Protein AF-0000000076754227 (afdb_homodimer)

Nearest PDB structures (foldseek):
  6gn6-assembly1_B  TM=9.757E-01  e=2.074E-63  Paenibacillus thiaminolyticus
  8ozu-assembly1_D  TM=8.621E-01  e=4.651E-38  Lacticaseibacillus casei
  8ozu-assembly2_B  TM=8.546E-01  e=3.657E-38  Lacticaseibacillus casei
  8ozu-assembly2_H  TM=8.559E-01  e=7.524E-38  Lacticaseibacillus casei
  8ozt-assembly2_E-2  TM=8.606E-01  e=1.820E-36  Lactobacillus

Sequence (872 aa):
MTQTLAQIMERTQWFRQARFGMFLHWGLYSIPARGEWVLSHDPGIVERYPLYLDCFNPEGYQPQEWARQAKAAGMQYMILTAKHHDGFCLFDSQWTDYKATNTPCGRDLVREFVDAARAEGLKVGLYYSLLDWHHPDYPHAGDPYHPRKHQAADPGQDFNRYVDYMHRQVEELVTQYGRLDILWFDFSYGQMCGQAWRAQELIELVRGHQPWILIDNRLETSGEGFGSIVTETISDYAGDFVSPEQVVPHEGIRNEAGNFVPWELCLTMNNNWAYHARDHHYKSSATLIHKLVECVAKEGNMLLNIGPTAQGRFPAENQAILRDFSDWMDLHAESIYGCGYADLPKPDWGYYTRKGQTIYAHLFEQPIGPLYLPGIDRDQIKRISWLNDGSELQVSDSWNIKAFPGLTFVQMGEVEHYTYLLPNQIDAVLKIELKDMTQTLAQIMERTQWFRQARFGMFLHWGLYSIPARGEWVLSHDPGIVERYPLYLDCFNPEGYQPQEWARQAKAAGMQYMILTAKHHDGFCLFDSQWTDYKATNTPCGRDLVREFVDAARAEGLKVGLYYSLLDWHHPDYPHAGDPYHPRKHQAADPGQDFNRYVDYMHRQVEELVTQYGRLDILWFDFSYGQMCGQAWRAQELIELVRGHQPWILIDNRLETSGEGFGSIVTETISDYAGDFVSPEQVVPHEGIRNEAGNFVPWELCLTMNNNWAYHARDHHYKSSATLIHKLVECVAKEGNMLLNIGPTAQGRFPAENQAILRDFSDWMDLHAESIYGCGYADLPKPDWGYYTRKGQTIYAHLFEQPIGPLYLPGIDRDQIKRISWLNDGSELQVSDSWNIKAFPGLTFVQMGEVEHYTYLLPNQIDAVLKIELKD

Foldseek 3Di:
DFDDLVNLCVLCVQVLQQQEEAEEDEDLVLAVQAFPLCLQPPLVCVVVSVVSLQVQAQQVADLLVVLVLCVLLSGQEYEYEQADQQGAGLADDPLDCRYNCNYPNVDSSVLNNLVSNVVSNHAYEYEYEPHHLPDLLGFQDCPNRRSCVPPDRDPPRDLVVVLVSSLSRLLCVLAPRPAHAEYEYDDADDPRADVVSPQLVSLCSNCVSHVSHFYEQHRHHHLVDQACSQEPTHDSRRTSEGENEQDDDPAARHHPVGHGGEYEYEYEQFHHQARHPPGPRGDDLLVVVLSSLVQQQRSYHYHYGFHAHSSNHTDPVVSVSSVSSSVVCVQCVVQRRQWHHPPFPADPQGGWIDHPQKIKDKGQDFDQFWAWDGPDFPQFFPFKAWSRPGHGWDWAPDPVCVVPPRIITIADDDNRRHTDDAPDNSITMMITGTDD/DFDDLVNLCVLCVQVLQQQEEAEEDEDLVLAVQAFPLCLQPPLVCVVVSVVSLQVQAQQVADLLVVLVLCVLLSGQEYEYEQADQQGAGLADDPLDCRYNCNYPNVDSSVLNNLVSNVVSNHAYEYEYEPHHLPDLLGFQDCPNRRSCVPDDRDPPRDLVVVLVSSLSVLLCVLAPRPAHAEYEYDDADDPRADVVSPQLVSLCSNCVSHVSHFYEQHRHHHLVDQACSQEPTHDSRRTSEGENEQDDDPAARHHPVGHGGEYEYEYEQFHHQARHPPGPRGDDLLVVVLSSLVQQQRSYHYHYGFHAHSSNHTDPVRSVSSVSSSVVCVQCVVQRRQWHHPPFPADPQGGWIDHPQKIKDKGQDFDQFWAWDGPDFPQFFPFKAWSRPGHGWDWAPDPVCVVPPRIITIADDDNRRHTDDAPDNSITMMITGTDD

InterPro domains:
  IPR000933 Glycoside hydrolase, family 29 [PTHR10030] (12-345)
  IPR000933 Glycoside hydrolase, family 29 [SM00812] (1-376)
  IPR013780 Glycosyl hydrolase, all-beta [G3DSA:2.60.40.1180] (338-417)
  IPR016286 Alpha-L-fucosidase, metazoa-type [PIRSF001092] (3-414)
  IPR016286 Alpha-L-fucosidase, metazoa-type [PR00741] (77-93)
  IPR016286 Alpha-L-fucosidase, metazoa-type [PR00741] (122-141)
  IPR017853 Glycoside hydrolase superfamily [SSF51445] (9-337)
  IPR057739 Glycoside hydrolase family 29, N-terminal [PF01120] (9-334)

pLDDT: mean 97.01, std 3.11, range [54.59, 98.94]

Solvent-accessible surface area (backbone atoms only — not comparable to full-atom values): 44175 Å² total; per-residue (Å²): 118,75,47,50,70,69,59,34,54,60,65,39,44,66,56,58,27,42,30,30,30,39,31,35,33,59,58,70,44,16,63,81,23,63,17,68,57,36,56,49,74,32,76,85,42,55,84,56,52,69,57,41,47,74,64,43,52,41,80,54,51,45,43,54,57,54,31,51,50,39,47,53,29,53,31,41,28,41,30,41,38,39,24,48,50,65,44,48,24,35,32,76,57,91,87,52,76,57,27,31,48,68,23,73,49,50,40,48,52,48,58,50,35,52,52,23,24,48,72,70,70,29,44,37,29,38,24,41,38,74,44,36,69,61,47,80,27,43,84,27,47,71,36,92,64,33,64,52,20,88,40,78,66,64,89,82,55,37,56,66,60,36,47,51,50,51,50,51,52,52,48,47,58,52,66,70,62,57,88,56,48,32,44,39,50,37,68,24,49,91,77,51,26,31,67,68,61,43,28,57,61,47,42,51,55,50,36,70,67,35,74,72,41,38,32,41,17,18,46,46,19,29,49,43,41,58,44,33,64,38,44,94,66,23,49,63,36,19,47,49,27,30,49,42,37,41,34,74,69,93,55,51,54,51,24,78,87,65,45,76,46,52,33,34,36,38,39,48,47,35,82,44,55,16,17,36,79,83,63,78,60,57,62,52,53,53,54,52,54,51,48,45,52,51,26,23,29,35,48,23,22,34,30,45,34,41,27,26,38,49,37,41,36,74,46,68,70,56,50,53,39,38,48,52,35,19,62,50,32,76,42,43,42,78,59,46,48,51,20,17,57,54,89,54,60,78,44,94,44,46,43,45,20,22,45,90,60,31,40,26,44,38,33,55,49,75,54,51,17,44,38,74,42,61,80,48,56,66,88,43,55,68,47,41,21,36,51,70,78,60,51,74,48,45,77,47,81,38,60,53,51,53,60,44,75,91,63,27,33,34,15,89,56,88,61,39,58,44,55,64,84,61,95,35,83,59,59,26,44,37,38,35,32,42,58,133,118,75,47,48,70,68,59,34,52,61,64,38,44,67,56,59,27,42,31,31,30,39,31,36,34,60,57,70,45,16,62,80,24,61,18,69,56,36,55,50,74,33,75,84,43,55,83,54,54,68,58,41,46,72,64,44,52,40,79,54,51,44,42,54,57,55,30,51,50,39,48,53,29,54,31,41,30,39,31,41,38,39,23,48,49,66,42,48,24,35,30,77,56,91,86,53,77,58,27,32,47,69,23,74,49,52,39,48,52,47,56,50,36,53,52,23,23,47,73,69,69,29,44,36,28,38,26,39,38,74,45,36,68,59,48,80,27,40,83,28,45,70,33,93,65,33,64,52,20,89,42,78,68,63,89,82,54,38,58,65,59,36,46,51,49,52,49,53,53,52,50,47,59,52,66,71,62,56,88,54,47,32,43,38,50,36,67,23,51,90,77,51,27,33,67,68,62,43,27,56,60,47,44,52,56,50,37,70,67,36,73,71,41,37,33,41,18,17,46,47,19,30,48,42,42,59,46,32,64,38,44,94,66,22,47,62,37,18,47,50,28,31,50,42,36,39,32,74,70,94,56,51,54,49,23,79,88,66,45,77,45,51,32,34,35,38,37,47,46,35,83,44,55,17,17,37,78,84,65,77,60,57,62,51,52,52,56,52,53,51,48,44,53,50,26,24,28,32,48,23,22,32,31,44,34,42,27,26,39,51,37,40,35,74,47,69,71,57,50,53,39,37,50,52,34,19,61,50,30,75,41,43,42,78,59,46,46,52,19,17,58,54,90,53,60,78,43,93,46,46,42,45,20,21,46,90,61,32,39,26,44,38,33,55,49,75,54,50,18,44,38,76,42,60,80,47,56,67,88,43,56,68,48,41,22,36,51,70,78,59,52,74,47,44,79,48,82,36,60,52,52,53,61,45,77,90,62,27,32,34,16,88,54,88,60,38,58,44,53,64,84,62,96,35,84,60,60,25,42,36,38,34,33,42,58,133

Structure (mmCIF, N/CA/C/O backbone):
data_AF-0000000076754227-model_v1
#
loop_
_entity.id
_entity.type
_entity.pdbx_description
1 polymer Alpha-L-fucosidase
#
loop_
_atom_site.group_PDB
_atom_site.id
_atom_site.type_symbol
_atom_site.label_atom_id
_atom_site.label_alt_id
_atom_site.label_comp_id
_atom_site.label_asym_id
_atom_site.label_entity_id
_atom_site.label_seq_id
_atom_site.pdbx_PDB_ins_code
_atom_site.Cartn_x
_atom_site.Cartn_y
_atom_site.Cartn_z
_atom_site.occupancy
_atom_site.B_iso_or_equiv
_atom_site.auth_seq_id
_atom_site.auth_comp_id
_atom_site.auth_asym_id
_atom_site.auth_atom_id
_atom_site.pdbx_PDB_model_num
ATOM 1 N N . MET A 1 1 ? 13.094 -43.781 1.254 1 54.59 1 MET A N 1
ATOM 2 C CA . MET A 1 1 ? 14.016 -42.906 1.977 1 54.59 1 MET A CA 1
ATOM 3 C C . MET A 1 1 ? 13.359 -41.562 2.305 1 54.59 1 MET A C 1
ATOM 5 O O . MET A 1 1 ? 12.602 -41.031 1.499 1 54.59 1 MET A O 1
ATOM 9 N N . THR A 1 2 ? 13.18 -41.219 3.539 1 76.38 2 THR A N 1
ATOM 10 C CA . THR A 1 2 ? 12.586 -40 4.078 1 76.38 2 THR A CA 1
ATOM 11 C C . THR A 1 2 ? 13.438 -38.781 3.73 1 76.38 2 THR A C 1
ATOM 13 O O . THR A 1 2 ? 14.672 -38.875 3.703 1 76.38 2 THR A O 1
ATOM 16 N N . GLN A 1 3 ? 12.766 -37.844 2.963 1 88.69 3 GLN A N 1
ATOM 17 C CA . GLN A 1 3 ? 13.422 -36.594 2.658 1 88.69 3 GLN A CA 1
ATOM 18 C C . GLN A 1 3 ? 13.539 -35.719 3.902 1 88.69 3 GLN A C 1
ATOM 20 O O . GLN A 1 3 ? 12.688 -35.781 4.793 1 88.69 3 GLN A O 1
ATOM 25 N N . THR A 1 4 ? 14.711 -35.031 4.023 1 94.06 4 THR A N 1
ATOM 26 C CA . THR A 1 4 ? 14.859 -34.062 5.105 1 94.06 4 THR A CA 1
ATOM 27 C C . THR A 1 4 ? 14.766 -32.656 4.57 1 94.06 4 THR A C 1
ATOM 29 O O . THR A 1 4 ? 15.008 -32.406 3.385 1 94.06 4 THR A O 1
ATOM 32 N N . LEU A 1 5 ? 14.375 -31.75 5.469 1 96.38 5 LEU A N 1
ATOM 33 C CA . LEU A 1 5 ? 14.328 -30.359 5.066 1 96.38 5 LEU A CA 1
ATOM 34 C C . LEU A 1 5 ? 15.695 -29.875 4.605 1 96.38 5 LEU A C 1
ATOM 36 O O . LEU A 1 5 ? 15.797 -29.078 3.668 1 96.38 5 LEU A O 1
ATOM 40 N N . ALA A 1 6 ? 16.781 -30.344 5.27 1 96.25 6 ALA A N 1
ATOM 41 C CA . ALA A 1 6 ? 18.141 -29.953 4.898 1 96.25 6 ALA A CA 1
ATOM 42 C C . ALA A 1 6 ? 18.438 -30.312 3.447 1 96.25 6 ALA A C 1
ATOM 44 O O . ALA A 1 6 ? 19.031 -29.531 2.713 1 96.25 6 ALA A O 1
ATOM 45 N N . GLN A 1 7 ? 18.062 -31.5 3.031 1 96 7 GLN A N 1
ATOM 46 C CA . GLN A 1 7 ? 18.25 -31.938 1.65 1 96 7 GLN A CA 1
ATOM 47 C C . GLN A 1 7 ? 17.453 -31.062 0.687 1 96 7 GLN A C 1
ATOM 49 O O . GLN A 1 7 ? 17.953 -30.688 -0.376 1 96 7 GLN A O 1
ATOM 54 N N . ILE A 1 8 ? 16.266 -30.719 1.051 1 97.44 8 ILE A N 1
ATOM 55 C CA . ILE A 1 8 ? 15.406 -29.875 0.237 1 97.44 8 ILE A CA 1
ATOM 56 C C . ILE A 1 8 ? 16.016 -28.484 0.102 1 97.44 8 ILE A C 1
ATOM 58 O O . ILE A 1 8 ? 16.078 -27.938 -0.998 1 97.44 8 ILE A O 1
ATOM 62 N N . MET A 1 9 ? 16.5 -27.984 1.221 1 97.69 9 MET A N 1
ATOM 63 C CA . MET A 1 9 ? 17.094 -26.641 1.222 1 97.69 9 MET A CA 1
ATOM 64 C C . MET A 1 9 ? 18.344 -26.594 0.355 1 97.69 9 MET A C 1
ATOM 66 O O . MET A 1 9 ? 18.609 -25.594 -0.313 1 97.69 9 MET A O 1
ATOM 70 N N . GLU A 1 10 ? 19.078 -27.625 0.382 1 97.62 10 GLU A N 1
ATOM 71 C CA . GLU A 1 10 ? 20.25 -27.688 -0.475 1 97.62 10 GLU A CA 1
ATOM 72 C C . GLU A 1 10 ? 19.859 -27.75 -1.949 1 97.62 10 GLU A C 1
ATOM 74 O O . GLU A 1 10 ? 20.422 -27.016 -2.771 1 97.62 10 GLU A O 1
ATOM 79 N N . ARG A 1 11 ? 18.938 -28.562 -2.295 1 97.44 11 ARG A N 1
ATOM 80 C CA . ARG A 1 11 ? 18.5 -28.75 -3.676 1 97.44 11 ARG A CA 1
ATOM 81 C C . ARG A 1 11 ? 17.859 -27.484 -4.23 1 97.44 11 ARG A C 1
ATOM 83 O O . ARG A 1 11 ? 18 -27.172 -5.418 1 97.44 11 ARG A O 1
ATOM 90 N N . THR A 1 12 ? 17.188 -26.688 -3.357 1 98.56 12 THR A N 1
ATOM 91 C CA . THR A 1 12 ? 16.406 -25.547 -3.822 1 98.56 12 THR A CA 1
ATOM 92 C C . THR A 1 12 ? 17.219 -24.266 -3.734 1 98.56 12 THR A C 1
ATOM 94 O O . THR A 1 12 ? 16.672 -23.156 -3.844 1 98.56 12 THR A O 1
ATOM 97 N N . GLN A 1 13 ? 18.484 -24.344 -3.504 1 98.44 13 GLN A N 1
ATOM 98 C CA . GLN A 1 13 ? 19.297 -23.156 -3.309 1 98.44 13 GLN A CA 1
ATOM 99 C C . GLN A 1 13 ? 19.156 -22.188 -4.488 1 98.44 13 GLN A C 1
ATOM 101 O O . GLN A 1 13 ? 18.875 -21.016 -4.305 1 98.44 13 GLN A O 1
ATOM 106 N N . TRP A 1 14 ? 19.375 -22.672 -5.715 1 98.62 14 TRP A N 1
ATOM 107 C CA . TRP A 1 14 ? 19.281 -21.797 -6.871 1 98.62 14 TRP A CA 1
ATOM 108 C C . TRP A 1 14 ? 17.891 -21.203 -7.004 1 98.62 14 TRP A C 1
ATOM 110 O O . TRP A 1 14 ? 17.734 -20.031 -7.402 1 98.62 14 TRP A O 1
ATOM 120 N N . PHE A 1 15 ? 16.938 -22.047 -6.648 1 98.81 15 PHE A N 1
ATOM 121 C CA . PHE A 1 15 ? 15.539 -21.672 -6.723 1 98.81 15 PHE A CA 1
ATOM 122 C C . PHE A 1 15 ? 15.234 -20.516 -5.781 1 98.81 15 PHE A C 1
ATOM 124 O O . PHE A 1 15 ? 14.594 -19.531 -6.176 1 98.81 15 PHE A O 1
ATOM 131 N N . ARG A 1 16 ? 15.711 -20.531 -4.609 1 98.69 16 ARG A N 1
ATOM 132 C CA . ARG A 1 16 ? 15.508 -19.516 -3.584 1 98.69 16 ARG A CA 1
ATOM 133 C C . ARG A 1 16 ? 16.328 -18.266 -3.879 1 98.69 16 ARG A C 1
ATOM 135 O O . ARG A 1 16 ? 16.078 -17.203 -3.316 1 98.69 16 ARG A O 1
ATOM 142 N N . GLN A 1 17 ? 17.297 -18.391 -4.762 1 98.56 17 GLN A N 1
ATOM 143 C CA . GLN A 1 17 ? 18.062 -17.234 -5.227 1 98.56 17 GLN A CA 1
ATOM 144 C C . GLN A 1 17 ? 17.375 -16.578 -6.426 1 98.56 17 GLN A C 1
ATOM 146 O O . GLN A 1 17 ? 17.438 -15.352 -6.586 1 98.56 17 GLN A O 1
ATOM 151 N N . ALA A 1 18 ? 16.703 -17.344 -7.242 1 98.81 18 ALA A N 1
ATOM 152 C CA . ALA A 1 18 ? 16.125 -16.891 -8.5 1 98.81 18 ALA A CA 1
ATOM 153 C C . ALA A 1 18 ? 14.898 -16.016 -8.25 1 98.81 18 ALA A C 1
ATOM 155 O O . ALA A 1 18 ? 14.773 -14.938 -8.82 1 98.81 18 ALA A O 1
ATOM 156 N N . ARG A 1 19 ? 13.898 -16.484 -7.465 1 98.81 19 ARG A N 1
ATOM 157 C CA . ARG A 1 19 ? 12.758 -15.781 -6.883 1 98.81 19 ARG A CA 1
ATOM 158 C C . ARG A 1 19 ? 11.648 -15.586 -7.914 1 98.81 19 ARG A C 1
ATOM 160 O O . ARG A 1 19 ? 10.477 -15.453 -7.559 1 98.81 19 ARG A O 1
ATOM 167 N N . PHE A 1 20 ? 11.961 -15.555 -9.234 1 98.94 20 PHE A N 1
ATOM 168 C CA . PHE A 1 20 ? 10.953 -15.102 -10.18 1 98.94 20 PHE A CA 1
ATOM 169 C C . PHE A 1 20 ? 10.984 -15.953 -11.445 1 98.94 20 PHE A C 1
ATOM 171 O O . PHE A 1 20 ? 12.023 -16.078 -12.094 1 98.94 20 PHE A O 1
ATOM 178 N N . GLY A 1 21 ? 9.797 -16.562 -11.82 1 98.94 21 GLY A N 1
ATOM 179 C CA . GLY A 1 21 ? 9.703 -17.406 -12.992 1 98.94 21 GLY A CA 1
ATOM 180 C C . GLY A 1 21 ? 8.461 -17.141 -13.82 1 98.94 21 GLY A C 1
ATOM 181 O O . GLY A 1 21 ? 7.543 -16.453 -13.367 1 98.94 21 GLY A O 1
ATOM 182 N N . MET A 1 22 ? 8.484 -17.656 -15.062 1 98.94 22 MET A N 1
ATOM 183 C CA . MET A 1 22 ? 7.359 -17.594 -15.992 1 98.94 22 MET A CA 1
ATOM 184 C C . MET A 1 22 ? 6.672 -18.953 -16.109 1 98.94 22 MET A C 1
ATOM 186 O O . MET A 1 22 ? 7.336 -19.969 -16.25 1 98.94 22 MET A O 1
ATOM 190 N N . PHE A 1 23 ? 5.426 -18.906 -15.977 1 98.88 23 PHE A N 1
ATOM 191 C CA . PHE A 1 23 ? 4.574 -20.078 -16.188 1 98.88 23 PHE A CA 1
ATOM 192 C C . PHE A 1 23 ? 3.811 -19.953 -17.5 1 98.88 23 PHE A C 1
ATOM 194 O O . PHE A 1 23 ? 3.342 -18.875 -17.859 1 98.88 23 PHE A O 1
ATOM 201 N N . LEU A 1 24 ? 3.711 -21.047 -18.281 1 98.88 24 LEU A N 1
ATOM 202 C CA . LEU A 1 24 ? 3.033 -21 -19.578 1 98.88 24 LEU A CA 1
ATOM 203 C C . LEU A 1 24 ? 2.021 -22.141 -19.688 1 98.88 24 LEU A C 1
ATOM 205 O O . LEU A 1 24 ? 2.396 -23.312 -19.672 1 98.88 24 LEU A O 1
ATOM 209 N N . HIS A 1 25 ? 0.799 -21.797 -19.766 1 98.88 25 HIS A N 1
ATOM 210 C CA . HIS A 1 25 ? -0.26 -22.734 -20.109 1 98.88 25 HIS A CA 1
ATOM 211 C C . HIS A 1 25 ? -0.705 -22.531 -21.562 1 98.88 25 HIS A C 1
ATOM 213 O O . HIS A 1 25 ? -1.312 -21.516 -21.891 1 98.88 25 HIS A O 1
ATOM 219 N N . TRP A 1 26 ? -0.411 -23.547 -22.359 1 98.69 26 TRP A N 1
ATOM 220 C CA . TRP A 1 26 ? -0.632 -23.422 -23.797 1 98.69 26 TRP A CA 1
ATOM 221 C C . TRP A 1 26 ? -0.881 -24.797 -24.422 1 98.69 26 TRP A C 1
ATOM 223 O O . TRP A 1 26 ? -0.236 -25.781 -24.062 1 98.69 26 TRP A O 1
ATOM 233 N N . GLY A 1 27 ? -1.81 -24.938 -25.297 1 97.81 27 GLY A N 1
ATOM 234 C CA . GLY A 1 27 ? -2.191 -26.156 -25.984 1 97.81 27 GLY A CA 1
ATOM 235 C C . GLY A 1 27 ? -3.463 -26.016 -26.812 1 97.81 27 GLY A C 1
ATOM 236 O O . GLY A 1 27 ? -3.785 -24.922 -27.266 1 97.81 27 GLY A O 1
ATOM 237 N N . LEU A 1 28 ? -4.195 -27.109 -27 1 97.94 28 LEU A N 1
ATOM 238 C CA . LEU A 1 28 ? -5.395 -27.125 -27.828 1 97.94 28 LEU A CA 1
ATOM 239 C C . LEU A 1 28 ? -6.453 -26.188 -27.266 1 97.94 28 LEU A C 1
ATOM 241 O O . LEU A 1 28 ? -7.203 -25.562 -28.016 1 97.94 28 LEU A O 1
ATOM 245 N N . TYR A 1 29 ? -6.473 -26.109 -25.969 1 97.75 29 TYR A N 1
ATOM 246 C CA . TYR A 1 29 ? -7.488 -25.312 -25.281 1 97.75 29 TYR A CA 1
ATOM 247 C C . TYR A 1 29 ? -7.316 -23.828 -25.594 1 97.75 29 TYR A C 1
ATOM 249 O O . TYR A 1 29 ? -8.211 -23.031 -25.328 1 97.75 29 TYR A O 1
ATOM 257 N N . SER A 1 30 ? -6.176 -23.406 -26.188 1 97.94 30 SER A N 1
ATOM 258 C CA . SER A 1 30 ? -5.973 -22.016 -26.562 1 97.94 30 SER A CA 1
ATOM 259 C C . SER A 1 30 ? -6.785 -21.656 -27.797 1 97.94 30 SER A C 1
ATOM 261 O O . SER A 1 30 ? -6.992 -20.484 -28.094 1 97.94 30 SER A O 1
ATOM 263 N N . ILE A 1 31 ? -7.215 -22.625 -28.594 1 97.81 31 ILE A N 1
ATOM 264 C CA . ILE A 1 31 ? -7.938 -22.406 -29.844 1 97.81 31 ILE A CA 1
ATOM 265 C C . ILE A 1 31 ? -9.336 -21.875 -29.531 1 97.81 31 ILE A C 1
ATOM 267 O O . ILE A 1 31 ? -9.719 -20.812 -30.031 1 97.81 31 ILE A O 1
ATOM 271 N N . PRO A 1 32 ? -10.133 -22.594 -28.625 1 97.44 32 PRO A N 1
ATOM 272 C CA . PRO A 1 32 ? -11.43 -22 -28.297 1 97.44 32 PRO A CA 1
ATOM 273 C C . PRO A 1 32 ? -11.297 -20.719 -27.484 1 97.44 32 PRO A C 1
ATOM 275 O O . PRO A 1 32 ? -12.25 -19.938 -27.391 1 97.44 32 PRO A O 1
ATOM 278 N N . ALA A 1 33 ? -10.117 -20.5 -26.812 1 97.44 33 ALA A N 1
ATOM 279 C CA . ALA A 1 33 ? -9.789 -19.25 -26.125 1 97.44 33 ALA A CA 1
ATOM 280 C C . ALA A 1 33 ? -10.766 -19 -24.969 1 97.44 33 ALA A C 1
ATOM 282 O O . ALA A 1 33 ? -11.312 -17.906 -24.844 1 97.44 33 ALA A O 1
ATOM 283 N N . ARG A 1 34 ? -11.117 -19.969 -24.25 1 97.44 34 ARG A N 1
ATOM 284 C CA . ARG A 1 34 ? -12.039 -19.906 -23.109 1 97.44 34 ARG A CA 1
ATOM 285 C C . ARG A 1 34 ? -11.43 -20.578 -21.891 1 97.44 34 ARG A C 1
ATOM 287 O O . ARG A 1 34 ? -12.141 -21.188 -21.094 1 97.44 34 ARG A O 1
ATOM 294 N N . GLY A 1 35 ? -10.07 -20.578 -21.812 1 96.88 35 GLY A N 1
ATOM 295 C CA . GLY A 1 35 ? -9.383 -21.125 -20.656 1 96.88 35 GLY A CA 1
ATOM 296 C C . GLY A 1 35 ? -9.07 -22.609 -20.781 1 96.88 35 GLY A C 1
ATOM 297 O O . GLY A 1 35 ? -9.641 -23.297 -21.641 1 96.88 35 GLY A O 1
ATOM 298 N N . GLU A 1 36 ? -8.188 -23.078 -19.922 1 97.19 36 GLU A N 1
ATOM 299 C CA . GLU A 1 36 ? -7.609 -24.406 -20.031 1 97.19 36 GLU A CA 1
ATOM 300 C C . GLU A 1 36 ? -8.578 -25.469 -19.5 1 97.19 36 GLU A C 1
ATOM 302 O O . GLU A 1 36 ? -8.406 -26.656 -19.781 1 97.19 36 GLU A O 1
ATOM 307 N N . TRP A 1 37 ? -9.648 -25.062 -18.766 1 97 37 TRP A N 1
ATOM 308 C CA . TRP A 1 37 ? -10.602 -26.016 -18.219 1 97 37 TRP A CA 1
ATOM 309 C C . TRP A 1 37 ? -11.844 -26.109 -19.078 1 97 37 TRP A C 1
ATOM 311 O O . TRP A 1 37 ? -12.844 -26.719 -18.688 1 97 37 TRP A O 1
ATOM 321 N N . VAL A 1 38 ? -11.805 -25.562 -20.25 1 96.94 38 VAL A N 1
ATOM 322 C CA . VAL A 1 38 ? -12.977 -25.438 -21.109 1 96.94 38 VAL A CA 1
ATOM 323 C C . VAL A 1 38 ? -13.547 -26.828 -21.391 1 96.94 38 VAL A C 1
ATOM 325 O O . VAL A 1 38 ? -14.773 -27 -21.453 1 96.94 38 VAL A O 1
ATOM 328 N N . LEU A 1 39 ? -12.727 -27.828 -21.547 1 97 39 LEU A N 1
ATOM 329 C CA . LEU A 1 39 ? -13.18 -29.188 -21.859 1 97 39 LEU A CA 1
ATOM 330 C C . LEU A 1 39 ? -14 -29.75 -20.703 1 97 39 LEU A C 1
ATOM 332 O O . LEU A 1 39 ? -14.992 -30.453 -20.922 1 97 39 LEU A O 1
ATOM 336 N N . SER A 1 40 ? -13.664 -29.453 -19.453 1 96.31 40 SER A N 1
ATOM 337 C CA . SER A 1 40 ? -14.375 -29.922 -18.266 1 96.31 40 SER A CA 1
ATOM 338 C C . SER A 1 40 ? -15.641 -29.109 -18.031 1 96.31 40 SER A C 1
ATOM 340 O O . SER A 1 40 ? -16.672 -29.656 -17.625 1 96.31 40 SER A O 1
ATOM 342 N N . HIS A 1 41 ? -15.578 -27.844 -18.359 1 94.06 41 HIS A N 1
ATOM 343 C CA . HIS A 1 41 ? -16.609 -26.922 -17.875 1 94.06 41 HIS A CA 1
ATOM 344 C C . HIS A 1 41 ? -17.703 -26.719 -18.922 1 94.06 41 HIS A C 1
ATOM 346 O O . HIS A 1 41 ? -18.812 -26.328 -18.594 1 94.06 41 HIS A O 1
ATOM 352 N N . ASP A 1 42 ? -17.391 -26.984 -20.25 1 94.44 42 ASP A N 1
ATOM 353 C CA . ASP A 1 42 ? -18.344 -26.734 -21.312 1 94.44 42 ASP A CA 1
ATOM 354 C C . ASP A 1 42 ? -18.75 -28.047 -22 1 94.44 42 ASP A C 1
ATOM 356 O O . ASP A 1 42 ? -18.094 -28.469 -22.953 1 94.44 42 ASP A O 1
ATOM 360 N N . PRO A 1 43 ? -19.844 -28.516 -21.656 1 91.38 43 PRO A N 1
ATOM 361 C CA . PRO A 1 43 ? -20.266 -29.781 -22.281 1 91.38 43 PRO A CA 1
ATOM 362 C C . PRO A 1 43 ? -20.438 -29.656 -23.781 1 91.38 43 PRO A C 1
ATOM 364 O O . PRO A 1 43 ? -20.281 -30.656 -24.5 1 91.38 43 PRO A O 1
ATOM 367 N N . GLY A 1 44 ? -20.672 -28.5 -24.25 1 92.69 44 GLY A N 1
ATOM 368 C CA . GLY A 1 44 ? -20.922 -28.312 -25.672 1 92.69 44 GLY A CA 1
ATOM 369 C C . GLY A 1 44 ? -19.672 -28.453 -26.516 1 92.69 44 GLY A C 1
ATOM 370 O O . GLY A 1 44 ? -19.766 -28.641 -27.734 1 92.69 44 GLY A O 1
ATOM 371 N N . ILE A 1 45 ? -18.516 -28.484 -25.922 1 95.38 45 ILE A N 1
ATOM 372 C CA . ILE A 1 45 ? -17.281 -28.469 -26.703 1 95.38 45 ILE A CA 1
ATOM 373 C C . ILE A 1 45 ? -16.734 -29.891 -26.828 1 95.38 45 ILE A C 1
ATOM 375 O O . ILE A 1 45 ? -15.844 -30.156 -27.641 1 95.38 45 ILE A O 1
ATOM 379 N N . VAL A 1 46 ? -17.188 -30.812 -26.062 1 93.56 46 VAL A N 1
ATOM 380 C CA . VAL A 1 46 ? -16.625 -32.156 -25.891 1 93.56 46 VAL A CA 1
ATOM 381 C C . VAL A 1 46 ? -16.562 -32.844 -27.25 1 93.56 46 VAL A C 1
ATOM 383 O O . VAL A 1 46 ? -15.531 -33.438 -27.609 1 93.56 46 VAL A O 1
ATOM 386 N N . GLU A 1 47 ? -17.609 -32.781 -28.016 1 92 47 GLU A N 1
ATOM 387 C CA . GLU A 1 47 ? -17.672 -33.5 -29.297 1 92 47 GLU A CA 1
ATOM 388 C C . GLU A 1 47 ? -16.781 -32.812 -30.344 1 92 47 GLU A C 1
ATOM 390 O O . GLU A 1 47 ? -16.25 -33.5 -31.219 1 92 47 GLU A O 1
ATOM 395 N N . ARG A 1 48 ? -16.594 -31.547 -30.234 1 94.12 48 ARG A N 1
ATOM 396 C CA . ARG A 1 48 ? -15.844 -30.828 -31.25 1 94.12 48 ARG A CA 1
ATOM 397 C C . ARG A 1 48 ? -14.375 -30.688 -30.875 1 94.12 48 ARG A C 1
ATOM 399 O O . ARG A 1 48 ? -13.539 -30.375 -31.719 1 94.12 48 ARG A O 1
ATOM 406 N N . TYR A 1 49 ? -14.031 -30.953 -29.641 1 96 49 TYR A N 1
ATOM 407 C CA . TYR A 1 49 ? -12.688 -30.703 -29.109 1 96 49 TYR A CA 1
ATOM 408 C C . TYR A 1 49 ? -11.641 -31.438 -29.938 1 96 49 TYR A C 1
ATOM 410 O O . TYR A 1 49 ? -10.586 -30.875 -30.25 1 96 49 TYR A O 1
ATOM 418 N N . PRO A 1 50 ? -11.891 -32.656 -30.438 1 92.69 50 PRO A N 1
ATOM 419 C CA . PRO A 1 50 ? -10.883 -33.375 -31.219 1 92.69 50 PRO A CA 1
ATOM 420 C C . PRO A 1 50 ? -10.562 -32.688 -32.531 1 92.69 50 PRO A C 1
ATOM 422 O O . PRO A 1 50 ? -9.477 -32.906 -33.094 1 92.69 50 PRO A O 1
ATOM 425 N N . LEU A 1 51 ? -11.453 -31.891 -33 1 94.94 51 LEU A N 1
ATOM 426 C CA . LEU A 1 51 ? -11.25 -31.188 -34.25 1 94.94 51 LEU A CA 1
ATOM 427 C C . LEU A 1 51 ? -10.102 -30.188 -34.156 1 94.94 51 LEU A C 1
ATOM 429 O O . LEU A 1 51 ? -9.516 -29.781 -35.156 1 94.94 51 LEU A O 1
ATOM 433 N N . TYR A 1 52 ? -9.812 -29.828 -32.938 1 96.94 52 TYR A N 1
ATOM 434 C CA . TYR A 1 52 ? -8.758 -28.844 -32.75 1 96.94 52 TYR A CA 1
ATOM 435 C C . TYR A 1 52 ? -7.398 -29.422 -33.094 1 96.94 52 TYR A C 1
ATOM 437 O O . TYR A 1 52 ? -6.457 -28.688 -33.406 1 96.94 52 TYR A O 1
ATOM 445 N N . LEU A 1 53 ? -7.285 -30.734 -33.094 1 96.75 53 LEU A N 1
ATOM 446 C CA . LEU A 1 53 ? -6.051 -31.391 -33.531 1 96.75 53 LEU A CA 1
ATOM 447 C C . LEU A 1 53 ? -5.699 -31.016 -34.969 1 96.75 53 LEU A C 1
ATOM 449 O O . LEU A 1 53 ? -4.531 -30.781 -35.281 1 96.75 53 LEU A O 1
ATOM 453 N N . ASP A 1 54 ? -6.723 -30.891 -35.75 1 95.44 54 ASP A N 1
ATOM 454 C CA . ASP A 1 54 ? -6.531 -30.625 -37.156 1 95.44 54 ASP A CA 1
ATOM 455 C C . ASP A 1 54 ? -6.215 -29.156 -37.406 1 95.44 54 ASP A C 1
ATOM 457 O O . ASP A 1 54 ? -5.676 -28.797 -38.469 1 95.44 54 ASP A O 1
ATOM 461 N N . CYS A 1 55 ? -6.484 -28.391 -36.406 1 94.56 55 CYS A N 1
ATOM 462 C CA . CYS A 1 55 ? -6.336 -26.953 -36.562 1 94.56 55 CYS A CA 1
ATOM 463 C C . CYS A 1 55 ? -5.074 -26.453 -35.875 1 94.56 55 CYS A C 1
ATOM 465 O O . CYS A 1 55 ? -4.641 -25.328 -36.094 1 94.56 55 CYS A O 1
ATOM 467 N N . PHE A 1 56 ? -4.453 -27.281 -35.094 1 97.56 56 PHE A N 1
ATOM 468 C CA . PHE A 1 56 ? -3.336 -26.828 -34.281 1 97.56 56 PHE A CA 1
ATOM 469 C C . PHE A 1 56 ? -2.082 -26.641 -35.125 1 97.56 56 PHE A C 1
ATOM 471 O O . PHE A 1 56 ? -1.379 -27.609 -35.406 1 97.56 56 PHE A O 1
ATOM 478 N N . ASN A 1 57 ? -1.771 -25.422 -35.469 1 97.56 57 ASN A N 1
ATOM 479 C CA . ASN A 1 57 ? -0.613 -25 -36.25 1 97.56 57 ASN A CA 1
ATOM 480 C C . ASN A 1 57 ? -0.147 -23.609 -35.844 1 97.56 57 ASN A C 1
ATOM 482 O O . ASN A 1 57 ? -0.335 -22.625 -36.562 1 97.56 57 ASN A O 1
ATOM 486 N N . PRO A 1 58 ? 0.55 -23.531 -34.688 1 97.75 58 PRO A N 1
ATOM 487 C CA . PRO A 1 58 ? 0.928 -22.234 -34.125 1 97.75 58 PRO A CA 1
ATOM 488 C C . PRO A 1 58 ? 2.121 -21.594 -34.844 1 97.75 58 PRO A C 1
ATOM 490 O O . PRO A 1 58 ? 3.238 -21.625 -34.312 1 97.75 58 PRO A O 1
ATOM 493 N N . GLU A 1 59 ? 1.858 -20.859 -35.875 1 95.94 59 GLU A N 1
ATOM 494 C CA . GLU A 1 59 ? 2.891 -20.266 -36.719 1 95.94 59 GLU A CA 1
ATOM 495 C C . GLU A 1 59 ? 3.596 -19.125 -36 1 95.94 59 GLU A C 1
ATOM 497 O O . GLU A 1 59 ? 4.719 -18.75 -36.344 1 95.94 59 GLU A O 1
ATOM 502 N N . GLY A 1 60 ? 2.965 -18.578 -35.062 1 97.12 60 GLY A N 1
ATOM 503 C CA . GLY A 1 60 ? 3.539 -17.484 -34.312 1 97.12 60 GLY A CA 1
ATOM 504 C C . GLY A 1 60 ? 4.375 -17.938 -33.125 1 97.12 60 GLY A C 1
ATOM 505 O O . GLY A 1 60 ? 4.957 -17.109 -32.406 1 97.12 60 GLY A O 1
ATOM 506 N N . TYR A 1 61 ? 4.406 -19.219 -32.875 1 97.69 61 TYR A N 1
ATOM 507 C CA . TYR A 1 61 ? 5.203 -19.766 -31.797 1 97.69 61 TYR A CA 1
ATOM 508 C C . TYR A 1 61 ? 6.691 -19.578 -32.062 1 97.69 61 TYR A C 1
ATOM 510 O O . TYR A 1 61 ? 7.25 -20.188 -32.969 1 97.69 61 TYR A O 1
ATOM 518 N N . GLN A 1 62 ? 7.242 -18.672 -31.297 1 97.56 62 GLN A N 1
ATOM 519 C CA . GLN A 1 62 ? 8.672 -18.375 -31.281 1 97.56 62 GLN A CA 1
ATOM 520 C C . GLN A 1 62 ? 9.242 -18.453 -29.875 1 97.56 62 GLN A C 1
ATOM 522 O O . GLN A 1 62 ? 9.383 -17.438 -29.203 1 97.56 62 GLN A O 1
ATOM 527 N N . PRO A 1 63 ? 9.625 -19.688 -29.484 1 98.31 63 PRO A N 1
ATOM 528 C CA . PRO A 1 63 ? 10.062 -19.859 -28.094 1 98.31 63 PRO A CA 1
ATOM 529 C C . PRO A 1 63 ? 11.281 -19.016 -27.75 1 98.31 63 PRO A C 1
ATOM 531 O O . PRO A 1 63 ? 11.477 -18.656 -26.578 1 98.31 63 PRO A O 1
ATOM 534 N N . GLN A 1 64 ? 12.148 -18.672 -28.734 1 98.5 64 GLN A N 1
ATOM 535 C CA . GLN A 1 64 ? 13.273 -17.781 -28.469 1 98.5 64 GLN A CA 1
ATOM 536 C C . GLN A 1 64 ? 12.789 -16.406 -28 1 98.5 64 GLN A C 1
ATOM 538 O O . GLN A 1 64 ? 13.391 -15.797 -27.109 1 98.5 64 GLN A O 1
ATOM 543 N N . GLU A 1 65 ? 11.742 -15.969 -28.625 1 98.31 65 GLU A N 1
ATOM 544 C CA . GLU A 1 65 ? 11.156 -14.688 -28.234 1 98.31 65 GLU A CA 1
ATOM 545 C C . GLU A 1 65 ? 10.531 -14.781 -26.844 1 98.31 65 GLU A C 1
ATOM 547 O O . GLU A 1 65 ? 10.617 -13.836 -26.047 1 98.31 65 GLU A O 1
ATOM 552 N N . TRP A 1 66 ? 9.797 -15.938 -26.562 1 98.75 66 TRP A N 1
ATOM 553 C CA . TRP A 1 66 ? 9.289 -16.156 -25.219 1 98.75 66 TRP A CA 1
ATOM 554 C C . TRP A 1 66 ? 10.398 -16 -24.188 1 98.75 66 TRP A C 1
ATOM 556 O O . TRP A 1 66 ? 10.25 -15.266 -23.203 1 98.75 66 TRP A O 1
ATOM 566 N N . ALA A 1 67 ? 11.508 -16.656 -24.438 1 98.88 67 ALA A N 1
ATOM 567 C CA . ALA A 1 67 ? 12.633 -16.703 -23.5 1 98.88 67 ALA A CA 1
ATOM 568 C C . ALA A 1 67 ? 13.266 -15.328 -23.328 1 98.88 67 ALA A C 1
ATOM 570 O O . ALA A 1 67 ? 13.625 -14.922 -22.219 1 98.88 67 ALA A O 1
ATOM 571 N N . ARG A 1 68 ? 13.406 -14.633 -24.438 1 98.69 68 ARG A N 1
ATOM 572 C CA . ARG A 1 68 ? 13.984 -13.289 -24.391 1 98.69 68 ARG A CA 1
ATOM 573 C C . ARG A 1 68 ? 13.117 -12.359 -23.531 1 98.69 68 ARG A C 1
ATOM 575 O O . ARG A 1 68 ? 13.641 -11.555 -22.766 1 98.69 68 ARG A O 1
ATOM 582 N N . GLN A 1 69 ? 11.82 -12.422 -23.719 1 98.69 69 GLN A N 1
ATOM 583 C CA . GLN A 1 69 ? 10.914 -11.586 -22.938 1 98.69 69 GLN A CA 1
ATOM 584 C C . GLN A 1 69 ? 10.945 -11.945 -21.469 1 98.69 69 GLN A C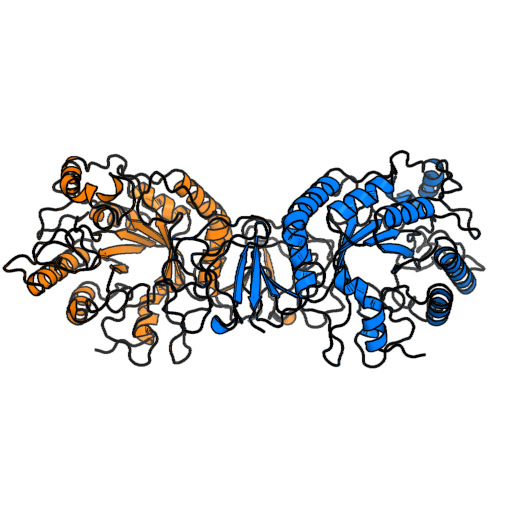 1
ATOM 586 O O . GLN A 1 69 ? 10.914 -11.07 -20.594 1 98.69 69 GLN A O 1
ATOM 591 N N . ALA A 1 70 ? 11.016 -13.234 -21.172 1 98.88 70 ALA A N 1
ATOM 592 C CA . ALA A 1 70 ? 11.125 -13.68 -19.797 1 98.88 70 ALA A CA 1
ATOM 593 C C . ALA A 1 70 ? 12.391 -13.125 -19.141 1 98.88 70 ALA A C 1
ATOM 595 O O . ALA A 1 70 ? 12.336 -12.555 -18.047 1 98.88 70 ALA A O 1
ATOM 596 N N . LYS A 1 71 ? 13.5 -13.305 -19.812 1 98.81 71 LYS A N 1
ATOM 597 C CA . LYS A 1 71 ? 14.781 -12.82 -19.312 1 98.81 71 LYS A CA 1
ATOM 598 C C . LYS A 1 71 ? 14.75 -11.305 -19.109 1 98.81 71 LYS A C 1
ATOM 600 O O . LYS A 1 71 ? 15.203 -10.812 -18.062 1 98.81 71 LYS A O 1
ATOM 605 N N . ALA A 1 72 ? 14.195 -10.602 -20.078 1 98.69 72 ALA A N 1
ATOM 606 C CA . ALA A 1 72 ? 14.109 -9.148 -20 1 98.69 72 ALA A CA 1
ATOM 607 C C . ALA A 1 72 ? 13.258 -8.719 -18.812 1 98.69 72 ALA A C 1
ATOM 609 O O . ALA A 1 72 ? 13.555 -7.715 -18.156 1 98.69 72 ALA A O 1
ATOM 610 N N . ALA A 1 73 ? 12.242 -9.438 -18.516 1 98.81 73 ALA A N 1
ATOM 611 C CA . ALA A 1 73 ? 11.328 -9.117 -17.422 1 98.81 73 ALA A CA 1
ATOM 612 C C . ALA A 1 73 ? 11.969 -9.438 -16.078 1 98.81 73 ALA A C 1
ATOM 614 O O . ALA A 1 73 ? 11.414 -9.102 -15.023 1 98.81 73 ALA A O 1
ATOM 615 N N . GLY A 1 74 ? 13.109 -10.062 -16.078 1 98.81 74 GLY A N 1
ATOM 616 C CA . GLY A 1 74 ? 13.844 -10.383 -14.867 1 98.81 74 GLY A CA 1
ATOM 617 C C . GLY A 1 74 ? 13.602 -11.789 -14.367 1 98.81 74 GLY A C 1
ATOM 618 O O . GLY A 1 74 ? 14.047 -12.156 -13.281 1 98.81 74 GLY A O 1
ATOM 619 N N . MET A 1 75 ? 12.891 -12.633 -15.117 1 98.94 75 MET A N 1
ATOM 620 C CA . MET A 1 75 ? 12.641 -14.016 -14.719 1 98.94 75 MET A CA 1
ATOM 621 C C . MET A 1 75 ? 13.898 -14.867 -14.883 1 98.94 75 MET A C 1
ATOM 623 O O . MET A 1 75 ? 14.711 -14.617 -15.773 1 98.94 75 MET A O 1
ATOM 627 N N . GLN A 1 76 ? 14.016 -15.812 -13.984 1 98.94 76 GLN A N 1
ATOM 628 C CA . GLN A 1 76 ? 15.227 -16.625 -13.969 1 98.94 76 GLN A CA 1
ATOM 629 C C . GLN A 1 76 ? 14.922 -18.062 -14.414 1 98.94 76 GLN A C 1
ATOM 631 O O . GLN A 1 76 ? 15.836 -18.859 -14.617 1 98.94 76 GLN A O 1
ATOM 636 N N . TYR A 1 77 ? 13.672 -18.391 -14.578 1 98.94 77 TYR A N 1
ATOM 637 C CA . TYR A 1 77 ? 13.281 -19.703 -15.055 1 98.94 77 TYR A CA 1
ATOM 638 C C . TYR A 1 77 ? 11.914 -19.672 -15.719 1 98.94 77 TYR A C 1
ATOM 640 O O . TYR A 1 77 ? 11.156 -18.719 -15.531 1 98.94 77 TYR A O 1
ATOM 648 N N . MET A 1 78 ? 11.664 -20.641 -16.547 1 98.94 78 MET A N 1
ATOM 649 C CA . MET A 1 78 ? 10.414 -20.797 -17.281 1 98.94 78 MET A CA 1
ATOM 650 C C . MET A 1 78 ? 9.891 -22.219 -17.172 1 98.94 78 MET A C 1
ATOM 652 O O . MET A 1 78 ? 10.672 -23.188 -17.188 1 98.94 78 MET A O 1
ATOM 656 N N . ILE A 1 79 ? 8.609 -22.312 -17.031 1 98.94 79 ILE A N 1
ATOM 657 C CA . ILE A 1 79 ? 7.949 -23.609 -16.984 1 98.94 79 ILE A CA 1
ATOM 658 C C . ILE A 1 79 ? 6.84 -23.672 -18.031 1 98.94 79 ILE A C 1
ATOM 660 O O . ILE A 1 79 ? 5.914 -22.859 -18 1 98.94 79 ILE A O 1
ATOM 664 N N . LEU A 1 80 ? 6.887 -24.609 -18.938 1 98.94 80 LEU A N 1
ATOM 665 C CA . LEU A 1 80 ? 5.871 -24.797 -19.969 1 98.94 80 LEU A CA 1
ATOM 666 C C . LEU A 1 80 ? 5.047 -26.062 -19.672 1 98.94 80 LEU A C 1
ATOM 668 O O . LEU A 1 80 ? 5.598 -27.094 -19.297 1 98.94 80 LEU A O 1
ATOM 672 N N . THR A 1 81 ? 3.799 -25.953 -19.875 1 98.69 81 THR A N 1
ATOM 673 C CA . THR A 1 81 ? 2.934 -27.125 -19.797 1 98.69 81 THR A CA 1
ATOM 674 C C . THR A 1 81 ? 3.242 -28.109 -20.922 1 98.69 81 THR A C 1
ATOM 676 O O . THR A 1 81 ? 2.943 -27.844 -22.078 1 98.69 81 THR A O 1
ATOM 679 N N . ALA A 1 82 ? 3.809 -29.25 -20.562 1 98.81 82 ALA A N 1
ATOM 680 C CA . ALA A 1 82 ? 4.039 -30.297 -21.547 1 98.81 82 ALA A CA 1
ATOM 681 C C . ALA A 1 82 ? 2.748 -31.047 -21.875 1 98.81 82 ALA A C 1
ATOM 683 O O . ALA A 1 82 ? 2.521 -31.453 -23.016 1 98.81 82 ALA A O 1
ATOM 684 N N . LYS A 1 83 ? 2.008 -31.188 -20.828 1 98.75 83 LYS A N 1
ATOM 685 C CA . LYS A 1 83 ? 0.703 -31.844 -20.938 1 98.75 83 LYS A CA 1
ATOM 686 C C . LYS A 1 83 ? -0.256 -31.312 -19.875 1 98.75 83 LYS A C 1
ATOM 688 O O . LYS A 1 83 ? 0.077 -31.297 -18.688 1 98.75 83 LYS A O 1
ATOM 693 N N . HIS A 1 84 ? -1.393 -30.828 -20.328 1 98.5 84 HIS A N 1
ATOM 694 C CA . HIS A 1 84 ? -2.439 -30.406 -19.406 1 98.5 84 HIS A CA 1
ATOM 695 C C . HIS A 1 84 ? -3.479 -31.516 -19.219 1 98.5 84 HIS A C 1
ATOM 697 O O . HIS A 1 84 ? -3.223 -32.688 -19.531 1 98.5 84 HIS A O 1
ATOM 703 N N . HIS A 1 85 ? -4.621 -31.203 -18.625 1 98.12 85 HIS A N 1
ATOM 704 C CA . HIS A 1 85 ? -5.609 -32.188 -18.219 1 98.12 85 HIS A CA 1
ATOM 705 C C . HIS A 1 85 ? -6.266 -32.844 -19.422 1 98.12 85 HIS A C 1
ATOM 707 O O . HIS A 1 85 ? -6.738 -34 -19.344 1 98.12 85 HIS A O 1
ATOM 713 N N . ASP A 1 86 ? -6.289 -32.219 -20.578 1 97.75 86 ASP A N 1
ATOM 714 C CA . ASP A 1 86 ? -6.938 -32.719 -21.781 1 97.75 86 ASP A CA 1
ATOM 715 C C . ASP A 1 86 ? -6.164 -33.906 -22.344 1 97.75 86 ASP A C 1
ATOM 717 O O . ASP A 1 86 ? -6.68 -34.656 -23.203 1 97.75 86 ASP A O 1
ATOM 721 N N . GLY A 1 87 ? -4.906 -34.062 -21.938 1 98.25 87 GLY A N 1
ATOM 722 C CA . GLY A 1 87 ? -4.113 -35.219 -22.328 1 98.25 87 GLY A CA 1
ATOM 723 C C . GLY A 1 87 ? -3.26 -34.969 -23.547 1 98.25 87 GLY A C 1
ATOM 724 O O . GLY A 1 87 ? -2.479 -35.844 -23.953 1 98.25 87 GLY A O 1
ATOM 725 N N . PHE A 1 88 ? -3.379 -33.781 -24.125 1 98.38 88 PHE A N 1
ATOM 726 C CA . PHE A 1 88 ? -2.641 -33.469 -25.344 1 98.38 88 PHE A CA 1
ATOM 727 C C . PHE A 1 88 ? -1.174 -33.188 -25.031 1 98.38 88 PHE A C 1
ATOM 729 O O . PHE A 1 88 ? -0.862 -32.375 -24.156 1 98.38 88 PHE A O 1
ATOM 736 N N . CYS A 1 89 ? -0.27 -33.844 -25.719 1 98.75 89 CYS A N 1
ATOM 737 C CA . CYS A 1 89 ? 1.159 -33.688 -25.484 1 98.75 89 CYS A CA 1
ATOM 738 C C . CYS A 1 89 ? 1.762 -32.688 -26.438 1 98.75 89 CYS A C 1
ATOM 740 O O . CYS A 1 89 ? 1.669 -32.844 -27.656 1 98.75 89 CYS A O 1
ATOM 742 N N . LEU A 1 90 ? 2.412 -31.703 -25.875 1 98.81 90 LEU A N 1
ATOM 743 C CA . LEU A 1 90 ? 3.15 -30.75 -26.703 1 98.81 90 LEU A CA 1
ATOM 744 C C . LEU A 1 90 ? 4.48 -31.344 -27.156 1 98.81 90 LEU A C 1
ATOM 746 O O . LEU A 1 90 ? 5.184 -30.734 -27.969 1 98.81 90 LEU A O 1
ATOM 750 N N . PHE A 1 91 ? 4.832 -32.531 -26.688 1 98.75 91 PHE A N 1
ATOM 751 C CA . PHE A 1 91 ? 6.082 -33.219 -27 1 98.75 91 PHE A CA 1
ATOM 752 C C . PHE A 1 91 ? 5.812 -34.5 -27.781 1 98.75 91 PHE A C 1
ATOM 754 O O . PHE A 1 91 ? 4.66 -34.906 -27.938 1 98.75 91 PHE A O 1
ATOM 761 N N . ASP A 1 92 ? 6.863 -35.062 -28.266 1 98.31 92 ASP A N 1
ATOM 762 C CA . ASP A 1 92 ? 6.73 -36.219 -29.156 1 98.31 92 ASP A CA 1
ATOM 763 C C . ASP A 1 92 ? 6.711 -37.531 -28.359 1 98.31 92 ASP A C 1
ATOM 765 O O . ASP A 1 92 ? 7.594 -38.375 -28.531 1 98.31 92 ASP A O 1
ATOM 769 N N . SER A 1 93 ? 5.652 -37.719 -27.625 1 98.62 93 SER A N 1
ATOM 770 C CA . SER A 1 93 ? 5.52 -38.938 -26.828 1 98.62 93 SER A CA 1
ATOM 771 C C . SER A 1 93 ? 5.34 -40.188 -27.719 1 98.62 93 SER A C 1
ATOM 773 O O . SER A 1 93 ? 4.594 -40.125 -28.688 1 98.62 93 SER A O 1
ATOM 775 N N . GLN A 1 94 ? 5.969 -41.281 -27.344 1 98.19 94 GLN A N 1
ATOM 776 C CA . GLN A 1 94 ? 5.82 -42.531 -28.078 1 98.19 94 GLN A CA 1
ATOM 777 C C . GLN A 1 94 ? 4.617 -43.344 -27.562 1 98.19 94 GLN A C 1
ATOM 779 O O . GLN A 1 94 ? 4.238 -44.344 -28.156 1 98.19 94 GLN A O 1
ATOM 784 N N . TRP A 1 95 ? 3.994 -42.781 -26.562 1 98.12 95 TRP A N 1
ATOM 785 C CA . TRP A 1 95 ? 2.975 -43.562 -25.875 1 98.12 95 TRP A CA 1
ATOM 786 C C . TRP A 1 95 ? 1.575 -43.094 -26.25 1 98.12 95 TRP A C 1
ATOM 788 O O . TRP A 1 95 ? 0.578 -43.625 -25.766 1 98.12 95 TRP A O 1
ATOM 798 N N . THR A 1 96 ? 1.488 -42.094 -27.109 1 98.12 96 THR A N 1
ATOM 799 C CA . THR A 1 96 ? 0.183 -41.594 -27.547 1 98.12 96 THR A CA 1
ATOM 800 C C . THR A 1 96 ? 0.284 -40.969 -28.938 1 98.12 96 THR A C 1
ATOM 802 O O . THR A 1 96 ? 1.353 -40.5 -29.328 1 98.12 96 THR A O 1
ATOM 805 N N . ASP A 1 97 ? -0.766 -41 -29.672 1 97.5 97 ASP A N 1
ATOM 806 C CA . ASP A 1 97 ? -0.871 -40.281 -30.938 1 97.5 97 ASP A CA 1
ATOM 807 C C . ASP A 1 97 ? -1.509 -38.938 -30.75 1 97.5 97 ASP A C 1
ATOM 809 O O . ASP A 1 97 ? -1.553 -38.125 -31.688 1 97.5 97 ASP A O 1
ATOM 813 N N . TYR A 1 98 ? -2.029 -38.594 -29.531 1 98.12 98 TYR A N 1
ATOM 814 C CA . TYR A 1 98 ? -2.641 -37.312 -29.203 1 98.12 98 TYR A CA 1
ATOM 815 C C . TYR A 1 98 ? -1.583 -36.312 -28.797 1 98.12 98 TYR A C 1
ATOM 817 O O . TYR A 1 98 ? -1.444 -36 -27.609 1 98.12 98 TYR A O 1
ATOM 825 N N . LYS A 1 99 ? -0.784 -35.781 -29.812 1 98.44 99 LYS A N 1
ATOM 826 C CA . LYS A 1 99 ? 0.425 -35 -29.578 1 98.44 99 LYS A CA 1
ATOM 827 C C . LYS A 1 99 ? 0.636 -33.969 -30.688 1 98.44 99 LYS A C 1
ATOM 829 O O . LYS A 1 99 ? 0.091 -34.094 -31.781 1 98.44 99 LYS A O 1
ATOM 834 N N . ALA A 1 100 ? 1.445 -33 -30.375 1 98.19 100 ALA A N 1
ATOM 835 C CA . ALA A 1 100 ? 1.697 -31.891 -31.281 1 98.19 100 ALA A CA 1
ATOM 836 C C . ALA A 1 100 ? 2.328 -32.375 -32.594 1 98.19 100 ALA A C 1
ATOM 838 O O . ALA A 1 100 ? 2.035 -31.828 -33.656 1 98.19 100 ALA A O 1
ATOM 839 N N . THR A 1 101 ? 3.152 -33.406 -32.625 1 98.31 101 THR A N 1
ATOM 840 C CA . THR A 1 101 ? 3.85 -33.906 -33.812 1 98.31 101 THR A CA 1
ATOM 841 C C . THR A 1 101 ? 2.875 -34.562 -34.75 1 98.31 101 THR A C 1
ATOM 843 O O . THR A 1 101 ? 3.211 -34.812 -35.938 1 98.31 101 THR A O 1
ATOM 846 N N . ASN A 1 102 ? 1.687 -34.875 -34.25 1 98.12 102 ASN A N 1
ATOM 847 C CA . ASN A 1 102 ? 0.655 -35.469 -35.094 1 98.12 102 ASN A CA 1
ATOM 848 C C . ASN A 1 102 ? -0.414 -34.438 -35.469 1 98.12 102 ASN A C 1
ATOM 850 O O . ASN A 1 102 ? -1.57 -34.812 -35.688 1 98.12 102 ASN A O 1
ATOM 854 N N . THR A 1 103 ? -0.162 -33.25 -35.469 1 98 103 THR A N 1
ATOM 855 C CA . THR A 1 103 ? -0.986 -32.125 -35.938 1 98 103 THR A CA 1
ATOM 856 C C . THR A 1 103 ? -0.336 -31.453 -37.156 1 98 103 THR A C 1
ATOM 858 O O . THR A 1 103 ? 0.785 -31.797 -37.531 1 98 103 THR A O 1
ATOM 861 N N . PRO A 1 104 ? -1.031 -30.484 -37.75 1 97.5 104 PRO A N 1
ATOM 862 C CA . PRO A 1 104 ? -0.393 -29.75 -38.844 1 97.5 104 PRO A CA 1
ATOM 863 C C . PRO A 1 104 ? 0.897 -29.062 -38.406 1 97.5 104 PRO A C 1
ATOM 865 O O . PRO A 1 104 ? 1.74 -28.734 -39.25 1 97.5 104 PRO A O 1
ATOM 868 N N . CYS A 1 105 ? 1.041 -28.844 -37.125 1 96.12 105 CYS A N 1
ATOM 869 C CA . CYS A 1 105 ? 2.273 -28.281 -36.594 1 96.12 105 CYS A CA 1
ATOM 870 C C . CYS A 1 105 ? 3.461 -29.188 -36.875 1 96.12 105 CYS A C 1
ATOM 872 O O . CYS A 1 105 ? 4.488 -28.75 -37.406 1 96.12 105 CYS A O 1
ATOM 874 N N . GLY A 1 106 ? 3.332 -30.438 -36.5 1 97.62 106 GLY A N 1
ATOM 875 C CA . GLY A 1 106 ? 4.309 -31.469 -36.812 1 97.62 106 GLY A CA 1
ATOM 876 C C . GLY A 1 106 ? 5.617 -31.281 -36.062 1 97.62 106 GLY A C 1
ATOM 877 O O . GLY A 1 106 ? 6.645 -31.844 -36.438 1 97.62 106 GLY A O 1
ATOM 878 N N . ARG A 1 107 ? 5.629 -30.438 -35.031 1 97.69 107 ARG A N 1
ATOM 879 C CA . ARG A 1 107 ? 6.863 -30.078 -34.375 1 97.69 107 ARG A CA 1
ATOM 880 C C . ARG A 1 107 ? 6.848 -30.531 -32.906 1 97.69 107 ARG A C 1
ATOM 882 O O . ARG A 1 107 ? 5.781 -30.641 -32.312 1 97.69 107 ARG A O 1
ATOM 889 N N . ASP A 1 108 ? 8.016 -30.891 -32.406 1 98.62 108 ASP A N 1
ATOM 890 C CA . ASP A 1 108 ? 8.195 -31.062 -30.953 1 98.62 108 ASP A CA 1
ATOM 891 C C . ASP A 1 108 ? 8.352 -29.719 -30.25 1 98.62 108 ASP A C 1
ATOM 893 O O . ASP A 1 108 ? 9.469 -29.203 -30.156 1 98.62 108 ASP A O 1
ATOM 897 N N . LEU A 1 109 ? 7.336 -29.188 -29.781 1 98.81 109 LEU A N 1
ATOM 898 C CA . LEU A 1 109 ? 7.281 -27.828 -29.266 1 98.81 109 LEU A CA 1
ATOM 899 C C . LEU A 1 109 ? 8.008 -27.734 -27.922 1 98.81 109 LEU A C 1
ATOM 901 O O . LEU A 1 109 ? 8.555 -26.672 -27.578 1 98.81 109 LEU A O 1
ATOM 905 N N . VAL A 1 110 ? 8.039 -28.812 -27.141 1 98.88 110 VAL A N 1
ATOM 906 C CA . VAL A 1 110 ? 8.75 -28.844 -25.859 1 98.88 110 VAL A CA 1
ATOM 907 C C . VAL A 1 110 ? 10.258 -28.781 -26.109 1 98.88 110 VAL A C 1
ATOM 909 O O . VAL A 1 110 ? 10.969 -28.047 -25.422 1 98.88 110 VAL A O 1
ATOM 912 N N . ARG A 1 111 ? 10.711 -29.547 -27.109 1 98.75 111 ARG A N 1
ATOM 913 C CA . ARG A 1 111 ? 12.133 -29.484 -27.453 1 98.75 111 ARG A CA 1
ATOM 914 C C . ARG A 1 111 ? 12.555 -28.062 -27.781 1 98.75 111 ARG A C 1
ATOM 916 O O . ARG A 1 111 ? 13.562 -27.562 -27.266 1 98.75 111 ARG A O 1
ATOM 923 N N . GLU A 1 112 ? 11.789 -27.406 -28.609 1 98.75 112 GLU A N 1
ATOM 924 C CA . GLU A 1 112 ? 12.094 -26.031 -29.031 1 98.75 112 GLU A CA 1
ATOM 925 C C . GLU A 1 112 ? 12.102 -25.078 -27.844 1 98.75 112 GLU A C 1
ATOM 927 O O . GLU A 1 112 ? 12.961 -24.203 -27.734 1 98.75 112 GLU A O 1
ATOM 932 N N . PHE A 1 113 ? 11.195 -25.234 -26.969 1 98.75 113 PHE A N 1
ATOM 933 C CA . PHE A 1 113 ? 11.078 -24.391 -25.781 1 98.75 113 PHE A CA 1
ATOM 934 C C . PHE A 1 113 ? 12.297 -24.562 -24.891 1 98.75 113 PHE A C 1
ATOM 936 O O . PHE A 1 113 ? 12.906 -23.578 -24.453 1 98.75 113 PHE A O 1
ATOM 943 N N . VAL A 1 114 ? 12.633 -25.828 -24.547 1 98.81 114 VAL A N 1
ATOM 944 C CA . VAL A 1 114 ? 13.742 -26.125 -23.656 1 98.81 114 VAL A CA 1
ATOM 945 C C . VAL A 1 114 ? 15.031 -25.547 -24.234 1 98.81 114 VAL A C 1
ATOM 947 O O . VAL A 1 114 ? 15.805 -24.906 -23.516 1 98.81 114 VAL A O 1
ATOM 950 N N . ASP A 1 115 ? 15.234 -25.734 -25.516 1 98.75 115 ASP A N 1
ATOM 951 C CA . ASP A 1 115 ? 16.422 -25.219 -26.172 1 98.75 115 ASP A CA 1
ATOM 952 C C . ASP A 1 115 ? 16.484 -23.688 -26.109 1 98.75 115 ASP A C 1
ATOM 954 O O . ASP A 1 115 ? 17.531 -23.109 -25.844 1 98.75 115 ASP A O 1
ATOM 958 N N . ALA A 1 116 ? 15.352 -23.047 -26.328 1 98.81 116 ALA A N 1
ATOM 959 C CA . ALA A 1 116 ? 15.281 -21.594 -26.312 1 98.81 116 ALA A CA 1
ATOM 960 C C . ALA A 1 116 ? 15.57 -21.047 -24.922 1 98.81 116 ALA A C 1
ATOM 962 O O . ALA A 1 116 ? 16.328 -20.078 -24.766 1 98.81 116 ALA A O 1
ATOM 963 N N . ALA A 1 117 ? 14.945 -21.672 -23.875 1 98.75 117 ALA A N 1
ATOM 964 C CA . ALA A 1 117 ? 15.18 -21.234 -22.5 1 98.75 117 ALA A CA 1
ATOM 965 C C . ALA A 1 117 ? 16.656 -21.344 -22.125 1 98.75 117 ALA A C 1
ATOM 967 O O . ALA A 1 117 ? 17.25 -20.391 -21.609 1 98.75 117 ALA A O 1
ATOM 968 N N . ARG A 1 118 ? 17.281 -22.438 -22.469 1 98.38 118 ARG A N 1
ATOM 969 C CA . ARG A 1 118 ? 18.672 -22.688 -22.141 1 98.38 118 ARG A CA 1
ATOM 970 C C . ARG A 1 118 ? 19.594 -21.719 -22.891 1 98.38 118 ARG A C 1
ATOM 972 O O . ARG A 1 118 ? 20.578 -21.234 -22.344 1 98.38 118 ARG A O 1
ATOM 979 N N . ALA A 1 119 ? 19.219 -21.516 -24.109 1 98.56 119 ALA A N 1
ATOM 980 C CA . ALA A 1 119 ? 20.031 -20.609 -24.938 1 98.56 119 ALA A CA 1
ATOM 981 C C . ALA A 1 119 ? 20.078 -19.219 -24.328 1 98.56 119 ALA A C 1
ATOM 983 O O . ALA A 1 119 ? 21.078 -18.5 -24.469 1 98.56 119 ALA A O 1
ATOM 984 N N . GLU A 1 120 ? 19.047 -18.828 -23.641 1 98.31 120 GLU A N 1
ATOM 985 C CA . GLU A 1 120 ? 18.984 -17.516 -23.016 1 98.31 120 GLU A CA 1
ATOM 986 C C . GLU A 1 120 ? 19.516 -17.547 -21.578 1 98.31 120 GLU A C 1
ATOM 988 O O . GLU A 1 120 ? 19.453 -16.547 -20.859 1 98.31 120 GLU A O 1
ATOM 993 N N . GLY A 1 121 ? 19.984 -18.703 -21.141 1 98.25 121 GLY A N 1
ATOM 994 C CA . GLY A 1 121 ? 20.562 -18.844 -19.812 1 98.25 121 GLY A CA 1
ATOM 995 C C . GLY A 1 121 ? 19.516 -18.984 -18.719 1 98.25 121 GLY A C 1
ATOM 996 O O . GLY A 1 121 ? 19.797 -18.766 -17.547 1 98.25 121 GLY A O 1
ATOM 997 N N . LEU A 1 122 ? 18.281 -19.297 -19.047 1 98.81 122 LEU A N 1
ATOM 998 C CA . LEU A 1 122 ? 17.203 -19.5 -18.094 1 98.81 122 LEU A CA 1
ATOM 999 C C . LEU A 1 122 ? 17.141 -20.953 -17.641 1 98.81 122 LEU A C 1
ATOM 1001 O O . LEU A 1 122 ? 17.375 -21.859 -18.438 1 98.81 122 LEU A O 1
ATOM 1005 N N . LYS A 1 123 ? 16.859 -21.125 -16.297 1 98.81 123 LYS A N 1
ATOM 1006 C CA . LYS A 1 123 ? 16.469 -22.469 -15.867 1 98.81 123 LYS A CA 1
ATOM 1007 C C . LYS A 1 123 ? 15.156 -22.891 -16.516 1 98.81 123 LYS A C 1
ATOM 1009 O O . LYS A 1 123 ? 14.336 -22.047 -16.891 1 98.81 123 LYS A O 1
ATOM 1014 N N . VAL A 1 124 ? 15.023 -24.172 -16.688 1 98.75 124 VAL A N 1
ATOM 1015 C CA . VAL A 1 124 ? 13.883 -24.609 -17.484 1 98.75 124 VAL A CA 1
ATOM 1016 C C . VAL A 1 124 ? 13.172 -25.75 -16.766 1 98.75 124 VAL A C 1
ATOM 1018 O O . VAL A 1 124 ? 13.82 -26.625 -16.188 1 98.75 124 VAL A O 1
ATOM 1021 N N . GLY A 1 125 ? 11.836 -25.672 -16.719 1 98.81 125 GLY A N 1
ATOM 1022 C CA . GLY A 1 125 ? 10.992 -26.703 -16.172 1 98.81 125 GLY A CA 1
ATOM 1023 C C . GLY A 1 125 ? 9.82 -27.062 -17.062 1 98.81 125 GLY A C 1
ATOM 1024 O O . GLY A 1 125 ? 9.547 -26.375 -18.047 1 98.81 125 GLY A O 1
ATOM 1025 N N . LEU A 1 126 ? 9.211 -28.203 -16.766 1 98.88 126 LEU A N 1
ATOM 1026 C CA . LEU A 1 126 ? 8.039 -28.688 -17.484 1 98.88 126 LEU A CA 1
ATOM 1027 C C . LEU A 1 126 ? 6.906 -29.031 -16.531 1 98.88 126 LEU A C 1
ATOM 1029 O O . LEU A 1 126 ? 7.141 -29.594 -15.461 1 98.88 126 LEU A O 1
ATOM 1033 N N . TYR A 1 127 ? 5.773 -28.578 -16.922 1 98.75 127 TYR A N 1
ATOM 1034 C CA . TYR A 1 127 ? 4.52 -28.906 -16.25 1 98.75 127 TYR A CA 1
ATOM 1035 C C . TYR A 1 127 ? 3.906 -30.172 -16.828 1 98.75 127 TYR A C 1
ATOM 1037 O O . TYR A 1 127 ? 3.881 -30.359 -18.047 1 98.75 127 TYR A O 1
ATOM 1045 N N . TYR A 1 128 ? 3.395 -31.109 -15.977 1 98.75 128 TYR A N 1
ATOM 1046 C CA . TYR A 1 128 ? 2.738 -32.344 -16.391 1 98.75 128 TYR A CA 1
ATOM 1047 C C . TYR A 1 128 ? 1.508 -32.625 -15.531 1 98.75 128 TYR A C 1
ATOM 1049 O O . TYR A 1 128 ? 1.612 -32.781 -14.312 1 98.75 128 TYR A O 1
ATOM 1057 N N . SER A 1 129 ? 0.383 -32.719 -16.156 1 98.31 129 SER A N 1
ATOM 1058 C CA . SER A 1 129 ? -0.85 -33.031 -15.445 1 98.31 129 SER A CA 1
ATOM 1059 C C . SER A 1 129 ? -0.925 -34.5 -15.086 1 98.31 129 SER A C 1
ATOM 1061 O O . SER A 1 129 ? -0.66 -35.375 -15.93 1 98.31 129 SER A O 1
ATOM 1063 N N . LEU A 1 130 ? -1.375 -34.75 -13.891 1 98.12 130 LEU A N 1
ATOM 1064 C CA . LEU A 1 130 ? -1.61 -36.125 -13.445 1 98.12 130 LEU A CA 1
ATOM 1065 C C . LEU A 1 130 ? -2.908 -36.656 -14.031 1 98.12 130 LEU A C 1
ATOM 1067 O O . LEU A 1 130 ? -3.078 -37.875 -14.148 1 98.12 130 LEU A O 1
ATOM 1071 N N . LEU A 1 131 ? -3.781 -35.75 -14.375 1 97.19 131 LEU A N 1
ATOM 1072 C CA . LEU A 1 131 ? -5.035 -36.125 -15.023 1 97.19 131 LEU A CA 1
ATOM 1073 C C . LEU A 1 131 ? -4.84 -36.344 -16.516 1 97.19 131 LEU A C 1
ATOM 1075 O O . LEU A 1 131 ? -3.885 -35.812 -17.109 1 97.19 131 LEU A O 1
ATOM 1079 N N . ASP A 1 132 ? -5.746 -37.125 -17.094 1 97.88 132 ASP A N 1
ATOM 1080 C CA . ASP A 1 132 ? -5.824 -37.281 -18.547 1 97.88 132 ASP A CA 1
ATOM 1081 C C . ASP A 1 132 ? -7.25 -37.594 -18.984 1 97.88 132 ASP A C 1
ATOM 1083 O O . ASP A 1 132 ? -7.676 -38.75 -18.969 1 97.88 132 ASP A O 1
ATOM 1087 N N . TRP A 1 133 ? -7.859 -36.562 -19.5 1 97.19 133 TRP A N 1
ATOM 1088 C CA . TRP A 1 133 ? -9.266 -36.688 -19.859 1 97.19 133 TRP A CA 1
ATOM 1089 C C . TRP A 1 133 ? -9.406 -37.406 -21.203 1 97.19 133 TRP A C 1
ATOM 1091 O O . TRP A 1 133 ? -10.516 -37.781 -21.594 1 97.19 133 TRP A O 1
ATOM 1101 N N . HIS A 1 134 ? -8.312 -37.656 -21.906 1 95.81 134 HIS A N 1
ATOM 1102 C CA . HIS A 1 134 ? -8.32 -38.312 -23.203 1 95.81 134 HIS A CA 1
ATOM 1103 C C . HIS A 1 134 ? -8.062 -39.812 -23.047 1 95.81 134 HIS A C 1
ATOM 1105 O O . HIS A 1 134 ? -8.539 -40.625 -23.859 1 95.81 134 HIS A O 1
ATOM 1111 N N . HIS A 1 135 ? -7.305 -40.25 -22.078 1 96.56 135 HIS A N 1
ATOM 1112 C CA . HIS A 1 135 ? -6.855 -41.625 -21.953 1 96.56 135 HIS A CA 1
ATOM 1113 C C . HIS A 1 135 ? -8.016 -42.562 -21.578 1 96.56 135 HIS A C 1
ATOM 1115 O O . HIS A 1 135 ? -8.758 -42.281 -20.641 1 96.56 135 HIS A O 1
ATOM 1121 N N . PRO A 1 136 ? -8.125 -43.656 -22.25 1 94.81 136 PRO A N 1
ATOM 1122 C CA . PRO A 1 136 ? -9.289 -44.531 -22.031 1 94.81 136 PRO A CA 1
ATOM 1123 C C . PRO A 1 136 ? -9.297 -45.188 -20.656 1 94.81 136 PRO A C 1
ATOM 1125 O O . PRO A 1 136 ? -10.359 -45.562 -20.156 1 94.81 136 PRO A O 1
ATOM 1128 N N . ASP A 1 137 ? -8.148 -45.312 -20.031 1 96.94 137 ASP A N 1
ATOM 1129 C CA . ASP A 1 137 ? -8.062 -46 -18.75 1 96.94 137 ASP A CA 1
ATOM 1130 C C . ASP A 1 137 ? -8.156 -45.031 -17.578 1 96.94 137 ASP A C 1
ATOM 1132 O O . ASP A 1 137 ? -8.141 -45.438 -16.422 1 96.94 137 ASP A O 1
ATOM 1136 N N . TYR A 1 138 ? -8.164 -43.719 -17.844 1 97 138 TYR A N 1
ATOM 1137 C CA . TYR A 1 138 ? -8.398 -42.75 -16.781 1 97 138 TYR A CA 1
ATOM 1138 C C . TYR A 1 138 ? -9.867 -42.719 -16.375 1 97 138 TYR A C 1
ATOM 1140 O O . TYR A 1 138 ? -10.75 -42.594 -17.234 1 97 138 TYR A O 1
ATOM 1148 N N . PRO A 1 139 ? -10.117 -42.781 -15.109 1 94.5 139 PRO A N 1
ATOM 1149 C CA . PRO A 1 139 ? -11.523 -42.844 -14.688 1 94.5 139 PRO A CA 1
ATOM 1150 C C . PRO A 1 139 ? -12.305 -41.562 -15.055 1 94.5 139 PRO A C 1
ATOM 1152 O O . PRO A 1 139 ? -11.773 -40.469 -14.961 1 94.5 139 PRO A O 1
ATOM 1155 N N . HIS A 1 140 ? -13.547 -41.781 -15.531 1 94 140 HIS A N 1
ATOM 1156 C CA . HIS A 1 140 ? -14.359 -40.625 -15.898 1 94 140 HIS A CA 1
ATOM 1157 C C . HIS A 1 140 ? -15.68 -40.625 -15.148 1 94 140 HIS A C 1
ATOM 1159 O O . HIS A 1 140 ? -16.125 -39.562 -14.664 1 94 140 HIS A O 1
ATOM 1165 N N . ALA A 1 141 ? -16.25 -41.875 -14.945 1 93.75 141 ALA A N 1
ATOM 1166 C CA . ALA A 1 141 ? -17.562 -41.969 -14.328 1 93.75 141 ALA A CA 1
ATOM 1167 C C . ALA A 1 141 ? -17.516 -41.438 -12.891 1 93.75 141 ALA A C 1
ATOM 1169 O O . ALA A 1 141 ? -16.812 -42 -12.047 1 93.75 141 ALA A O 1
ATOM 1170 N N . GLY A 1 142 ? -18.25 -40.375 -12.664 1 92 142 GLY A N 1
ATOM 1171 C CA . GLY A 1 142 ? -18.359 -39.844 -11.32 1 92 142 GLY A CA 1
ATOM 1172 C C . GLY A 1 142 ? -17.188 -38.938 -10.945 1 92 142 GLY A C 1
ATOM 1173 O O . GLY A 1 142 ? -17.172 -38.375 -9.852 1 92 142 GLY A O 1
ATOM 1174 N N . ASP A 1 143 ? -16.156 -38.969 -11.773 1 93.94 143 ASP A N 1
ATOM 1175 C CA . ASP A 1 143 ? -15.062 -38.031 -11.531 1 93.94 143 ASP A CA 1
ATOM 1176 C C . ASP A 1 143 ? -15.547 -36.594 -11.609 1 93.94 143 ASP A C 1
ATOM 1178 O O . ASP A 1 143 ? -16.172 -36.188 -12.594 1 93.94 143 ASP A O 1
ATOM 1182 N N . PRO A 1 144 ? -15.297 -35.781 -10.617 1 93.06 144 PRO A N 1
ATOM 1183 C CA . PRO A 1 144 ? -15.883 -34.438 -10.578 1 93.06 144 PRO A CA 1
ATOM 1184 C C . PRO A 1 144 ? -15.352 -33.531 -11.68 1 93.06 144 PRO A C 1
ATOM 1186 O O . PRO A 1 144 ? -15.969 -32.5 -11.984 1 93.06 144 PRO A O 1
ATOM 1189 N N . TYR A 1 145 ? -14.25 -33.875 -12.328 1 95.31 145 TYR A N 1
ATOM 1190 C CA . TYR A 1 145 ? -13.602 -32.938 -13.234 1 95.31 145 TYR A CA 1
ATOM 1191 C C . TYR A 1 145 ? -13.602 -33.469 -14.664 1 95.31 145 TYR A C 1
ATOM 1193 O O . TYR A 1 145 ? -13.359 -32.719 -15.609 1 95.31 145 TYR A O 1
ATOM 1201 N N . HIS A 1 146 ? -13.883 -34.75 -14.867 1 96.56 146 HIS A N 1
ATOM 1202 C CA . HIS A 1 146 ? -13.828 -35.344 -16.188 1 96.56 146 HIS A CA 1
ATOM 1203 C C . HIS A 1 146 ? -14.992 -34.875 -17.062 1 96.56 146 HIS A C 1
ATOM 1205 O O . HIS A 1 146 ? -16.125 -34.781 -16.578 1 96.56 146 HIS A O 1
ATOM 1211 N N . PRO A 1 147 ? -14.719 -34.5 -18.297 1 96.12 147 PRO A N 1
ATOM 1212 C CA . PRO A 1 147 ? -15.789 -34.062 -19.188 1 96.12 147 PRO A CA 1
ATOM 1213 C C . PRO A 1 147 ? -16.891 -35.094 -19.375 1 96.12 147 PRO A C 1
ATOM 1215 O O . PRO A 1 147 ? -18.031 -34.75 -19.688 1 96.12 147 PRO A O 1
ATOM 1218 N N . ARG A 1 148 ? -16.688 -36.312 -19.203 1 94.12 148 ARG A N 1
ATOM 1219 C CA . ARG A 1 148 ? -17.656 -37.406 -19.375 1 94.12 148 ARG A CA 1
ATOM 1220 C C . ARG A 1 148 ? -18.062 -37.969 -18.031 1 94.12 148 ARG A C 1
ATOM 1222 O O . ARG A 1 148 ? -18.328 -39.188 -17.906 1 94.12 148 ARG A O 1
ATOM 1229 N N . LYS A 1 149 ? -18 -37.156 -17.047 1 93.88 149 LYS A N 1
ATOM 1230 C CA . LYS A 1 149 ? -18.25 -37.594 -15.68 1 93.88 149 LYS A CA 1
ATOM 1231 C C . LYS A 1 149 ? -19.641 -38.188 -15.539 1 93.88 149 LYS A C 1
ATOM 1233 O O . LYS A 1 149 ? -19.891 -39 -14.633 1 93.88 149 LYS A O 1
ATOM 1238 N N . HIS A 1 150 ? -20.609 -37.938 -16.438 1 92.5 150 HIS A N 1
ATOM 1239 C CA . HIS A 1 150 ? -22 -38.406 -16.328 1 92.5 150 HIS A CA 1
ATOM 1240 C C . HIS A 1 150 ? -22.219 -39.688 -17.125 1 92.5 150 HIS A C 1
ATOM 1242 O O . HIS A 1 150 ? -23.312 -40.25 -17.109 1 92.5 150 HIS A O 1
ATOM 1248 N N . GLN A 1 151 ? -21.219 -40.125 -17.797 1 90.88 151 GLN A N 1
ATOM 1249 C CA . GLN A 1 151 ? -21.312 -41.344 -18.562 1 90.88 151 GLN A CA 1
ATOM 1250 C C . GLN A 1 151 ? -20.922 -42.562 -17.703 1 90.88 151 GLN A C 1
ATOM 1252 O O . GLN A 1 151 ? -20.203 -42.406 -16.719 1 90.88 151 GLN A O 1
ATOM 1257 N N . ALA A 1 152 ? -21.422 -43.719 -18.031 1 91.88 152 ALA A N 1
ATOM 1258 C CA . ALA A 1 152 ? -21.078 -44.938 -17.312 1 91.88 152 ALA A CA 1
ATOM 1259 C C . ALA A 1 152 ? -19.609 -45.281 -17.5 1 91.88 152 ALA A C 1
ATOM 1261 O O . ALA A 1 152 ? -18.984 -44.875 -18.484 1 91.88 152 ALA A O 1
ATOM 1262 N N . ALA A 1 153 ? -19.109 -45.938 -16.422 1 89.69 153 ALA A N 1
ATOM 1263 C CA . ALA A 1 153 ? -17.719 -46.375 -16.516 1 89.69 153 ALA A CA 1
ATOM 1264 C C . ALA A 1 153 ? -17.516 -47.281 -17.703 1 89.69 153 ALA A C 1
ATOM 1266 O O . ALA A 1 153 ? -18.375 -48.094 -18.031 1 89.69 153 ALA A O 1
ATOM 1267 N N . ASP A 1 154 ? -16.453 -47.094 -18.5 1 86.38 154 ASP A N 1
ATOM 1268 C CA . ASP A 1 154 ? -16.094 -48 -19.578 1 86.38 154 ASP A CA 1
ATOM 1269 C C . ASP A 1 154 ? -15.695 -49.375 -19.031 1 86.38 154 ASP A C 1
ATOM 1271 O O . ASP A 1 154 ? -14.836 -49.469 -18.156 1 86.38 154 ASP A O 1
ATOM 1275 N N . PRO A 1 155 ? -16.391 -50.344 -19.703 1 85.56 155 PRO A N 1
ATOM 1276 C CA . PRO A 1 155 ? -15.992 -51.688 -19.234 1 85.56 155 PRO A CA 1
ATOM 1277 C C . PRO A 1 155 ? -14.531 -52 -19.562 1 85.56 155 PRO A C 1
ATOM 1279 O O . PRO A 1 155 ? -14.023 -51.625 -20.609 1 85.56 155 PRO A O 1
ATOM 1282 N N . GLY A 1 156 ? -13.703 -52.312 -18.609 1 91.19 156 GLY A N 1
ATOM 1283 C CA . GLY A 1 156 ? -12.336 -52.75 -18.875 1 91.19 156 GLY A CA 1
ATOM 1284 C C . GLY A 1 156 ? -11.312 -51.719 -18.438 1 91.19 156 GLY A C 1
ATOM 1285 O O . GLY A 1 156 ? -10.102 -51.938 -18.562 1 91.19 156 GLY A O 1
ATOM 1286 N N . GLN A 1 157 ? -11.828 -50.5 -18.109 1 92.5 157 GLN A N 1
ATOM 1287 C CA . GLN A 1 157 ? -10.922 -49.469 -17.609 1 92.5 157 GLN A CA 1
ATOM 1288 C C . GLN A 1 157 ? -10.039 -50.031 -16.484 1 92.5 157 GLN A C 1
ATOM 1290 O O . GLN A 1 157 ? -10.523 -50.719 -15.594 1 92.5 157 GLN A O 1
ATOM 1295 N N . ASP A 1 158 ? -8.797 -49.781 -16.609 1 96.31 158 ASP A N 1
ATOM 1296 C CA . ASP A 1 158 ? -7.82 -50.156 -15.594 1 96.31 158 ASP A CA 1
ATOM 1297 C C . ASP A 1 158 ? -6.914 -49 -15.234 1 96.31 158 ASP A C 1
ATOM 1299 O O . ASP A 1 158 ? -5.996 -48.656 -15.984 1 96.31 158 ASP A O 1
ATOM 1303 N N . PHE A 1 159 ? -7.176 -48.438 -14.055 1 96.38 159 PHE A N 1
ATOM 1304 C CA . PHE A 1 159 ? -6.457 -47.25 -13.609 1 96.38 159 PHE A CA 1
ATOM 1305 C C . PHE A 1 159 ? -4.961 -47.5 -13.531 1 96.38 159 PHE A C 1
ATOM 1307 O O . PHE A 1 159 ? -4.148 -46.625 -13.805 1 96.38 159 PHE A O 1
ATOM 1314 N N . ASN A 1 160 ? -4.531 -48.719 -13.227 1 97.25 160 ASN A N 1
ATOM 1315 C CA . ASN A 1 160 ? -3.113 -49.031 -13.164 1 97.25 160 ASN A CA 1
ATOM 1316 C C . ASN A 1 160 ? -2.438 -48.906 -14.523 1 97.25 160 ASN A C 1
ATOM 1318 O O . ASN A 1 160 ? -1.262 -48.531 -14.602 1 97.25 160 ASN A O 1
ATOM 1322 N N . ARG A 1 161 ? -3.15 -49.25 -15.57 1 97.88 161 ARG A N 1
ATOM 1323 C CA . ARG A 1 161 ? -2.615 -49.062 -16.922 1 97.88 161 ARG A CA 1
ATOM 1324 C C . ARG A 1 161 ? -2.383 -47.594 -17.219 1 97.88 161 ARG A C 1
ATOM 1326 O O . ARG A 1 161 ? -1.4 -47.219 -17.859 1 97.88 161 ARG A O 1
ATOM 1333 N N . TYR A 1 162 ? -3.287 -46.812 -16.766 1 97.94 162 TYR A N 1
ATOM 1334 C CA . TYR A 1 162 ? -3.084 -45.375 -16.922 1 97.94 162 TYR A CA 1
ATOM 1335 C C . TYR A 1 162 ? -1.848 -44.906 -16.172 1 97.94 162 TYR A C 1
ATOM 1337 O O . TYR A 1 162 ? -1.031 -44.156 -16.703 1 97.94 162 TYR A O 1
ATOM 1345 N N . VAL A 1 163 ? -1.725 -45.344 -14.906 1 98.56 163 VAL A N 1
ATOM 1346 C CA . VAL A 1 163 ? -0.596 -44.906 -14.086 1 98.56 163 VAL A CA 1
ATOM 1347 C C . VAL A 1 163 ? 0.713 -45.344 -14.742 1 98.56 163 VAL A C 1
ATOM 1349 O O . VAL A 1 163 ? 1.688 -44.562 -14.758 1 98.56 163 VAL A O 1
ATOM 1352 N N . ASP A 1 164 ? 0.734 -46.562 -15.312 1 98.56 164 ASP A N 1
ATOM 1353 C CA . ASP A 1 164 ? 1.903 -47 -16.062 1 98.56 164 ASP A CA 1
ATOM 1354 C C . ASP A 1 164 ? 2.201 -46.062 -17.219 1 98.56 164 ASP A C 1
ATOM 1356 O O . ASP A 1 164 ? 3.35 -45.656 -17.422 1 98.56 164 ASP A O 1
ATOM 1360 N N . TYR A 1 165 ? 1.161 -45.75 -17.906 1 98.44 165 TYR A N 1
ATOM 1361 C CA . TYR A 1 165 ? 1.247 -44.844 -19.031 1 98.44 165 TYR A CA 1
ATOM 1362 C C . TYR A 1 165 ? 1.799 -43.5 -18.594 1 98.44 165 TYR A C 1
ATOM 1364 O O . TYR A 1 165 ? 2.715 -42.938 -19.219 1 98.44 165 TYR A O 1
ATOM 1372 N N . MET A 1 166 ? 1.268 -42.969 -17.547 1 98.69 166 MET A N 1
ATOM 1373 C CA . MET A 1 166 ? 1.69 -41.719 -16.984 1 98.69 166 MET A CA 1
ATOM 1374 C C . MET A 1 166 ? 3.166 -41.75 -16.594 1 98.69 166 MET A C 1
ATOM 1376 O O . MET A 1 166 ? 3.924 -40.844 -16.938 1 98.69 166 MET A O 1
ATOM 1380 N N . HIS A 1 167 ? 3.625 -42.781 -15.953 1 98.81 167 HIS A N 1
ATOM 1381 C CA . HIS A 1 167 ? 5.027 -42.938 -15.578 1 98.81 167 HIS A CA 1
ATOM 1382 C C . HIS A 1 167 ? 5.926 -42.969 -16.812 1 98.81 167 HIS A C 1
ATOM 1384 O O . HIS A 1 167 ? 7.012 -42.406 -16.797 1 98.81 167 HIS A O 1
ATOM 1390 N N . ARG A 1 168 ? 5.477 -43.656 -17.828 1 98.62 168 ARG A N 1
ATOM 1391 C CA . ARG A 1 168 ? 6.266 -43.75 -19.047 1 98.62 168 ARG A CA 1
ATOM 1392 C C . ARG A 1 168 ? 6.426 -42.406 -19.719 1 98.62 168 ARG A C 1
ATOM 1394 O O . ARG A 1 168 ? 7.508 -42.062 -20.219 1 98.62 168 ARG A O 1
ATOM 1401 N N . GLN A 1 169 ? 5.379 -41.625 -19.734 1 98.75 169 GLN A N 1
ATOM 1402 C CA . GLN A 1 169 ? 5.461 -40.312 -20.328 1 98.75 169 GLN A CA 1
ATOM 1403 C C . GLN A 1 169 ? 6.395 -39.406 -19.516 1 98.75 169 GLN A C 1
ATOM 1405 O O . GLN A 1 169 ? 7.18 -38.625 -20.094 1 98.75 169 GLN A O 1
ATOM 1410 N N . VAL A 1 170 ? 6.277 -39.469 -18.219 1 98.88 170 VAL A N 1
ATOM 1411 C CA . VAL A 1 170 ? 7.164 -38.656 -17.375 1 98.88 170 VAL A CA 1
ATOM 1412 C C . VAL A 1 170 ? 8.617 -39.062 -17.625 1 98.88 170 VAL A C 1
ATOM 1414 O O . VAL A 1 170 ? 9.5 -38.219 -17.703 1 98.88 170 VAL A O 1
ATOM 1417 N N . GLU A 1 171 ? 8.836 -40.344 -17.75 1 98.81 171 GLU A N 1
ATOM 1418 C CA . GLU A 1 171 ? 10.188 -40.812 -18.047 1 98.81 171 GLU A CA 1
ATOM 1419 C C . GLU A 1 171 ? 10.703 -40.25 -19.359 1 98.81 171 GLU A C 1
ATOM 1421 O O . GLU A 1 171 ? 11.875 -39.875 -19.453 1 98.81 171 GLU A O 1
ATOM 1426 N N . GLU A 1 172 ? 9.844 -40.156 -20.391 1 98.75 172 GLU A N 1
ATOM 1427 C CA . GLU A 1 172 ? 10.234 -39.531 -21.641 1 98.75 172 GLU A CA 1
ATOM 1428 C C . GLU A 1 172 ? 10.703 -38.094 -21.422 1 98.75 172 GLU A C 1
ATOM 1430 O O . GLU A 1 172 ? 11.727 -37.688 -21.953 1 98.75 172 GLU A O 1
ATOM 1435 N N . LEU A 1 173 ? 9.953 -37.375 -20.609 1 98.81 173 LEU A N 1
ATOM 1436 C CA . LEU A 1 173 ? 10.266 -35.969 -20.375 1 98.81 173 LEU A CA 1
ATOM 1437 C C . LEU A 1 173 ? 11.617 -35.812 -19.688 1 98.81 173 LEU A C 1
ATOM 1439 O O . LEU A 1 173 ? 12.406 -34.938 -20.031 1 98.81 173 LEU A O 1
ATOM 1443 N N . VAL A 1 174 ? 11.953 -36.719 -18.734 1 98.69 174 VAL A N 1
ATOM 1444 C CA . VAL A 1 174 ? 13.148 -36.531 -17.922 1 98.69 174 VAL A CA 1
ATOM 1445 C C . VAL A 1 174 ? 14.344 -37.219 -18.578 1 98.69 174 VAL A C 1
ATOM 1447 O O . VAL A 1 174 ? 15.477 -37.094 -18.094 1 98.69 174 VAL A O 1
ATOM 1450 N N . THR A 1 175 ? 14.141 -37.875 -19.719 1 98.62 175 THR A N 1
ATOM 1451 C CA . THR A 1 175 ? 15.273 -38.531 -20.359 1 98.62 175 THR A CA 1
ATOM 1452 C C . THR A 1 175 ? 15.555 -37.938 -21.734 1 98.62 175 THR A C 1
ATOM 1454 O O . THR A 1 175 ? 16.656 -38.094 -22.266 1 98.62 175 THR A O 1
ATOM 1457 N N . GLN A 1 176 ? 14.609 -37.219 -22.297 1 98.19 176 GLN A N 1
ATOM 1458 C CA . GLN A 1 176 ? 14.758 -36.906 -23.719 1 98.19 176 GLN A CA 1
ATOM 1459 C C . GLN A 1 176 ? 15.023 -35.438 -23.938 1 98.19 176 GLN A C 1
ATOM 1461 O O . GLN A 1 176 ? 15.336 -35 -25.047 1 98.19 176 GLN A O 1
ATOM 1466 N N . TYR A 1 177 ? 15.047 -34.625 -22.969 1 98.31 177 TYR A N 1
ATOM 1467 C CA . TYR A 1 177 ? 15.109 -33.188 -23.188 1 98.31 177 TYR A CA 1
ATOM 1468 C C . TYR A 1 177 ? 16.281 -32.594 -22.438 1 98.31 177 TYR A C 1
ATOM 1470 O O . TYR A 1 177 ? 16.281 -31.391 -22.125 1 98.31 177 TYR A O 1
ATOM 1478 N N . GLY A 1 178 ? 17.234 -33.406 -22.109 1 97.5 178 GLY A N 1
ATOM 1479 C CA . GLY A 1 178 ? 18.391 -32.906 -21.375 1 97.5 178 GLY A CA 1
ATOM 1480 C C . GLY A 1 178 ? 18.094 -32.594 -19.922 1 97.5 178 GLY A C 1
ATOM 1481 O O . GLY A 1 178 ? 17.094 -33.094 -19.375 1 97.5 178 GLY A O 1
ATOM 1482 N N . ARG A 1 179 ? 18.938 -31.875 -19.328 1 97.12 179 ARG A N 1
ATOM 1483 C CA . ARG A 1 179 ? 18.781 -31.531 -17.922 1 97.12 179 ARG A CA 1
ATOM 1484 C C . ARG A 1 179 ? 17.562 -30.625 -17.719 1 97.12 179 ARG A C 1
ATOM 1486 O O . ARG A 1 179 ? 17.438 -29.594 -18.359 1 97.12 179 ARG A O 1
ATOM 1493 N N . LEU A 1 180 ? 16.688 -31 -16.938 1 98.5 180 LEU A N 1
ATOM 1494 C CA . LEU A 1 180 ? 15.562 -30.172 -16.484 1 98.5 180 LEU A CA 1
ATOM 1495 C C . LEU A 1 180 ? 15.797 -29.672 -15.062 1 98.5 180 LEU A C 1
ATOM 1497 O O . LEU A 1 180 ? 16.406 -30.359 -14.25 1 98.5 180 LEU A O 1
ATOM 1501 N N . ASP A 1 181 ? 15.344 -28.469 -14.797 1 98.81 181 ASP A N 1
ATOM 1502 C CA . ASP A 1 181 ? 15.547 -27.875 -13.477 1 98.81 181 ASP A CA 1
ATOM 1503 C C . ASP A 1 181 ? 14.312 -28.047 -12.602 1 98.81 181 ASP A C 1
ATOM 1505 O O . ASP A 1 181 ? 14.422 -28.125 -11.375 1 98.81 181 ASP A O 1
ATOM 1509 N N . ILE A 1 182 ? 13.141 -28.094 -13.164 1 98.88 182 ILE A N 1
ATOM 1510 C CA . ILE A 1 182 ? 11.898 -28.203 -12.414 1 98.88 182 ILE A CA 1
ATOM 1511 C C . ILE A 1 182 ? 10.93 -29.125 -13.148 1 98.88 182 ILE A C 1
ATOM 1513 O O . ILE A 1 182 ? 10.797 -29.062 -14.367 1 98.88 182 ILE A O 1
ATOM 1517 N N . LEU A 1 183 ? 10.383 -30.047 -12.484 1 98.81 183 LEU A N 1
ATOM 1518 C CA . LEU A 1 183 ? 9.211 -30.797 -12.93 1 98.81 183 LEU A CA 1
ATOM 1519 C C . LEU A 1 183 ? 7.992 -30.438 -12.078 1 98.81 183 LEU A C 1
ATOM 1521 O O . LEU A 1 183 ? 7.957 -30.734 -10.883 1 98.81 183 LEU A O 1
ATOM 1525 N N . TRP A 1 184 ? 7.047 -29.781 -12.648 1 98.62 184 TRP A N 1
ATOM 1526 C CA . TRP A 1 184 ? 5.863 -29.234 -12 1 98.62 184 TRP A CA 1
ATOM 1527 C C . TRP A 1 184 ? 4.645 -30.125 -12.258 1 98.62 184 TRP A C 1
ATOM 1529 O O . TRP A 1 184 ? 4.055 -30.078 -13.336 1 98.62 184 TRP A O 1
ATOM 1539 N N . PHE A 1 185 ? 4.246 -30.906 -11.273 1 98.25 185 PHE A N 1
ATOM 1540 C CA . PHE A 1 185 ? 3.084 -31.781 -11.406 1 98.25 185 PHE A CA 1
ATOM 1541 C C . PHE A 1 185 ? 1.808 -31.047 -11.031 1 98.25 185 PHE A C 1
ATOM 1543 O O . PHE A 1 185 ? 1.846 -30.078 -10.25 1 98.25 185 PHE A O 1
ATOM 1550 N N . ASP A 1 186 ? 0.821 -31.484 -11.602 1 96.56 186 ASP A N 1
ATOM 1551 C CA . ASP A 1 186 ? -0.462 -30.922 -11.188 1 96.56 186 ASP A CA 1
ATOM 1552 C C . ASP A 1 186 ? -1.547 -32 -11.164 1 96.56 186 ASP A C 1
ATOM 1554 O O . ASP A 1 186 ? -1.575 -32.875 -12.023 1 96.56 186 ASP A O 1
ATOM 1558 N N . PHE A 1 187 ? -2.338 -31.797 -10.211 1 92.44 187 PHE A N 1
ATOM 1559 C CA . PHE A 1 187 ? -3.75 -31.766 -9.852 1 92.44 187 PHE A CA 1
ATOM 1560 C C . PHE A 1 187 ? -4.137 -33.031 -9.094 1 92.44 187 PHE A C 1
ATOM 1562 O O . PHE A 1 187 ? -4.895 -33.875 -9.602 1 92.44 187 PHE A O 1
ATOM 1569 N N . SER A 1 188 ? -3.58 -33.312 -7.938 1 94.94 188 SER A N 1
ATOM 1570 C CA . SER A 1 188 ? -4.113 -34.281 -6.977 1 94.94 188 SER A CA 1
ATOM 1571 C C . SER A 1 188 ? -5.402 -33.75 -6.344 1 94.94 188 SER A C 1
ATOM 1573 O O . SER A 1 188 ? -5.57 -32.562 -6.145 1 94.94 188 SER A O 1
ATOM 1575 N N . TYR A 1 189 ? -6.32 -34.656 -6.074 1 93.06 189 TYR A N 1
ATOM 1576 C CA . TYR A 1 189 ? -7.602 -34.312 -5.48 1 93.06 189 TYR A CA 1
ATOM 1577 C C . TYR A 1 189 ? -8.266 -35.5 -4.828 1 93.06 189 TYR A C 1
ATOM 1579 O O . TYR A 1 189 ? -8.141 -36.625 -5.32 1 93.06 189 TYR A O 1
ATOM 1587 N N . GLY A 1 190 ? -8.945 -35.188 -3.756 1 91.81 190 GLY A N 1
ATOM 1588 C CA . GLY A 1 190 ? -9.625 -36.281 -3.072 1 91.81 190 GLY A CA 1
ATOM 1589 C C . GLY A 1 190 ? -8.719 -37.469 -2.791 1 91.81 190 GLY A C 1
ATOM 1590 O O . GLY A 1 190 ? -7.652 -37.312 -2.193 1 91.81 190 GLY A O 1
ATOM 1591 N N . GLN A 1 191 ? -9.125 -38.656 -3.375 1 92.19 191 GLN A N 1
ATOM 1592 C CA . GLN A 1 191 ? -8.352 -39.875 -3.166 1 92.19 191 GLN A CA 1
ATOM 1593 C C . GLN A 1 191 ? -7.281 -40.031 -4.238 1 92.19 191 GLN A C 1
ATOM 1595 O O . GLN A 1 191 ? -6.391 -40.875 -4.109 1 92.19 191 GLN A O 1
ATOM 1600 N N . MET A 1 192 ? -7.336 -39.219 -5.234 1 94.44 192 MET A N 1
ATOM 1601 C CA . MET A 1 192 ? -6.344 -39.281 -6.309 1 94.44 192 MET A CA 1
ATOM 1602 C C . MET A 1 192 ? -5.105 -38.469 -5.938 1 94.44 192 MET A C 1
ATOM 1604 O O . MET A 1 192 ? -4.824 -37.438 -6.555 1 94.44 192 MET A O 1
ATOM 1608 N N . CYS A 1 193 ? -4.309 -38.969 -4.926 1 94.88 193 CYS A N 1
ATOM 1609 C CA . CYS A 1 193 ? -3.102 -38.312 -4.434 1 94.88 193 CYS A CA 1
ATOM 1610 C C . CYS A 1 193 ? -2.1 -39.344 -3.92 1 94.88 193 CYS A C 1
ATOM 1612 O O . CYS A 1 193 ? -2.463 -40.5 -3.65 1 94.88 193 CYS A O 1
ATOM 1614 N N . GLY A 1 194 ? -0.869 -39 -3.934 1 94.38 194 GLY A N 1
ATOM 1615 C CA . GLY A 1 194 ? 0.167 -39.844 -3.348 1 94.38 194 GLY A CA 1
ATOM 1616 C C . GLY A 1 194 ? 0.268 -41.219 -3.996 1 94.38 194 GLY A C 1
ATOM 1617 O O . GLY A 1 194 ? 0.567 -41.312 -5.188 1 94.38 194 GLY A O 1
ATOM 1618 N N . GLN A 1 195 ? -0.218 -42.125 -3.258 1 92.56 195 GLN A N 1
ATOM 1619 C CA . GLN A 1 195 ? -0.013 -43.5 -3.686 1 92.56 195 GLN A CA 1
ATOM 1620 C C . GLN A 1 195 ? -0.942 -43.844 -4.84 1 92.56 195 GLN A C 1
ATOM 1622 O O . GLN A 1 195 ? -0.644 -44.75 -5.625 1 92.56 195 GLN A O 1
ATOM 1627 N N . ALA A 1 196 ? -2.027 -43.094 -4.926 1 95.88 196 ALA A N 1
ATOM 1628 C CA . ALA A 1 196 ? -2.859 -43.312 -6.109 1 95.88 196 ALA A CA 1
ATOM 1629 C C . ALA A 1 196 ? -2.047 -43.156 -7.387 1 95.88 196 ALA A C 1
ATOM 1631 O O . ALA A 1 196 ? -2.279 -43.844 -8.375 1 95.88 196 ALA A O 1
ATOM 1632 N N . TRP A 1 197 ? -1.052 -42.344 -7.359 1 98 197 TRP A N 1
ATOM 1633 C CA . TRP A 1 197 ? -0.211 -42.062 -8.523 1 98 197 TRP A CA 1
ATOM 1634 C C . TRP A 1 197 ? 1.056 -42.906 -8.492 1 98 197 TRP A C 1
ATOM 1636 O O . TRP A 1 197 ? 1.941 -42.75 -9.336 1 98 197 TRP A O 1
ATOM 1646 N N . ARG A 1 198 ? 1.154 -43.844 -7.508 1 97.81 198 ARG A N 1
ATOM 1647 C CA . ARG A 1 198 ? 2.428 -44.5 -7.246 1 97.81 198 ARG A CA 1
ATOM 1648 C C . ARG A 1 198 ? 3.57 -43.5 -7.191 1 97.81 198 ARG A C 1
ATOM 1650 O O . ARG A 1 198 ? 4.59 -43.688 -7.859 1 97.81 198 ARG A O 1
ATOM 1657 N N . ALA A 1 199 ? 3.354 -42.469 -6.355 1 97.5 199 ALA A N 1
ATOM 1658 C CA . ALA A 1 199 ? 4.168 -41.25 -6.332 1 97.5 199 ALA A CA 1
ATOM 1659 C C . ALA A 1 199 ? 5.602 -41.562 -5.906 1 97.5 199 ALA A C 1
ATOM 1661 O O . ALA A 1 199 ? 6.551 -40.969 -6.422 1 97.5 199 ALA A O 1
ATOM 1662 N N . GLN A 1 200 ? 5.785 -42.438 -4.969 1 96.06 200 GLN A N 1
ATOM 1663 C CA . GLN A 1 200 ? 7.133 -42.812 -4.543 1 96.06 200 GLN A CA 1
ATOM 1664 C C . GLN A 1 200 ? 7.934 -43.406 -5.699 1 96.06 200 GLN A C 1
ATOM 1666 O O . GLN A 1 200 ? 9.078 -43 -5.926 1 96.06 200 GLN A O 1
ATOM 1671 N N . GLU A 1 201 ? 7.309 -44.312 -6.398 1 97.62 201 GLU A N 1
ATOM 1672 C CA . GLU A 1 201 ? 7.938 -44.906 -7.57 1 97.62 201 GLU A CA 1
ATOM 1673 C C . GLU A 1 201 ? 8.266 -43.875 -8.625 1 97.62 201 GLU A C 1
ATOM 1675 O O . GLU A 1 201 ? 9.336 -43.906 -9.234 1 97.62 201 GLU A O 1
ATOM 1680 N N . LEU A 1 202 ? 7.352 -43 -8.805 1 98.12 202 LEU A N 1
ATOM 1681 C CA . LEU A 1 202 ? 7.52 -41.969 -9.812 1 98.12 202 LEU A CA 1
ATOM 1682 C C . LEU A 1 202 ? 8.695 -41.062 -9.461 1 98.12 202 LEU A C 1
ATOM 1684 O O . LEU A 1 202 ? 9.516 -40.75 -10.32 1 98.12 202 LEU A O 1
ATOM 1688 N N . ILE A 1 203 ? 8.789 -40.625 -8.234 1 97.12 203 ILE A N 1
ATOM 1689 C CA . ILE A 1 203 ? 9.875 -39.75 -7.801 1 97.12 203 ILE A CA 1
ATOM 1690 C C . ILE A 1 203 ? 11.211 -40.469 -7.941 1 97.12 203 ILE A C 1
ATOM 1692 O O . ILE A 1 203 ? 12.203 -39.875 -8.375 1 97.12 203 ILE A O 1
ATOM 1696 N N . GLU A 1 204 ? 11.227 -41.719 -7.555 1 96.69 204 GLU A N 1
ATOM 1697 C CA . GLU A 1 204 ? 12.445 -42.5 -7.715 1 96.69 204 GLU A CA 1
ATOM 1698 C C . GLU A 1 204 ? 12.867 -42.594 -9.18 1 96.69 204 GLU A C 1
ATOM 1700 O O . GLU A 1 204 ? 14.047 -42.438 -9.5 1 96.69 204 GLU A O 1
ATOM 1705 N N . LEU A 1 205 ? 11.906 -42.812 -10.016 1 98.19 205 LEU A N 1
ATOM 1706 C CA . LEU A 1 205 ? 12.156 -42.812 -11.453 1 98.19 205 LEU A CA 1
ATOM 1707 C C . LEU A 1 205 ? 12.734 -41.5 -11.93 1 98.19 205 LEU A C 1
ATOM 1709 O O . LEU A 1 205 ? 13.766 -41.469 -12.602 1 98.19 205 LEU A O 1
ATOM 1713 N N . VAL A 1 206 ? 12.094 -40.406 -11.586 1 98.38 206 VAL A N 1
ATOM 1714 C CA . VAL A 1 206 ? 12.477 -39.062 -12.016 1 98.38 206 VAL A CA 1
ATOM 1715 C C . VAL A 1 206 ? 13.883 -38.719 -11.516 1 98.38 206 VAL A C 1
ATOM 1717 O O . VAL A 1 206 ? 14.75 -38.344 -12.297 1 98.38 206 VAL A O 1
ATOM 1720 N N . ARG A 1 207 ? 14.148 -38.969 -10.273 1 96.5 207 ARG A N 1
ATOM 1721 C CA . ARG A 1 207 ? 15.422 -38.594 -9.672 1 96.5 207 ARG A CA 1
ATOM 1722 C C . ARG A 1 207 ? 16.531 -39.562 -10.062 1 96.5 207 ARG A C 1
ATOM 1724 O O . ARG A 1 207 ? 17.719 -39.219 -9.961 1 96.5 207 ARG A O 1
ATOM 1731 N N . GLY A 1 208 ? 16.125 -40.75 -10.422 1 97.81 208 GLY A N 1
ATOM 1732 C CA . GLY A 1 208 ? 17.109 -41.625 -11.008 1 97.81 208 GLY A CA 1
ATOM 1733 C C . GLY A 1 208 ? 17.734 -41.062 -12.266 1 97.81 208 GLY A C 1
ATOM 1734 O O . GLY A 1 208 ? 18.938 -41.281 -12.516 1 97.81 208 GLY A O 1
ATOM 1735 N N . HIS A 1 209 ? 16.984 -40.375 -13.031 1 98.31 209 HIS A N 1
ATOM 1736 C CA . HIS A 1 209 ? 17.453 -39.781 -14.273 1 98.31 209 HIS A CA 1
ATOM 1737 C C . HIS A 1 209 ? 17.938 -38.344 -14.055 1 98.31 209 HIS A C 1
ATOM 1739 O O . HIS A 1 209 ? 18.844 -37.875 -14.742 1 98.31 209 HIS A O 1
ATOM 1745 N N . GLN A 1 210 ? 17.281 -37.656 -13.164 1 98 210 GLN A N 1
ATOM 1746 C CA . GLN A 1 210 ? 17.547 -36.25 -12.883 1 98 210 GLN A CA 1
ATOM 1747 C C . GLN A 1 210 ? 17.656 -36 -11.383 1 98 210 GLN A C 1
ATOM 1749 O O . GLN A 1 210 ? 16.734 -35.469 -10.773 1 98 210 GLN A O 1
ATOM 1754 N N . PRO A 1 211 ? 18.75 -36.281 -10.758 1 96.38 211 PRO A N 1
ATOM 1755 C CA . PRO A 1 211 ? 18.844 -36.188 -9.305 1 96.38 211 PRO A CA 1
ATOM 1756 C C . PRO A 1 211 ? 18.75 -34.75 -8.781 1 96.38 211 PRO A C 1
ATOM 1758 O O . PRO A 1 211 ? 18.438 -34.562 -7.609 1 96.38 211 PRO A O 1
ATOM 1761 N N . TRP A 1 212 ? 18.969 -33.75 -9.641 1 96.44 212 TRP A N 1
ATOM 1762 C CA . TRP A 1 212 ? 19.016 -32.375 -9.219 1 96.44 212 TRP A CA 1
ATOM 1763 C C . TRP A 1 212 ? 17.656 -31.703 -9.375 1 96.44 212 TRP A C 1
ATOM 1765 O O . TRP A 1 212 ? 17.438 -30.594 -8.875 1 96.44 212 TRP A O 1
ATOM 1775 N N . ILE A 1 213 ? 16.719 -32.375 -9.961 1 98.25 213 ILE A N 1
ATOM 1776 C CA . ILE A 1 213 ? 15.492 -31.719 -10.43 1 98.25 213 ILE A CA 1
ATOM 1777 C C . ILE A 1 213 ? 14.625 -31.328 -9.234 1 98.25 213 ILE A C 1
ATOM 1779 O O . ILE A 1 213 ? 14.555 -32.062 -8.242 1 98.25 213 ILE A O 1
ATOM 1783 N N . LEU A 1 214 ? 14.047 -30.125 -9.273 1 98.69 214 LEU A N 1
ATOM 1784 C CA . LEU A 1 214 ? 13.055 -29.719 -8.289 1 98.69 214 LEU A CA 1
ATOM 1785 C C . LEU A 1 214 ? 11.664 -30.219 -8.672 1 98.69 214 LEU A C 1
ATOM 1787 O O . LEU A 1 214 ? 11.305 -30.219 -9.852 1 98.69 214 LEU A O 1
ATOM 1791 N N . ILE A 1 215 ? 10.898 -30.641 -7.707 1 98.44 215 ILE A N 1
ATOM 1792 C CA . ILE A 1 215 ? 9.531 -31.109 -7.898 1 98.44 215 ILE A CA 1
ATOM 1793 C C . ILE A 1 215 ? 8.602 -30.375 -6.938 1 98.44 215 ILE A C 1
ATOM 1795 O O . ILE A 1 215 ? 8.914 -30.203 -5.754 1 98.44 215 ILE A O 1
ATOM 1799 N N . ASP A 1 216 ? 7.453 -29.859 -7.398 1 98 216 ASP A N 1
ATOM 1800 C CA . ASP A 1 216 ? 6.48 -29.188 -6.539 1 98 216 ASP A CA 1
ATOM 1801 C C . ASP A 1 216 ? 5.738 -30.188 -5.664 1 98 216 ASP A C 1
ATOM 1803 O O . ASP A 1 216 ? 6.074 -31.375 -5.641 1 98 216 ASP A O 1
ATOM 1807 N N . ASN A 1 217 ? 4.734 -29.734 -4.918 1 97.31 217 ASN A N 1
ATOM 1808 C CA . ASN A 1 217 ? 4.105 -30.578 -3.902 1 97.31 217 ASN A CA 1
ATOM 1809 C C . ASN A 1 217 ? 2.812 -31.203 -4.418 1 97.31 217 ASN A C 1
ATOM 1811 O O . ASN A 1 217 ? 2.035 -31.766 -3.641 1 97.31 217 ASN A O 1
ATOM 1815 N N . ARG A 1 218 ? 2.592 -31.219 -5.676 1 97.44 218 ARG A N 1
ATOM 1816 C CA . ARG A 1 218 ? 1.268 -31.5 -6.219 1 97.44 218 ARG A CA 1
ATOM 1817 C C . ARG A 1 218 ? 1.029 -33 -6.309 1 97.44 218 ARG A C 1
ATOM 1819 O O . ARG A 1 218 ? -0.103 -33.438 -6.512 1 97.44 218 ARG A O 1
ATOM 1826 N N . LEU A 1 219 ? 2.037 -33.875 -6.148 1 97.44 219 LEU A N 1
ATOM 1827 C CA . LEU A 1 219 ? 1.818 -35.312 -6.066 1 97.44 219 LEU A CA 1
ATOM 1828 C C . LEU A 1 219 ? 1.114 -35.688 -4.766 1 97.44 219 LEU A C 1
ATOM 1830 O O . LEU A 1 219 ? 0.354 -36.656 -4.723 1 97.44 219 LEU A O 1
ATOM 1834 N N . GLU A 1 220 ? 1.421 -34.906 -3.771 1 94.81 220 GLU A N 1
ATOM 1835 C CA . GLU A 1 220 ? 0.919 -35.219 -2.434 1 94.81 220 GLU A CA 1
ATOM 1836 C C . GLU A 1 220 ? -0.37 -34.438 -2.145 1 94.81 220 GLU A C 1
ATOM 1838 O O . GLU A 1 220 ? -1.266 -34.969 -1.473 1 94.81 220 GLU A O 1
ATOM 1843 N N . THR A 1 221 ? -0.4 -33.219 -2.57 1 93.94 221 THR A N 1
ATOM 1844 C CA . THR A 1 221 ? -1.554 -32.344 -2.33 1 93.94 221 THR A CA 1
ATOM 1845 C C . THR A 1 221 ? -1.716 -31.328 -3.457 1 93.94 221 THR A C 1
ATOM 1847 O O . THR A 1 221 ? -0.855 -31.234 -4.332 1 93.94 221 THR A O 1
ATOM 1850 N N . SER A 1 222 ? -2.908 -30.734 -3.518 1 90.5 222 SER A N 1
ATOM 1851 C CA . SER A 1 222 ? -3.135 -29.672 -4.488 1 90.5 222 SER A CA 1
ATOM 1852 C C . SER A 1 222 ? -3.1 -28.297 -3.822 1 90.5 222 SER A C 1
ATOM 1854 O O . SER A 1 222 ? -2.48 -28.125 -2.768 1 90.5 222 SER A O 1
ATOM 1856 N N . GLY A 1 223 ? -3.57 -27.328 -4.52 1 87.69 223 GLY A N 1
ATOM 1857 C CA . GLY A 1 223 ? -3.562 -25.969 -4.016 1 87.69 223 GLY A CA 1
ATOM 1858 C C . GLY A 1 223 ? -4.266 -25.828 -2.682 1 87.69 223 GLY A C 1
ATOM 1859 O O . GLY A 1 223 ? -4.141 -24.797 -2.018 1 87.69 223 GLY A O 1
ATOM 1860 N N . GLU A 1 224 ? -4.832 -26.922 -2.137 1 90.81 224 GLU A N 1
ATOM 1861 C CA . GLU A 1 224 ? -5.633 -26.891 -0.916 1 90.81 224 GLU A CA 1
ATOM 1862 C C . GLU A 1 224 ? -4.777 -27.188 0.313 1 90.81 224 GLU A C 1
ATOM 1864 O O . GLU A 1 224 ? -5.227 -27 1.447 1 90.81 224 GLU A O 1
ATOM 1869 N N . GLY A 1 225 ? -3.557 -27.625 0.007 1 92.5 225 GLY A N 1
ATOM 1870 C CA . GLY A 1 225 ? -2.723 -28 1.137 1 92.5 225 GLY A CA 1
ATOM 1871 C C . GLY A 1 225 ? -1.242 -27.781 0.882 1 92.5 225 GLY A C 1
ATOM 1872 O O . GLY A 1 225 ? -0.836 -27.5 -0.247 1 92.5 225 GLY A O 1
ATOM 1873 N N . PHE A 1 226 ? -0.484 -28.016 2.014 1 95.25 226 PHE A N 1
ATOM 1874 C CA . PHE A 1 226 ? 0.957 -27.812 1.907 1 95.25 226 PHE A CA 1
ATOM 1875 C C . PHE A 1 226 ? 1.674 -29.141 1.738 1 95.25 226 PHE A C 1
ATOM 1877 O O . PHE A 1 226 ? 2.789 -29.203 1.213 1 95.25 226 PHE A O 1
ATOM 1884 N N . GLY A 1 227 ? 1.034 -30.25 2.162 1 95.5 227 GLY A N 1
ATOM 1885 C CA . GLY A 1 227 ? 1.681 -31.547 2.145 1 95.5 227 GLY A CA 1
ATOM 1886 C C . GLY A 1 227 ? 2.588 -31.781 3.34 1 95.5 227 GLY A C 1
ATOM 1887 O O . GLY A 1 227 ? 2.559 -31.016 4.305 1 95.5 227 GLY A O 1
ATOM 1888 N N . SER A 1 228 ? 3.385 -32.812 3.328 1 96.62 228 SER A N 1
ATOM 1889 C CA . SER A 1 228 ? 4.172 -33.25 4.48 1 96.62 228 SER A CA 1
ATOM 1890 C C . SER A 1 228 ? 5.449 -32.438 4.621 1 96.62 228 SER A C 1
ATOM 1892 O O . SER A 1 228 ? 6.129 -32.5 5.645 1 96.62 228 SER A O 1
ATOM 1894 N N . ILE A 1 229 ? 5.699 -31.609 3.605 1 96.62 229 ILE A N 1
ATOM 1895 C CA . ILE A 1 229 ? 6.914 -30.797 3.615 1 96.62 229 ILE A CA 1
ATOM 1896 C C . ILE A 1 229 ? 6.93 -29.906 4.852 1 96.62 229 ILE A C 1
ATOM 1898 O O . ILE A 1 229 ? 7.996 -29.531 5.344 1 96.62 229 ILE A O 1
ATOM 1902 N N . VAL A 1 230 ? 5.785 -29.547 5.434 1 97 230 VAL A N 1
ATOM 1903 C CA . VAL A 1 230 ? 5.707 -28.625 6.562 1 97 230 VAL A CA 1
ATOM 1904 C C . VAL A 1 230 ? 5.633 -29.406 7.867 1 97 230 VAL A C 1
ATOM 1906 O O . VAL A 1 230 ? 5.48 -28.828 8.945 1 97 230 VAL A O 1
ATOM 1909 N N . THR A 1 231 ? 5.719 -30.719 7.82 1 96.38 231 THR A N 1
ATOM 1910 C CA . THR A 1 231 ? 5.609 -31.562 9 1 96.38 231 THR A CA 1
ATOM 1911 C C . THR A 1 231 ? 6.977 -32.094 9.414 1 96.38 231 THR A C 1
ATOM 1913 O O . THR A 1 231 ? 7.973 -31.859 8.734 1 96.38 231 THR A O 1
ATOM 1916 N N . GLU A 1 232 ? 7.004 -32.812 10.477 1 93.38 232 GLU A N 1
ATOM 1917 C CA . GLU A 1 232 ? 8.234 -33.406 11 1 93.38 232 GLU A CA 1
ATOM 1918 C C . GLU A 1 232 ? 8.742 -34.531 10.109 1 93.38 232 GLU A C 1
ATOM 1920 O O . GLU A 1 232 ? 9.953 -34.75 10.023 1 93.38 232 GLU A O 1
ATOM 1925 N N . THR A 1 233 ? 7.824 -35.219 9.555 1 95.06 233 THR A N 1
ATOM 1926 C CA . THR A 1 233 ? 8.164 -36.312 8.664 1 95.06 233 THR A CA 1
ATOM 1927 C C . THR A 1 233 ? 7.773 -36 7.223 1 95.06 233 THR A C 1
ATOM 1929 O O . THR A 1 233 ? 6.586 -35.969 6.895 1 95.06 233 THR A O 1
ATOM 1932 N N . ILE A 1 234 ? 8.742 -35.812 6.422 1 96.69 234 ILE A N 1
ATOM 1933 C CA . ILE A 1 234 ? 8.523 -35.438 5.027 1 96.69 234 ILE A CA 1
ATOM 1934 C C . ILE A 1 234 ? 8.523 -36.688 4.148 1 96.69 234 ILE A C 1
ATOM 1936 O O . ILE A 1 234 ? 9.508 -37.406 4.109 1 96.69 234 ILE A O 1
ATOM 1940 N N . SER A 1 235 ? 7.445 -36.875 3.48 1 95.25 235 SER A N 1
ATOM 1941 C CA . SER A 1 235 ? 7.363 -38.031 2.607 1 95.25 235 SER A CA 1
ATOM 1942 C C . SER A 1 235 ? 8.336 -37.906 1.438 1 95.25 235 SER A C 1
ATOM 1944 O O . SER A 1 235 ? 8.82 -36.844 1.134 1 95.25 235 SER A O 1
ATOM 1946 N N . ASP A 1 236 ? 8.555 -39.031 0.732 1 91.12 236 ASP A N 1
ATOM 1947 C CA . ASP A 1 236 ? 9.461 -39.062 -0.414 1 91.12 236 ASP A CA 1
ATOM 1948 C C . ASP A 1 236 ? 8.844 -38.375 -1.619 1 91.12 236 ASP A C 1
ATOM 1950 O O . ASP A 1 236 ? 9.555 -37.969 -2.551 1 91.12 236 ASP A O 1
ATOM 1954 N N . TYR A 1 237 ? 7.582 -38.188 -1.587 1 94.31 237 TYR A N 1
ATOM 1955 C CA . TYR A 1 237 ? 6.93 -37.562 -2.738 1 94.31 237 TYR A CA 1
ATOM 1956 C C . TYR A 1 237 ? 6.297 -36.25 -2.357 1 94.31 237 TYR A C 1
ATOM 1958 O O . TYR A 1 237 ? 5.348 -35.781 -3.004 1 94.31 237 TYR A O 1
ATOM 1966 N N . ALA A 1 238 ? 6.785 -35.594 -1.264 1 95.5 238 ALA A N 1
ATOM 1967 C CA . ALA A 1 238 ? 6.312 -34.281 -0.798 1 95.5 238 ALA A CA 1
ATOM 1968 C C . ALA A 1 238 ? 6.684 -33.188 -1.785 1 95.5 238 ALA A C 1
ATOM 1970 O O . ALA A 1 238 ? 6.074 -32.125 -1.782 1 95.5 238 ALA A O 1
ATOM 1971 N N . GLY A 1 239 ? 7.68 -33.469 -2.646 1 96.19 239 GLY A N 1
ATOM 1972 C CA . GLY A 1 239 ? 8.242 -32.406 -3.471 1 96.19 239 GLY A CA 1
ATOM 1973 C C . GLY A 1 239 ? 9.266 -31.562 -2.738 1 96.19 239 GLY A C 1
ATOM 1974 O O . GLY A 1 239 ? 9.734 -31.938 -1.664 1 96.19 239 GLY A O 1
ATOM 1975 N N . ASP A 1 240 ? 9.656 -30.438 -3.393 1 98.12 240 ASP A N 1
ATOM 1976 C CA . ASP A 1 240 ? 10.758 -29.625 -2.887 1 98.12 240 ASP A CA 1
ATOM 1977 C C . ASP A 1 240 ? 10.273 -28.234 -2.479 1 98.12 240 ASP A C 1
ATOM 1979 O O . ASP A 1 240 ? 11.023 -27.453 -1.887 1 98.12 240 ASP A O 1
ATOM 1983 N N . PHE A 1 241 ? 9.055 -27.891 -2.773 1 98.25 241 PHE A N 1
ATOM 1984 C CA . PHE A 1 241 ? 8.5 -26.594 -2.377 1 98.25 241 PHE A CA 1
ATOM 1985 C C . PHE A 1 241 ? 6.977 -26.641 -2.369 1 98.25 241 PHE A C 1
ATOM 1987 O O . PHE A 1 241 ? 6.371 -27.438 -3.09 1 98.25 241 PHE A O 1
ATOM 1994 N N . VAL A 1 242 ? 6.398 -25.797 -1.51 1 97 242 VAL A N 1
ATOM 1995 C CA . VAL A 1 242 ? 4.957 -25.578 -1.448 1 97 242 VAL A CA 1
ATOM 1996 C C . VAL A 1 242 ? 4.527 -24.609 -2.545 1 97 242 VAL A C 1
ATOM 1998 O O . VAL A 1 242 ? 5.266 -23.688 -2.889 1 97 242 VAL A O 1
ATOM 2001 N N . SER A 1 243 ? 3.318 -24.797 -3.047 1 97.06 243 SER A N 1
ATOM 2002 C CA . SER A 1 243 ? 2.891 -23.938 -4.148 1 97.06 243 SER A CA 1
ATOM 2003 C C . SER A 1 243 ? 1.511 -23.344 -3.881 1 97.06 243 SER A C 1
ATOM 2005 O O . SER A 1 243 ? 0.516 -23.797 -4.453 1 97.06 243 SER A O 1
ATOM 2007 N N . PRO A 1 244 ? 1.424 -22.312 -3.014 1 97.19 244 PRO A N 1
ATOM 2008 C CA . PRO A 1 244 ? 0.15 -21.594 -2.941 1 97.19 244 PRO A CA 1
ATOM 2009 C C . PRO A 1 244 ? -0.313 -21.078 -4.301 1 97.19 244 PRO A C 1
ATOM 2011 O O . PRO A 1 244 ? 0.508 -20.641 -5.109 1 97.19 244 PRO A O 1
ATOM 2014 N N . GLU A 1 245 ? -1.58 -21.25 -4.539 1 97.56 245 GLU A N 1
ATOM 2015 C CA . GLU A 1 245 ? -2.143 -20.922 -5.848 1 97.56 245 GLU A CA 1
ATOM 2016 C C . GLU A 1 245 ? -3.158 -19.797 -5.746 1 97.56 245 GLU A C 1
ATOM 2018 O O . GLU A 1 245 ? -4.148 -19.906 -5.023 1 97.56 245 GLU A O 1
ATOM 2023 N N . GLN A 1 246 ? -2.949 -18.688 -6.395 1 97.56 246 GLN A N 1
ATOM 2024 C CA . GLN A 1 246 ? -3.867 -17.562 -6.516 1 97.56 246 GLN A CA 1
ATOM 2025 C C . GLN A 1 246 ? -4.172 -16.953 -5.148 1 97.56 246 GLN A C 1
ATOM 2027 O O . GLN A 1 246 ? -5.285 -16.469 -4.914 1 97.56 246 GLN A O 1
ATOM 2032 N N . VAL A 1 247 ? -3.291 -17.047 -4.227 1 96.75 247 VAL A N 1
ATOM 2033 C CA . VAL A 1 247 ? -3.367 -16.438 -2.906 1 96.75 247 VAL A CA 1
ATOM 2034 C C . VAL A 1 247 ? -1.964 -16.281 -2.326 1 96.75 247 VAL A C 1
ATOM 2036 O O . VAL A 1 247 ? -1.172 -17.219 -2.336 1 96.75 247 VAL A O 1
ATOM 2039 N N . VAL A 1 248 ? -1.615 -15.07 -1.929 1 95.81 248 VAL A N 1
ATOM 2040 C CA . VAL A 1 248 ? -0.33 -14.844 -1.274 1 95.81 248 VAL A CA 1
ATOM 2041 C C . VAL A 1 248 ? -0.439 -15.188 0.21 1 95.81 248 VAL A C 1
ATOM 2043 O O . VAL A 1 248 ? -1.289 -14.641 0.917 1 95.81 248 VAL A O 1
ATOM 2046 N N . PRO A 1 249 ? 0.406 -16.094 0.657 1 95.88 249 PRO A N 1
ATOM 2047 C CA . PRO A 1 249 ? 0.383 -16.359 2.098 1 95.88 249 PRO A CA 1
ATOM 2048 C C . PRO A 1 249 ? 0.611 -15.102 2.932 1 95.88 249 PRO A C 1
ATOM 2050 O O . PRO A 1 249 ? 1.43 -14.258 2.564 1 95.88 249 PRO A O 1
ATOM 2053 N N . HIS A 1 250 ? -0.135 -14.953 4 1 91.94 250 HIS A N 1
ATOM 2054 C CA . HIS A 1 250 ? -0.048 -13.773 4.848 1 91.94 250 HIS A CA 1
ATOM 2055 C C . HIS A 1 250 ? 1.327 -13.656 5.496 1 91.94 250 HIS A C 1
ATOM 2057 O O . HIS A 1 250 ? 1.782 -12.555 5.809 1 91.94 250 HIS A O 1
ATOM 2063 N N . GLU A 1 251 ? 1.928 -14.766 5.758 1 92.56 251 GLU A N 1
ATOM 2064 C CA . GLU A 1 251 ? 3.305 -14.883 6.223 1 92.56 251 GLU A CA 1
ATOM 2065 C C . GLU A 1 251 ? 4.082 -15.914 5.406 1 92.56 251 GLU A C 1
ATOM 2067 O O . GLU A 1 251 ? 3.492 -16.656 4.617 1 92.56 251 GLU A O 1
ATOM 2072 N N . GLY A 1 252 ? 5.449 -15.875 5.496 1 95.38 252 GLY A N 1
ATOM 2073 C CA . GLY A 1 252 ? 6.168 -16.984 4.891 1 95.38 252 GLY A CA 1
ATOM 2074 C C . GLY A 1 252 ? 5.68 -18.344 5.367 1 95.38 252 GLY A C 1
ATOM 2075 O O . GLY A 1 252 ? 4.984 -18.438 6.383 1 95.38 252 GLY A O 1
ATOM 2076 N N . ILE A 1 253 ? 5.922 -19.344 4.625 1 97.56 253 ILE A N 1
ATOM 2077 C CA . ILE A 1 253 ? 5.477 -20.688 4.988 1 97.56 253 ILE A CA 1
ATOM 2078 C C . ILE A 1 253 ? 6.57 -21.391 5.789 1 97.56 253 ILE A C 1
ATOM 2080 O O . ILE A 1 253 ? 7.723 -21.453 5.355 1 97.56 253 ILE A O 1
ATOM 2084 N N . ARG A 1 254 ? 6.219 -21.797 6.98 1 97.31 254 ARG A N 1
ATOM 2085 C CA . ARG A 1 254 ? 7.133 -22.469 7.895 1 97.31 254 ARG A CA 1
ATOM 2086 C C . ARG A 1 254 ? 6.637 -23.875 8.242 1 97.31 254 ARG A C 1
ATOM 2088 O O . ARG A 1 254 ? 5.434 -24.141 8.203 1 97.31 254 ARG A O 1
ATOM 2095 N N . ASN A 1 255 ? 7.539 -24.766 8.555 1 97.06 255 ASN A N 1
ATOM 2096 C CA . ASN A 1 255 ? 7.145 -26.094 9.047 1 97.06 255 ASN A CA 1
ATOM 2097 C C . ASN A 1 255 ? 6.812 -26.062 10.539 1 97.06 255 ASN A C 1
ATOM 2099 O O . ASN A 1 255 ? 6.852 -25 11.164 1 97.06 255 ASN A O 1
ATOM 2103 N N . GLU A 1 256 ? 6.414 -27.188 11.07 1 96.31 256 GLU A N 1
ATOM 2104 C CA . GLU A 1 256 ? 5.988 -27.312 12.461 1 96.31 256 GLU A CA 1
ATOM 2105 C C . GLU A 1 256 ? 7.098 -26.891 13.422 1 96.31 256 GLU A C 1
ATOM 2107 O O . GLU A 1 256 ? 6.824 -26.422 14.531 1 96.31 256 GLU A O 1
ATOM 2112 N N . ALA A 1 257 ? 8.367 -26.984 12.992 1 96.31 257 ALA A N 1
ATOM 2113 C CA . ALA A 1 257 ? 9.508 -26.625 13.828 1 96.31 257 ALA A CA 1
ATOM 2114 C C . ALA A 1 257 ? 9.805 -25.125 13.719 1 96.31 257 ALA A C 1
ATOM 2116 O O . ALA A 1 257 ? 10.695 -24.609 14.406 1 96.31 257 ALA A O 1
ATOM 2117 N N . GLY A 1 258 ? 9.109 -24.453 12.836 1 96.75 258 GLY A N 1
ATOM 2118 C CA . GLY A 1 258 ? 9.266 -23.016 12.711 1 96.75 258 GLY A CA 1
ATOM 2119 C C . GLY A 1 258 ? 10.25 -22.609 11.633 1 96.75 258 GLY A C 1
ATOM 2120 O O . GLY A 1 258 ? 10.547 -21.422 11.461 1 96.75 258 GLY A O 1
ATOM 2121 N N . ASN A 1 259 ? 10.758 -23.578 10.883 1 97.19 259 ASN A N 1
ATOM 2122 C CA . ASN A 1 259 ? 11.68 -23.266 9.797 1 97.19 259 ASN A CA 1
ATOM 2123 C C . ASN A 1 259 ? 10.938 -22.938 8.508 1 97.19 259 ASN A C 1
ATOM 2125 O O . ASN A 1 259 ? 9.914 -23.562 8.195 1 97.19 259 ASN A O 1
ATOM 2129 N N . PHE A 1 260 ? 11.477 -21.953 7.812 1 97.75 260 PHE A N 1
ATOM 2130 C CA . PHE A 1 260 ? 10.914 -21.672 6.5 1 97.75 260 PHE A CA 1
ATOM 2131 C C . PHE A 1 260 ? 11.039 -22.875 5.578 1 97.75 260 PHE A C 1
ATOM 2133 O O . PHE A 1 260 ? 12.055 -23.578 5.598 1 97.75 260 PHE A O 1
ATOM 2140 N N . VAL A 1 261 ? 10.062 -23.109 4.805 1 98.19 261 VAL A N 1
ATOM 2141 C CA . VAL A 1 261 ? 10.141 -24.062 3.707 1 98.19 261 VAL A CA 1
ATOM 2142 C C . VAL A 1 261 ? 10.055 -23.328 2.371 1 98.19 261 VAL A C 1
ATOM 2144 O O . VAL A 1 261 ? 9.422 -22.266 2.275 1 98.19 261 VAL A O 1
ATOM 2147 N N . PRO A 1 262 ? 10.711 -23.828 1.318 1 98.5 262 PRO A N 1
ATOM 2148 C CA . PRO A 1 262 ? 10.578 -23.188 0.009 1 98.5 262 PRO A CA 1
ATOM 2149 C C . PRO A 1 262 ? 9.133 -23.188 -0.495 1 98.5 262 PRO A C 1
ATOM 2151 O O . PRO A 1 262 ? 8.414 -24.172 -0.337 1 98.5 262 PRO A O 1
ATOM 2154 N N . TRP A 1 263 ? 8.703 -22.047 -0.99 1 98.62 263 TRP A N 1
ATOM 2155 C CA . TRP A 1 263 ? 7.359 -21.984 -1.559 1 98.62 263 TRP A CA 1
ATOM 2156 C C . TRP A 1 263 ? 7.32 -21.031 -2.75 1 98.62 263 TRP A C 1
ATOM 2158 O O . TRP A 1 263 ? 8.195 -20.172 -2.893 1 98.62 263 TRP A O 1
ATOM 2168 N N . GLU A 1 264 ? 6.398 -21.281 -3.662 1 98.69 264 GLU A N 1
ATOM 2169 C CA . GLU A 1 264 ? 6.242 -20.531 -4.906 1 98.69 264 GLU A CA 1
ATOM 2170 C C . GLU A 1 264 ? 4.773 -20.203 -5.176 1 98.69 264 GLU A C 1
ATOM 2172 O O . GLU A 1 264 ? 3.965 -21.109 -5.391 1 98.69 264 GLU A O 1
ATOM 2177 N N . LEU A 1 265 ? 4.465 -18.875 -5.133 1 98.44 265 LEU A N 1
ATOM 2178 C CA . LEU A 1 265 ? 3.141 -18.453 -5.578 1 98.44 265 LEU A CA 1
ATOM 2179 C C . LEU A 1 265 ? 2.988 -18.641 -7.082 1 98.44 265 LEU A C 1
ATOM 2181 O O . LEU A 1 265 ? 3.793 -18.125 -7.863 1 98.44 265 LEU A O 1
ATOM 2185 N N . CYS A 1 266 ? 2.059 -19.391 -7.453 1 98.44 266 CYS A N 1
ATOM 2186 C CA . CYS A 1 266 ? 1.688 -19.359 -8.859 1 98.44 266 CYS A CA 1
ATOM 2187 C C . CYS A 1 266 ? 0.418 -18.547 -9.07 1 98.44 266 CYS A C 1
ATOM 2189 O O . CYS A 1 266 ? -0.583 -18.75 -8.383 1 98.44 266 CYS A O 1
ATOM 2191 N N . LEU A 1 267 ? 0.49 -17.594 -9.898 1 97.94 267 LEU A N 1
ATOM 2192 C CA . LEU A 1 267 ? -0.657 -16.719 -10.125 1 97.94 267 LEU A CA 1
ATOM 2193 C C . LEU A 1 267 ? -0.753 -16.328 -11.594 1 97.94 267 LEU A C 1
ATOM 2195 O O . LEU A 1 267 ? 0.239 -16.391 -12.32 1 97.94 267 LEU A O 1
ATOM 2199 N N . THR A 1 268 ? -1.974 -16 -12.047 1 98.5 268 THR A N 1
ATOM 2200 C CA . THR A 1 268 ? -2.268 -15.562 -13.398 1 98.5 268 THR A CA 1
ATOM 2201 C C . THR A 1 268 ? -2.264 -14.039 -13.492 1 98.5 268 THR A C 1
ATOM 2203 O O . THR A 1 268 ? -2.426 -13.359 -12.477 1 98.5 268 THR A O 1
ATOM 2206 N N . MET A 1 269 ? -2.076 -13.508 -14.734 1 98.5 269 MET A N 1
ATOM 2207 C CA . MET A 1 269 ? -2.166 -12.062 -14.938 1 98.5 269 MET A CA 1
ATOM 2208 C C . MET A 1 269 ? -3.621 -11.609 -14.984 1 98.5 269 MET A C 1
ATOM 2210 O O . MET A 1 269 ? -3.969 -10.57 -14.43 1 98.5 269 MET A O 1
ATOM 2214 N N . ASN A 1 270 ? -4.438 -12.305 -15.703 1 97.94 270 ASN A N 1
ATOM 2215 C CA . ASN A 1 270 ? -5.883 -12.156 -15.539 1 97.94 270 ASN A CA 1
ATOM 2216 C C . ASN A 1 270 ? -6.457 -13.25 -14.641 1 97.94 270 ASN A C 1
ATOM 2218 O O . ASN A 1 270 ? -5.891 -13.555 -13.594 1 97.94 270 ASN A O 1
ATOM 2222 N N . ASN A 1 271 ? -7.516 -13.938 -14.953 1 97.94 271 ASN A N 1
ATOM 2223 C CA . ASN A 1 271 ? -8.047 -14.922 -14.016 1 97.94 271 ASN A CA 1
ATOM 2224 C C . ASN A 1 271 ? -8.055 -16.328 -14.625 1 97.94 271 ASN A C 1
ATOM 2226 O O . ASN A 1 271 ? -8.711 -17.219 -14.102 1 97.94 271 ASN A O 1
ATOM 2230 N N . ASN A 1 272 ? -7.355 -16.469 -15.773 1 97.94 272 ASN A N 1
ATOM 2231 C CA . ASN A 1 272 ? -7.254 -17.766 -16.438 1 97.94 272 ASN A CA 1
ATOM 2232 C C . ASN A 1 272 ? -5.801 -18.156 -16.688 1 97.94 272 ASN A C 1
ATOM 2234 O O . ASN A 1 272 ? -4.977 -17.297 -17 1 97.94 272 ASN A O 1
ATOM 2238 N N . TRP A 1 273 ? -5.488 -19.375 -16.578 1 98.31 273 TRP A N 1
ATOM 2239 C CA . TRP A 1 273 ? -4.137 -19.875 -16.844 1 98.31 273 TRP A CA 1
ATOM 2240 C C . TRP A 1 273 ? -3.832 -19.844 -18.328 1 98.31 273 TRP A C 1
ATOM 2242 O O . TRP A 1 273 ? -2.777 -19.359 -18.75 1 98.31 273 TRP A O 1
ATOM 2252 N N . ALA A 1 274 ? -4.742 -20.328 -19.141 1 98.5 274 ALA A N 1
ATOM 2253 C CA . ALA A 1 274 ? -4.574 -20.312 -20.594 1 98.5 274 ALA A CA 1
ATOM 2254 C C . ALA A 1 274 ? -5.262 -19.094 -21.219 1 98.5 274 ALA A C 1
ATOM 2256 O O . ALA A 1 274 ? -5.938 -18.328 -20.516 1 98.5 274 ALA A O 1
ATOM 2257 N N . TYR A 1 275 ? -5.09 -18.922 -22.531 1 98.31 275 TYR A N 1
ATOM 2258 C CA . TYR A 1 275 ? -5.652 -17.797 -23.266 1 98.31 275 TYR A CA 1
ATOM 2259 C C . TYR A 1 275 ? -7.172 -17.766 -23.141 1 98.31 275 TYR A C 1
ATOM 2261 O O . TYR A 1 275 ? -7.832 -18.781 -23.344 1 98.31 275 TYR A O 1
ATOM 2269 N N . HIS A 1 276 ? -7.66 -16.734 -22.672 1 98.19 276 HIS A N 1
ATOM 2270 C CA . HIS A 1 276 ? -9.086 -16.422 -22.672 1 98.19 276 HIS A CA 1
ATOM 2271 C C . HIS A 1 276 ? -9.359 -15.086 -23.359 1 98.19 276 HIS A C 1
ATOM 2273 O O . HIS A 1 276 ? -9.031 -14.031 -22.812 1 98.19 276 HIS A O 1
ATOM 2279 N N . ALA A 1 277 ? -10.062 -15.172 -24.438 1 97.25 277 ALA A N 1
ATOM 2280 C CA . ALA A 1 277 ? -10.195 -14.008 -25.312 1 97.25 277 ALA A CA 1
ATOM 2281 C C . ALA A 1 277 ? -11.07 -12.938 -24.656 1 97.25 277 ALA A C 1
ATOM 2283 O O . ALA A 1 277 ? -10.984 -11.758 -25.016 1 97.25 277 ALA A O 1
ATOM 2284 N N . ARG A 1 278 ? -11.984 -13.227 -23.766 1 96.38 278 ARG A N 1
ATOM 2285 C CA . ARG A 1 278 ? -12.938 -12.266 -23.219 1 96.38 278 ARG A CA 1
ATOM 2286 C C . ARG A 1 278 ? -12.594 -11.883 -21.797 1 96.38 278 ARG A C 1
ATOM 2288 O O . ARG A 1 278 ? -13.312 -11.109 -21.156 1 96.38 278 ARG A O 1
ATOM 2295 N N . ASP A 1 279 ? -11.555 -12.5 -21.156 1 97.12 279 ASP A N 1
ATOM 2296 C CA . ASP A 1 279 ? -11.109 -12.109 -19.828 1 97.12 279 ASP A CA 1
ATOM 2297 C C . ASP A 1 279 ? -10.07 -10.992 -19.891 1 97.12 279 ASP A C 1
ATOM 2299 O O . ASP A 1 279 ? -8.883 -11.258 -20.094 1 97.12 279 ASP A O 1
ATOM 2303 N N . HIS A 1 280 ? -10.539 -9.836 -19.688 1 95.69 280 HIS A N 1
ATOM 2304 C CA . HIS A 1 280 ? -9.656 -8.68 -19.734 1 95.69 280 HIS A CA 1
ATOM 2305 C C . HIS A 1 280 ? -9.391 -8.125 -18.328 1 95.69 280 HIS A C 1
ATOM 2307 O O . HIS A 1 280 ? -9 -6.969 -18.172 1 95.69 280 HIS A O 1
ATOM 2313 N N . HIS A 1 281 ? -9.695 -8.953 -17.312 1 95.31 281 HIS A N 1
ATOM 2314 C CA . HIS A 1 281 ? -9.484 -8.531 -15.938 1 95.31 281 HIS A CA 1
ATOM 2315 C C . HIS A 1 281 ? -8.031 -8.734 -15.516 1 95.31 281 HIS A C 1
ATOM 2317 O O . HIS A 1 281 ? -7.742 -9.492 -14.594 1 95.31 281 HIS A O 1
ATOM 2323 N N . TYR A 1 282 ? -7.18 -7.93 -16.203 1 97.62 282 TYR A N 1
ATOM 2324 C CA . TYR A 1 282 ? -5.754 -8.031 -15.898 1 97.62 282 TYR A CA 1
ATOM 2325 C C . TYR A 1 282 ? -5.41 -7.293 -14.617 1 97.62 282 TYR A C 1
ATOM 2327 O O . TYR A 1 282 ? -5.91 -6.191 -14.367 1 97.62 282 TYR A O 1
ATOM 2335 N N . LYS A 1 283 ? -4.664 -7.91 -13.766 1 97.94 283 LYS A N 1
ATOM 2336 C CA . LYS A 1 283 ? -4.012 -7.23 -12.656 1 97.94 283 LYS A CA 1
ATOM 2337 C C . LYS A 1 283 ? -3.006 -6.195 -13.156 1 97.94 283 LYS A C 1
ATOM 2339 O O . LYS A 1 283 ? -2.369 -6.391 -14.188 1 97.94 283 LYS A O 1
ATOM 2344 N N . SER A 1 284 ? -2.857 -5.145 -12.453 1 97.31 284 SER A N 1
ATOM 2345 C CA . SER A 1 284 ? -1.938 -4.098 -12.883 1 97.31 284 SER A CA 1
ATOM 2346 C C . SER A 1 284 ? -0.486 -4.527 -12.703 1 97.31 284 SER A C 1
ATOM 2348 O O . SER A 1 284 ? -0.182 -5.359 -11.844 1 97.31 284 SER A O 1
ATOM 2350 N N . SER A 1 285 ? 0.422 -3.904 -13.508 1 98.12 285 SER A N 1
ATOM 2351 C CA . SER A 1 285 ? 1.854 -4.133 -13.336 1 98.12 285 SER A CA 1
ATOM 2352 C C . SER A 1 285 ? 2.299 -3.797 -11.914 1 98.12 285 SER A C 1
ATOM 2354 O O . SER A 1 285 ? 3.115 -4.512 -11.328 1 98.12 285 SER A O 1
ATOM 2356 N N . ALA A 1 286 ? 1.73 -2.73 -11.375 1 97.75 286 ALA A N 1
ATOM 2357 C CA . ALA A 1 286 ? 2.094 -2.307 -10.031 1 97.75 286 ALA A CA 1
ATOM 2358 C C . ALA A 1 286 ? 1.761 -3.387 -9.008 1 97.75 286 ALA A C 1
ATOM 2360 O O . ALA A 1 286 ? 2.605 -3.756 -8.188 1 97.75 286 ALA A O 1
ATOM 2361 N N . THR A 1 287 ? 0.538 -3.912 -9.125 1 97.75 287 THR A N 1
ATOM 2362 C CA . THR A 1 287 ? 0.119 -4.969 -8.211 1 97.75 287 THR A CA 1
ATOM 2363 C C . THR A 1 287 ? 1.031 -6.184 -8.336 1 97.75 287 THR A C 1
ATOM 2365 O O . THR A 1 287 ? 1.488 -6.727 -7.324 1 97.75 287 THR A O 1
ATOM 2368 N N . LEU A 1 288 ? 1.345 -6.574 -9.492 1 98.75 288 LEU A N 1
ATOM 2369 C CA . LEU A 1 288 ? 2.141 -7.773 -9.719 1 98.75 288 LEU A CA 1
ATOM 2370 C C . LEU A 1 288 ? 3.574 -7.574 -9.242 1 98.75 288 LEU A C 1
ATOM 2372 O O . LEU A 1 288 ? 4.172 -8.477 -8.648 1 98.75 288 LEU A O 1
ATOM 2376 N N . ILE A 1 289 ? 4.152 -6.41 -9.461 1 98.88 289 ILE A N 1
ATOM 2377 C CA . ILE A 1 289 ? 5.496 -6.117 -8.977 1 98.88 289 ILE A CA 1
ATOM 2378 C C . ILE A 1 289 ? 5.5 -6.098 -7.445 1 98.88 289 ILE A C 1
ATOM 2380 O O . ILE A 1 289 ? 6.41 -6.637 -6.816 1 98.88 289 ILE A O 1
ATOM 2384 N N . HIS A 1 290 ? 4.488 -5.496 -6.844 1 98.69 290 HIS A N 1
ATOM 2385 C CA . HIS A 1 290 ? 4.359 -5.516 -5.391 1 98.69 290 HIS A CA 1
ATOM 2386 C C . HIS A 1 290 ? 4.301 -6.941 -4.859 1 98.69 290 HIS A C 1
ATOM 2388 O O . HIS A 1 290 ? 4.895 -7.25 -3.824 1 98.69 290 HIS A O 1
ATOM 2394 N N . LYS A 1 291 ? 3.592 -7.816 -5.586 1 98.62 291 LYS A N 1
ATOM 2395 C CA . LYS A 1 291 ? 3.445 -9.195 -5.121 1 98.62 291 LYS A CA 1
ATOM 2396 C C . LYS A 1 291 ? 4.762 -9.961 -5.246 1 98.62 291 LYS A C 1
ATOM 2398 O O . LYS A 1 291 ? 5.059 -10.828 -4.426 1 98.62 291 LYS A O 1
ATOM 2403 N N . LEU A 1 292 ? 5.531 -9.633 -6.27 1 98.88 292 LEU A N 1
ATOM 2404 C CA . LEU A 1 292 ? 6.867 -10.219 -6.34 1 98.88 292 LEU A CA 1
ATOM 2405 C C . LEU A 1 292 ? 7.688 -9.852 -5.105 1 98.88 292 LEU A C 1
ATOM 2407 O O . LEU A 1 292 ? 8.266 -10.727 -4.457 1 98.88 292 LEU A O 1
ATOM 2411 N N . VAL A 1 293 ? 7.695 -8.594 -4.758 1 98.88 293 VAL A N 1
ATOM 2412 C CA . VAL A 1 293 ? 8.438 -8.102 -3.604 1 98.88 293 VAL A CA 1
ATOM 2413 C C . VAL A 1 293 ? 7.926 -8.781 -2.334 1 98.88 293 VAL A C 1
ATOM 2415 O O . VAL A 1 293 ? 8.719 -9.211 -1.489 1 98.88 293 VAL A O 1
ATOM 2418 N N . GLU A 1 294 ? 6.629 -8.836 -2.215 1 98.62 294 GLU A N 1
ATOM 2419 C CA . GLU A 1 294 ? 6.004 -9.469 -1.058 1 98.62 294 GLU A CA 1
ATOM 2420 C C . GLU A 1 294 ? 6.43 -10.93 -0.93 1 98.62 294 GLU A C 1
ATOM 2422 O O . GLU A 1 294 ? 6.754 -11.398 0.165 1 98.62 294 GLU A O 1
ATOM 2427 N N . CYS A 1 295 ? 6.402 -11.656 -2.041 1 98.75 295 CYS A N 1
ATOM 2428 C CA . CYS A 1 295 ? 6.848 -13.047 -2.023 1 98.75 295 CYS A CA 1
ATOM 2429 C C . CYS A 1 295 ? 8.289 -13.156 -1.527 1 98.75 295 CYS A C 1
ATOM 2431 O O . CYS A 1 295 ? 8.586 -13.961 -0.648 1 98.75 295 CYS A O 1
ATOM 2433 N N . VAL A 1 296 ? 9.156 -12.312 -2.053 1 98.88 296 VAL A N 1
ATOM 2434 C CA . VAL A 1 296 ? 10.57 -12.352 -1.678 1 98.88 296 VAL A CA 1
ATOM 2435 C C . VAL A 1 296 ? 10.719 -12.023 -0.192 1 98.88 296 VAL A C 1
ATOM 2437 O O . VAL A 1 296 ? 11.43 -12.719 0.532 1 98.88 296 VAL A O 1
ATOM 2440 N N . ALA A 1 297 ? 9.992 -11.016 0.243 1 98.75 297 ALA A N 1
ATOM 2441 C CA . ALA A 1 297 ? 10.055 -10.586 1.639 1 98.75 297 ALA A CA 1
ATOM 2442 C C . ALA A 1 297 ? 9.602 -11.703 2.574 1 98.75 297 ALA A C 1
ATOM 2444 O O . ALA A 1 297 ? 9.953 -11.719 3.754 1 98.75 297 ALA A O 1
ATOM 2445 N N . LYS A 1 298 ? 8.812 -12.641 2.057 1 98.38 298 LYS A N 1
ATOM 2446 C CA . LYS A 1 298 ? 8.266 -13.742 2.84 1 98.38 298 LYS A CA 1
ATOM 2447 C C . LYS A 1 298 ? 8.953 -15.055 2.488 1 98.38 298 LYS A C 1
ATOM 2449 O O . LYS A 1 298 ? 8.406 -16.141 2.732 1 98.38 298 LYS A O 1
ATOM 2454 N N . GLU A 1 299 ? 10.102 -15.039 1.798 1 98.38 299 GLU A N 1
ATOM 2455 C CA . GLU A 1 299 ? 10.992 -16.156 1.506 1 98.38 299 GLU A CA 1
ATOM 2456 C C . GLU A 1 299 ? 10.43 -17.031 0.385 1 98.38 299 GLU A C 1
ATOM 2458 O O . GLU A 1 299 ? 10.688 -18.234 0.339 1 98.38 299 GLU A O 1
ATOM 2463 N N . GLY A 1 300 ? 9.617 -16.438 -0.426 1 98.69 300 GLY A N 1
ATOM 2464 C CA . GLY A 1 300 ? 8.992 -17.234 -1.475 1 98.69 300 GLY A CA 1
ATOM 2465 C C . GLY A 1 300 ? 9.383 -16.781 -2.871 1 98.69 300 GLY A C 1
ATOM 2466 O O . GLY A 1 300 ? 10.133 -15.82 -3.033 1 98.69 300 GLY A O 1
ATOM 2467 N N . ASN A 1 301 ? 8.992 -17.531 -3.891 1 98.88 301 ASN A N 1
ATOM 2468 C CA . ASN A 1 301 ? 9.086 -17.219 -5.312 1 98.88 301 ASN A CA 1
ATOM 2469 C C . ASN A 1 301 ? 7.734 -16.828 -5.895 1 98.88 301 ASN A C 1
ATOM 2471 O O . ASN A 1 301 ? 6.695 -17.062 -5.273 1 98.88 301 ASN A O 1
ATOM 2475 N N . MET A 1 302 ? 7.801 -16.141 -6.977 1 98.94 302 MET A N 1
ATOM 2476 C CA . MET A 1 302 ? 6.59 -15.891 -7.754 1 98.94 302 MET A CA 1
ATOM 2477 C C . MET A 1 302 ? 6.699 -16.516 -9.148 1 98.94 302 MET A C 1
ATOM 2479 O O . MET A 1 302 ? 7.691 -16.312 -9.844 1 98.94 302 MET A O 1
ATOM 2483 N N . LEU A 1 303 ? 5.785 -17.359 -9.445 1 98.94 303 LEU A N 1
ATOM 2484 C CA . LEU A 1 303 ? 5.621 -17.953 -10.766 1 98.94 303 LEU A CA 1
ATOM 2485 C C . LEU A 1 303 ? 4.449 -17.312 -11.508 1 98.94 303 LEU A C 1
ATOM 2487 O O . LEU A 1 303 ? 3.289 -17.609 -11.219 1 98.94 303 LEU A O 1
ATOM 2491 N N . LEU A 1 304 ? 4.734 -16.406 -12.438 1 98.94 304 LEU A N 1
ATOM 2492 C CA . LEU A 1 304 ? 3.729 -15.609 -13.117 1 98.94 304 LEU A CA 1
ATOM 2493 C C . LEU A 1 304 ? 3.35 -16.234 -14.453 1 98.94 304 LEU A C 1
ATOM 2495 O O . LEU A 1 304 ? 4.219 -16.516 -15.289 1 98.94 304 LEU A O 1
ATOM 2499 N N . ASN A 1 305 ? 2.076 -16.391 -14.656 1 98.88 305 ASN A N 1
ATOM 2500 C CA . ASN A 1 305 ? 1.598 -17.172 -15.781 1 98.88 305 ASN A CA 1
ATOM 2501 C C . ASN A 1 305 ? 1.231 -16.297 -16.969 1 98.88 305 ASN A C 1
ATOM 2503 O O . ASN A 1 305 ? 0.695 -15.195 -16.797 1 98.88 305 ASN A O 1
ATOM 2507 N N . ILE A 1 306 ? 1.504 -16.812 -18.125 1 98.56 306 ILE A N 1
ATOM 2508 C CA . ILE A 1 306 ? 1.015 -16.297 -19.406 1 98.56 306 ILE A CA 1
ATOM 2509 C C . ILE A 1 306 ? 0.277 -17.406 -20.156 1 98.56 306 ILE A C 1
ATOM 2511 O O . ILE A 1 306 ? 0.724 -18.547 -20.172 1 98.56 306 ILE A O 1
ATOM 2515 N N . GLY A 1 307 ? -0.852 -17.062 -20.703 1 98.62 307 GLY A N 1
ATOM 2516 C CA . GLY A 1 307 ? -1.547 -17.922 -21.641 1 98.62 307 GLY A CA 1
ATOM 2517 C C . GLY A 1 307 ? -1.418 -17.469 -23.078 1 98.62 307 GLY A C 1
ATOM 2518 O O . GLY A 1 307 ? -2.17 -16.609 -23.531 1 98.62 307 GLY A O 1
ATOM 2519 N N . PRO A 1 308 ? -0.466 -18.016 -23.812 1 98.69 308 PRO A N 1
ATOM 2520 C CA . PRO A 1 308 ? -0.3 -17.609 -25.219 1 98.69 308 PRO A CA 1
ATOM 2521 C C . PRO A 1 308 ? -1.536 -17.891 -26.062 1 98.69 308 PRO A C 1
ATOM 2523 O O . PRO A 1 308 ? -2.311 -18.797 -25.75 1 98.69 308 PRO A O 1
ATOM 2526 N N . THR A 1 309 ? -1.701 -17.172 -27.141 1 98.25 309 THR A N 1
ATOM 2527 C CA . THR A 1 309 ? -2.785 -17.422 -28.094 1 98.25 309 THR A CA 1
ATOM 2528 C C . THR A 1 309 ? -2.598 -18.766 -28.781 1 98.25 309 THR A C 1
ATOM 2530 O O . THR A 1 309 ? -1.544 -19.391 -28.656 1 98.25 309 THR A O 1
ATOM 2533 N N . ALA A 1 310 ? -3.643 -19.141 -29.547 1 97.5 310 ALA A N 1
ATOM 2534 C CA . ALA A 1 310 ? -3.564 -20.391 -30.297 1 97.5 310 ALA A CA 1
ATOM 2535 C C . ALA A 1 310 ? -2.393 -20.375 -31.281 1 97.5 310 ALA A C 1
ATOM 2537 O O . ALA A 1 310 ? -1.842 -21.422 -31.609 1 97.5 310 ALA A O 1
ATOM 2538 N N . GLN A 1 311 ? -1.954 -19.188 -31.672 1 97.69 311 GLN A N 1
ATOM 2539 C CA . GLN A 1 311 ? -0.858 -19.047 -32.625 1 97.69 311 GLN A CA 1
ATOM 2540 C C . GLN A 1 311 ? 0.492 -19.047 -31.906 1 97.69 311 GLN A C 1
ATOM 2542 O O . GLN A 1 311 ? 1.541 -19 -32.562 1 97.69 311 GLN A O 1
ATOM 2547 N N . GLY A 1 312 ? 0.477 -19.078 -30.562 1 98 312 GLY A N 1
ATOM 2548 C CA . GLY A 1 312 ? 1.713 -19.125 -29.797 1 98 312 GLY A CA 1
ATOM 2549 C C . GLY A 1 312 ? 2.266 -17.75 -29.469 1 98 312 GLY A C 1
ATOM 2550 O O . GLY A 1 312 ? 3.438 -17.625 -29.109 1 98 312 GLY A O 1
ATOM 2551 N N . ARG A 1 313 ? 1.423 -16.719 -29.578 1 98.19 313 ARG A N 1
ATOM 2552 C CA . ARG A 1 313 ? 1.865 -15.352 -29.312 1 98.19 313 ARG A CA 1
ATOM 2553 C C . ARG A 1 313 ? 1.424 -14.906 -27.922 1 98.19 313 ARG A C 1
ATOM 2555 O O . ARG A 1 313 ? 0.338 -15.266 -27.453 1 98.19 313 ARG A O 1
ATOM 2562 N N . PHE A 1 314 ? 2.318 -14.172 -27.25 1 98.31 314 PHE A N 1
ATOM 2563 C CA . PHE A 1 314 ? 1.875 -13.516 -26.031 1 98.31 314 PHE A CA 1
ATOM 2564 C C . PHE A 1 314 ? 0.86 -12.422 -26.328 1 98.31 314 PHE A C 1
ATOM 2566 O O . PHE A 1 314 ? 1.075 -11.602 -27.219 1 98.31 314 PHE A O 1
ATOM 2573 N N . PRO A 1 315 ? -0.323 -12.398 -25.625 1 97.69 315 PRO A N 1
ATOM 2574 C CA . PRO A 1 315 ? -1.253 -11.273 -25.797 1 97.69 315 PRO A CA 1
ATOM 2575 C C . PRO A 1 315 ? -0.607 -9.922 -25.5 1 97.69 315 PRO A C 1
ATOM 2577 O O . PRO A 1 315 ? 0.346 -9.844 -24.719 1 97.69 315 PRO A O 1
ATOM 2580 N N . ALA A 1 316 ? -1.174 -8.883 -26.078 1 97.56 316 ALA A N 1
ATOM 2581 C CA . ALA A 1 316 ? -0.613 -7.543 -25.969 1 97.56 316 ALA A CA 1
ATOM 2582 C C . ALA A 1 316 ? -0.559 -7.09 -24.5 1 97.56 316 ALA A C 1
ATOM 2584 O O . ALA A 1 316 ? 0.407 -6.453 -24.078 1 97.56 316 ALA A O 1
ATOM 2585 N N . GLU A 1 317 ? -1.589 -7.367 -23.719 1 97.88 317 GLU A N 1
ATOM 2586 C CA . GLU A 1 317 ? -1.641 -6.969 -22.328 1 97.88 317 GLU A CA 1
ATOM 2587 C C . GLU A 1 317 ? -0.529 -7.637 -21.516 1 97.88 317 GLU A C 1
ATOM 2589 O O . GLU A 1 317 ? 0.082 -7.008 -20.656 1 97.88 317 GLU A O 1
ATOM 2594 N N . ASN A 1 318 ? -0.265 -8.922 -21.828 1 98.31 318 ASN A N 1
ATOM 2595 C CA . ASN A 1 318 ? 0.836 -9.625 -21.172 1 98.31 318 ASN A CA 1
ATOM 2596 C C . ASN A 1 318 ? 2.182 -8.977 -21.5 1 98.31 318 ASN A C 1
ATOM 2598 O O . ASN A 1 318 ? 3.023 -8.82 -20.609 1 98.31 318 ASN A O 1
ATOM 2602 N N . GLN A 1 319 ? 2.316 -8.648 -22.75 1 98.38 319 GLN A N 1
ATOM 2603 C CA . GLN A 1 319 ? 3.566 -8.031 -23.188 1 98.38 319 GLN A CA 1
ATOM 2604 C C . GLN A 1 319 ? 3.795 -6.699 -22.484 1 98.38 319 GLN A C 1
ATOM 2606 O O . GLN A 1 319 ? 4.926 -6.371 -22.109 1 98.38 319 GLN A O 1
ATOM 2611 N N . ALA A 1 320 ? 2.744 -5.918 -22.344 1 98.56 320 ALA A N 1
ATOM 2612 C CA . ALA A 1 320 ? 2.846 -4.637 -21.656 1 98.56 320 ALA A CA 1
ATOM 2613 C C . ALA A 1 320 ? 3.279 -4.832 -20.203 1 98.56 320 ALA A C 1
ATOM 2615 O O . ALA A 1 320 ? 4.145 -4.109 -19.703 1 98.56 320 ALA A O 1
ATOM 2616 N N . ILE A 1 321 ? 2.715 -5.777 -19.484 1 98.75 321 ILE A N 1
ATOM 2617 C CA . ILE A 1 321 ? 3.061 -6.086 -18.109 1 98.75 321 ILE A CA 1
ATOM 2618 C C . ILE A 1 321 ? 4.523 -6.523 -18.016 1 98.75 321 ILE A C 1
ATOM 2620 O O . ILE A 1 321 ? 5.262 -6.074 -17.141 1 98.75 321 ILE A O 1
ATOM 2624 N N . LEU A 1 322 ? 4.957 -7.383 -18.984 1 98.88 322 LEU A N 1
ATOM 2625 C CA . LEU A 1 322 ? 6.344 -7.844 -19 1 98.88 322 LEU A CA 1
ATOM 2626 C C . LEU A 1 322 ? 7.297 -6.676 -19.219 1 98.88 322 LEU A C 1
ATOM 2628 O O . LEU A 1 322 ? 8.391 -6.641 -18.641 1 98.88 322 LEU A O 1
ATOM 2632 N N . ARG A 1 323 ? 6.914 -5.762 -20.078 1 98.75 323 ARG A N 1
ATOM 2633 C CA . ARG A 1 323 ? 7.75 -4.586 -20.312 1 98.75 323 ARG A CA 1
ATOM 2634 C C . ARG A 1 323 ? 7.902 -3.768 -19.031 1 98.75 323 ARG A C 1
ATOM 2636 O O . ARG A 1 323 ? 8.992 -3.279 -18.734 1 98.75 323 ARG A O 1
ATOM 2643 N N . ASP A 1 324 ? 6.82 -3.607 -18.281 1 98.75 324 ASP A N 1
ATOM 2644 C CA . ASP A 1 324 ? 6.883 -2.873 -17.031 1 98.75 324 ASP A CA 1
ATOM 2645 C C . ASP A 1 324 ? 7.793 -3.578 -16.031 1 98.75 324 ASP A C 1
ATOM 2647 O O . ASP A 1 324 ? 8.555 -2.926 -15.305 1 98.75 324 ASP A O 1
ATOM 2651 N N . PHE A 1 325 ? 7.707 -4.898 -15.984 1 98.88 325 PHE A N 1
ATOM 2652 C CA . PHE A 1 325 ? 8.656 -5.652 -15.164 1 98.88 325 PHE A CA 1
ATOM 2653 C C . PHE A 1 325 ? 10.086 -5.387 -15.617 1 98.88 325 PHE A C 1
ATOM 2655 O O . PHE A 1 325 ? 10.969 -5.172 -14.781 1 98.88 325 PHE A O 1
ATOM 2662 N N . SER A 1 326 ? 10.258 -5.492 -16.938 1 98.88 326 SER A N 1
ATOM 2663 C CA . SER A 1 326 ? 11.594 -5.273 -17.484 1 98.88 326 SER A CA 1
ATOM 2664 C C . SER A 1 326 ? 12.164 -3.932 -17.031 1 98.88 326 SER A C 1
ATOM 2666 O O . SER A 1 326 ? 13.297 -3.857 -16.562 1 98.88 326 SER A O 1
ATOM 2668 N N . ASP A 1 327 ? 11.398 -2.898 -17.156 1 98.69 327 ASP A N 1
ATOM 2669 C CA . ASP A 1 327 ? 11.82 -1.552 -16.781 1 98.69 327 ASP A CA 1
ATOM 2670 C C . ASP A 1 327 ? 12.172 -1.48 -15.305 1 98.69 327 ASP A C 1
ATOM 2672 O O . ASP A 1 327 ? 13.195 -0.91 -14.93 1 98.69 327 ASP A O 1
ATOM 2676 N N . TRP A 1 328 ? 11.375 -2.043 -14.477 1 98.81 328 TRP A N 1
ATOM 2677 C CA . TRP A 1 328 ? 11.602 -1.96 -13.039 1 98.81 328 TRP A CA 1
ATOM 2678 C C . TRP A 1 328 ? 12.781 -2.832 -12.617 1 98.81 328 TRP A C 1
ATOM 2680 O O . TRP A 1 328 ? 13.633 -2.4 -11.844 1 98.81 328 TRP A O 1
ATOM 2690 N N . MET A 1 329 ? 12.875 -4.062 -13.172 1 98.75 329 MET A N 1
ATOM 2691 C CA . MET A 1 329 ? 13.914 -5.016 -12.789 1 98.75 329 MET A CA 1
ATOM 2692 C C . MET A 1 329 ? 15.289 -4.547 -13.266 1 98.75 329 MET A C 1
ATOM 2694 O O . MET A 1 329 ? 16.297 -4.809 -12.609 1 98.75 329 MET A O 1
ATOM 2698 N N . ASP A 1 330 ? 15.289 -3.902 -14.344 1 98.31 330 ASP A N 1
ATOM 2699 C CA . ASP A 1 330 ? 16.547 -3.375 -14.859 1 98.31 330 ASP A CA 1
ATOM 2700 C C . ASP A 1 330 ? 17.25 -2.518 -13.812 1 98.31 330 ASP A C 1
ATOM 2702 O O . ASP A 1 330 ? 18.484 -2.529 -13.719 1 98.31 330 ASP A O 1
ATOM 2706 N N . LEU A 1 331 ? 16.453 -1.869 -12.969 1 98.44 331 LEU A N 1
ATOM 2707 C CA . LEU A 1 331 ? 17 -0.906 -12.016 1 98.44 331 LEU A CA 1
ATOM 2708 C C . LEU A 1 331 ? 17.016 -1.487 -10.609 1 98.44 331 LEU A C 1
ATOM 2710 O O . LEU A 1 331 ? 17.703 -0.963 -9.727 1 98.44 331 LEU A O 1
ATOM 2714 N N . HIS A 1 332 ? 16.297 -2.631 -10.383 1 98.81 332 HIS A N 1
ATOM 2715 C CA . HIS A 1 332 ? 16.062 -2.977 -8.984 1 98.81 332 HIS A CA 1
ATOM 2716 C C . HIS A 1 332 ? 16.281 -4.465 -8.734 1 98.81 332 HIS A C 1
ATOM 2718 O O . HIS A 1 332 ? 16.062 -4.957 -7.629 1 98.81 332 HIS A O 1
ATOM 2724 N N . ALA A 1 333 ? 16.781 -5.227 -9.656 1 98.69 333 ALA A N 1
ATOM 2725 C CA . ALA A 1 333 ? 16.891 -6.68 -9.578 1 98.69 333 ALA A CA 1
ATOM 2726 C C . ALA A 1 333 ? 17.734 -7.109 -8.383 1 98.69 333 ALA A C 1
ATOM 2728 O O . ALA A 1 333 ? 17.5 -8.18 -7.809 1 98.69 333 ALA A O 1
ATOM 2729 N N . GLU A 1 334 ? 18.672 -6.258 -7.977 1 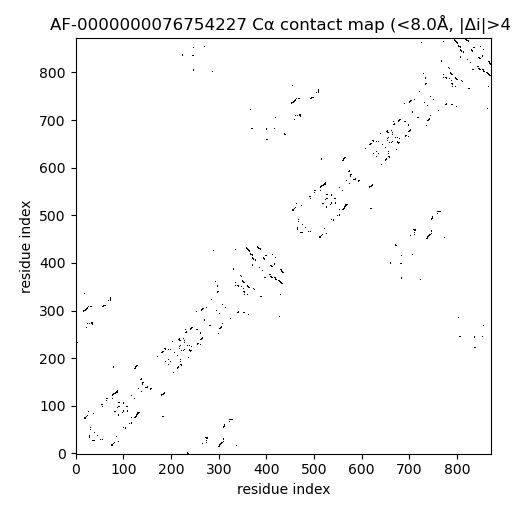98.69 334 GLU A N 1
ATOM 2730 C CA . GLU A 1 334 ? 19.547 -6.547 -6.84 1 98.69 334 GLU A CA 1
ATOM 2731 C C . GLU A 1 334 ? 18.75 -6.773 -5.566 1 98.69 334 GLU A C 1
ATOM 2733 O O . GLU A 1 334 ? 19.172 -7.512 -4.68 1 98.69 334 GLU A O 1
ATOM 2738 N N . SER A 1 335 ? 17.562 -6.141 -5.492 1 98.94 335 SER A N 1
ATOM 2739 C CA . SER A 1 335 ? 16.734 -6.215 -4.297 1 98.94 335 SER A CA 1
ATOM 2740 C C . SER A 1 335 ? 15.828 -7.449 -4.328 1 98.94 335 SER A C 1
ATOM 2742 O O . SER A 1 335 ? 15.055 -7.684 -3.396 1 98.94 335 SER A O 1
ATOM 2744 N N . ILE A 1 336 ? 15.93 -8.25 -5.383 1 98.94 336 ILE A N 1
ATOM 2745 C CA . ILE A 1 336 ? 15.07 -9.414 -5.582 1 98.94 336 ILE A CA 1
ATOM 2746 C C . ILE A 1 336 ? 15.914 -10.688 -5.539 1 98.94 336 ILE A C 1
ATOM 2748 O O . ILE A 1 336 ? 15.711 -11.547 -4.676 1 98.94 336 ILE A O 1
ATOM 2752 N N . TYR A 1 337 ? 16.969 -10.789 -6.402 1 98.88 337 TYR A N 1
ATOM 2753 C CA . TYR A 1 337 ? 17.75 -12.008 -6.535 1 98.88 337 TYR A CA 1
ATOM 2754 C C . TYR A 1 337 ? 18.562 -12.273 -5.273 1 98.88 337 TYR A C 1
ATOM 2756 O O . TYR A 1 337 ? 19.328 -11.406 -4.824 1 98.88 337 TYR A O 1
ATOM 2764 N N . GLY A 1 338 ? 18.344 -13.406 -4.703 1 98.69 338 GLY A N 1
ATOM 2765 C CA . GLY A 1 338 ? 19.109 -13.812 -3.535 1 98.69 338 GLY A CA 1
ATOM 2766 C C . GLY A 1 338 ? 18.625 -13.172 -2.248 1 98.69 338 GLY A C 1
ATOM 2767 O O . GLY A 1 338 ? 19.141 -13.477 -1.167 1 98.69 338 GLY A O 1
ATOM 2768 N N . CYS A 1 339 ? 17.656 -12.328 -2.338 1 98.81 339 CYS A N 1
ATOM 2769 C CA . CYS A 1 339 ? 17.094 -11.68 -1.155 1 98.81 339 CYS A CA 1
ATOM 2770 C C . CYS A 1 339 ? 16 -12.539 -0.528 1 98.81 339 CYS A C 1
ATOM 2772 O O . CYS A 1 339 ? 15.523 -13.5 -1.146 1 98.81 339 CYS A O 1
ATOM 2774 N N . GLY A 1 340 ? 15.617 -12.227 0.746 1 98.5 340 GLY A N 1
ATOM 2775 C CA . GLY A 1 340 ? 14.578 -12.945 1.474 1 98.5 340 GLY A CA 1
ATOM 2776 C C . GLY A 1 340 ? 14.07 -12.188 2.684 1 98.5 340 GLY A C 1
ATOM 2777 O O . GLY A 1 340 ? 13.961 -10.961 2.652 1 98.5 340 GLY A O 1
ATOM 2778 N N . TYR A 1 341 ? 13.609 -12.961 3.643 1 98.19 341 TYR A N 1
ATOM 2779 C CA . TYR A 1 341 ? 13.047 -12.453 4.891 1 98.19 341 TYR A CA 1
ATOM 2780 C C . TYR A 1 341 ? 14.07 -11.609 5.645 1 98.19 341 TYR A C 1
ATOM 2782 O O . TYR A 1 341 ? 15.195 -12.047 5.879 1 98.19 341 TYR A O 1
ATOM 2790 N N . ALA A 1 342 ? 13.703 -10.367 6.008 1 98.12 342 ALA A N 1
ATOM 2791 C CA . ALA A 1 342 ? 14.641 -9.422 6.605 1 98.12 342 ALA A CA 1
ATOM 2792 C C . ALA A 1 342 ? 14.688 -9.578 8.125 1 98.12 342 ALA A C 1
ATOM 2794 O O . ALA A 1 342 ? 15.602 -9.07 8.781 1 98.12 342 ALA A O 1
ATOM 2795 N N . ASP A 1 343 ? 13.719 -10.281 8.695 1 97.06 343 ASP A N 1
ATOM 2796 C CA . ASP A 1 343 ? 13.602 -10.398 10.148 1 97.06 343 ASP A CA 1
ATOM 2797 C C . ASP A 1 343 ? 13.508 -9.023 10.805 1 97.06 343 ASP A C 1
ATOM 2799 O O . ASP A 1 343 ? 14.258 -8.719 11.734 1 97.06 343 ASP A O 1
ATOM 2803 N N . LEU A 1 344 ? 12.734 -8.086 10.25 1 97.94 344 LEU A N 1
ATOM 2804 C CA . LEU A 1 344 ? 12.398 -6.75 10.719 1 97.94 344 LEU A CA 1
ATOM 2805 C C . LEU A 1 344 ? 10.891 -6.543 10.742 1 97.94 344 LEU A C 1
ATOM 2807 O O . LEU A 1 344 ? 10.156 -7.227 10.031 1 97.94 344 LEU A O 1
ATOM 2811 N N . PRO A 1 345 ? 10.398 -5.668 11.625 1 96.38 345 PRO A N 1
ATOM 2812 C CA . PRO A 1 345 ? 8.969 -5.352 11.57 1 96.38 345 PRO A CA 1
ATOM 2813 C C . PRO A 1 345 ? 8.523 -4.875 10.188 1 96.38 345 PRO A C 1
ATOM 2815 O O . PRO A 1 345 ? 9.234 -4.105 9.539 1 96.38 345 PRO A O 1
ATOM 2818 N N . LYS A 1 346 ? 7.43 -5.41 9.672 1 95.81 346 LYS A N 1
ATOM 2819 C CA . LYS A 1 346 ? 6.914 -4.977 8.375 1 95.81 346 LYS A CA 1
ATOM 2820 C C . LYS A 1 346 ? 6.586 -3.488 8.383 1 95.81 346 LYS A C 1
ATOM 2822 O O . LYS A 1 346 ? 5.828 -3.02 9.234 1 95.81 346 LYS A O 1
ATOM 2827 N N . PRO A 1 347 ? 7.113 -2.736 7.48 1 96.31 347 PRO A N 1
ATOM 2828 C CA . PRO A 1 347 ? 6.781 -1.312 7.422 1 96.31 347 PRO A CA 1
ATOM 2829 C C . PRO A 1 347 ? 5.383 -1.051 6.867 1 96.31 347 PRO A C 1
ATOM 2831 O O . PRO A 1 347 ? 4.859 -1.862 6.098 1 96.31 347 PRO A O 1
ATOM 2834 N N . ASP A 1 348 ? 4.844 0.083 7.168 1 93.88 348 ASP A N 1
ATOM 2835 C CA . ASP A 1 348 ? 3.523 0.469 6.676 1 93.88 348 ASP A CA 1
ATOM 2836 C C . ASP A 1 348 ? 3.574 0.833 5.195 1 93.88 348 ASP A C 1
ATOM 2838 O O . ASP A 1 348 ? 2.568 0.726 4.488 1 93.88 348 ASP A O 1
ATOM 2842 N N . TRP A 1 349 ? 4.719 1.222 4.766 1 95.56 349 TRP A N 1
ATOM 2843 C CA . TRP A 1 349 ? 4.824 1.817 3.436 1 95.56 349 TRP A CA 1
ATOM 2844 C C . TRP A 1 349 ? 5.223 0.771 2.4 1 95.56 349 TRP A C 1
ATOM 2846 O O . TRP A 1 349 ? 5.297 1.069 1.206 1 95.56 349 TRP A O 1
ATOM 2856 N N . GLY A 1 350 ? 5.512 -0.481 2.828 1 97.38 350 GLY A N 1
ATOM 2857 C CA . GLY A 1 350 ? 5.926 -1.508 1.885 1 97.38 350 GLY A CA 1
ATOM 2858 C C . GLY A 1 350 ? 6.508 -2.736 2.557 1 97.38 350 GLY A C 1
ATOM 2859 O O . GLY A 1 350 ? 5.875 -3.334 3.428 1 97.38 350 GLY A O 1
ATOM 2860 N N . TYR A 1 351 ? 7.754 -3.117 2.07 1 98.5 351 TYR A N 1
ATOM 2861 C CA . TYR A 1 351 ? 8.406 -4.316 2.584 1 98.5 351 TYR A CA 1
ATOM 2862 C C . TYR A 1 351 ? 9.922 -4.137 2.623 1 98.5 351 TYR A C 1
ATOM 2864 O O . TYR A 1 351 ? 10.477 -3.297 1.907 1 98.5 351 TYR A O 1
ATOM 2872 N N . TYR A 1 352 ? 10.523 -4.906 3.477 1 98.81 352 TYR A N 1
ATOM 2873 C CA . TYR A 1 352 ? 11.969 -5.121 3.445 1 98.81 352 TYR A CA 1
ATOM 2874 C C . TYR A 1 352 ? 12.305 -6.438 2.756 1 98.81 352 TYR A C 1
ATOM 2876 O O . TYR A 1 352 ? 11.617 -7.445 2.947 1 98.81 352 TYR A O 1
ATOM 2884 N N . THR A 1 353 ? 13.273 -6.406 1.897 1 98.88 353 THR A N 1
ATOM 2885 C CA . THR A 1 353 ? 14.016 -7.613 1.548 1 98.88 353 THR A CA 1
ATOM 2886 C C . THR A 1 353 ? 15.477 -7.496 1.993 1 98.88 353 THR A C 1
ATOM 2888 O O . THR A 1 353 ? 15.945 -6.402 2.305 1 98.88 353 THR A O 1
ATOM 2891 N N . ARG A 1 354 ? 16.156 -8.648 2.086 1 98.75 354 ARG A N 1
ATOM 2892 C CA . ARG A 1 354 ? 17.5 -8.602 2.648 1 98.75 354 ARG A CA 1
ATOM 2893 C C . ARG A 1 354 ? 18.422 -9.602 1.956 1 98.75 354 ARG A C 1
ATOM 2895 O O . ARG A 1 354 ? 18 -10.711 1.614 1 98.75 354 ARG A O 1
ATOM 2902 N N . LYS A 1 355 ? 19.594 -9.25 1.712 1 98.38 355 LYS A N 1
ATOM 2903 C CA . LYS A 1 355 ? 20.703 -10.086 1.272 1 98.38 355 LYS A CA 1
ATOM 2904 C C . LYS A 1 355 ? 21.969 -9.781 2.062 1 98.38 355 LYS A C 1
ATOM 2906 O O . LYS A 1 355 ? 22.594 -8.742 1.857 1 98.38 355 LYS A O 1
ATOM 2911 N N . GLY A 1 356 ? 22.297 -10.711 2.994 1 97.38 356 GLY A N 1
ATOM 2912 C CA . GLY A 1 356 ? 23.438 -10.461 3.857 1 97.38 356 GLY A CA 1
ATOM 2913 C C . GLY A 1 356 ? 23.266 -9.227 4.727 1 97.38 356 GLY A C 1
ATOM 2914 O O . GLY A 1 356 ? 22.281 -9.102 5.445 1 97.38 356 GLY A O 1
ATOM 2915 N N . GLN A 1 357 ? 24.188 -8.305 4.598 1 97.88 357 GLN A N 1
ATOM 2916 C CA . GLN A 1 357 ? 24.203 -7.102 5.426 1 97.88 357 GLN A CA 1
ATOM 2917 C C . GLN A 1 357 ? 23.531 -5.93 4.711 1 97.88 357 GLN A C 1
ATOM 2919 O O . GLN A 1 357 ? 23.703 -4.773 5.102 1 97.88 357 GLN A O 1
ATOM 2924 N N . THR A 1 358 ? 22.859 -6.246 3.668 1 98.75 358 THR A N 1
ATOM 2925 C CA . THR A 1 358 ? 22.141 -5.203 2.936 1 98.75 358 THR A CA 1
ATOM 2926 C C . THR A 1 358 ? 20.625 -5.395 3.055 1 98.75 358 THR A C 1
ATOM 2928 O O . THR A 1 358 ? 20.109 -6.484 2.797 1 98.75 358 THR A O 1
ATOM 2931 N N . ILE A 1 359 ? 19.969 -4.371 3.553 1 98.88 359 ILE A N 1
ATOM 2932 C CA . ILE A 1 359 ? 18.516 -4.324 3.607 1 98.88 359 ILE A CA 1
ATOM 2933 C C . ILE A 1 359 ? 17.969 -3.449 2.479 1 98.88 359 ILE A C 1
ATOM 2935 O O . ILE A 1 359 ? 18.5 -2.361 2.229 1 98.88 359 ILE A O 1
ATOM 2939 N N . TYR A 1 360 ? 17.062 -3.945 1.722 1 98.94 360 TYR A N 1
ATOM 2940 C CA . TYR A 1 360 ? 16.375 -3.168 0.697 1 98.94 360 TYR A CA 1
ATOM 2941 C C . TYR A 1 360 ? 14.977 -2.762 1.161 1 98.94 360 TYR A C 1
ATOM 2943 O O . TYR A 1 360 ? 14.156 -3.617 1.496 1 98.94 360 TYR A O 1
ATOM 2951 N N . ALA A 1 361 ? 14.688 -1.47 1.269 1 98.88 361 ALA A N 1
ATOM 2952 C CA . ALA A 1 361 ? 13.367 -0.944 1.616 1 98.88 361 ALA A CA 1
ATOM 2953 C C . ALA A 1 361 ? 12.555 -0.645 0.365 1 98.88 361 ALA A C 1
ATOM 2955 O O . ALA A 1 361 ? 12.867 0.28 -0.387 1 98.88 361 ALA A O 1
ATOM 2956 N N . HIS A 1 362 ? 11.547 -1.446 0.114 1 98.94 362 HIS A N 1
ATOM 2957 C CA . HIS A 1 362 ? 10.641 -1.269 -1.016 1 98.94 362 HIS A CA 1
ATOM 2958 C C . HIS A 1 362 ? 9.492 -0.332 -0.66 1 98.94 362 HIS A C 1
ATOM 2960 O O . HIS A 1 362 ? 8.609 -0.696 0.117 1 98.94 362 HIS A O 1
ATOM 2966 N N . LEU A 1 363 ? 9.5 0.866 -1.223 1 98.56 363 LEU A N 1
ATOM 2967 C CA . LEU A 1 363 ? 8.5 1.885 -0.922 1 98.56 363 LEU A CA 1
ATOM 2968 C C . LEU A 1 363 ? 7.379 1.863 -1.953 1 98.56 363 LEU A C 1
ATOM 2970 O O . LEU A 1 363 ? 7.566 2.295 -3.092 1 98.56 363 LEU A O 1
ATOM 2974 N N . PHE A 1 364 ? 6.203 1.405 -1.499 1 97.75 364 PHE A N 1
ATOM 2975 C CA . PHE A 1 364 ? 5.035 1.342 -2.369 1 97.75 364 PHE A CA 1
ATOM 2976 C C . PHE A 1 364 ? 4.258 2.652 -2.328 1 97.75 364 PHE A C 1
ATOM 2978 O O . PHE A 1 364 ? 3.402 2.898 -3.18 1 97.75 364 PHE A O 1
ATOM 2985 N N . GLU A 1 365 ? 4.598 3.463 -1.296 1 94.81 365 GLU A N 1
ATOM 2986 C CA . GLU A 1 365 ? 3.889 4.727 -1.118 1 94.81 365 GLU A CA 1
ATOM 2987 C C . GLU A 1 365 ? 4.832 5.824 -0.627 1 94.81 365 GLU A C 1
ATOM 2989 O O . GLU A 1 365 ? 5.711 5.57 0.2 1 94.81 365 GLU A O 1
ATOM 2994 N N . GLN A 1 366 ? 4.535 7.004 -1.11 1 95.5 366 GLN A N 1
ATOM 2995 C CA . GLN A 1 366 ? 5.289 8.188 -0.724 1 95.5 366 GLN A CA 1
ATOM 2996 C C . GLN A 1 366 ? 5.043 8.547 0.74 1 95.5 366 GLN A C 1
ATOM 2998 O O . GLN A 1 366 ? 3.896 8.617 1.183 1 95.5 366 GLN A O 1
ATOM 3003 N N . PRO A 1 367 ? 6.082 8.695 1.562 1 96.19 367 PRO A N 1
ATOM 3004 C CA . PRO A 1 367 ? 5.875 9.141 2.943 1 96.19 367 PRO A CA 1
ATOM 3005 C C . PRO A 1 367 ? 5.574 10.633 3.043 1 96.19 367 PRO A C 1
ATOM 3007 O O . PRO A 1 367 ? 5.758 11.375 2.07 1 96.19 367 PRO A O 1
ATOM 3010 N N . ILE A 1 368 ? 5.039 11.062 4.172 1 97.56 368 ILE A N 1
ATOM 3011 C CA . ILE A 1 368 ? 4.992 12.477 4.523 1 97.56 368 ILE A CA 1
ATOM 3012 C C . ILE A 1 368 ? 6.242 12.859 5.309 1 97.56 368 ILE A C 1
ATOM 3014 O O . ILE A 1 368 ? 6.434 12.406 6.441 1 97.56 368 ILE A O 1
ATOM 3018 N N . GLY A 1 369 ? 7.102 13.688 4.715 1 97.19 369 GLY A N 1
ATOM 3019 C CA . GLY A 1 369 ? 8.367 14.008 5.352 1 97.19 369 GLY A CA 1
ATOM 3020 C C . GLY A 1 369 ? 9.336 12.836 5.387 1 97.19 369 GLY A C 1
ATOM 3021 O O . GLY A 1 369 ? 9.414 12.062 4.43 1 97.19 369 GLY A O 1
ATOM 3022 N N . PRO A 1 370 ? 10.18 12.789 6.461 1 97.75 370 PRO A N 1
ATOM 3023 C CA . PRO A 1 370 ? 11.164 11.711 6.562 1 97.75 370 PRO A CA 1
ATOM 3024 C C . PRO A 1 370 ? 10.516 10.328 6.684 1 97.75 370 PRO A C 1
ATOM 3026 O O . PRO A 1 370 ? 9.438 10.203 7.285 1 97.75 370 PRO A O 1
ATOM 3029 N N . LEU A 1 371 ? 11.188 9.375 6.125 1 98.06 371 LEU A N 1
ATOM 3030 C CA . LEU A 1 371 ? 10.68 8.008 6.102 1 98.06 371 LEU A CA 1
ATOM 3031 C C . LEU A 1 371 ? 11.148 7.23 7.328 1 98.06 371 LEU A C 1
ATOM 3033 O O . LEU A 1 371 ? 12.359 7.129 7.578 1 98.06 371 LEU A O 1
ATOM 3037 N N . TYR A 1 372 ? 10.203 6.68 8.086 1 97.94 372 TYR A N 1
ATOM 3038 C CA . TYR A 1 372 ? 10.508 5.836 9.234 1 97.94 372 TYR A CA 1
ATOM 3039 C C . TYR A 1 372 ? 10.953 4.449 8.789 1 97.94 372 TYR A C 1
ATOM 3041 O O . TYR A 1 372 ? 10.32 3.828 7.934 1 97.94 372 TYR A O 1
ATOM 3049 N N . LEU A 1 373 ? 12.086 3.975 9.344 1 98.5 373 LEU A N 1
ATOM 3050 C CA . LEU A 1 373 ? 12.609 2.643 9.07 1 98.5 373 LEU A CA 1
ATOM 3051 C C . LEU A 1 373 ? 12.422 1.724 10.273 1 98.5 373 LEU A C 1
ATOM 3053 O O . LEU A 1 373 ? 13.359 1.505 11.039 1 98.5 373 LEU A O 1
ATOM 3057 N N . PRO A 1 374 ? 11.281 1.029 10.375 1 97.88 374 PRO A N 1
ATOM 3058 C CA . PRO A 1 374 ? 11.047 0.189 11.555 1 97.88 374 PRO A CA 1
ATOM 3059 C C . PRO A 1 374 ? 12.086 -0.923 11.695 1 97.88 374 PRO A C 1
ATOM 3061 O O . PRO A 1 374 ? 12.336 -1.664 10.742 1 97.88 374 PRO A O 1
ATOM 3064 N N . GLY A 1 375 ? 12.633 -1.007 12.867 1 98 375 GLY A N 1
ATOM 3065 C CA . GLY A 1 375 ? 13.508 -2.119 13.219 1 98 375 GLY A CA 1
ATOM 3066 C C . GLY A 1 375 ? 14.961 -1.862 12.891 1 98 375 GLY A C 1
ATOM 3067 O O . GLY A 1 375 ? 15.828 -2.678 13.211 1 98 375 GLY A O 1
ATOM 3068 N N . ILE A 1 376 ? 15.273 -0.754 12.242 1 98.25 376 ILE A N 1
ATOM 3069 C CA . ILE A 1 376 ? 16.656 -0.466 11.875 1 98.25 376 ILE A CA 1
ATOM 3070 C C . ILE A 1 376 ? 17.203 0.626 12.781 1 98.25 376 ILE A C 1
ATOM 3072 O O . ILE A 1 376 ? 16.641 1.72 12.867 1 98.25 376 ILE A O 1
ATOM 3076 N N . ASP A 1 377 ? 18.281 0.352 13.406 1 97.56 377 ASP A N 1
ATOM 3077 C CA . ASP A 1 377 ? 18.969 1.32 14.258 1 97.56 377 ASP A CA 1
ATOM 3078 C C . ASP A 1 377 ? 19.906 2.213 13.445 1 97.56 377 ASP A C 1
ATOM 3080 O O . ASP A 1 377 ? 20.672 1.721 12.617 1 97.56 377 ASP A O 1
ATOM 3084 N N . ARG A 1 378 ? 19.828 3.455 13.734 1 97.25 378 ARG A N 1
ATOM 3085 C CA . ARG A 1 378 ? 20.641 4.406 12.969 1 97.25 378 ARG A CA 1
ATOM 3086 C C . ARG A 1 378 ? 22.125 4.078 13.078 1 97.25 378 ARG A C 1
ATOM 3088 O O . ARG A 1 378 ? 22.875 4.293 12.125 1 97.25 378 ARG A O 1
ATOM 3095 N N . ASP A 1 379 ? 22.562 3.531 14.203 1 97.12 379 ASP A N 1
ATOM 3096 C CA . ASP A 1 379 ? 23.984 3.279 14.445 1 97.12 379 ASP A CA 1
ATOM 3097 C C . ASP A 1 379 ? 24.469 2.078 13.641 1 97.12 379 ASP A C 1
ATOM 3099 O O . ASP A 1 379 ? 25.672 1.867 13.5 1 97.12 379 ASP A O 1
ATOM 3103 N N . GLN A 1 380 ? 23.547 1.312 13.156 1 97.44 380 GLN A N 1
ATOM 3104 C CA . GLN A 1 380 ? 23.906 0.128 12.383 1 97.44 380 GLN A CA 1
ATOM 3105 C C . GLN A 1 380 ? 24.078 0.471 10.906 1 97.44 380 GLN A C 1
ATOM 3107 O O . GLN A 1 380 ? 24.609 -0.339 10.141 1 97.44 380 GLN A O 1
ATOM 3112 N N . ILE A 1 381 ? 23.688 1.638 10.484 1 98.56 381 ILE A N 1
ATOM 3113 C CA . ILE A 1 381 ? 23.641 1.987 9.062 1 98.56 381 ILE A CA 1
ATOM 3114 C C . ILE A 1 381 ? 25.016 2.488 8.617 1 98.56 381 ILE A C 1
ATOM 3116 O O . ILE A 1 381 ? 25.562 3.426 9.195 1 98.56 381 ILE A O 1
ATOM 3120 N N . LYS A 1 382 ? 25.562 1.849 7.605 1 98.38 382 LYS A N 1
ATOM 3121 C CA . LYS A 1 382 ? 26.797 2.293 6.957 1 98.38 382 LYS A CA 1
ATOM 3122 C C . LYS A 1 382 ? 26.5 3.307 5.855 1 98.38 382 LYS A C 1
ATOM 3124 O O . LYS A 1 382 ? 27.172 4.34 5.762 1 98.38 382 LYS A O 1
ATOM 3129 N N . ARG A 1 383 ? 25.562 2.973 5.051 1 98.38 383 ARG A N 1
ATOM 3130 C CA . ARG A 1 383 ? 25.234 3.811 3.902 1 98.38 383 ARG A CA 1
ATOM 3131 C C . ARG A 1 383 ? 23.797 3.564 3.441 1 98.38 383 ARG A C 1
ATOM 3133 O O . ARG A 1 383 ? 23.312 2.434 3.494 1 98.38 383 ARG A O 1
ATOM 3140 N N . ILE A 1 384 ? 23.094 4.645 3.084 1 98.75 384 ILE A N 1
ATOM 3141 C CA . ILE A 1 384 ? 21.781 4.547 2.455 1 98.75 384 ILE A CA 1
ATOM 3142 C C . ILE A 1 384 ? 21.828 5.203 1.077 1 98.75 384 ILE A C 1
ATOM 3144 O O . ILE A 1 384 ? 22.375 6.297 0.918 1 98.75 384 ILE A O 1
ATOM 3148 N N . SER A 1 385 ? 21.25 4.562 0.039 1 98.75 385 SER A N 1
ATOM 3149 C CA . SER A 1 385 ? 21.203 5.109 -1.312 1 98.75 385 SER A CA 1
ATOM 3150 C C . SER A 1 385 ? 19.953 4.621 -2.053 1 98.75 385 SER A C 1
ATOM 3152 O O . SER A 1 385 ? 19.344 3.631 -1.655 1 98.75 385 SER A O 1
ATOM 3154 N N . TRP A 1 386 ? 19.5 5.391 -3.041 1 98.75 386 TRP A N 1
ATOM 3155 C CA . TRP A 1 386 ? 18.516 4.867 -3.979 1 98.75 386 TRP A CA 1
ATOM 3156 C C . TRP A 1 386 ? 19.109 3.754 -4.832 1 98.75 386 TRP A C 1
ATOM 3158 O O . TRP A 1 386 ? 20.188 3.926 -5.426 1 98.75 386 TRP A O 1
ATOM 3168 N N . LEU A 1 387 ? 18.438 2.703 -4.922 1 98.81 387 LEU A N 1
ATOM 3169 C CA . LEU A 1 387 ? 18.984 1.574 -5.668 1 98.81 387 LEU A CA 1
ATOM 3170 C C . LEU A 1 387 ? 19.047 1.885 -7.16 1 98.81 387 LEU A C 1
ATOM 3172 O O . LEU A 1 387 ? 19.938 1.424 -7.863 1 98.81 387 LEU A O 1
ATOM 3176 N N . ASN A 1 388 ? 18.047 2.648 -7.723 1 98.5 388 ASN A N 1
ATOM 3177 C CA . ASN A 1 388 ? 17.906 2.867 -9.156 1 98.5 388 ASN A CA 1
ATOM 3178 C C . ASN A 1 388 ? 19.078 3.662 -9.727 1 98.5 388 ASN A C 1
ATOM 3180 O O . ASN A 1 388 ? 19.422 3.506 -10.898 1 98.5 388 ASN A O 1
ATOM 3184 N N . ASP A 1 389 ? 19.75 4.543 -8.93 1 98 389 ASP A N 1
ATOM 3185 C CA . ASP A 1 389 ? 20.797 5.375 -9.539 1 98 389 ASP A CA 1
ATOM 3186 C C . ASP A 1 389 ? 21.984 5.555 -8.594 1 98 389 ASP A C 1
ATOM 3188 O O . ASP A 1 389 ? 22.969 6.195 -8.953 1 98 389 ASP A O 1
ATOM 3192 N N . GLY A 1 390 ? 21.891 5.039 -7.43 1 98 390 GLY A N 1
ATOM 3193 C CA . GLY A 1 390 ? 23.031 5.02 -6.523 1 98 390 GLY A CA 1
ATOM 3194 C C . GLY A 1 390 ? 23.188 6.301 -5.73 1 98 390 GLY A C 1
ATOM 3195 O O . GLY A 1 390 ? 24.109 6.43 -4.926 1 98 390 GLY A O 1
ATOM 3196 N N . SER A 1 391 ? 22.25 7.293 -5.898 1 98 391 SER A N 1
ATOM 3197 C CA . SER A 1 391 ? 22.375 8.562 -5.184 1 98 391 SER A CA 1
ATOM 3198 C C . SER A 1 391 ? 22.188 8.367 -3.682 1 98 391 SER A C 1
ATOM 3200 O O . SER A 1 391 ? 21.328 7.602 -3.248 1 98 391 SER A O 1
ATOM 3202 N N . GLU A 1 392 ? 22.969 9.031 -2.951 1 97.81 392 GLU A N 1
ATOM 3203 C CA . GLU A 1 392 ? 23.031 8.859 -1.504 1 97.81 392 GLU A CA 1
ATOM 3204 C C . GLU A 1 392 ? 21.891 9.602 -0.812 1 97.81 392 GLU A C 1
ATOM 3206 O O . GLU A 1 392 ? 21.5 10.688 -1.246 1 97.81 392 GLU A O 1
ATOM 3211 N N . LEU A 1 393 ? 21.359 9.023 0.221 1 98.19 393 LEU A N 1
ATOM 3212 C CA . LEU A 1 393 ? 20.438 9.648 1.161 1 98.19 393 LEU A CA 1
ATOM 3213 C C . LEU A 1 393 ? 21.047 9.68 2.564 1 98.19 393 LEU A C 1
ATOM 3215 O O . LEU A 1 393 ? 22.094 9.102 2.809 1 98.19 393 LEU A O 1
ATOM 3219 N N . GLN A 1 394 ? 20.359 10.406 3.447 1 97.19 394 GLN A N 1
ATOM 3220 C CA . GLN A 1 394 ? 20.922 10.578 4.781 1 97.19 394 GLN A CA 1
ATOM 3221 C C . GLN A 1 394 ? 19.906 10.172 5.855 1 97.19 394 GLN A C 1
ATOM 3223 O O . GLN A 1 394 ? 18.703 10.344 5.68 1 97.19 394 GLN A O 1
ATOM 3228 N N . VAL A 1 395 ? 20.484 9.609 6.93 1 98.12 395 VAL A N 1
ATOM 3229 C CA . VAL A 1 395 ? 19.672 9.469 8.141 1 98.12 395 VAL A CA 1
ATOM 3230 C C . VAL A 1 395 ? 19.25 10.844 8.641 1 98.12 395 VAL A C 1
ATOM 3232 O O . VAL A 1 395 ? 20.062 11.773 8.695 1 98.12 395 VAL A O 1
ATOM 3235 N N . SER A 1 396 ? 18.016 10.961 9.016 1 97.94 396 SER A N 1
ATOM 3236 C CA . SER A 1 396 ? 17.438 12.281 9.234 1 97.94 396 SER A CA 1
ATOM 3237 C C . SER A 1 396 ? 17.609 12.711 10.688 1 97.94 396 SER A C 1
ATOM 3239 O O . SER A 1 396 ? 17.469 11.898 11.609 1 97.94 396 SER A O 1
ATOM 3241 N N . ASP A 1 397 ? 17.891 13.977 10.922 1 96.44 397 ASP A N 1
ATOM 3242 C CA . ASP A 1 397 ? 17.812 14.656 12.211 1 96.44 397 ASP A CA 1
ATOM 3243 C C . ASP A 1 397 ? 16.859 15.836 12.156 1 96.44 397 ASP A C 1
ATOM 3245 O O . ASP A 1 397 ? 17.031 16.828 12.883 1 96.44 397 ASP A O 1
ATOM 3249 N N . SER A 1 398 ? 15.953 15.68 11.297 1 96.19 398 SER A N 1
ATOM 3250 C CA . SER A 1 398 ? 15.008 16.766 11.055 1 96.19 398 SER A CA 1
ATOM 3251 C C . SER A 1 398 ? 14.266 17.141 12.336 1 96.19 398 SER A C 1
ATOM 3253 O O . SER A 1 398 ? 14 16.281 13.18 1 96.19 398 SER A O 1
ATOM 3255 N N . TRP A 1 399 ? 13.797 18.359 12.422 1 94.88 399 TRP A N 1
ATOM 3256 C CA . TRP A 1 399 ? 13.133 18.875 13.617 1 94.88 399 TRP A CA 1
ATOM 3257 C C . TRP A 1 399 ? 11.812 18.141 13.859 1 94.88 399 TRP A C 1
ATOM 3259 O O . TRP A 1 399 ? 11.422 17.922 15 1 94.88 399 TRP A O 1
ATOM 3269 N N . ASN A 1 400 ? 11.102 17.719 12.82 1 95.75 400 ASN A N 1
ATOM 3270 C CA . ASN A 1 400 ? 9.742 17.203 12.938 1 95.75 400 ASN A CA 1
ATOM 3271 C C . ASN A 1 400 ? 9.727 15.75 13.375 1 95.75 400 ASN A C 1
ATOM 3273 O O . ASN A 1 400 ? 8.664 15.141 13.5 1 95.75 400 ASN A O 1
ATOM 3277 N N . ILE A 1 401 ? 10.898 15.172 13.539 1 96.81 401 ILE A N 1
ATOM 3278 C CA . ILE A 1 401 ? 10.93 13.797 14.008 1 96.81 401 ILE A CA 1
ATOM 3279 C C . ILE A 1 401 ? 11.586 13.734 15.391 1 96.81 401 ILE A C 1
ATOM 3281 O O . ILE A 1 401 ? 11.781 12.648 15.938 1 96.81 401 ILE A O 1
ATOM 3285 N N . LYS A 1 402 ? 11.914 14.852 15.977 1 95.38 402 LYS A N 1
ATOM 3286 C CA . LYS A 1 402 ? 12.586 14.914 17.266 1 95.38 402 LYS A CA 1
ATOM 3287 C C . LYS A 1 402 ? 11.711 14.32 18.375 1 95.38 402 LYS A C 1
ATOM 3289 O O . LYS A 1 402 ? 12.227 13.797 19.375 1 95.38 402 LYS A O 1
ATOM 3294 N N . ALA A 1 403 ? 10.438 14.359 18.188 1 93.75 403 ALA A N 1
ATOM 3295 C CA . ALA A 1 403 ? 9.5 13.844 19.172 1 93.75 403 ALA A CA 1
ATOM 3296 C C . ALA A 1 403 ? 9.484 12.32 19.188 1 93.75 403 ALA A C 1
ATOM 3298 O O . ALA A 1 403 ? 8.812 11.703 20.016 1 93.75 403 ALA A O 1
ATOM 3299 N N . PHE A 1 404 ? 10.211 11.633 18.297 1 94.75 404 PHE A N 1
ATOM 3300 C CA . PHE A 1 404 ? 10.258 10.18 18.172 1 94.75 404 PHE A CA 1
ATOM 3301 C C . PHE A 1 404 ? 11.672 9.664 18.422 1 94.75 404 PHE A C 1
ATOM 3303 O O . PHE A 1 404 ? 12.266 9.023 17.547 1 94.75 404 PHE A O 1
ATOM 3310 N N . PRO A 1 405 ? 12.094 9.914 19.672 1 92.31 405 PRO A N 1
ATOM 3311 C CA . PRO A 1 405 ? 13.461 9.477 19.969 1 92.31 405 PRO A CA 1
ATOM 3312 C C . PRO A 1 405 ? 13.641 7.965 19.812 1 92.31 405 PRO A C 1
ATOM 3314 O O . PRO A 1 405 ? 12.734 7.195 20.156 1 92.31 405 PRO A O 1
ATOM 3317 N N . GLY A 1 406 ? 14.703 7.566 19.297 1 94.56 406 GLY A N 1
ATOM 3318 C CA . GLY A 1 406 ? 15.023 6.152 19.156 1 94.56 406 GLY A CA 1
ATOM 3319 C C . GLY A 1 406 ? 14.586 5.57 17.828 1 94.56 406 GLY A C 1
ATOM 3320 O O . GLY A 1 406 ? 14.984 4.461 17.469 1 94.56 406 GLY A O 1
ATOM 3321 N N . LEU A 1 407 ? 13.695 6.285 17.188 1 96.81 407 LEU A N 1
ATOM 3322 C CA . LEU A 1 407 ? 13.266 5.82 15.867 1 96.81 407 LEU A CA 1
ATOM 3323 C C . LEU A 1 407 ? 14.203 6.336 14.781 1 96.81 407 LEU A C 1
ATOM 3325 O O . LEU A 1 407 ? 14.703 7.461 14.867 1 96.81 407 LEU A O 1
ATOM 3329 N N . THR A 1 408 ? 14.492 5.551 13.781 1 98.44 408 THR A N 1
ATOM 3330 C CA . THR A 1 408 ? 15.383 5.898 12.68 1 98.44 408 THR A CA 1
ATOM 3331 C C . THR A 1 408 ? 14.578 6.367 11.469 1 98.44 408 THR A C 1
ATOM 3333 O O . THR A 1 408 ? 13.656 5.684 11.023 1 98.44 408 THR A O 1
ATOM 3336 N N . PHE A 1 409 ? 14.883 7.566 10.984 1 98.31 409 PHE A N 1
ATOM 3337 C CA . PHE A 1 409 ? 14.242 8.133 9.805 1 98.31 409 PHE A CA 1
ATOM 3338 C C . PHE A 1 409 ? 15.281 8.461 8.734 1 98.31 409 PHE A C 1
ATOM 3340 O O . PHE A 1 409 ? 16.438 8.734 9.039 1 98.31 409 PHE A O 1
ATOM 3347 N N . VAL A 1 410 ? 14.859 8.43 7.52 1 98.31 410 VAL A N 1
ATOM 3348 C CA . VAL A 1 410 ? 15.68 8.836 6.387 1 98.31 410 VAL A CA 1
ATOM 3349 C C . VAL A 1 410 ? 15.055 10.047 5.699 1 98.31 410 VAL A C 1
ATOM 3351 O O . VAL A 1 410 ? 13.836 10.086 5.488 1 98.31 410 VAL A O 1
ATOM 3354 N N . GLN A 1 411 ? 15.836 11.055 5.449 1 97.81 411 GLN A N 1
ATOM 3355 C CA . GLN A 1 411 ? 15.375 12.18 4.641 1 97.81 411 GLN A CA 1
ATOM 3356 C C . GLN A 1 411 ? 15.711 11.977 3.168 1 97.81 411 GLN A C 1
ATOM 3358 O O . GLN A 1 411 ? 16.781 11.461 2.84 1 97.81 411 GLN A O 1
ATOM 3363 N N . MET A 1 412 ? 14.898 12.438 2.293 1 95.75 412 MET A N 1
ATOM 3364 C CA . MET A 1 412 ? 15.031 12.094 0.879 1 95.75 412 MET A CA 1
ATOM 3365 C C . MET A 1 412 ? 15.586 13.266 0.082 1 95.75 412 MET A C 1
ATOM 3367 O O . MET A 1 412 ? 15.711 13.188 -1.142 1 95.75 412 MET A O 1
ATOM 3371 N N . GLY A 1 413 ? 15.844 14.367 0.714 1 94.69 413 GLY A N 1
ATOM 3372 C CA . GLY A 1 413 ? 16.438 15.523 0.064 1 94.69 413 GLY A CA 1
ATOM 3373 C C . GLY A 1 413 ? 17.047 16.516 1.041 1 94.69 413 GLY A C 1
ATOM 3374 O O . GLY A 1 413 ? 17.25 16.188 2.213 1 94.69 413 GLY A O 1
ATOM 3375 N N . GLU A 1 414 ? 17.375 17.672 0.516 1 93.81 414 GLU A N 1
ATOM 3376 C CA . GLU A 1 414 ? 18.141 18.656 1.28 1 93.81 414 GLU A CA 1
ATOM 3377 C C . GLU A 1 414 ? 17.281 19.266 2.385 1 93.81 414 GLU A C 1
ATOM 3379 O O . GLU A 1 414 ? 17.75 19.5 3.5 1 93.81 414 GLU A O 1
ATOM 3384 N N . VAL A 1 415 ? 16.078 19.641 1.996 1 95.56 415 VAL A N 1
ATOM 3385 C CA . VAL A 1 415 ? 15.172 20.094 3.045 1 95.56 415 VAL A CA 1
ATOM 3386 C C . VAL A 1 415 ? 14.594 18.891 3.789 1 95.56 415 VAL A C 1
ATOM 3388 O O . VAL A 1 415 ? 13.781 18.141 3.238 1 95.56 415 VAL A O 1
ATOM 3391 N N . GLU A 1 416 ? 14.922 18.719 4.988 1 95.31 416 GLU A N 1
ATOM 3392 C CA . GLU A 1 416 ? 14.805 17.453 5.715 1 95.31 416 GLU A CA 1
ATOM 3393 C C . GLU A 1 416 ? 13.344 17.062 5.914 1 95.31 416 GLU A C 1
ATOM 3395 O O . GLU A 1 416 ? 13 15.883 5.906 1 95.31 416 GLU A O 1
ATOM 3400 N N . HIS A 1 417 ? 12.461 18.031 6.109 1 95.75 417 HIS A N 1
ATOM 3401 C CA . HIS A 1 417 ? 11.086 17.719 6.484 1 95.75 417 HIS A CA 1
ATOM 3402 C C . HIS A 1 417 ? 10.164 17.781 5.273 1 95.75 417 HIS A C 1
ATOM 3404 O O . HIS A 1 417 ? 8.945 17.609 5.406 1 95.75 417 HIS A O 1
ATOM 3410 N N . TYR A 1 418 ? 10.695 17.984 4.031 1 96.88 418 TYR A N 1
ATOM 3411 C CA . TYR A 1 418 ? 9.891 18.016 2.812 1 96.88 418 TYR A CA 1
ATOM 3412 C C . TYR A 1 418 ? 9.484 16.609 2.393 1 96.88 418 TYR A C 1
ATOM 3414 O O . TYR A 1 418 ? 10.148 15.633 2.756 1 96.88 418 TYR A O 1
ATOM 3422 N N . THR A 1 419 ? 8.391 16.547 1.73 1 97.25 419 THR A N 1
ATOM 3423 C CA . THR A 1 419 ? 8 15.336 1.008 1 97.25 419 THR A CA 1
ATOM 3424 C C . THR A 1 419 ? 8.5 15.391 -0.433 1 97.25 419 THR A C 1
ATOM 3426 O O . THR A 1 419 ? 8.297 16.375 -1.134 1 97.25 419 THR A O 1
ATOM 3429 N N . TYR A 1 420 ? 9.188 14.398 -0.864 1 96.12 420 TYR A N 1
ATOM 3430 C CA . TYR A 1 420 ? 9.742 14.344 -2.211 1 96.12 420 TYR A CA 1
ATOM 3431 C C . TYR A 1 420 ? 9.078 13.25 -3.033 1 96.12 420 TYR A C 1
ATOM 3433 O O . TYR A 1 420 ? 8.641 12.234 -2.488 1 96.12 420 TYR A O 1
ATOM 3441 N N . LEU A 1 421 ? 8.953 13.539 -4.312 1 94.56 421 LEU A N 1
ATOM 3442 C CA . LEU A 1 421 ? 8.469 12.492 -5.211 1 94.56 421 LEU A CA 1
ATOM 3443 C C . LEU A 1 421 ? 9.422 11.305 -5.242 1 94.56 421 LEU A C 1
ATOM 3445 O O . LEU A 1 421 ? 10.641 11.492 -5.297 1 94.56 421 LEU A O 1
ATOM 3449 N N . LEU A 1 422 ? 8.883 10.125 -5.148 1 97.06 422 LEU A N 1
ATOM 3450 C CA . LEU A 1 422 ? 9.703 8.93 -5.25 1 97.06 422 LEU A CA 1
ATOM 3451 C C . LEU A 1 422 ? 10.242 8.758 -6.664 1 97.06 422 LEU A C 1
ATOM 3453 O O . LEU A 1 422 ? 9.57 9.094 -7.641 1 97.06 422 LEU A O 1
ATOM 3457 N N . PRO A 1 423 ? 11.484 8.227 -6.828 1 97.06 423 PRO A N 1
ATOM 3458 C CA . PRO A 1 423 ? 12.078 8.078 -8.164 1 97.06 423 PRO A CA 1
ATOM 3459 C C . PRO A 1 423 ? 11.344 7.043 -9.016 1 97.06 423 PRO A C 1
ATOM 3461 O O . PRO A 1 423 ? 11.547 6.992 -10.234 1 97.06 423 PRO A O 1
ATOM 3464 N N . ASN A 1 424 ? 10.617 6.16 -8.406 1 97.25 424 ASN A N 1
ATOM 3465 C CA . ASN A 1 424 ? 9.75 5.191 -9.07 1 97.25 424 ASN A CA 1
ATOM 3466 C C . ASN A 1 424 ? 8.375 5.137 -8.406 1 97.25 424 ASN A C 1
ATOM 3468 O O . ASN A 1 424 ? 8.273 4.969 -7.188 1 97.25 424 ASN A O 1
ATOM 3472 N N . GLN A 1 425 ? 7.293 5.223 -9.203 1 94.81 425 GLN A N 1
ATOM 3473 C CA . GLN A 1 425 ? 5.957 5.371 -8.641 1 94.81 425 GLN A CA 1
ATOM 3474 C C . GLN A 1 425 ? 5.336 4.008 -8.336 1 94.81 425 GLN A C 1
ATOM 3476 O O . GLN A 1 425 ? 4.316 3.924 -7.645 1 94.81 425 GLN A O 1
ATOM 3481 N N . ILE A 1 426 ? 5.898 2.953 -8.922 1 96.81 426 ILE A N 1
ATOM 3482 C CA . ILE A 1 426 ? 5.402 1.607 -8.656 1 96.81 426 ILE A CA 1
ATOM 3483 C C . ILE A 1 426 ? 6.039 1.073 -7.371 1 96.81 426 ILE A C 1
ATOM 3485 O O . ILE A 1 426 ? 5.332 0.676 -6.441 1 96.81 426 ILE A O 1
ATOM 3489 N N . ASP A 1 427 ? 7.27 1.121 -7.25 1 98.44 427 ASP A N 1
ATOM 3490 C CA . ASP A 1 427 ? 8.086 0.635 -6.141 1 98.44 427 ASP A CA 1
ATOM 3491 C C . ASP A 1 427 ? 9.469 1.273 -6.156 1 98.44 427 ASP A C 1
ATOM 3493 O O . ASP A 1 427 ? 10.32 0.904 -6.969 1 98.44 427 ASP A O 1
ATOM 3497 N N . ALA A 1 428 ? 9.695 2.305 -5.316 1 98.75 428 ALA A N 1
ATOM 3498 C CA . ALA A 1 428 ? 11.031 2.857 -5.117 1 98.75 428 ALA A CA 1
ATOM 3499 C C . ALA A 1 428 ? 11.805 2.061 -4.07 1 98.75 428 ALA A C 1
ATOM 3501 O O . ALA A 1 428 ? 11.242 1.646 -3.055 1 98.75 428 ALA A O 1
ATOM 3502 N N . VAL A 1 429 ? 13.133 1.888 -4.312 1 98.94 429 VAL A N 1
ATOM 3503 C CA . VAL A 1 429 ? 13.867 0.986 -3.428 1 98.94 429 VAL A CA 1
ATOM 3504 C C . VAL A 1 429 ? 15.078 1.707 -2.836 1 98.94 429 VAL A C 1
ATOM 3506 O O . VAL A 1 429 ? 15.906 2.246 -3.572 1 98.94 429 VAL A O 1
ATOM 3509 N N . LEU A 1 430 ? 15.18 1.745 -1.527 1 98.88 430 LEU A N 1
ATOM 3510 C CA . LEU A 1 430 ? 16.406 2.143 -0.84 1 98.88 430 LEU A CA 1
ATOM 3511 C C . LEU A 1 430 ? 17.344 0.95 -0.648 1 98.88 430 LEU A C 1
ATOM 3513 O O . LEU A 1 430 ? 16.875 -0.151 -0.327 1 98.88 430 LEU A O 1
ATOM 3517 N N . LYS A 1 431 ? 18.562 1.165 -0.938 1 98.88 431 LYS A N 1
ATOM 3518 C CA . LYS A 1 431 ? 19.625 0.241 -0.529 1 98.88 431 LYS A CA 1
ATOM 3519 C C . LYS A 1 431 ? 20.266 0.687 0.782 1 98.88 431 LYS A C 1
ATOM 3521 O O . LYS A 1 431 ? 20.891 1.744 0.842 1 98.88 431 LYS A O 1
ATOM 3526 N N . ILE A 1 432 ? 20.047 -0.049 1.869 1 98.88 432 ILE A N 1
ATOM 3527 C CA . ILE A 1 432 ? 20.578 0.251 3.197 1 98.88 432 ILE A CA 1
ATOM 3528 C C . ILE A 1 432 ? 21.672 -0.742 3.553 1 98.88 432 ILE A C 1
ATOM 3530 O O . ILE A 1 432 ? 21.406 -1.906 3.852 1 98.88 432 ILE A O 1
ATOM 3534 N N . GLU A 1 433 ? 22.859 -0.312 3.453 1 98.75 433 GLU A N 1
ATOM 3535 C CA . GLU A 1 433 ? 24.016 -1.137 3.809 1 98.75 433 GLU A CA 1
ATOM 3536 C C . GLU A 1 433 ? 24.344 -1.014 5.293 1 98.75 433 GLU A C 1
ATOM 3538 O O . GLU A 1 433 ? 24.547 0.091 5.797 1 98.75 433 GLU A O 1
ATOM 3543 N N . LEU A 1 434 ? 24.359 -2.082 5.992 1 98.38 434 LEU A N 1
ATOM 3544 C CA . LEU A 1 434 ? 24.609 -2.113 7.43 1 98.38 434 LEU A CA 1
ATOM 3545 C C . LEU A 1 434 ? 26.094 -2.307 7.707 1 98.38 434 LEU A C 1
ATOM 3547 O O . LEU A 1 434 ? 26.828 -2.832 6.867 1 98.38 434 LEU A O 1
ATOM 3551 N N . LYS A 1 435 ? 26.484 -1.909 8.898 1 96.19 435 LYS A N 1
ATOM 3552 C CA . LYS A 1 435 ? 27.844 -2.131 9.375 1 96.19 435 LYS A CA 1
ATOM 3553 C C . LYS A 1 435 ? 28.078 -3.605 9.688 1 96.19 435 LYS A C 1
ATOM 3555 O O . LYS A 1 435 ? 27.141 -4.34 9.992 1 96.19 435 LYS A O 1
ATOM 3560 N N . ASP A 1 436 ? 29.25 -4.121 9.562 1 86.19 436 ASP A N 1
ATOM 3561 C CA . ASP A 1 436 ? 29.625 -5.504 9.836 1 86.19 436 ASP A CA 1
ATOM 3562 C C . ASP A 1 436 ? 29.469 -5.828 11.32 1 86.19 436 ASP A C 1
ATOM 3564 O O . ASP A 1 436 ? 29.656 -4.957 12.18 1 86.19 436 ASP A O 1
ATOM 3568 N N . MET B 1 1 ? -4.559 25.375 37.875 1 55.19 1 MET B N 1
ATOM 3569 C CA . MET B 1 1 ? -5.383 24.172 37.906 1 55.19 1 MET B CA 1
ATOM 3570 C C . MET B 1 1 ? -4.887 23.156 36.875 1 55.19 1 MET B C 1
ATOM 3572 O O . MET B 1 1 ? -4.434 23.516 35.812 1 55.19 1 MET B O 1
ATOM 3576 N N . THR B 1 2 ? -4.461 21.984 37.25 1 76.31 2 THR B N 1
ATOM 3577 C CA . THR B 1 2 ? -3.943 20.875 36.469 1 76.31 2 THR B CA 1
ATOM 3578 C C . THR B 1 2 ? -5.055 20.25 35.625 1 76.31 2 THR B C 1
ATOM 3580 O O . THR B 1 2 ? -6.199 20.156 36.062 1 76.31 2 THR B O 1
ATOM 3583 N N . GLN B 1 3 ? -4.797 20.328 34.281 1 88.81 3 GLN B N 1
ATOM 3584 C CA . GLN B 1 3 ? -5.707 19.641 33.344 1 88.81 3 GLN B CA 1
ATOM 3585 C C . GLN B 1 3 ? -5.551 18.125 33.438 1 88.81 3 GLN B C 1
ATOM 3587 O O . GLN B 1 3 ? -4.461 17.625 33.75 1 88.81 3 GLN B O 1
ATOM 3592 N N . THR B 1 4 ? -6.707 17.438 33.406 1 94.12 4 THR B N 1
ATOM 3593 C CA . THR B 1 4 ? -6.645 15.977 33.344 1 94.12 4 THR B CA 1
ATOM 3594 C C . THR B 1 4 ? -6.949 15.477 31.938 1 94.12 4 THR B C 1
ATOM 3596 O O . THR B 1 4 ? -7.594 16.172 31.141 1 94.12 4 THR B O 1
ATOM 3599 N N . LEU B 1 5 ? -6.438 14.273 31.656 1 96.38 5 LEU B N 1
ATOM 3600 C CA . LEU B 1 5 ? -6.738 13.68 30.359 1 96.38 5 LEU B CA 1
ATOM 3601 C C . LEU B 1 5 ? -8.242 13.516 30.172 1 96.38 5 LEU B C 1
ATOM 3603 O O . LEU B 1 5 ? -8.758 13.695 29.062 1 96.38 5 LEU B O 1
ATOM 3607 N N . ALA B 1 6 ? -8.961 13.156 31.266 1 96.31 6 ALA B N 1
ATOM 3608 C CA . ALA B 1 6 ? -10.414 12.984 31.188 1 96.31 6 ALA B CA 1
ATOM 3609 C C . ALA B 1 6 ? -11.094 14.266 30.719 1 96.31 6 ALA B C 1
ATOM 3611 O O . ALA B 1 6 ? -12.008 14.219 29.891 1 96.31 6 ALA B O 1
ATOM 3612 N N . GLN B 1 7 ? -10.695 15.391 31.234 1 96 7 GLN B N 1
ATOM 3613 C CA . GLN B 1 7 ? -11.242 16.672 30.828 1 96 7 GLN B CA 1
ATOM 3614 C C . GLN B 1 7 ? -10.945 16.953 29.359 1 96 7 GLN B C 1
ATOM 3616 O O . GLN B 1 7 ? -11.805 17.453 28.625 1 96 7 GLN B O 1
ATOM 3621 N N . ILE B 1 8 ? -9.766 16.656 28.953 1 97.44 8 ILE B N 1
ATOM 3622 C CA . ILE B 1 8 ? -9.352 16.844 27.562 1 97.44 8 ILE B CA 1
ATOM 3623 C C . ILE B 1 8 ? -10.188 15.969 26.641 1 97.44 8 ILE B C 1
ATOM 3625 O O . ILE B 1 8 ? -10.672 16.438 25.609 1 97.44 8 ILE B O 1
ATOM 3629 N N . MET B 1 9 ? -10.359 14.727 27.062 1 97.69 9 MET B N 1
ATOM 3630 C CA . MET B 1 9 ? -11.117 13.781 26.234 1 97.69 9 MET B CA 1
ATOM 3631 C C . MET B 1 9 ? -12.57 14.219 26.109 1 97.69 9 MET B C 1
ATOM 3633 O O . MET B 1 9 ? -13.18 14.047 25.047 1 97.69 9 MET B O 1
ATOM 3637 N N . GLU B 1 10 ? -13.078 14.734 27.125 1 97.62 10 GLU B N 1
ATOM 3638 C CA . GLU B 1 10 ? -14.445 15.242 27.062 1 97.62 10 GLU B CA 1
ATOM 3639 C C . GLU B 1 10 ? -14.539 16.453 26.125 1 97.62 10 GLU B C 1
ATOM 3641 O O . GLU B 1 10 ? -15.438 16.516 25.281 1 97.62 10 GLU B O 1
ATOM 3646 N N . ARG B 1 11 ? -13.656 17.375 26.234 1 97.44 11 ARG B N 1
ATOM 3647 C CA . ARG B 1 11 ? -13.664 18.609 25.453 1 97.44 11 ARG B CA 1
ATOM 3648 C C . ARG B 1 11 ? -13.445 18.312 23.969 1 97.44 11 ARG B C 1
ATOM 3650 O O . ARG B 1 11 ? -13.992 18.984 23.109 1 97.44 11 ARG B O 1
ATOM 3657 N N . THR B 1 12 ? -12.656 17.25 23.672 1 98.56 12 THR B N 1
ATOM 3658 C CA . THR B 1 12 ? -12.242 16.984 22.297 1 98.56 12 THR B CA 1
ATOM 3659 C C . THR B 1 12 ? -13.18 15.969 21.641 1 98.56 12 THR B C 1
ATOM 3661 O O . THR B 1 12 ? -12.867 15.43 20.562 1 98.56 12 THR B O 1
ATOM 3664 N N . GLN B 1 13 ? -14.273 15.656 22.234 1 98.44 13 GLN B N 1
ATOM 3665 C CA . GLN B 1 13 ? -15.156 14.625 21.703 1 98.44 13 GLN B CA 1
ATOM 3666 C C . GLN B 1 13 ? -15.555 14.914 20.266 1 98.44 13 GLN B C 1
ATOM 3668 O O . GLN B 1 13 ? -15.398 14.062 19.375 1 98.44 13 GLN B O 1
ATOM 3673 N N . TRP B 1 14 ? -16.062 16.109 19.984 1 98.62 14 TRP B N 1
ATOM 3674 C CA . TRP B 1 14 ? -16.484 16.422 18.625 1 98.62 14 TRP B CA 1
ATOM 3675 C C . TRP B 1 14 ? -15.305 16.359 17.656 1 98.62 14 TRP B C 1
ATOM 3677 O O . TRP B 1 14 ? -15.461 15.953 16.516 1 98.62 14 TRP B O 1
ATOM 3687 N N . PHE B 1 15 ? -14.172 16.781 18.203 1 98.81 15 PHE B N 1
ATOM 3688 C CA . PHE B 1 15 ? -12.938 16.812 17.422 1 98.81 15 PHE B CA 1
ATOM 3689 C C . PHE B 1 15 ? -12.531 15.414 17 1 98.81 15 PHE B C 1
ATOM 3691 O O . PHE B 1 15 ? -12.203 15.188 15.828 1 98.81 15 PHE B O 1
ATOM 3698 N N . ARG B 1 16 ? -12.609 14.477 17.844 1 98.69 16 ARG B N 1
ATOM 3699 C CA . ARG B 1 16 ? -12.242 13.078 17.609 1 98.69 16 ARG B CA 1
ATOM 3700 C C . ARG B 1 16 ? -13.305 12.383 16.75 1 98.69 16 ARG B C 1
ATOM 3702 O O . ARG B 1 16 ? -13.047 11.312 16.203 1 98.69 16 ARG B O 1
ATOM 3709 N N . GLN B 1 17 ? -14.469 12.977 16.641 1 98.56 17 GLN B N 1
ATOM 3710 C CA . GLN B 1 17 ? -15.5 12.477 15.742 1 98.56 17 GLN B CA 1
ATOM 3711 C C . GLN B 1 17 ? -15.344 13.062 14.344 1 98.56 17 GLN B C 1
ATOM 3713 O O . GLN B 1 17 ? -15.633 12.398 13.352 1 98.56 17 GLN B O 1
ATOM 3718 N N . ALA B 1 18 ? -14.859 14.273 14.242 1 98.81 18 ALA B N 1
ATOM 3719 C CA . ALA B 1 18 ? -14.781 15.016 12.992 1 98.81 18 ALA B CA 1
ATOM 3720 C C . ALA B 1 18 ? -13.688 14.461 12.086 1 98.81 18 ALA B C 1
ATOM 3722 O O . ALA B 1 18 ? -13.914 14.227 10.898 1 98.81 18 ALA B O 1
ATOM 3723 N N . ARG B 1 19 ? -12.438 14.312 12.562 1 98.81 19 ARG B N 1
ATOM 3724 C CA . ARG B 1 19 ? -11.281 13.602 12.016 1 98.81 19 ARG B CA 1
ATOM 3725 C C . ARG B 1 19 ? -10.609 14.422 10.922 1 98.81 19 ARG B C 1
ATOM 3727 O O . ARG B 1 19 ? -9.414 14.25 10.656 1 98.81 19 ARG B O 1
ATOM 3734 N N . PHE B 1 20 ? -11.32 15.336 10.234 1 98.94 20 PHE B N 1
ATOM 3735 C CA . PHE B 1 20 ? -10.758 15.922 9.023 1 98.94 20 PHE B CA 1
ATOM 3736 C C . PHE B 1 20 ? -11.062 17.406 8.945 1 98.94 20 PHE B C 1
ATOM 3738 O O . PHE B 1 20 ? -12.227 17.812 9 1 98.94 20 PHE B O 1
ATOM 3745 N N . GLY B 1 21 ? -9.977 18.266 8.82 1 98.94 21 GLY B N 1
ATOM 3746 C CA . GLY B 1 21 ? -10.141 19.703 8.75 1 98.94 21 GLY B CA 1
ATOM 3747 C C . GLY B 1 21 ? -9.281 20.344 7.676 1 98.94 21 GLY B C 1
ATOM 3748 O O . GLY B 1 21 ? -8.383 19.703 7.125 1 98.94 21 GLY B O 1
ATOM 3749 N N . MET B 1 22 ? -9.625 21.609 7.363 1 98.94 22 MET B N 1
ATOM 3750 C CA . MET B 1 22 ? -8.875 22.438 6.418 1 98.94 22 MET B CA 1
ATOM 3751 C C . MET B 1 22 ? -8.062 23.5 7.152 1 98.94 22 MET B C 1
ATOM 3753 O O . MET B 1 22 ? -8.578 24.172 8.055 1 98.94 22 MET B O 1
ATOM 3757 N N . PHE B 1 23 ? -6.855 23.578 6.801 1 98.88 23 PHE B N 1
ATOM 3758 C CA . PHE B 1 23 ? -5.953 24.609 7.285 1 98.88 23 PHE B CA 1
ATOM 3759 C C . PHE B 1 23 ? -5.672 25.641 6.199 1 98.88 23 PHE B C 1
ATOM 3761 O O . PHE B 1 23 ? -5.52 25.297 5.027 1 98.88 23 PHE B O 1
ATOM 3768 N N . LEU B 1 24 ? -5.672 26.938 6.535 1 98.88 24 LEU B N 1
ATOM 3769 C CA . LEU B 1 24 ? -5.457 27.984 5.547 1 98.88 24 LEU B CA 1
ATOM 3770 C C . LEU B 1 24 ? -4.375 28.953 6.008 1 98.88 24 LEU B C 1
ATOM 3772 O O . LEU B 1 24 ? -4.535 29.641 7.027 1 98.88 24 LEU B O 1
ATOM 3776 N N . HIS B 1 25 ? -3.301 28.984 5.32 1 98.88 25 HIS B N 1
ATOM 3777 C CA . HIS B 1 25 ? -2.283 30.016 5.48 1 98.88 25 HIS B CA 1
ATOM 3778 C C . HIS B 1 25 ? -2.359 31.047 4.359 1 98.88 25 HIS B C 1
ATOM 3780 O O . HIS B 1 25 ? -2.059 30.734 3.203 1 98.88 25 HIS B O 1
ATOM 3786 N N . TRP B 1 26 ? -2.727 32.25 4.762 1 98.69 26 TRP B N 1
ATOM 3787 C CA . TRP B 1 26 ? -3.002 33.281 3.777 1 98.69 26 TRP B CA 1
ATOM 3788 C C . TRP B 1 26 ? -2.76 34.656 4.367 1 98.69 26 TRP B C 1
ATOM 3790 O O . TRP B 1 26 ? -3.09 34.938 5.527 1 98.69 26 TRP B O 1
ATOM 3800 N N . GLY B 1 27 ? -2.152 35.562 3.67 1 97.81 27 GLY B N 1
ATOM 3801 C CA . GLY B 1 27 ? -1.827 36.938 4.078 1 97.81 27 GLY B CA 1
ATOM 3802 C C . GLY B 1 27 ? -0.924 37.656 3.092 1 97.81 27 GLY B C 1
ATOM 3803 O O . GLY B 1 27 ? -0.933 37.344 1.897 1 97.81 27 GLY B O 1
ATOM 3804 N N . LEU B 1 28 ? -0.146 38.625 3.572 1 97.94 28 LEU B N 1
ATOM 3805 C CA . LEU B 1 28 ? 0.711 39.438 2.717 1 97.94 28 LEU B CA 1
ATOM 3806 C C . LEU B 1 28 ? 1.741 38.562 1.999 1 97.94 28 LEU B C 1
ATOM 3808 O O . LEU B 1 28 ? 2.107 38.844 0.855 1 97.94 28 LEU B O 1
ATOM 3812 N N . TYR B 1 29 ? 2.176 37.531 2.688 1 97.75 29 TYR B N 1
ATOM 3813 C CA . TYR B 1 29 ? 3.219 36.656 2.15 1 97.75 29 TYR B CA 1
ATOM 3814 C C . TYR B 1 29 ? 2.73 35.938 0.911 1 97.75 29 TYR B C 1
ATOM 3816 O O . TYR B 1 29 ? 3.529 35.344 0.176 1 97.75 29 TYR B O 1
ATOM 3824 N N . SER B 1 30 ? 1.41 35.938 0.622 1 97.94 30 SER B N 1
ATOM 3825 C CA . SER B 1 30 ? 0.882 35.281 -0.582 1 97.94 30 SER B CA 1
ATOM 3826 C C . SER B 1 30 ? 1.191 36.125 -1.824 1 97.94 30 SER B C 1
ATOM 3828 O O . SER B 1 30 ? 1.109 35.625 -2.947 1 97.94 30 SER B O 1
ATOM 3830 N N . ILE B 1 31 ? 1.494 37.406 -1.683 1 97.81 31 ILE B N 1
ATOM 3831 C CA . ILE B 1 31 ? 1.741 38.312 -2.793 1 97.81 31 ILE B CA 1
ATOM 3832 C C . ILE B 1 31 ? 3.062 37.938 -3.471 1 97.81 31 ILE B C 1
ATOM 3834 O O . ILE B 1 31 ? 3.102 37.688 -4.676 1 97.81 31 ILE B O 1
ATOM 3838 N N . PRO B 1 32 ? 4.207 37.844 -2.654 1 97.38 32 PRO B N 1
ATOM 3839 C CA . PRO B 1 32 ? 5.43 37.438 -3.334 1 97.38 32 PRO B CA 1
ATOM 3840 C C . PRO B 1 32 ? 5.371 35.969 -3.785 1 97.38 32 PRO B C 1
ATOM 3842 O O . PRO B 1 32 ? 6.172 35.562 -4.625 1 97.38 32 PRO B O 1
ATOM 3845 N N . ALA B 1 33 ? 4.449 35.156 -3.195 1 97.38 33 ALA B N 1
ATOM 3846 C CA . ALA B 1 33 ? 4.18 33.781 -3.619 1 97.38 33 ALA B CA 1
ATOM 3847 C C . ALA B 1 33 ? 5.418 32.906 -3.465 1 97.38 33 ALA B C 1
ATOM 3849 O O . ALA B 1 33 ? 5.801 32.188 -4.395 1 97.38 33 ALA B O 1
ATOM 3850 N N . ARG B 1 34 ? 6.137 33.031 -2.432 1 97.38 34 ARG B N 1
ATOM 3851 C CA . ARG B 1 34 ? 7.352 32.281 -2.115 1 97.38 34 ARG B CA 1
ATOM 3852 C C . ARG B 1 34 ? 7.273 31.688 -0.716 1 97.38 34 ARG B C 1
ATOM 3854 O O . ARG B 1 34 ? 8.289 31.594 -0.018 1 97.38 34 ARG B O 1
ATOM 3861 N N . GLY B 1 35 ? 6.031 31.422 -0.235 1 96.81 35 GLY B N 1
ATOM 3862 C CA . GLY B 1 35 ? 5.84 30.797 1.063 1 96.81 35 GLY B CA 1
ATOM 3863 C C . GLY B 1 35 ? 5.727 31.797 2.197 1 96.81 35 GLY B C 1
ATOM 3864 O O . GLY B 1 35 ? 6.086 32.969 2.039 1 96.81 35 GLY B O 1
ATOM 3865 N N . GLU B 1 36 ? 5.254 31.312 3.33 1 97.12 36 GLU B N 1
ATOM 3866 C CA . GLU B 1 36 ? 4.879 32.156 4.461 1 97.12 36 GLU B CA 1
ATOM 3867 C C . GLU B 1 36 ? 6.105 32.594 5.25 1 97.12 36 GLU B C 1
ATOM 3869 O O . GLU B 1 36 ? 6.035 33.531 6.043 1 97.12 36 GLU B O 1
ATOM 3874 N N . TRP B 1 37 ? 7.281 31.938 5.023 1 97 37 TRP B N 1
ATOM 3875 C CA . TRP B 1 37 ? 8.492 32.281 5.758 1 97 37 TRP B CA 1
ATOM 3876 C C . TRP B 1 37 ? 9.398 33.188 4.934 1 97 37 TRP B C 1
ATOM 3878 O O . TRP B 1 37 ? 10.547 33.438 5.305 1 97 37 TRP B O 1
ATOM 3888 N N . VAL B 1 38 ? 8.898 33.719 3.857 1 96.94 38 VAL B N 1
ATOM 3889 C CA . VAL B 1 38 ? 9.703 34.469 2.902 1 96.94 38 VAL B CA 1
ATOM 3890 C C . VAL B 1 38 ? 10.359 35.656 3.602 1 96.94 38 VAL B C 1
ATOM 3892 O O . VAL B 1 38 ? 11.5 36 3.311 1 96.94 38 VAL B O 1
ATOM 3895 N N . LEU B 1 39 ? 9.688 36.281 4.531 1 96.94 39 LEU B N 1
ATOM 3896 C CA . LEU B 1 39 ? 10.219 37.438 5.234 1 96.94 39 LEU B CA 1
ATOM 3897 C C . LEU B 1 39 ? 11.438 37.062 6.066 1 96.94 39 LEU B C 1
ATOM 3899 O O . LEU B 1 39 ? 12.398 37.844 6.156 1 96.94 39 LEU B O 1
ATOM 3903 N N . SER B 1 40 ? 11.484 35.906 6.664 1 96.31 40 SER B N 1
ATOM 3904 C CA . SER B 1 40 ? 12.594 35.406 7.469 1 96.31 40 SER B CA 1
ATOM 3905 C C . SER B 1 40 ? 13.734 34.906 6.59 1 96.31 40 SER B C 1
ATOM 3907 O O . SER B 1 40 ? 14.906 35.094 6.914 1 96.31 40 SER B O 1
ATOM 3909 N N . HIS B 1 41 ? 13.375 34.312 5.461 1 94.06 41 HIS B N 1
ATOM 3910 C CA . HIS B 1 41 ? 14.352 33.531 4.711 1 94.06 41 HIS B CA 1
ATOM 3911 C C . HIS B 1 41 ? 15 34.375 3.609 1 94.06 41 HIS B C 1
ATOM 3913 O O . HIS B 1 41 ? 16.094 34.031 3.145 1 94.06 41 HIS B O 1
ATOM 3919 N N . ASP B 1 42 ? 14.328 35.469 3.154 1 94.31 42 ASP B N 1
ATOM 3920 C CA . ASP B 1 42 ? 14.836 36.281 2.041 1 94.31 42 ASP B CA 1
ATOM 3921 C C . ASP B 1 42 ? 15.188 37.688 2.498 1 94.31 42 ASP B C 1
ATOM 3923 O O . ASP B 1 42 ? 14.336 38.562 2.488 1 94.31 42 ASP B O 1
ATOM 3927 N N . PRO B 1 43 ? 16.391 37.906 2.711 1 91.06 43 PRO B N 1
ATOM 3928 C CA . PRO B 1 43 ? 16.781 39.219 3.168 1 91.06 43 PRO B CA 1
ATOM 3929 C C . PRO B 1 43 ? 16.438 40.312 2.158 1 91.06 43 PRO B C 1
ATOM 3931 O O . PRO B 1 43 ? 16.203 41.469 2.543 1 91.06 43 PRO B O 1
ATOM 3934 N N . GLY B 1 44 ? 16.328 39.969 0.95 1 92.56 44 GLY B N 1
ATOM 3935 C CA . GLY B 1 44 ? 16.078 40.969 -0.094 1 92.56 44 GLY B CA 1
ATOM 3936 C C . GLY B 1 44 ? 14.664 41.5 -0.072 1 92.56 44 GLY B C 1
ATOM 3937 O O . GLY B 1 44 ? 14.391 42.562 -0.653 1 92.56 44 GLY B O 1
ATOM 3938 N N . ILE B 1 45 ? 13.781 40.875 0.666 1 95.19 45 ILE B N 1
ATOM 3939 C CA . ILE B 1 45 ? 12.375 41.25 0.603 1 95.19 45 ILE B CA 1
ATOM 3940 C C . ILE B 1 45 ? 12.039 42.188 1.778 1 95.19 45 ILE B C 1
ATOM 3942 O O . ILE B 1 45 ? 10.992 42.812 1.791 1 95.19 45 ILE B O 1
ATOM 3946 N N . VAL B 1 46 ? 12.852 42.281 2.758 1 93.38 46 VAL B N 1
ATOM 3947 C CA . VAL B 1 46 ? 12.57 42.906 4.035 1 93.38 46 VAL B CA 1
ATOM 3948 C C . VAL B 1 46 ? 12.188 44.375 3.807 1 93.38 46 VAL B C 1
ATOM 3950 O O . VAL B 1 46 ? 11.195 44.844 4.363 1 93.38 46 VAL B O 1
ATOM 3953 N N . GLU B 1 47 ? 12.898 45.062 2.979 1 91.81 47 GLU B N 1
ATOM 3954 C CA . GLU B 1 47 ? 12.656 46.469 2.752 1 91.81 47 GLU B CA 1
ATOM 3955 C C . GLU B 1 47 ? 11.383 46.719 1.937 1 91.81 47 GLU B C 1
ATOM 3957 O O . GLU B 1 47 ? 10.703 47.719 2.102 1 91.81 47 GLU B O 1
ATOM 3962 N N . ARG B 1 48 ? 11.047 45.781 1.101 1 94.06 48 ARG B N 1
ATOM 3963 C CA . ARG B 1 48 ? 9.922 45.969 0.198 1 94.06 48 ARG B CA 1
ATOM 3964 C C . ARG B 1 48 ? 8.648 45.375 0.787 1 94.06 48 ARG B C 1
ATOM 3966 O O . ARG B 1 48 ? 7.539 45.688 0.337 1 94.06 48 ARG B O 1
ATOM 3973 N N .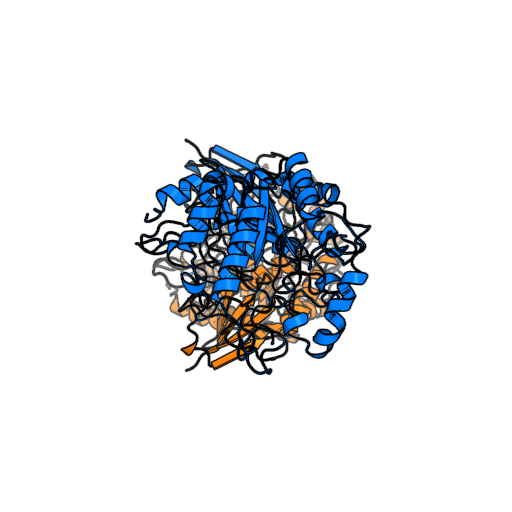 TYR B 1 49 ? 8.766 44.562 1.812 1 96 49 TYR B N 1
ATOM 3974 C CA . TYR B 1 49 ? 7.645 43.781 2.352 1 96 49 TYR B CA 1
ATOM 3975 C C . TYR B 1 49 ? 6.508 44.719 2.768 1 96 49 TYR B C 1
ATOM 3977 O O . TYR B 1 49 ? 5.336 44.438 2.504 1 96 49 TYR B O 1
ATOM 3985 N N . PRO B 1 50 ? 6.773 45.938 3.328 1 92.69 50 PRO B N 1
ATOM 3986 C CA . PRO B 1 50 ? 5.691 46.812 3.744 1 92.69 50 PRO B CA 1
ATOM 3987 C C . PRO B 1 50 ? 4.863 47.312 2.568 1 92.69 50 PRO B C 1
ATOM 3989 O O . PRO B 1 50 ? 3.705 47.719 2.744 1 92.69 50 PRO B O 1
ATOM 3992 N N . LEU B 1 51 ? 5.426 47.281 1.406 1 94.88 51 LEU B N 1
ATOM 3993 C CA . LEU B 1 51 ? 4.727 47.781 0.218 1 94.88 51 LEU B CA 1
ATOM 3994 C C . LEU B 1 51 ? 3.543 46.875 -0.116 1 94.88 51 LEU B C 1
ATOM 3996 O O . LEU B 1 51 ? 2.611 47.281 -0.807 1 94.88 51 LEU B O 1
ATOM 4000 N N . TYR B 1 52 ? 3.611 45.688 0.414 1 96.88 52 TYR B N 1
ATOM 4001 C CA . TYR B 1 52 ? 2.537 44.75 0.115 1 96.88 52 TYR B CA 1
ATOM 4002 C C . TYR B 1 52 ? 1.233 45.188 0.775 1 96.88 52 TYR B C 1
ATOM 4004 O O . TYR B 1 52 ? 0.149 44.781 0.35 1 96.88 52 TYR B O 1
ATOM 4012 N N . LEU B 1 53 ? 1.328 46 1.796 1 96.75 53 LEU B N 1
ATOM 4013 C CA . LEU B 1 53 ? 0.136 46.531 2.436 1 96.75 53 LEU B CA 1
ATOM 4014 C C . LEU B 1 53 ? -0.708 47.312 1.437 1 96.75 53 LEU B C 1
ATOM 4016 O O . LEU B 1 53 ? -1.938 47.25 1.45 1 96.75 53 LEU B O 1
ATOM 4020 N N . ASP B 1 54 ? -0.018 48 0.572 1 95.44 54 ASP B N 1
ATOM 4021 C CA . ASP B 1 54 ? -0.69 48.875 -0.387 1 95.44 54 ASP B CA 1
ATOM 4022 C C . ASP B 1 54 ? -1.295 48.062 -1.533 1 95.44 54 ASP B C 1
ATOM 4024 O O . ASP B 1 54 ? -2.191 48.531 -2.232 1 95.44 54 ASP B O 1
ATOM 4028 N N . CYS B 1 55 ? -0.825 46.844 -1.607 1 94.44 55 CYS B N 1
ATOM 4029 C CA . CYS B 1 55 ? -1.238 46.031 -2.736 1 94.44 55 CYS B CA 1
ATOM 4030 C C . CYS B 1 55 ? -2.271 45 -2.307 1 94.44 55 CYS B C 1
ATOM 4032 O O . CYS B 1 55 ? -2.924 44.375 -3.148 1 94.44 55 CYS B O 1
ATOM 4034 N N . PHE B 1 56 ? -2.473 44.844 -1.042 1 97.5 56 PHE B N 1
ATOM 4035 C CA . PHE B 1 56 ? -3.318 43.781 -0.549 1 97.5 56 PHE B CA 1
ATOM 4036 C C . PHE B 1 56 ? -4.793 44.094 -0.779 1 97.5 56 PHE B C 1
ATOM 4038 O O . PHE B 1 56 ? -5.402 44.812 -0.003 1 97.5 56 PHE B O 1
ATOM 4045 N N . ASN B 1 57 ? -5.387 43.562 -1.806 1 97.56 57 ASN B N 1
ATOM 4046 C CA . ASN B 1 57 ? -6.781 43.688 -2.209 1 97.56 57 ASN B CA 1
ATOM 4047 C C . ASN B 1 57 ? -7.293 42.406 -2.861 1 97.56 57 ASN B C 1
ATOM 4049 O O . ASN B 1 57 ? -7.492 42.344 -4.074 1 97.56 57 ASN B O 1
ATOM 4053 N N . PRO B 1 58 ? -7.586 41.375 -2.035 1 97.75 58 PRO B N 1
ATOM 4054 C CA . PRO B 1 58 ? -7.953 40.062 -2.562 1 97.75 58 PRO B CA 1
ATOM 4055 C C . PRO B 1 58 ? -9.391 40 -3.072 1 97.75 58 PRO B C 1
ATOM 4057 O O . PRO B 1 58 ? -10.273 39.469 -2.4 1 97.75 58 PRO B O 1
ATOM 4060 N N . GLU B 1 59 ? -9.594 40.375 -4.312 1 95.88 59 GLU B N 1
ATOM 4061 C CA . GLU B 1 59 ? -10.922 40.438 -4.922 1 95.88 59 GLU B CA 1
ATOM 4062 C C . GLU B 1 59 ? -11.516 39.062 -5.141 1 95.88 59 GLU B C 1
ATOM 4064 O O . GLU B 1 59 ? -12.734 38.938 -5.262 1 95.88 59 GLU B O 1
ATOM 4069 N N . GLY B 1 60 ? -10.711 38.094 -5.207 1 97.12 60 GLY B N 1
ATOM 4070 C CA . GLY B 1 60 ? -11.172 36.75 -5.422 1 97.12 60 GLY B CA 1
ATOM 4071 C C . GLY B 1 60 ? -11.508 36.031 -4.133 1 97.12 60 GLY B C 1
ATOM 4072 O O . GLY B 1 60 ? -11.953 34.875 -4.156 1 97.12 60 GLY B O 1
ATOM 4073 N N . TYR B 1 61 ? -11.273 36.656 -3.023 1 97.69 61 TYR B N 1
ATOM 4074 C CA . TYR B 1 61 ? -11.594 36.062 -1.727 1 97.69 61 TYR B CA 1
ATOM 4075 C C . TYR B 1 61 ? -13.094 35.906 -1.553 1 97.69 61 TYR B C 1
ATOM 4077 O O . TYR B 1 61 ? -13.828 36.906 -1.45 1 97.69 61 TYR B O 1
ATOM 4085 N N . GLN B 1 62 ? -13.5 34.656 -1.615 1 97.56 62 GLN B N 1
ATOM 4086 C CA . GLN B 1 62 ? -14.883 34.25 -1.377 1 97.56 62 GLN B CA 1
ATOM 4087 C C . GLN B 1 62 ? -14.953 33.156 -0.318 1 97.56 62 GLN B C 1
ATOM 4089 O O . GLN B 1 62 ? -15.031 31.969 -0.648 1 97.56 62 GLN B O 1
ATOM 4094 N N . PRO B 1 63 ? -14.992 33.594 0.952 1 98.31 63 PRO B N 1
ATOM 4095 C CA . PRO B 1 63 ? -14.93 32.594 2.027 1 98.31 63 PRO B CA 1
ATOM 4096 C C . PRO B 1 63 ? -16.094 31.609 1.978 1 98.31 63 PRO B C 1
ATOM 4098 O O . PRO B 1 63 ? -15.945 30.469 2.432 1 98.31 63 PRO B O 1
ATOM 4101 N N . GLN B 1 64 ? -17.266 31.984 1.421 1 98.5 64 GLN B N 1
ATOM 4102 C CA . GLN B 1 64 ? -18.375 31.047 1.265 1 98.5 64 GLN B CA 1
ATOM 4103 C C . GLN B 1 64 ? -17.969 29.891 0.345 1 98.5 64 GLN B C 1
ATOM 4105 O O . GLN B 1 64 ? -18.344 28.734 0.591 1 98.5 64 GLN B O 1
ATOM 4110 N N . GLU B 1 65 ? -17.25 30.25 -0.681 1 98.31 65 GLU B N 1
ATOM 4111 C CA . GLU B 1 65 ? -16.781 29.219 -1.6 1 98.31 65 GLU B CA 1
ATOM 4112 C C . GLU B 1 65 ? -15.727 28.328 -0.934 1 98.31 65 GLU B C 1
ATOM 4114 O O . GLU B 1 65 ? -15.695 27.125 -1.169 1 98.31 65 GLU B O 1
ATOM 4119 N N . TRP B 1 66 ? -14.789 28.969 -0.129 1 98.69 66 TRP B N 1
ATOM 4120 C CA . TRP B 1 66 ? -13.844 28.172 0.647 1 98.69 66 TRP B CA 1
ATOM 4121 C C . TRP B 1 66 ? -14.57 27.125 1.486 1 98.69 66 TRP B C 1
ATOM 4123 O O . TRP B 1 66 ? -14.234 25.938 1.447 1 98.69 66 TRP B O 1
ATOM 4133 N N . ALA B 1 67 ? -15.594 27.562 2.182 1 98.88 67 ALA B N 1
ATOM 4134 C CA . ALA B 1 67 ? -16.328 26.719 3.113 1 98.88 67 ALA B CA 1
ATOM 4135 C C . ALA B 1 67 ? -17.094 25.625 2.371 1 98.88 67 ALA B C 1
ATOM 4137 O O . ALA B 1 67 ? -17.125 24.469 2.82 1 98.88 67 ALA B O 1
ATOM 4138 N N . ARG B 1 68 ? -17.672 25.984 1.256 1 98.69 68 ARG B N 1
ATOM 4139 C CA . ARG B 1 68 ? -18.406 25 0.461 1 98.69 68 ARG B CA 1
ATOM 4140 C C . ARG B 1 68 ? -17.469 23.891 -0.028 1 98.69 68 ARG B C 1
ATOM 4142 O O . ARG B 1 68 ? -17.828 22.719 -0.024 1 98.69 68 ARG B O 1
ATOM 4149 N N . GLN B 1 69 ? -16.312 24.266 -0.486 1 98.69 69 GLN B N 1
ATOM 4150 C CA . GLN B 1 69 ? -15.336 23.281 -0.968 1 98.69 69 GLN B CA 1
ATOM 4151 C C . GLN B 1 69 ? -14.836 22.406 0.17 1 98.69 69 GLN B C 1
ATOM 4153 O O . GLN B 1 69 ? -14.664 21.188 -0.008 1 98.69 69 GLN B O 1
ATOM 4158 N N . ALA B 1 70 ? -14.609 23 1.322 1 98.88 70 ALA B N 1
ATOM 4159 C CA . ALA B 1 70 ? -14.203 22.219 2.49 1 98.88 70 ALA B CA 1
ATOM 4160 C C . ALA B 1 70 ? -15.266 21.172 2.852 1 98.88 70 ALA B C 1
ATOM 4162 O O . ALA B 1 70 ? -14.945 20 3.031 1 98.88 70 ALA B O 1
ATOM 4163 N N . LYS B 1 71 ? -16.484 21.641 2.945 1 98.81 71 LYS B N 1
ATOM 4164 C CA . LYS B 1 71 ? -17.594 20.75 3.281 1 98.81 71 LYS B CA 1
ATOM 4165 C C . LYS B 1 71 ? -17.734 19.625 2.254 1 98.81 71 LYS B C 1
ATOM 4167 O O . LYS B 1 71 ? -17.906 18.469 2.619 1 98.81 71 LYS B O 1
ATOM 4172 N N . ALA B 1 72 ? -17.641 20.016 0.988 1 98.69 72 ALA B N 1
ATOM 4173 C CA . ALA B 1 72 ? -17.766 19.031 -0.087 1 98.69 72 ALA B CA 1
ATOM 4174 C C . ALA B 1 72 ? -16.641 17.984 -0.002 1 98.69 72 ALA B C 1
ATOM 4176 O O . ALA B 1 72 ? -16.875 16.812 -0.28 1 98.69 72 ALA B O 1
ATOM 4177 N N . ALA B 1 73 ? -15.484 18.375 0.383 1 98.81 73 ALA B N 1
ATOM 4178 C CA . ALA B 1 73 ? -14.336 17.484 0.486 1 98.81 73 ALA B CA 1
ATOM 4179 C C . ALA B 1 73 ? -14.453 16.578 1.706 1 98.81 73 ALA B C 1
ATOM 4181 O O . ALA B 1 73 ? -13.641 15.664 1.886 1 98.81 73 ALA B O 1
ATOM 4182 N N . GLY B 1 74 ? -15.43 16.812 2.541 1 98.81 74 GLY B N 1
ATOM 4183 C CA . GLY B 1 74 ? -15.68 15.984 3.709 1 98.81 74 GLY B CA 1
ATOM 4184 C C . GLY B 1 74 ? -15.078 16.547 4.98 1 98.81 74 GLY B C 1
ATOM 4185 O O . GLY B 1 74 ? -15.102 15.906 6.027 1 98.81 74 GLY B O 1
ATOM 4186 N N . MET B 1 75 ? -14.523 17.75 4.957 1 98.94 75 MET B N 1
ATOM 4187 C CA . MET B 1 75 ? -13.953 18.391 6.148 1 98.94 75 MET B CA 1
ATOM 4188 C C . MET B 1 75 ? -15.055 18.859 7.094 1 98.94 75 MET B C 1
ATOM 4190 O O . MET B 1 75 ? -16.141 19.234 6.648 1 98.94 75 MET B O 1
ATOM 4194 N N . GLN B 1 76 ? -14.727 18.766 8.367 1 98.94 76 GLN B N 1
ATOM 4195 C CA . GLN B 1 76 ? -15.727 19.109 9.367 1 98.94 76 GLN B CA 1
ATOM 4196 C C . GLN B 1 76 ? -15.367 20.391 10.102 1 98.94 76 GLN B C 1
ATOM 4198 O O . GLN B 1 76 ? -16.172 20.922 10.875 1 98.94 76 GLN B O 1
ATOM 4203 N N . TYR B 1 77 ? -14.195 20.922 9.859 1 98.94 77 TYR B N 1
ATOM 4204 C CA . TYR B 1 77 ? -13.789 22.188 10.453 1 98.94 77 TYR B CA 1
ATOM 4205 C C . TYR B 1 77 ? -12.727 22.875 9.594 1 98.94 77 TYR B C 1
ATOM 4207 O O . TYR B 1 77 ? -12.102 22.234 8.742 1 98.94 77 TYR B O 1
ATOM 4215 N N . MET B 1 78 ? -12.625 24.156 9.773 1 98.94 78 MET B N 1
ATOM 4216 C CA . MET B 1 78 ? -11.664 25 9.062 1 98.94 78 MET B CA 1
ATOM 4217 C C . MET B 1 78 ? -10.922 25.906 10.039 1 98.94 78 MET B C 1
ATOM 4219 O O . MET B 1 78 ? -11.508 26.406 11 1 98.94 78 MET B O 1
ATOM 4223 N N . ILE B 1 79 ? -9.656 26.062 9.781 1 98.94 79 ILE B N 1
ATOM 4224 C CA . ILE B 1 79 ? -8.828 26.953 10.57 1 98.94 79 ILE B CA 1
ATOM 4225 C C . ILE B 1 79 ? -8.125 27.953 9.656 1 98.94 79 ILE B C 1
ATOM 4227 O O . ILE B 1 79 ? -7.375 27.547 8.758 1 98.94 79 ILE B O 1
ATOM 4231 N N . LEU B 1 80 ? -8.312 29.219 9.859 1 98.94 80 LEU B N 1
ATOM 4232 C CA . LEU B 1 80 ? -7.66 30.281 9.094 1 98.94 80 LEU B CA 1
ATOM 4233 C C . LEU B 1 80 ? -6.605 30.984 9.938 1 98.94 80 LEU B C 1
ATOM 4235 O O . LEU B 1 80 ? -6.836 31.281 11.117 1 98.94 80 LEU B O 1
ATOM 4239 N N . THR B 1 81 ? -5.52 31.266 9.352 1 98.62 81 THR B N 1
ATOM 4240 C CA . THR B 1 81 ? -4.496 32.094 10.008 1 98.62 81 THR B CA 1
ATOM 4241 C C . THR B 1 81 ? -4.984 33.5 10.203 1 98.62 81 THR B C 1
ATOM 4243 O O . THR B 1 81 ? -5.082 34.281 9.242 1 98.62 81 THR B O 1
ATOM 4246 N N . ALA B 1 82 ? -5.254 33.875 11.422 1 98.81 82 ALA B N 1
ATOM 4247 C CA . ALA B 1 82 ? -5.625 35.281 11.727 1 98.81 82 ALA B CA 1
ATOM 4248 C C . ALA B 1 82 ? -4.406 36.188 11.695 1 98.81 82 ALA B C 1
ATOM 4250 O O . ALA B 1 82 ? -4.5 37.344 11.266 1 98.81 82 ALA B O 1
ATOM 4251 N N . LYS B 1 83 ? -3.357 35.625 12.164 1 98.75 83 LYS B N 1
ATOM 4252 C CA . LYS B 1 83 ? -2.072 36.312 12.18 1 98.75 83 LYS B CA 1
ATOM 4253 C C . LYS B 1 83 ? -0.913 35.312 12.094 1 98.75 83 LYS B C 1
ATOM 4255 O O . LYS B 1 83 ? -0.847 34.375 12.875 1 98.75 83 LYS B O 1
ATOM 4260 N N . HIS B 1 84 ? -0.071 35.5 11.102 1 98.56 84 HIS B N 1
ATOM 4261 C CA . HIS B 1 84 ? 1.142 34.719 10.992 1 98.56 84 HIS B CA 1
ATOM 4262 C C . HIS B 1 84 ? 2.338 35.438 11.602 1 98.56 84 HIS B C 1
ATOM 4264 O O . HIS B 1 84 ? 2.172 36.375 12.367 1 98.56 84 HIS B O 1
ATOM 4270 N N . HIS B 1 85 ? 3.551 34.969 11.352 1 98.12 85 HIS B N 1
ATOM 4271 C CA . HIS B 1 85 ? 4.754 35.438 12.016 1 98.12 85 HIS B CA 1
ATOM 4272 C C . HIS B 1 85 ? 5.082 36.875 11.594 1 98.12 85 HIS B C 1
ATOM 4274 O O . HIS B 1 85 ? 5.723 37.625 12.344 1 98.12 85 HIS B O 1
ATOM 4280 N N . ASP B 1 86 ? 4.633 37.344 10.438 1 97.69 86 ASP B N 1
ATOM 4281 C CA . ASP B 1 86 ? 4.938 38.656 9.93 1 97.69 86 ASP B CA 1
ATOM 4282 C C . ASP B 1 86 ? 4.211 39.75 10.742 1 97.69 86 ASP B C 1
ATOM 4284 O O . ASP B 1 86 ? 4.535 40.938 10.641 1 97.69 86 ASP B O 1
ATOM 4288 N N . GLY B 1 87 ? 3.186 39.344 11.5 1 98.25 87 GLY B N 1
ATOM 4289 C CA . GLY B 1 87 ? 2.496 40.25 12.398 1 98.25 87 GLY B CA 1
ATOM 4290 C C . GLY B 1 87 ? 1.268 40.875 11.773 1 98.25 87 GLY B C 1
ATOM 4291 O O . GLY B 1 87 ? 0.54 41.625 12.438 1 98.25 87 GLY B O 1
ATOM 4292 N N . PHE B 1 88 ? 1.018 40.594 10.516 1 98.38 88 PHE B N 1
ATOM 4293 C CA . PHE B 1 88 ? -0.11 41.188 9.812 1 98.38 88 PHE B CA 1
ATOM 4294 C C . PHE B 1 88 ? -1.423 40.531 10.25 1 98.38 88 PHE B C 1
ATOM 4296 O O . PHE B 1 88 ? -1.562 39.312 10.234 1 98.38 88 PHE B O 1
ATOM 4303 N N . CYS B 1 89 ? -2.393 41.344 10.641 1 98.75 89 CYS B N 1
ATOM 4304 C CA . CYS B 1 89 ? -3.678 40.844 11.109 1 98.75 89 CYS B CA 1
ATOM 4305 C C . CYS B 1 89 ? -4.703 40.812 9.984 1 98.75 89 CYS B C 1
ATOM 4307 O O . CYS B 1 89 ? -4.984 41.844 9.375 1 98.75 89 CYS B O 1
ATOM 4309 N N . LEU B 1 90 ? -5.27 39.656 9.773 1 98.81 90 LEU B N 1
ATOM 4310 C CA . LEU B 1 90 ? -6.371 39.562 8.82 1 98.81 90 LEU B CA 1
ATOM 4311 C C . LEU B 1 90 ? -7.668 40.094 9.43 1 98.81 90 LEU B C 1
ATOM 4313 O O . LEU B 1 90 ? -8.68 40.219 8.734 1 98.81 90 LEU B O 1
ATOM 4317 N N . PHE B 1 91 ? -7.672 40.438 10.695 1 98.75 91 PHE B N 1
ATOM 4318 C CA . PHE B 1 91 ? -8.836 40.938 11.43 1 98.75 91 PHE B CA 1
ATOM 4319 C C . PHE B 1 91 ? -8.641 42.375 11.867 1 98.75 91 PHE B C 1
ATOM 4321 O O . PHE B 1 91 ? -7.547 42.938 11.719 1 98.75 91 PHE B O 1
ATOM 4328 N N . ASP B 1 92 ? -9.688 42.938 12.383 1 98.31 92 ASP B N 1
ATOM 4329 C CA . ASP B 1 92 ? -9.672 44.375 12.688 1 98.31 92 ASP B CA 1
ATOM 4330 C C . ASP B 1 92 ? -9.203 44.625 14.125 1 98.31 92 ASP B C 1
ATOM 4332 O O . ASP B 1 92 ? -9.953 45.156 14.938 1 98.31 92 ASP B O 1
ATOM 4336 N N . SER B 1 93 ? -7.949 44.344 14.367 1 98.62 93 SER B N 1
ATOM 4337 C CA . SER B 1 93 ? -7.383 44.562 15.695 1 98.62 93 SER B CA 1
ATOM 4338 C C . SER B 1 93 ? -7.312 46.031 16.047 1 98.62 93 SER B C 1
ATOM 4340 O O . SER B 1 93 ? -6.93 46.875 15.211 1 98.62 93 SER B O 1
ATOM 4342 N N . GLN B 1 94 ? -7.613 46.375 17.297 1 98.19 94 GLN B N 1
ATOM 4343 C CA . GLN B 1 94 ? -7.512 47.75 17.766 1 98.19 94 GLN B CA 1
ATOM 4344 C C . GLN B 1 94 ? -6.105 48.062 18.281 1 98.19 94 GLN B C 1
ATOM 4346 O O . GLN B 1 94 ? -5.781 49.219 18.578 1 98.19 94 GLN B O 1
ATOM 4351 N N . TRP B 1 95 ? -5.289 47.031 18.234 1 98.19 95 TRP B N 1
ATOM 4352 C CA . TRP B 1 95 ? -3.996 47.188 18.891 1 98.19 95 TRP B CA 1
ATOM 4353 C C . TRP B 1 95 ? -2.881 47.375 17.875 1 98.19 95 TRP B C 1
ATOM 4355 O O . TRP B 1 95 ? -1.71 47.5 18.234 1 98.19 95 TRP B O 1
ATOM 4365 N N . THR B 1 96 ? -3.223 47.375 16.594 1 98.12 96 THR B N 1
ATOM 4366 C CA . THR B 1 96 ? -2.219 47.594 15.562 1 98.12 96 THR B CA 1
ATOM 4367 C C . THR B 1 96 ? -2.854 48.219 14.328 1 98.12 96 THR B C 1
ATOM 4369 O O . THR B 1 96 ? -4.055 48.062 14.086 1 98.12 96 THR B O 1
ATOM 4372 N N . ASP B 1 97 ? -2.1 48.969 13.602 1 97.5 97 ASP B N 1
ATOM 4373 C CA . ASP B 1 97 ? -2.516 49.5 12.297 1 97.5 97 ASP B CA 1
ATOM 4374 C C . ASP B 1 97 ? -2.066 48.562 11.172 1 97.5 97 ASP B C 1
ATOM 4376 O O . ASP B 1 97 ? -2.449 48.75 10.016 1 97.5 97 ASP B O 1
ATOM 4380 N N . TYR B 1 98 ? -1.238 47.531 11.461 1 98.06 98 TYR B N 1
ATOM 4381 C CA . TYR B 1 98 ? -0.751 46.562 10.5 1 98.06 98 TYR B CA 1
ATOM 4382 C C . TYR B 1 98 ? -1.766 45.438 10.297 1 98.06 98 TYR B C 1
ATOM 4384 O O . TYR B 1 98 ? -1.565 44.312 10.781 1 98.06 98 TYR B O 1
ATOM 4392 N N . LYS B 1 99 ? -2.924 45.75 9.562 1 98.44 99 LYS B N 1
ATOM 4393 C CA . LYS B 1 99 ? -4.098 44.906 9.492 1 98.44 99 LYS B CA 1
ATOM 4394 C C . LYS B 1 99 ? -4.805 45.031 8.148 1 98.44 99 LYS B C 1
ATOM 4396 O O . LYS B 1 99 ? -4.629 46.031 7.449 1 98.44 99 LYS B O 1
ATOM 4401 N N . ALA B 1 100 ? -5.605 44.062 7.867 1 98.19 100 ALA B N 1
ATOM 4402 C CA . ALA B 1 100 ? -6.301 43.969 6.586 1 98.19 100 ALA B CA 1
ATOM 4403 C C . ALA B 1 100 ? -7.238 45.156 6.395 1 98.19 100 ALA B C 1
ATOM 4405 O O . ALA B 1 100 ? -7.395 45.688 5.281 1 98.19 100 ALA B O 1
ATOM 4406 N N . THR B 1 101 ? -7.855 45.719 7.434 1 98.31 101 THR B N 1
ATOM 4407 C CA . THR B 1 101 ? -8.82 46.812 7.34 1 98.31 101 THR B CA 1
ATOM 4408 C C . THR B 1 101 ? -8.117 48.125 6.98 1 98.31 101 THR B C 1
ATOM 4410 O O . THR B 1 101 ? -8.766 49.125 6.605 1 98.31 101 THR B O 1
ATOM 4413 N N . ASN B 1 102 ? -6.797 48.125 7.125 1 98.12 102 ASN B N 1
ATOM 4414 C CA . ASN B 1 102 ? -6.016 49.312 6.758 1 98.12 102 ASN B CA 1
ATOM 4415 C C . ASN B 1 102 ? -5.293 49.094 5.43 1 98.12 102 ASN B C 1
ATOM 4417 O O . ASN B 1 102 ? -4.234 49.688 5.199 1 98.12 102 ASN B O 1
ATOM 4421 N N . THR B 1 103 ? -5.699 48.281 4.605 1 98 103 THR B N 1
ATOM 4422 C CA . THR B 1 103 ? -5.246 48.062 3.236 1 98 103 THR B CA 1
ATOM 4423 C C . THR B 1 103 ? -6.34 48.438 2.24 1 98 103 THR B C 1
ATOM 4425 O O . THR B 1 103 ? -7.461 48.75 2.635 1 98 103 THR B O 1
ATOM 4428 N N . PRO B 1 104 ? -6.039 48.375 0.941 1 97.44 104 PRO B N 1
ATOM 4429 C CA . PRO B 1 104 ? -7.098 48.625 -0.039 1 97.44 104 PRO B CA 1
ATOM 4430 C C . PRO B 1 104 ? -8.273 47.656 0.097 1 97.44 104 PRO B C 1
ATOM 4432 O O . PRO B 1 104 ? -9.375 47.969 -0.366 1 97.44 104 PRO B O 1
ATOM 4435 N N . CYS B 1 105 ? -8.023 46.531 0.724 1 96.06 105 CYS B N 1
ATOM 4436 C CA . CYS B 1 105 ? -9.086 45.594 1 1 96.06 105 CYS B CA 1
ATOM 4437 C C . CYS B 1 105 ? -10.156 46.188 1.902 1 96.06 105 CYS B C 1
ATOM 4439 O O . CYS B 1 105 ? -11.344 46.125 1.596 1 96.06 105 CYS B O 1
ATOM 4441 N N . GLY B 1 106 ? -9.727 46.75 3.016 1 97.62 106 GLY B N 1
ATOM 4442 C CA . GLY B 1 106 ? -10.578 47.469 3.936 1 97.62 106 GLY B CA 1
ATOM 4443 C C . GLY B 1 106 ? -11.594 46.594 4.641 1 97.62 106 GLY B C 1
ATOM 4444 O O . GLY B 1 106 ? -12.602 47.094 5.16 1 97.62 106 GLY B O 1
ATOM 4445 N N . ARG B 1 107 ? -11.398 45.281 4.598 1 97.69 107 ARG B N 1
ATOM 4446 C CA . ARG B 1 107 ? -12.391 44.344 5.102 1 97.69 107 ARG B CA 1
ATOM 4447 C C . ARG B 1 107 ? -11.844 43.531 6.273 1 97.69 107 ARG B C 1
ATOM 4449 O O . ARG B 1 107 ? -10.633 43.312 6.371 1 97.69 107 ARG B O 1
ATOM 4456 N N . ASP B 1 108 ? -12.711 43.219 7.223 1 98.62 108 ASP B N 1
ATOM 4457 C CA . ASP B 1 108 ? -12.383 42.219 8.234 1 98.62 108 ASP B CA 1
ATOM 4458 C C . ASP B 1 108 ? -12.516 40.781 7.676 1 98.62 108 ASP B C 1
ATOM 4460 O O . ASP B 1 108 ? -13.602 40.219 7.707 1 98.62 108 ASP B O 1
ATOM 4464 N N . LEU B 1 109 ? -11.492 40.25 7.215 1 98.81 109 LEU B N 1
ATOM 4465 C CA . LEU B 1 109 ? -11.484 39 6.473 1 98.81 109 LEU B CA 1
ATOM 4466 C C . LEU B 1 109 ? -11.75 37.812 7.398 1 98.81 109 LEU B C 1
ATOM 4468 O O . LEU B 1 109 ? -12.305 36.812 6.973 1 98.81 109 LEU B O 1
ATOM 4472 N N . VAL B 1 110 ? -11.367 37.906 8.68 1 98.88 110 VAL B N 1
ATOM 4473 C CA . VAL B 1 110 ? -11.625 36.875 9.664 1 98.88 110 VAL B CA 1
ATOM 4474 C C . VAL B 1 110 ? -13.117 36.781 9.945 1 98.88 110 VAL B C 1
ATOM 4476 O O . VAL B 1 110 ? -13.68 35.688 10.016 1 98.88 110 VAL B O 1
ATOM 4479 N N . ARG B 1 111 ? -13.742 37.938 10.094 1 98.75 111 ARG B N 1
ATOM 4480 C CA . ARG B 1 111 ? -15.188 37.938 10.312 1 98.75 111 ARG B CA 1
ATOM 4481 C C . ARG B 1 111 ? -15.906 37.219 9.18 1 98.75 111 ARG B C 1
ATOM 4483 O O . ARG B 1 111 ? -16.75 36.375 9.422 1 98.75 111 ARG B O 1
ATOM 4490 N N . GLU B 1 112 ? -15.555 37.562 7.965 1 98.75 112 GLU B N 1
ATOM 4491 C CA . GLU B 1 112 ? -16.188 36.938 6.793 1 98.75 112 GLU B CA 1
ATOM 4492 C C . GLU B 1 112 ? -15.945 35.438 6.758 1 98.75 112 GLU B C 1
ATOM 4494 O O . GLU B 1 112 ? -16.859 34.688 6.422 1 98.75 112 GLU B O 1
ATOM 4499 N N . PHE B 1 113 ? -14.812 35 7.07 1 98.75 113 PHE B N 1
ATOM 4500 C CA . PHE B 1 113 ? -14.453 33.594 7.094 1 98.75 113 PHE B CA 1
ATOM 4501 C C . PHE B 1 113 ? -15.281 32.844 8.125 1 98.75 113 PHE B C 1
ATOM 4503 O O . PHE B 1 113 ? -15.859 31.797 7.82 1 98.75 113 PHE B O 1
ATOM 4510 N N . VAL B 1 114 ? -15.289 33.344 9.383 1 98.81 114 VAL B N 1
ATOM 4511 C CA . VAL B 1 114 ? -16 32.688 10.477 1 98.81 114 VAL B CA 1
ATOM 4512 C C . VAL B 1 114 ? -17.484 32.562 10.117 1 98.81 114 VAL B C 1
ATOM 4514 O O . VAL B 1 114 ? -18.078 31.484 10.297 1 98.81 114 VAL B O 1
ATOM 4517 N N . ASP B 1 115 ? -18.047 33.625 9.57 1 98.75 115 ASP B N 1
ATOM 4518 C CA . ASP B 1 115 ? -19.453 33.594 9.188 1 98.75 115 ASP B CA 1
ATOM 4519 C C . ASP B 1 115 ? -19.719 32.562 8.094 1 98.75 115 ASP B C 1
ATOM 4521 O O . ASP B 1 115 ? -20.703 31.844 8.141 1 98.75 115 ASP B O 1
ATOM 4525 N N . ALA B 1 116 ? -18.828 32.5 7.133 1 98.81 116 ALA B N 1
ATOM 4526 C CA . ALA B 1 116 ? -18.969 31.562 6.02 1 98.81 116 ALA B CA 1
ATOM 4527 C C . ALA B 1 116 ? -18.875 30.125 6.504 1 98.81 116 ALA B C 1
ATOM 4529 O O . ALA B 1 116 ? -19.688 29.281 6.102 1 98.81 116 ALA B O 1
ATOM 4530 N N . ALA B 1 117 ? -17.875 29.812 7.371 1 98.75 117 ALA B N 1
ATOM 4531 C CA . ALA B 1 117 ? -17.719 28.469 7.91 1 98.75 117 ALA B CA 1
ATOM 4532 C C . ALA B 1 117 ? -18.953 28.031 8.68 1 98.75 117 ALA B C 1
ATOM 4534 O O . ALA B 1 117 ? -19.484 26.938 8.453 1 98.75 117 ALA B O 1
ATOM 4535 N N . ARG B 1 118 ? -19.469 28.906 9.508 1 98.38 118 ARG B N 1
ATOM 4536 C CA . ARG B 1 118 ? -20.641 28.609 10.32 1 98.38 118 ARG B CA 1
ATOM 4537 C C . ARG B 1 118 ? -21.891 28.406 9.461 1 98.38 118 ARG B C 1
ATOM 4539 O O . ARG B 1 118 ? -22.703 27.531 9.727 1 98.38 118 ARG B O 1
ATOM 4546 N N . ALA B 1 119 ? -21.969 29.25 8.484 1 98.5 119 ALA B N 1
ATOM 4547 C CA . ALA B 1 119 ? -23.125 29.172 7.59 1 98.5 119 ALA B CA 1
ATOM 4548 C C . ALA B 1 119 ? -23.188 27.812 6.906 1 98.5 119 ALA B C 1
ATOM 4550 O O . ALA B 1 119 ? -24.266 27.312 6.605 1 98.5 119 ALA B O 1
ATOM 4551 N N . GLU B 1 120 ? -22.062 27.203 6.684 1 98.25 120 GLU B N 1
ATOM 4552 C CA . GLU B 1 120 ? -22 25.891 6.031 1 98.25 120 GLU B CA 1
ATOM 4553 C C . GLU B 1 120 ? -22.047 24.766 7.055 1 98.25 120 GLU B C 1
ATOM 4555 O O . GLU B 1 120 ? -21.906 23.594 6.695 1 98.25 120 GLU B O 1
ATOM 4560 N N . GLY B 1 121 ? -22.156 25.109 8.328 1 98.25 121 GLY B N 1
ATOM 4561 C CA . GLY B 1 121 ? -22.25 24.094 9.375 1 98.25 121 GLY B CA 1
ATOM 4562 C C . GLY B 1 121 ? -20.891 23.531 9.781 1 98.25 121 GLY B C 1
ATOM 4563 O O . GLY B 1 121 ? -20.828 22.453 10.375 1 98.25 121 GLY B O 1
ATOM 4564 N N . LEU B 1 122 ? -19.797 24.172 9.43 1 98.81 122 LEU B N 1
ATOM 4565 C CA . LEU B 1 122 ? -18.453 23.734 9.789 1 98.81 122 LEU B CA 1
ATOM 4566 C C . LEU B 1 122 ? -18.031 24.328 11.125 1 98.81 122 LEU B C 1
ATOM 4568 O O . LEU B 1 122 ? -18.359 25.484 11.422 1 98.81 122 LEU B O 1
ATOM 4572 N N . LYS B 1 123 ? -17.328 23.484 11.938 1 98.81 123 LYS B N 1
ATOM 4573 C CA . LYS B 1 123 ? -16.609 24.078 13.07 1 98.81 123 LYS B CA 1
ATOM 4574 C C . LYS B 1 123 ? -15.531 25.031 12.594 1 98.81 123 LYS B C 1
ATOM 4576 O O . LYS B 1 123 ? -15.008 24.906 11.492 1 98.81 123 LYS B O 1
ATOM 4581 N N . VAL B 1 124 ? -15.266 26 13.422 1 98.75 124 VAL B N 1
ATOM 4582 C CA . VAL B 1 124 ? -14.383 27.047 12.93 1 98.75 124 VAL B CA 1
ATOM 4583 C C . VAL B 1 124 ? -13.312 27.359 13.984 1 98.75 124 VAL B C 1
ATOM 4585 O O . VAL B 1 124 ? -13.609 27.375 15.18 1 98.75 124 VAL B O 1
ATOM 4588 N N . GLY B 1 125 ? -12.07 27.469 13.508 1 98.81 125 GLY B N 1
ATOM 4589 C CA . GLY B 1 125 ? -10.938 27.859 14.344 1 98.81 125 GLY B CA 1
ATOM 4590 C C . GLY B 1 125 ? -10.078 28.938 13.727 1 98.81 125 GLY B C 1
ATOM 4591 O O . GLY B 1 125 ? -10.242 29.266 12.555 1 98.81 125 GLY B O 1
ATOM 4592 N N . LEU B 1 126 ? -9.242 29.531 14.562 1 98.88 126 LEU B N 1
ATOM 4593 C CA . LEU B 1 126 ? -8.305 30.562 14.133 1 98.88 126 LEU B CA 1
ATOM 4594 C C . LEU B 1 126 ? -6.887 30.234 14.578 1 98.88 126 LEU B C 1
ATOM 4596 O O . LEU B 1 126 ? -6.684 29.75 15.695 1 98.88 126 LEU B O 1
ATOM 4600 N N . TYR B 1 127 ? -6.023 30.406 13.664 1 98.75 127 TYR B N 1
ATOM 4601 C CA . TYR B 1 127 ? -4.586 30.297 13.891 1 98.75 127 TYR B CA 1
ATOM 4602 C C . TYR B 1 127 ? -4.004 31.656 14.312 1 98.75 127 TYR B C 1
ATOM 4604 O O . TYR B 1 127 ? -4.352 32.688 13.742 1 98.75 127 TYR B O 1
ATOM 4612 N N . TYR B 1 128 ? -3.111 31.688 15.344 1 98.75 128 TYR B N 1
ATOM 4613 C CA . TYR B 1 128 ? -2.441 32.875 15.828 1 98.75 128 TYR B CA 1
ATOM 4614 C C . TYR B 1 128 ? -0.976 32.594 16.141 1 98.75 128 TYR B C 1
ATOM 4616 O O . TYR B 1 128 ? -0.661 31.766 16.984 1 98.75 128 TYR B O 1
ATOM 4624 N N . SER B 1 129 ? -0.106 33.312 15.484 1 98.31 129 SER B N 1
ATOM 4625 C CA . SER B 1 129 ? 1.323 33.156 15.742 1 98.31 129 SER B CA 1
ATOM 4626 C C . SER B 1 129 ? 1.73 33.844 17.031 1 98.31 129 SER B C 1
ATOM 4628 O O . SER B 1 129 ? 1.342 35 17.297 1 98.31 129 SER B O 1
ATOM 4630 N N . LEU B 1 130 ? 2.564 33.188 17.766 1 98.12 130 LEU B N 1
ATOM 4631 C CA . LEU B 1 130 ? 3.133 33.75 18.984 1 98.12 130 LEU B CA 1
ATOM 4632 C C . LEU B 1 130 ? 4.242 34.75 18.641 1 98.12 130 LEU B C 1
ATOM 4634 O O . LEU B 1 130 ? 4.543 35.656 19.438 1 98.12 130 LEU B O 1
ATOM 4638 N N . LEU B 1 131 ? 4.82 34.562 17.484 1 97.19 131 LEU B N 1
ATOM 4639 C CA . LEU B 1 131 ? 5.844 35.469 17 1 97.19 131 LEU B CA 1
ATOM 4640 C C . LEU B 1 131 ? 5.211 36.719 16.359 1 97.19 131 LEU B C 1
ATOM 4642 O O . LEU B 1 131 ? 4.051 36.656 15.938 1 97.19 131 LEU B O 1
ATOM 4646 N N . ASP B 1 132 ? 5.992 37.781 16.328 1 97.88 132 ASP B N 1
ATOM 4647 C CA . ASP B 1 132 ? 5.621 39 15.586 1 97.88 132 ASP B CA 1
ATOM 4648 C C . ASP B 1 132 ? 6.859 39.75 15.102 1 97.88 132 ASP B C 1
ATOM 4650 O O . ASP B 1 132 ? 7.445 40.531 15.852 1 97.88 132 ASP B O 1
ATOM 4654 N N . TRP B 1 133 ? 7.098 39.562 13.828 1 97.19 133 TRP B N 1
ATOM 4655 C CA . TRP B 1 133 ? 8.312 40.156 13.273 1 97.19 133 TRP B CA 1
ATOM 4656 C C . TRP B 1 133 ? 8.133 41.625 13.008 1 97.19 133 TRP B C 1
ATOM 4658 O O . TRP B 1 133 ? 9.094 42.344 12.703 1 97.19 133 TRP B O 1
ATOM 4668 N N . HIS B 1 134 ? 6.918 42.156 13.148 1 95.81 134 HIS B N 1
ATOM 4669 C CA . HIS B 1 134 ? 6.609 43.562 12.906 1 95.81 134 HIS B CA 1
ATOM 4670 C C . HIS B 1 134 ? 6.645 44.375 14.195 1 95.81 134 HIS B C 1
ATOM 4672 O O . HIS B 1 134 ? 6.961 45.562 14.18 1 95.81 134 HIS B O 1
ATOM 4678 N N . HIS B 1 135 ? 6.309 43.781 15.312 1 96.5 135 HIS B N 1
ATOM 4679 C CA . HIS B 1 135 ? 6.141 44.5 16.562 1 96.5 135 HIS B CA 1
ATOM 4680 C C . HIS B 1 135 ? 7.48 45 17.109 1 96.5 135 HIS B C 1
ATOM 4682 O O . HIS B 1 135 ? 8.438 44.219 17.188 1 96.5 135 HIS B O 1
ATOM 4688 N N . PRO B 1 136 ? 7.547 46.219 17.531 1 94.75 136 PRO B N 1
ATOM 4689 C CA . PRO B 1 136 ? 8.836 46.812 17.938 1 94.75 136 PRO B CA 1
ATOM 4690 C C . PRO B 1 136 ? 9.383 46.188 19.219 1 94.75 136 PRO B C 1
ATOM 4692 O O . PRO B 1 136 ? 10.594 46.219 19.438 1 94.75 136 PRO B O 1
ATOM 4695 N N . ASP B 1 137 ? 8.539 45.625 20.047 1 96.88 137 ASP B N 1
ATOM 4696 C CA . ASP B 1 137 ? 8.977 45.094 21.328 1 96.88 137 ASP B CA 1
ATOM 4697 C C . ASP B 1 137 ? 9.281 43.594 21.234 1 96.88 137 ASP B C 1
ATOM 4699 O O . ASP B 1 137 ? 9.703 42.969 22.203 1 96.88 137 ASP B O 1
ATOM 4703 N N . TYR B 1 138 ? 8.992 42.938 20.078 1 97 138 TYR B N 1
ATOM 4704 C CA . TYR B 1 138 ? 9.406 41.562 19.891 1 97 138 TYR B CA 1
ATOM 4705 C C . TYR B 1 138 ? 10.906 41.469 19.641 1 97 138 TYR B C 1
ATOM 4707 O O . TYR B 1 138 ? 11.445 42.188 18.797 1 97 138 TYR B O 1
ATOM 4715 N N . PRO B 1 139 ? 11.555 40.562 20.328 1 94.5 139 PRO B N 1
ATOM 4716 C CA . PRO B 1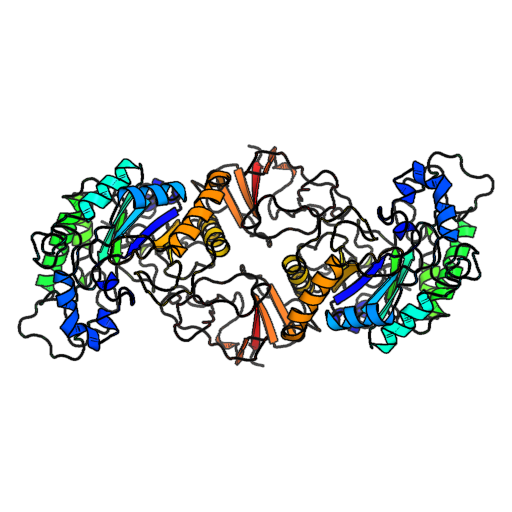 139 ? 13.008 40.5 20.156 1 94.5 139 PRO B CA 1
ATOM 4717 C C . PRO B 1 139 ? 13.43 40.094 18.75 1 94.5 139 PRO B C 1
ATOM 4719 O O . PRO B 1 139 ? 12.797 39.25 18.141 1 94.5 139 PRO B O 1
ATOM 4722 N N . HIS B 1 140 ? 14.469 40.781 18.234 1 93.94 140 HIS B N 1
ATOM 4723 C CA . HIS B 1 140 ? 14.93 40.438 16.906 1 93.94 140 HIS B CA 1
ATOM 4724 C C . HIS B 1 140 ? 16.406 40.094 16.906 1 93.94 140 HIS B C 1
ATOM 4726 O O . HIS B 1 140 ? 16.828 39.094 16.266 1 93.94 140 HIS B O 1
ATOM 4732 N N . ALA B 1 141 ? 17.203 40.844 17.812 1 93.75 141 ALA B N 1
ATOM 4733 C CA . ALA B 1 141 ? 18.641 40.625 17.797 1 93.75 141 ALA B CA 1
ATOM 4734 C C . ALA B 1 141 ? 18.984 39.188 18.25 1 93.75 141 ALA B C 1
ATOM 4736 O O . ALA B 1 141 ? 18.688 38.812 19.391 1 93.75 141 ALA B O 1
ATOM 4737 N N . GLY B 1 142 ? 19.562 38.469 17.344 1 92.12 142 GLY B N 1
ATOM 4738 C CA . GLY B 1 142 ? 20.016 37.125 17.672 1 92.12 142 GLY B CA 1
ATOM 4739 C C . GLY B 1 142 ? 18.906 36.094 17.594 1 92.12 142 GLY B C 1
ATOM 4740 O O . GLY B 1 142 ? 19.141 34.906 17.781 1 92.12 142 GLY B O 1
ATOM 4741 N N . ASP B 1 143 ? 17.672 36.562 17.453 1 94 143 ASP B N 1
ATOM 4742 C CA . ASP B 1 143 ? 16.594 35.625 17.234 1 94 143 ASP B CA 1
ATOM 4743 C C . ASP B 1 143 ? 16.797 34.812 15.938 1 94 143 ASP B C 1
ATOM 4745 O O . ASP B 1 143 ? 17.016 35.406 14.875 1 94 143 ASP B O 1
ATOM 4749 N N . PRO B 1 144 ? 16.766 33.531 15.984 1 93.12 144 PRO B N 1
ATOM 4750 C CA . PRO B 1 144 ? 17.125 32.719 14.812 1 93.12 144 PRO B CA 1
ATOM 4751 C C . PRO B 1 144 ? 16.141 32.906 13.664 1 93.12 144 PRO B C 1
ATOM 4753 O O . PRO B 1 144 ? 16.469 32.562 12.516 1 93.12 144 PRO B O 1
ATOM 4756 N N . TYR B 1 145 ? 14.953 33.438 13.891 1 95.31 145 TYR B N 1
ATOM 4757 C CA . TYR B 1 145 ? 13.914 33.406 12.875 1 95.31 145 TYR B CA 1
ATOM 4758 C C . TYR B 1 145 ? 13.531 34.844 12.461 1 95.31 145 TYR B C 1
ATOM 4760 O O . TYR B 1 145 ? 12.891 35.031 11.43 1 95.31 145 TYR B O 1
ATOM 4768 N N . HIS B 1 146 ? 13.922 35.844 13.211 1 96.5 146 HIS B N 1
ATOM 4769 C CA . HIS B 1 146 ? 13.539 37.219 12.914 1 96.5 146 HIS B CA 1
ATOM 4770 C C . HIS B 1 146 ? 14.281 37.75 11.695 1 96.5 146 HIS B C 1
ATOM 4772 O O . HIS B 1 146 ? 15.477 37.5 11.531 1 96.5 146 HIS B O 1
ATOM 4778 N N . PRO B 1 147 ? 13.578 38.406 10.805 1 96.06 147 PRO B N 1
ATOM 4779 C CA . PRO B 1 147 ? 14.219 38.969 9.602 1 96.06 147 PRO B CA 1
ATOM 4780 C C . PRO B 1 147 ? 15.352 39.938 9.93 1 96.06 147 PRO B C 1
ATOM 4782 O O . PRO B 1 147 ? 16.266 40.125 9.125 1 96.06 147 PRO B O 1
ATOM 4785 N N . ARG B 1 148 ? 15.406 40.562 11.023 1 94 148 ARG B N 1
ATOM 4786 C CA . ARG B 1 148 ? 16.422 41.531 11.438 1 94 148 ARG B CA 1
ATOM 4787 C C . ARG B 1 148 ? 17.328 40.938 12.516 1 94 148 ARG B C 1
ATOM 4789 O O . ARG B 1 148 ? 17.781 41.656 13.406 1 94 148 ARG B O 1
ATOM 4796 N N . LYS B 1 149 ? 17.438 39.688 12.477 1 93.81 149 LYS B N 1
ATOM 4797 C CA . LYS B 1 149 ? 18.172 38.938 13.508 1 93.81 149 LYS B CA 1
ATOM 4798 C C . LYS B 1 149 ? 19.609 39.438 13.609 1 93.81 149 LYS B C 1
ATOM 4800 O O . LYS B 1 149 ? 20.25 39.312 14.656 1 93.81 149 LYS B O 1
ATOM 4805 N N . HIS B 1 150 ? 20.188 40.125 12.586 1 92.44 150 HIS B N 1
ATOM 4806 C CA . HIS B 1 150 ? 21.594 40.531 12.57 1 92.44 150 HIS B CA 1
ATOM 4807 C C . HIS B 1 150 ? 21.734 42 13 1 92.44 150 HIS B C 1
ATOM 4809 O O . HIS B 1 150 ? 22.844 42.5 13.086 1 92.44 150 HIS B O 1
ATOM 4815 N N . GLN B 1 151 ? 20.641 42.625 13.273 1 90.88 151 GLN B N 1
ATOM 4816 C CA . GLN B 1 151 ? 20.672 44 13.734 1 90.88 151 GLN B CA 1
ATOM 4817 C C . GLN B 1 151 ? 20.734 44.062 15.258 1 90.88 151 GLN B C 1
ATOM 4819 O O . GLN B 1 151 ? 20.344 43.125 15.945 1 90.88 151 GLN B O 1
ATOM 4824 N N . ALA B 1 152 ? 21.281 45.125 15.758 1 91.94 152 ALA B N 1
ATOM 4825 C CA . ALA B 1 152 ? 21.359 45.344 17.203 1 91.94 152 ALA B CA 1
ATOM 4826 C C . ALA B 1 152 ? 19.969 45.469 17.812 1 91.94 152 ALA B C 1
ATOM 4828 O O . ALA B 1 152 ? 19.016 45.875 17.141 1 91.94 152 ALA B O 1
ATOM 4829 N N . ALA B 1 153 ? 19.906 45 19.078 1 89.88 153 ALA B N 1
ATOM 4830 C CA . ALA B 1 153 ? 18.641 45.156 19.781 1 89.88 153 ALA B CA 1
ATOM 4831 C C . ALA B 1 153 ? 18.219 46.625 19.844 1 89.88 153 ALA B C 1
ATOM 4833 O O . ALA B 1 153 ? 19.047 47.5 20 1 89.88 153 ALA B O 1
ATOM 4834 N N . ASP B 1 154 ? 16.984 46.906 19.594 1 86.75 154 ASP B N 1
ATOM 4835 C CA . ASP B 1 154 ? 16.438 48.25 19.75 1 86.75 154 ASP B CA 1
ATOM 4836 C C . ASP B 1 154 ? 16.453 48.688 21.219 1 86.75 154 ASP B C 1
ATOM 4838 O O . ASP B 1 154 ? 15.969 47.969 22.094 1 86.75 154 ASP B O 1
ATOM 4842 N N . PRO B 1 155 ? 16.984 49.906 21.328 1 86.62 155 PRO B N 1
ATOM 4843 C CA . PRO B 1 155 ? 16.969 50.375 22.719 1 86.62 155 PRO B CA 1
ATOM 4844 C C . PRO B 1 155 ? 15.547 50.562 23.25 1 86.62 155 PRO B C 1
ATOM 4846 O O . PRO B 1 155 ? 14.664 51 22.516 1 86.62 155 PRO B O 1
ATOM 4849 N N . GLY B 1 156 ? 15.188 49.969 24.359 1 91.31 156 GLY B N 1
ATOM 4850 C CA . GLY B 1 156 ? 13.891 50.188 24.969 1 91.31 156 GLY B CA 1
ATOM 4851 C C . GLY B 1 156 ? 12.93 49.031 24.766 1 91.31 156 GLY B C 1
ATOM 4852 O O . GLY B 1 156 ? 11.797 49.094 25.25 1 91.31 156 GLY B O 1
ATOM 4853 N N . GLN B 1 157 ? 13.352 48.094 23.891 1 92.56 157 GLN B N 1
ATOM 4854 C CA . GLN B 1 157 ? 12.523 46.906 23.688 1 92.56 157 GLN B CA 1
ATOM 4855 C C . GLN B 1 157 ? 12.141 46.25 25.031 1 92.56 157 GLN B C 1
ATOM 4857 O O . GLN B 1 157 ? 12.984 46.125 25.906 1 92.56 157 GLN B O 1
ATOM 4862 N N . ASP B 1 158 ? 10.898 46 25.172 1 96.31 158 ASP B N 1
ATOM 4863 C CA . ASP B 1 158 ? 10.375 45.312 26.359 1 96.31 158 ASP B CA 1
ATOM 4864 C C . ASP B 1 158 ? 9.461 44.156 25.969 1 96.31 158 ASP B C 1
ATOM 4866 O O . ASP B 1 158 ? 8.305 44.375 25.594 1 96.31 158 ASP B O 1
ATOM 4870 N N . PHE B 1 159 ? 9.992 42.969 26.125 1 96.44 159 PHE B N 1
ATOM 4871 C CA . PHE B 1 159 ? 9.289 41.75 25.719 1 96.44 159 PHE B CA 1
ATOM 4872 C C . PHE B 1 159 ? 7.953 41.625 26.438 1 96.44 159 PHE B C 1
ATOM 4874 O O . PHE B 1 159 ? 6.973 41.156 25.875 1 96.44 159 PHE B O 1
ATOM 4881 N N . ASN B 1 160 ? 7.84 42.125 27.656 1 97.25 160 ASN B N 1
ATOM 4882 C CA . ASN B 1 160 ? 6.586 42.062 28.391 1 97.25 160 ASN B CA 1
ATOM 4883 C C . ASN B 1 160 ? 5.496 42.875 27.734 1 97.25 160 ASN B C 1
ATOM 4885 O O . ASN B 1 160 ? 4.32 42.531 27.781 1 97.25 160 ASN B O 1
ATOM 4889 N N . ARG B 1 161 ? 5.879 44 27.156 1 97.88 161 ARG B N 1
ATOM 4890 C CA . ARG B 1 161 ? 4.918 44.812 26.422 1 97.88 161 ARG B CA 1
ATOM 4891 C C . ARG B 1 161 ? 4.383 44.062 25.203 1 97.88 161 ARG B C 1
ATOM 4893 O O . ARG B 1 161 ? 3.201 44.188 24.875 1 97.88 161 ARG B O 1
ATOM 4900 N N . TYR B 1 162 ? 5.258 43.375 24.609 1 97.94 162 TYR B N 1
ATOM 4901 C CA . TYR B 1 162 ? 4.793 42.531 23.5 1 97.94 162 TYR B CA 1
ATOM 4902 C C . TYR B 1 162 ? 3.812 41.469 23.969 1 97.94 162 TYR B C 1
ATOM 4904 O O . TYR B 1 162 ? 2.766 41.25 23.359 1 97.94 162 TYR B O 1
ATOM 4912 N N . VAL B 1 163 ? 4.16 40.781 25.047 1 98.56 163 VAL B N 1
ATOM 4913 C CA . VAL B 1 163 ? 3.305 39.719 25.547 1 98.56 163 VAL B CA 1
ATOM 4914 C C . VAL B 1 163 ? 1.936 40.281 25.922 1 98.56 163 VAL B C 1
ATOM 4916 O O . VAL B 1 163 ? 0.906 39.656 25.656 1 98.56 163 VAL B O 1
ATOM 4919 N N . ASP B 1 164 ? 1.925 41.5 26.516 1 98.56 164 ASP B N 1
ATOM 4920 C CA . ASP B 1 164 ? 0.657 42.156 26.797 1 98.56 164 ASP B CA 1
ATOM 4921 C C . ASP B 1 164 ? -0.137 42.375 25.5 1 98.56 164 ASP B C 1
ATOM 4923 O O . ASP B 1 164 ? -1.339 42.125 25.453 1 98.56 164 ASP B O 1
ATOM 4927 N N . TYR B 1 165 ? 0.571 42.875 24.562 1 98.44 165 TYR B N 1
ATOM 4928 C CA . TYR B 1 165 ? -0.01 43.125 23.234 1 98.44 165 TYR B CA 1
ATOM 4929 C C . TYR B 1 165 ? -0.586 41.812 22.656 1 98.44 165 TYR B C 1
ATOM 4931 O O . TYR B 1 165 ? -1.726 41.812 22.188 1 98.44 165 TYR B O 1
ATOM 4939 N N . MET B 1 166 ? 0.164 40.812 22.703 1 98.69 166 MET B N 1
ATOM 4940 C CA . MET B 1 166 ? -0.243 39.5 22.203 1 98.69 166 MET B CA 1
ATOM 4941 C C . MET B 1 166 ? -1.492 39 22.922 1 98.69 166 MET B C 1
ATOM 4943 O O . MET B 1 166 ? -2.449 38.562 22.281 1 98.69 166 MET B O 1
ATOM 4947 N N . HIS B 1 167 ? -1.552 39.125 24.234 1 98.81 167 HIS B N 1
ATOM 4948 C CA . HIS B 1 167 ? -2.717 38.719 25.016 1 98.81 167 HIS B CA 1
ATOM 4949 C C . HIS B 1 167 ? -3.949 39.531 24.625 1 98.81 167 HIS B C 1
ATOM 4951 O O . HIS B 1 167 ? -5.051 38.969 24.531 1 98.81 167 HIS B O 1
ATOM 4957 N N . ARG B 1 168 ? -3.754 40.781 24.391 1 98.62 168 ARG B N 1
ATOM 4958 C CA . ARG B 1 168 ? -4.863 41.656 24.031 1 98.62 168 ARG B CA 1
ATOM 4959 C C . ARG B 1 168 ? -5.438 41.281 22.672 1 98.62 168 ARG B C 1
ATOM 4961 O O . ARG B 1 168 ? -6.656 41.281 22.484 1 98.62 168 ARG B O 1
ATOM 4968 N N . GLN B 1 169 ? -4.574 40.938 21.734 1 98.75 169 GLN B N 1
ATOM 4969 C CA . GLN B 1 169 ? -5.043 40.531 20.422 1 98.75 169 GLN B CA 1
ATOM 4970 C C . GLN B 1 169 ? -5.797 39.188 20.5 1 98.75 169 GLN B C 1
ATOM 4972 O O . GLN B 1 169 ? -6.828 39.031 19.844 1 98.75 169 GLN B O 1
ATOM 4977 N N . VAL B 1 170 ? -5.262 38.281 21.266 1 98.88 170 VAL B N 1
ATOM 4978 C CA . VAL B 1 170 ? -5.941 37 21.422 1 98.88 170 VAL B CA 1
ATOM 4979 C C . VAL B 1 170 ? -7.316 37.219 22.062 1 98.88 170 VAL B C 1
ATOM 4981 O O . VAL B 1 170 ? -8.297 36.594 21.656 1 98.88 170 VAL B O 1
ATOM 4984 N N . GLU B 1 171 ? -7.367 38.094 23.016 1 98.81 171 GLU B N 1
ATOM 4985 C CA . GLU B 1 171 ? -8.648 38.406 23.641 1 98.81 171 GLU B CA 1
ATOM 4986 C C . GLU B 1 171 ? -9.641 38.969 22.625 1 98.81 171 GLU B C 1
ATOM 4988 O O . GLU B 1 171 ? -10.828 38.625 22.656 1 98.81 171 GLU B O 1
ATOM 4993 N N . GLU B 1 172 ? -9.18 39.812 21.688 1 98.75 172 GLU B N 1
ATOM 4994 C CA . GLU B 1 172 ? -10.039 40.281 20.609 1 98.75 172 GLU B CA 1
ATOM 4995 C C . GLU B 1 172 ? -10.617 39.125 19.797 1 98.75 172 GLU B C 1
ATOM 4997 O O . GLU B 1 172 ? -11.82 39.125 19.5 1 98.75 172 GLU B O 1
ATOM 5002 N N . LEU B 1 173 ? -9.773 38.156 19.484 1 98.81 173 LEU B N 1
ATOM 5003 C CA . LEU B 1 173 ? -10.211 37.031 18.672 1 98.81 173 LEU B CA 1
ATOM 5004 C C . LEU B 1 173 ? -11.273 36.219 19.391 1 98.81 173 LEU B C 1
ATOM 5006 O O . LEU B 1 173 ? -12.25 35.781 18.766 1 98.81 173 LEU B O 1
ATOM 5010 N N . VAL B 1 174 ? -11.141 36.031 20.719 1 98.69 174 VAL B N 1
ATOM 5011 C CA . VAL B 1 174 ? -12.023 35.094 21.422 1 98.69 174 VAL B CA 1
ATOM 5012 C C . VAL B 1 174 ? -13.258 35.844 21.938 1 98.69 174 VAL B C 1
ATOM 5014 O O . VAL B 1 174 ? -14.172 35.25 22.5 1 98.69 174 VAL B O 1
ATOM 5017 N N . THR B 1 175 ? -13.336 37.188 21.703 1 98.62 175 THR B N 1
ATOM 5018 C CA . THR B 1 175 ? -14.492 37.906 22.219 1 98.62 175 THR B CA 1
ATOM 5019 C C . THR B 1 175 ? -15.281 38.531 21.062 1 98.62 175 THR B C 1
ATOM 5021 O O . THR B 1 175 ? -16.453 38.844 21.219 1 98.62 175 THR B O 1
ATOM 5024 N N . GLN B 1 176 ? -14.688 38.656 19.891 1 98.19 176 GLN B N 1
ATOM 5025 C CA . GLN B 1 176 ? -15.32 39.5 18.875 1 98.19 176 GLN B CA 1
ATOM 5026 C C . GLN B 1 176 ? -15.867 38.656 17.719 1 98.19 176 GLN B C 1
ATOM 5028 O O . GLN B 1 176 ? -16.578 39.188 16.859 1 98.19 176 GLN B O 1
ATOM 5033 N N . TYR B 1 177 ? -15.711 37.406 17.688 1 98.31 177 TYR B N 1
ATOM 5034 C CA . TYR B 1 177 ? -16.062 36.656 16.5 1 98.31 177 TYR B CA 1
ATOM 5035 C C . TYR B 1 177 ? -17.016 35.5 16.844 1 98.31 177 TYR B C 1
ATOM 5037 O O . TYR B 1 177 ? -17.094 34.531 16.125 1 98.31 177 TYR B O 1
ATOM 5045 N N . GLY B 1 178 ? -17.672 35.625 17.953 1 97.5 178 GLY B N 1
ATOM 5046 C CA . GLY B 1 178 ? -18.594 34.594 18.391 1 97.5 178 GLY B CA 1
ATOM 5047 C C . GLY B 1 178 ? -17.891 33.344 18.891 1 97.5 178 GLY B C 1
ATOM 5048 O O . GLY B 1 178 ? -16.703 33.406 19.234 1 97.5 178 GLY B O 1
ATOM 5049 N N . ARG B 1 179 ? -18.594 32.312 18.969 1 97.12 179 ARG B N 1
ATOM 5050 C CA . ARG B 1 179 ? -18.047 31.062 19.469 1 97.12 179 ARG B CA 1
ATOM 5051 C C . ARG B 1 179 ? -17 30.516 18.516 1 97.12 179 ARG B C 1
ATOM 5053 O O . ARG B 1 179 ? -17.25 30.359 17.312 1 97.12 179 ARG B O 1
ATOM 5060 N N . LEU B 1 180 ? -15.859 30.297 18.953 1 98.5 180 LEU B N 1
ATOM 5061 C CA . LEU B 1 180 ? -14.797 29.594 18.234 1 98.5 180 LEU B CA 1
ATOM 5062 C C . LEU B 1 180 ? -14.641 28.172 18.734 1 98.5 180 LEU B C 1
ATOM 5064 O O . LEU B 1 180 ? -14.859 27.906 19.922 1 98.5 180 LEU B O 1
ATOM 5068 N N . ASP B 1 181 ? -14.305 27.281 17.859 1 98.81 181 ASP B N 1
ATOM 5069 C CA . ASP B 1 181 ? -14.164 25.875 18.219 1 98.81 181 ASP B CA 1
ATOM 5070 C C . ASP B 1 181 ? -12.703 25.516 18.469 1 98.81 181 ASP B C 1
ATOM 5072 O O . ASP B 1 181 ? -12.398 24.609 19.266 1 98.81 181 ASP B O 1
ATOM 5076 N N . ILE B 1 182 ? -11.781 26.141 17.797 1 98.88 182 ILE B N 1
ATOM 5077 C CA . ILE B 1 182 ? -10.359 25.828 17.922 1 98.88 182 ILE B CA 1
ATOM 5078 C C . ILE B 1 182 ? -9.547 27.125 17.891 1 98.88 182 ILE B C 1
ATOM 5080 O O . ILE B 1 182 ? -9.828 28.031 17.078 1 98.88 182 ILE B O 1
ATOM 5084 N N . LEU B 1 183 ? -8.688 27.312 18.781 1 98.81 183 LEU B N 1
ATOM 5085 C CA . LEU B 1 183 ? -7.621 28.297 18.719 1 98.81 183 LEU B CA 1
ATOM 5086 C C . LEU B 1 183 ? -6.266 27.625 18.547 1 98.81 183 LEU B C 1
ATOM 5088 O O . LEU B 1 183 ? -5.805 26.922 19.453 1 98.81 183 LEU B O 1
ATOM 5092 N N . TRP B 1 184 ? -5.664 27.781 17.422 1 98.62 184 TRP B N 1
ATOM 5093 C CA . TRP B 1 184 ? -4.43 27.125 17.016 1 98.62 184 TRP B CA 1
ATOM 5094 C C . TRP B 1 184 ? -3.242 28.078 17.141 1 98.62 184 TRP B C 1
ATOM 5096 O O . TRP B 1 184 ? -3.051 28.953 16.297 1 98.62 184 TRP B O 1
ATOM 5106 N N . PHE B 1 185 ? -2.434 27.906 18.172 1 98.31 185 PHE B N 1
ATOM 5107 C CA . PHE B 1 185 ? -1.259 28.734 18.375 1 98.31 185 PHE B CA 1
ATOM 5108 C C . PHE B 1 185 ? -0.055 28.172 17.641 1 98.31 185 PHE B C 1
ATOM 5110 O O . PHE B 1 185 ? 0.009 26.969 17.359 1 98.31 185 PHE B O 1
ATOM 5117 N N . ASP B 1 186 ? 0.755 29.047 17.328 1 96.56 186 ASP B N 1
ATOM 5118 C CA . ASP B 1 186 ? 1.994 28.562 16.734 1 96.56 186 ASP B CA 1
ATOM 5119 C C . ASP B 1 186 ? 3.191 29.375 17.203 1 96.56 186 ASP B C 1
ATOM 5121 O O . ASP B 1 186 ? 3.098 30.609 17.344 1 96.56 186 ASP B O 1
ATOM 5125 N N . PHE B 1 187 ? 4.191 28.641 17.344 1 92.56 187 PHE B N 1
ATOM 5126 C CA . PHE B 1 187 ? 5.629 28.578 17.094 1 92.56 187 PHE B CA 1
ATOM 5127 C C . PHE B 1 187 ? 6.414 28.875 18.359 1 92.56 187 PHE B C 1
ATOM 5129 O O . PHE B 1 187 ? 7.055 29.938 18.453 1 92.56 187 PHE B O 1
ATOM 5136 N N . SER B 1 188 ? 6.312 28.094 19.406 1 95 188 SER B N 1
ATOM 5137 C CA . SER B 1 188 ? 7.262 28.078 20.516 1 95 188 SER B CA 1
ATOM 5138 C C . SER B 1 188 ? 8.594 27.484 20.094 1 95 188 SER B C 1
ATOM 5140 O O . SER B 1 188 ? 8.633 26.578 19.25 1 95 188 SER B O 1
ATOM 5142 N N . TYR B 1 189 ? 9.68 28 20.625 1 93.12 189 TYR B N 1
ATOM 5143 C CA . TYR B 1 189 ? 11.008 27.516 20.281 1 93.12 189 TYR B CA 1
ATOM 5144 C C . TYR B 1 189 ? 12.023 27.906 21.359 1 93.12 189 TYR B C 1
ATOM 5146 O O . TYR B 1 189 ? 11.93 28.984 21.953 1 93.12 189 TYR B O 1
ATOM 5154 N N . GLY B 1 190 ? 12.953 27 21.531 1 91.94 190 GLY B N 1
ATOM 5155 C CA . GLY B 1 190 ? 13.961 27.297 22.531 1 91.94 190 GLY B CA 1
ATOM 5156 C C . GLY B 1 190 ? 13.383 27.703 23.875 1 91.94 190 GLY B C 1
ATOM 5157 O O . GLY B 1 190 ? 12.555 26.984 24.438 1 91.94 190 GLY B O 1
ATOM 5158 N N . GLN B 1 191 ? 13.758 28.953 24.297 1 92.25 191 GLN B N 1
ATOM 5159 C CA . GLN B 1 191 ? 13.281 29.453 25.578 1 92.25 191 GLN B CA 1
ATOM 5160 C C . GLN B 1 191 ? 11.961 30.203 25.422 1 92.25 191 GLN B C 1
ATOM 5162 O O . GLN B 1 191 ? 11.289 30.5 26.422 1 92.25 191 GLN B O 1
ATOM 5167 N N . MET B 1 192 ? 11.57 30.438 24.234 1 94.5 192 MET B N 1
ATOM 5168 C CA . MET B 1 192 ? 10.312 31.125 23.953 1 94.5 192 MET B CA 1
ATOM 5169 C C . MET B 1 192 ? 9.148 30.141 23.953 1 94.5 192 MET B C 1
ATOM 5171 O O . MET B 1 192 ? 8.531 29.906 22.906 1 94.5 192 MET B O 1
ATOM 5175 N N . CYS B 1 193 ? 8.805 29.578 25.172 1 94.88 193 CYS B N 1
ATOM 5176 C CA . CYS B 1 193 ? 7.734 28.609 25.359 1 94.88 193 CYS B CA 1
ATOM 5177 C C . CYS B 1 193 ? 7.113 28.734 26.734 1 94.88 193 CYS B C 1
ATOM 5179 O O . CYS B 1 193 ? 7.711 29.328 27.641 1 94.88 193 CYS B O 1
ATOM 5181 N N . GLY B 1 194 ? 5.918 28.328 26.875 1 94.5 194 GLY B N 1
ATOM 5182 C CA . GLY B 1 194 ? 5.262 28.266 28.172 1 94.5 194 GLY B CA 1
ATOM 5183 C C . GLY B 1 194 ? 5.16 29.609 28.844 1 94.5 194 GLY B C 1
ATOM 5184 O O . GLY B 1 194 ? 4.523 30.531 28.328 1 94.5 194 GLY B O 1
ATOM 5185 N N . GLN B 1 195 ? 5.98 29.703 29.797 1 92.94 195 GLN B N 1
ATOM 5186 C CA . GLN B 1 195 ? 5.852 30.891 30.656 1 92.94 195 GLN B CA 1
ATOM 5187 C C . GLN B 1 195 ? 6.422 32.125 29.969 1 92.94 195 GLN B C 1
ATOM 5189 O O . GLN B 1 195 ? 6.031 33.25 30.297 1 92.94 195 GLN B O 1
ATOM 5194 N N . ALA B 1 196 ? 7.301 31.875 29.016 1 96 196 ALA B N 1
ATOM 5195 C CA . ALA B 1 196 ? 7.738 33.031 28.234 1 96 196 ALA B CA 1
ATOM 5196 C C . ALA B 1 196 ? 6.551 33.75 27.625 1 96 196 ALA B C 1
ATOM 5198 O O . ALA B 1 196 ? 6.562 34.969 27.5 1 96 196 ALA B O 1
ATOM 5199 N N . TRP B 1 197 ? 5.5 33.062 27.344 1 98 197 TRP B N 1
ATOM 5200 C CA . TRP B 1 197 ? 4.301 33.625 26.734 1 98 197 TRP B CA 1
ATOM 5201 C C . TRP B 1 197 ? 3.254 33.969 27.781 1 98 197 TRP B C 1
ATOM 5203 O O . TRP B 1 197 ? 2.131 34.344 27.453 1 98 197 TRP B O 1
ATOM 5213 N N . ARG B 1 198 ? 3.617 33.812 29.078 1 97.81 198 ARG B N 1
ATOM 5214 C CA . ARG B 1 198 ? 2.607 33.844 30.141 1 97.81 198 ARG B CA 1
ATOM 5215 C C . ARG B 1 198 ? 1.405 32.969 29.781 1 97.81 198 ARG B C 1
ATOM 5217 O O . ARG B 1 198 ? 0.263 33.438 29.844 1 97.81 198 ARG B O 1
ATOM 5224 N N . ALA B 1 199 ? 1.721 31.734 29.422 1 97.56 199 ALA B N 1
ATOM 5225 C CA . ALA B 1 199 ? 0.781 30.812 28.781 1 97.56 199 ALA B CA 1
ATOM 5226 C C . ALA B 1 199 ? -0.372 30.469 29.719 1 97.56 199 ALA B C 1
ATOM 5228 O O . ALA B 1 199 ? -1.517 30.328 29.281 1 97.56 199 ALA B O 1
ATOM 5229 N N . GLN B 1 200 ? -0.11 30.281 30.969 1 96.12 200 GLN B N 1
ATOM 5230 C CA . GLN B 1 200 ? -1.175 29.984 31.922 1 96.12 200 GLN B CA 1
ATOM 5231 C C . GLN B 1 200 ? -2.205 31.109 31.953 1 96.12 200 GLN B C 1
ATOM 5233 O O . GLN B 1 200 ? -3.41 30.859 31.906 1 96.12 200 GLN B O 1
ATOM 5238 N N . GLU B 1 201 ? -1.709 32.344 32.031 1 97.62 201 GLU B N 1
ATOM 5239 C CA . GLU B 1 201 ? -2.582 33.5 32.031 1 97.62 201 GLU B CA 1
ATOM 5240 C C . GLU B 1 201 ? -3.387 33.562 30.734 1 97.62 201 GLU B C 1
ATOM 5242 O O . GLU B 1 201 ? -4.578 33.875 30.75 1 97.62 201 GLU B O 1
ATOM 5247 N N . LEU B 1 202 ? -2.721 33.312 29.688 1 98.19 202 LEU B N 1
ATOM 5248 C CA . LEU B 1 202 ? -3.357 33.344 28.375 1 98.19 202 LEU B CA 1
ATOM 5249 C C . LEU B 1 202 ? -4.484 32.344 28.281 1 98.19 202 LEU B C 1
ATOM 5251 O O . LEU B 1 202 ? -5.574 32.656 27.797 1 98.19 202 LEU B O 1
ATOM 5255 N N . ILE B 1 203 ? -4.246 31.125 28.688 1 97.19 203 ILE B N 1
ATOM 5256 C CA . ILE B 1 203 ? -5.25 30.062 28.625 1 97.19 203 ILE B CA 1
ATOM 5257 C C . ILE B 1 203 ? -6.438 30.422 29.516 1 97.19 203 ILE B C 1
ATOM 5259 O O . ILE B 1 203 ? -7.594 30.219 29.141 1 97.19 203 ILE B O 1
ATOM 5263 N N . GLU B 1 204 ? -6.137 30.922 30.688 1 96.75 204 GLU B N 1
ATOM 5264 C CA . GLU B 1 204 ? -7.207 31.359 31.578 1 96.75 204 GLU B CA 1
ATOM 5265 C C . GLU B 1 204 ? -8.055 32.438 30.922 1 96.75 204 GLU B C 1
ATOM 5267 O O . GLU B 1 204 ? -9.289 32.438 31.016 1 96.75 204 GLU B O 1
ATOM 5272 N N . LEU B 1 205 ? -7.398 33.375 30.281 1 98.19 205 LEU B N 1
ATOM 5273 C CA . LEU B 1 205 ? -8.094 34.438 29.562 1 98.19 205 LEU B CA 1
ATOM 5274 C C . LEU B 1 205 ? -8.984 33.844 28.469 1 98.19 205 LEU B C 1
ATOM 5276 O O . LEU B 1 205 ? -10.172 34.188 28.391 1 98.19 205 LEU B O 1
ATOM 5280 N N . VAL B 1 206 ? -8.445 32.969 27.641 1 98.38 206 VAL B N 1
ATOM 5281 C CA . VAL B 1 206 ? -9.141 32.375 26.5 1 98.38 206 VAL B CA 1
ATOM 5282 C C . VAL B 1 206 ? -10.344 31.578 26.984 1 98.38 206 VAL B C 1
ATOM 5284 O O . VAL B 1 206 ? -11.461 31.781 26.516 1 98.38 206 VAL B O 1
ATOM 5287 N N . ARG B 1 207 ? -10.164 30.766 27.969 1 96.56 207 ARG B N 1
ATOM 5288 C CA . ARG B 1 207 ? -11.219 29.875 28.438 1 96.56 207 ARG B CA 1
ATOM 5289 C C . ARG B 1 207 ? -12.227 30.609 29.297 1 96.56 207 ARG B C 1
ATOM 5291 O O . ARG B 1 207 ? -13.352 30.156 29.484 1 96.56 207 ARG B O 1
ATOM 5298 N N . GLY B 1 208 ? -11.773 31.703 29.859 1 97.81 208 GLY B N 1
ATOM 5299 C CA . GLY B 1 208 ? -12.75 32.562 30.5 1 97.81 208 GLY B CA 1
ATOM 5300 C C . GLY B 1 208 ? -13.828 33.062 29.562 1 97.81 208 GLY B C 1
ATOM 5301 O O . GLY B 1 208 ? -14.992 33.188 29.969 1 97.81 208 GLY B O 1
ATOM 5302 N N . HIS B 1 209 ? -13.469 33.281 28.344 1 98.31 209 HIS B N 1
ATOM 5303 C CA . HIS B 1 209 ? -14.406 33.781 27.328 1 98.31 209 HIS B CA 1
ATOM 5304 C C . HIS B 1 209 ? -14.992 32.625 26.531 1 98.31 209 HIS B C 1
ATOM 5306 O O . HIS B 1 209 ? -16.141 32.688 26.078 1 98.31 209 HIS B O 1
ATOM 5312 N N . GLN B 1 210 ? -14.195 31.625 26.328 1 98 210 GLN B N 1
ATOM 5313 C CA . GLN B 1 210 ? -14.562 30.469 25.516 1 98 210 GLN B CA 1
ATOM 5314 C C . GLN B 1 210 ? -14.227 29.156 26.234 1 98 210 GLN B C 1
ATOM 5316 O O . GLN B 1 210 ? -13.25 28.484 25.875 1 98 210 GLN B O 1
ATOM 5321 N N . PRO B 1 211 ? -15.008 28.703 27.141 1 96.38 211 PRO B N 1
ATOM 5322 C CA . PRO B 1 211 ? -14.648 27.531 27.953 1 96.38 211 PRO B CA 1
ATOM 5323 C C . PRO B 1 211 ? -14.609 26.234 27.141 1 96.38 211 PRO B C 1
ATOM 5325 O O . PRO B 1 211 ? -13.961 25.281 27.547 1 96.38 211 PRO B O 1
ATOM 5328 N N . TRP B 1 212 ? -15.227 26.219 25.953 1 96.44 212 TRP B N 1
ATOM 5329 C CA . TRP B 1 212 ? -15.352 25 25.156 1 96.44 212 TRP B CA 1
ATOM 5330 C C . TRP B 1 212 ? -14.227 24.891 24.141 1 96.44 212 TRP B C 1
ATOM 5332 O O . TRP B 1 212 ? -14.031 23.844 23.516 1 96.44 212 TRP B O 1
ATOM 5342 N N . ILE B 1 213 ? -13.453 25.906 24 1 98.25 213 ILE B N 1
ATOM 5343 C CA . ILE B 1 213 ? -12.555 26.047 22.859 1 98.25 213 ILE B CA 1
ATOM 5344 C C . ILE B 1 213 ? -11.422 25.016 22.969 1 98.25 213 ILE B C 1
ATOM 5346 O O . ILE B 1 213 ? -10.93 24.75 24.062 1 98.25 213 ILE B O 1
ATOM 5350 N N . LEU B 1 214 ? -11.078 24.375 21.844 1 98.69 214 LEU B N 1
ATOM 5351 C CA . LEU B 1 214 ? -9.898 23.516 21.797 1 98.69 214 LEU B CA 1
ATOM 5352 C C . LEU B 1 214 ? -8.648 24.344 21.516 1 98.69 214 LEU B C 1
ATOM 5354 O O . LEU B 1 214 ? -8.688 25.281 20.719 1 98.69 214 LEU B O 1
ATOM 5358 N N . ILE B 1 215 ? -7.559 24 22.141 1 98.44 215 ILE B N 1
ATOM 5359 C CA . ILE B 1 215 ? -6.27 24.656 21.953 1 98.44 215 ILE B CA 1
ATOM 5360 C C . ILE B 1 215 ? -5.199 23.609 21.656 1 98.44 215 ILE B C 1
ATOM 5362 O O . ILE B 1 215 ? -5.141 22.562 22.312 1 98.44 215 ILE B O 1
ATOM 5366 N N . ASP B 1 216 ? -4.359 23.812 20.625 1 98 216 ASP B N 1
ATOM 5367 C CA . ASP B 1 216 ? -3.275 22.891 20.297 1 98 216 ASP B CA 1
ATOM 5368 C C . ASP B 1 216 ? -2.148 22.969 21.328 1 98 216 ASP B C 1
ATOM 5370 O O . ASP B 1 216 ? -2.275 23.672 22.344 1 98 216 ASP B O 1
ATOM 5374 N N . ASN B 1 217 ? -1.037 22.281 21.094 1 97.31 217 ASN B N 1
ATOM 5375 C CA . ASN B 1 217 ? 0.006 22.156 22.109 1 97.31 217 ASN B CA 1
ATOM 5376 C C . ASN B 1 217 ? 1.144 23.141 21.875 1 97.31 217 ASN B C 1
ATOM 5378 O O . ASN B 1 217 ? 2.205 23.031 22.484 1 97.31 217 ASN B O 1
ATOM 5382 N N . ARG B 1 218 ? 0.952 24.125 21.094 1 97.44 218 ARG B N 1
ATOM 5383 C CA . ARG B 1 218 ? 2.059 24.922 20.578 1 97.44 218 ARG B CA 1
ATOM 5384 C C . ARG B 1 218 ? 2.482 25.984 21.578 1 97.44 218 ARG B C 1
ATOM 5386 O O . ARG B 1 218 ? 3.543 26.594 21.438 1 97.44 218 ARG B O 1
ATOM 5393 N N . LEU B 1 219 ? 1.716 26.266 22.656 1 97.5 219 LEU B N 1
ATOM 5394 C CA . LEU B 1 219 ? 2.166 27.172 23.719 1 97.5 219 LEU B CA 1
ATOM 5395 C C . LEU B 1 219 ? 3.295 26.531 24.531 1 97.5 219 LEU B C 1
ATOM 5397 O O . LEU B 1 219 ? 4.168 27.234 25.031 1 97.5 219 LEU B O 1
ATOM 5401 N N . GLU B 1 220 ? 3.205 25.234 24.609 1 94.81 220 GLU B N 1
ATOM 5402 C CA . GLU B 1 220 ? 4.148 24.5 25.438 1 94.81 220 GLU B CA 1
ATOM 5403 C C . GLU B 1 220 ? 5.332 24 24.609 1 94.81 220 GLU B C 1
ATOM 5405 O O . GLU B 1 220 ? 6.465 23.953 25.094 1 94.81 220 GLU B O 1
ATOM 5410 N N . THR B 1 221 ? 5.039 23.516 23.422 1 93.81 221 THR B N 1
ATOM 5411 C CA . THR B 1 221 ? 6.062 22.969 22.547 1 93.81 221 THR B CA 1
ATOM 5412 C C . THR B 1 221 ? 5.688 23.188 21.078 1 93.81 221 THR B C 1
ATOM 5414 O O . THR B 1 221 ? 4.582 23.641 20.781 1 93.81 221 THR B O 1
ATOM 5417 N N . SER B 1 222 ? 6.695 23.031 20.219 1 90.62 222 SER B N 1
ATOM 5418 C CA . SER B 1 222 ? 6.426 23.109 18.781 1 90.62 222 SER B CA 1
ATOM 5419 C C . SER B 1 222 ? 6.43 21.734 18.141 1 90.62 222 SER B C 1
ATOM 5421 O O . SER B 1 222 ? 6.18 20.734 18.812 1 90.62 222 SER B O 1
ATOM 5423 N N . GLY B 1 223 ? 6.508 21.703 16.875 1 87.69 223 GLY B N 1
ATOM 5424 C CA . GLY B 1 223 ? 6.461 20.469 16.125 1 87.69 223 GLY B CA 1
ATOM 5425 C C . GLY B 1 223 ? 7.52 19.469 16.562 1 87.69 223 GLY B C 1
ATOM 5426 O O . GLY B 1 223 ? 7.453 18.281 16.219 1 87.69 223 GLY B O 1
ATOM 5427 N N . GLU B 1 224 ? 8.391 19.844 17.516 1 90.81 224 GLU B N 1
ATOM 5428 C CA . GLU B 1 224 ? 9.523 19.016 17.938 1 90.81 224 GLU B CA 1
ATOM 5429 C C . GLU B 1 224 ? 9.156 18.156 19.141 1 90.81 224 GLU B C 1
ATOM 5431 O O . GLU B 1 224 ? 9.906 17.25 19.516 1 90.81 224 GLU B O 1
ATOM 5436 N N . GLY B 1 225 ? 7.984 18.5 19.688 1 92.38 225 GLY B N 1
ATOM 5437 C CA . GLY B 1 225 ? 7.617 17.75 20.891 1 92.38 225 GLY B CA 1
ATOM 5438 C C . GLY B 1 225 ? 6.121 17.578 21.047 1 92.38 225 GLY B C 1
ATOM 5439 O O . GLY B 1 225 ? 5.336 18.188 20.312 1 92.38 225 GLY B O 1
ATOM 5440 N N . PHE B 1 226 ? 5.812 16.766 22.109 1 95.12 226 PHE B N 1
ATOM 5441 C CA . PHE B 1 226 ? 4.402 16.484 22.359 1 95.12 226 PHE B CA 1
ATOM 5442 C C . PHE B 1 226 ? 3.879 17.359 23.5 1 95.12 226 PHE B C 1
ATOM 5444 O O . PHE B 1 226 ? 2.676 17.625 23.594 1 95.12 226 PHE B O 1
ATOM 5451 N N . GLY B 1 227 ? 4.777 17.828 24.375 1 95.44 227 GLY B N 1
ATOM 5452 C CA . GLY B 1 227 ? 4.363 18.578 25.547 1 95.44 227 GLY B CA 1
ATOM 5453 C C . GLY B 1 227 ? 3.932 17.688 26.703 1 95.44 227 GLY B C 1
ATOM 5454 O O . GLY B 1 227 ? 4.148 16.469 26.656 1 95.44 227 GLY B O 1
ATOM 5455 N N . SER B 1 228 ? 3.338 18.25 27.734 1 96.56 228 SER B N 1
ATOM 5456 C CA . SER B 1 228 ? 3.033 17.531 28.969 1 96.56 228 SER B CA 1
ATOM 5457 C C . SER B 1 228 ? 1.757 16.719 28.844 1 96.56 228 SER B C 1
ATOM 5459 O O . SER B 1 228 ? 1.452 15.883 29.703 1 96.56 228 SER B O 1
ATOM 5461 N N . ILE B 1 229 ? 1.07 16.906 27.703 1 96.62 229 ILE B N 1
ATOM 5462 C CA . ILE B 1 229 ? -0.187 16.203 27.484 1 96.62 229 ILE B CA 1
ATOM 5463 C C . ILE B 1 229 ? 0.054 14.695 27.516 1 96.62 229 ILE B C 1
ATOM 5465 O O . ILE B 1 229 ? -0.851 13.922 27.844 1 96.62 229 ILE B O 1
ATOM 5469 N N . VAL B 1 230 ? 1.258 14.195 27.219 1 96.94 230 VAL B N 1
ATOM 5470 C CA . VAL B 1 230 ? 1.551 12.766 27.156 1 96.94 230 VAL B CA 1
ATOM 5471 C C . VAL B 1 230 ? 2.156 12.297 28.469 1 96.94 230 VAL B C 1
ATOM 5473 O O . VAL B 1 230 ? 2.545 11.133 28.609 1 96.94 230 VAL B O 1
ATOM 5476 N N . THR B 1 231 ? 2.254 13.164 29.469 1 96.25 231 THR B N 1
ATOM 5477 C CA . THR B 1 231 ? 2.865 12.828 30.75 1 96.25 231 THR B CA 1
ATOM 5478 C C . THR B 1 231 ? 1.8 12.656 31.828 1 96.25 231 THR B C 1
ATOM 5480 O O . THR B 1 231 ? 0.611 12.859 31.562 1 96.25 231 THR B O 1
ATOM 5483 N N . GLU B 1 232 ? 2.223 12.305 33 1 93.12 232 GLU B N 1
ATOM 5484 C CA . GLU B 1 232 ? 1.322 12.094 34.125 1 93.12 232 GLU B CA 1
ATOM 5485 C C . GLU B 1 232 ? 0.733 13.414 34.625 1 93.12 232 GLU B C 1
ATOM 5487 O O . GLU B 1 232 ? -0.389 13.445 35.125 1 93.12 232 GLU B O 1
ATOM 5492 N N . THR B 1 233 ? 1.526 14.414 34.531 1 95 233 THR B N 1
ATOM 5493 C CA . THR B 1 233 ? 1.089 15.742 34.938 1 95 233 THR B CA 1
ATOM 5494 C C . THR B 1 233 ? 0.949 16.672 33.75 1 95 233 THR B C 1
ATOM 5496 O O . THR B 1 233 ? 1.948 17.078 33.156 1 95 233 THR B O 1
ATOM 5499 N N . ILE B 1 234 ? -0.247 17.016 33.469 1 96.62 234 ILE B N 1
ATOM 5500 C CA . ILE B 1 234 ? -0.543 17.859 32.312 1 96.62 234 ILE B CA 1
ATOM 5501 C C . ILE B 1 234 ? -0.634 19.312 32.75 1 96.62 234 ILE B C 1
ATOM 5503 O O . ILE B 1 234 ? -1.462 19.672 33.594 1 96.62 234 ILE B O 1
ATOM 5507 N N . SER B 1 235 ? 0.197 20.109 32.156 1 95.25 235 SER B N 1
ATOM 5508 C CA . SER B 1 235 ? 0.17 21.531 32.5 1 95.25 235 SER B CA 1
ATOM 5509 C C . SER B 1 235 ? -1.13 22.188 32.062 1 95.25 235 SER B C 1
ATOM 5511 O O . SER B 1 235 ? -1.844 21.641 31.203 1 95.25 235 SER B O 1
ATOM 5513 N N . ASP B 1 236 ? -1.41 23.391 32.562 1 91.12 236 ASP B N 1
ATOM 5514 C CA . ASP B 1 236 ? -2.617 24.125 32.219 1 91.12 236 ASP B CA 1
ATOM 5515 C C . ASP B 1 236 ? -2.533 24.672 30.781 1 91.12 236 ASP B C 1
ATOM 5517 O O . ASP B 1 236 ? -3.555 25 30.188 1 91.12 236 ASP B O 1
ATOM 5521 N N . TYR B 1 237 ? -1.354 24.75 30.281 1 94.38 237 TYR B N 1
ATOM 5522 C CA . TYR B 1 237 ? -1.207 25.328 28.953 1 94.38 237 TYR B CA 1
ATOM 5523 C C . TYR B 1 237 ? -0.691 24.281 27.969 1 94.38 237 TYR B C 1
ATOM 5525 O O . TYR B 1 237 ? -0.076 24.625 26.953 1 94.38 237 TYR B O 1
ATOM 5533 N N . ALA B 1 238 ? -0.91 22.953 28.266 1 95.56 238 ALA B N 1
ATOM 5534 C CA . ALA B 1 238 ? -0.511 21.844 27.406 1 95.56 238 ALA B CA 1
ATOM 5535 C C . ALA B 1 238 ? -1.333 21.828 26.125 1 95.56 238 ALA B C 1
ATOM 5537 O O . ALA B 1 238 ? -0.919 21.234 25.125 1 95.56 238 ALA B O 1
ATOM 5538 N N . GLY B 1 239 ? -2.492 22.5 26.141 1 96.19 239 GLY B N 1
ATOM 5539 C CA . GLY B 1 239 ? -3.443 22.344 25.047 1 96.19 239 GLY B CA 1
ATOM 5540 C C . GLY B 1 239 ? -4.293 21.094 25.156 1 96.19 239 GLY B C 1
ATOM 5541 O O . GLY B 1 239 ? -4.336 20.453 26.219 1 96.19 239 GLY B O 1
ATOM 5542 N N . ASP B 1 240 ? -5.043 20.812 24.078 1 98.12 240 ASP B N 1
ATOM 5543 C CA . ASP B 1 240 ? -6.035 19.75 24.109 1 98.12 240 ASP B CA 1
ATOM 5544 C C . ASP B 1 240 ? -5.66 18.625 23.141 1 98.12 240 ASP B C 1
ATOM 5546 O O . ASP B 1 240 ? -6.293 17.578 23.125 1 98.12 240 ASP B O 1
ATOM 5550 N N . PHE B 1 241 ? -4.668 18.812 22.312 1 98.25 241 PHE B N 1
ATOM 5551 C CA . PHE B 1 241 ? -4.223 17.781 21.391 1 98.25 241 PHE B CA 1
ATOM 5552 C C . PHE B 1 241 ? -2.785 18.031 20.953 1 98.25 241 PHE B C 1
ATOM 5554 O O . PHE B 1 241 ? -2.324 19.172 20.938 1 98.25 241 PHE B O 1
ATOM 5561 N N . VAL B 1 242 ? -2.102 16.922 20.625 1 97.06 242 VAL B N 1
ATOM 5562 C CA . VAL B 1 242 ? -0.763 16.969 20.031 1 97.06 242 VAL B CA 1
ATOM 5563 C C . VAL B 1 242 ? -0.856 17.234 18.547 1 97.06 242 VAL B C 1
ATOM 5565 O O . VAL B 1 242 ? -1.795 16.781 17.875 1 97.06 242 VAL B O 1
ATOM 5568 N N . SER B 1 243 ? 0.144 17.938 18.016 1 97.12 243 SER B N 1
ATOM 5569 C CA . SER B 1 243 ? 0.061 18.281 16.594 1 97.12 243 SER B CA 1
ATOM 5570 C C . SER B 1 243 ? 1.346 17.906 15.867 1 97.12 243 SER B C 1
ATOM 5572 O O . SER B 1 243 ? 2.16 18.781 15.555 1 97.12 243 SER B O 1
ATOM 5574 N N . PRO B 1 244 ? 1.546 16.609 15.547 1 97.19 244 PRO B N 1
ATOM 5575 C CA . PRO B 1 244 ? 2.65 16.297 14.641 1 97.19 244 PRO B CA 1
ATOM 5576 C C . PRO B 1 244 ? 2.564 17.062 13.32 1 97.19 244 PRO B C 1
ATOM 5578 O O . PRO B 1 244 ? 1.47 17.266 12.789 1 97.19 244 PRO B O 1
ATOM 5581 N N . GLU B 1 245 ? 3.707 17.547 12.898 1 97.56 245 GLU B N 1
ATOM 5582 C CA . GLU B 1 245 ? 3.766 18.406 11.727 1 97.56 245 GLU B CA 1
ATOM 5583 C C . GLU B 1 245 ? 4.574 17.766 10.602 1 97.56 245 GLU B C 1
ATOM 5585 O O . GLU B 1 245 ? 5.75 17.438 10.789 1 97.56 245 GLU B O 1
ATOM 5590 N N . GLN B 1 246 ? 4.012 17.516 9.469 1 97.5 246 GLN B N 1
ATOM 5591 C CA . GLN B 1 246 ? 4.66 17.016 8.258 1 97.5 246 GLN B CA 1
ATOM 5592 C C . GLN B 1 246 ? 5.289 15.648 8.492 1 97.5 246 GLN B C 1
ATOM 5594 O O . GLN B 1 246 ? 6.328 15.328 7.914 1 97.5 246 GLN B O 1
ATOM 5599 N N . VAL B 1 247 ? 4.773 14.891 9.383 1 96.75 247 VAL B N 1
ATOM 5600 C CA . VAL B 1 247 ? 5.168 13.508 9.648 1 96.75 247 VAL B CA 1
ATOM 5601 C C . VAL B 1 247 ? 4.016 12.766 10.32 1 96.75 247 VAL B C 1
ATOM 5603 O O . VAL B 1 247 ? 3.418 13.258 11.273 1 96.75 247 VAL B O 1
ATOM 5606 N N . VAL B 1 248 ? 3.633 11.633 9.75 1 95.88 248 VAL B N 1
ATOM 5607 C CA . VAL B 1 248 ? 2.605 10.805 10.367 1 95.88 248 VAL B CA 1
ATOM 5608 C C . VAL B 1 248 ? 3.234 9.922 11.445 1 95.88 248 VAL B C 1
ATOM 5610 O O . VAL B 1 248 ? 4.176 9.172 11.172 1 95.88 248 VAL B O 1
ATOM 5613 N N . PRO B 1 249 ? 2.715 10.039 12.656 1 95.88 249 PRO B N 1
ATOM 5614 C CA . PRO B 1 249 ? 3.236 9.125 13.68 1 95.88 249 PRO B CA 1
ATOM 5615 C C . PRO B 1 249 ? 3.105 7.656 13.281 1 95.88 249 PRO B C 1
ATOM 5617 O O . PRO B 1 249 ? 2.098 7.262 12.688 1 95.88 249 PRO B O 1
ATOM 5620 N N . HIS B 1 250 ? 4.125 6.875 13.562 1 92 250 HIS B N 1
ATOM 5621 C CA . HIS B 1 250 ? 4.141 5.465 13.18 1 92 250 HIS B CA 1
ATOM 5622 C C . HIS B 1 250 ? 3.047 4.688 13.906 1 92 250 HIS B C 1
ATOM 5624 O O . HIS B 1 250 ? 2.572 3.668 13.398 1 92 250 HIS B O 1
ATOM 5630 N N . GLU B 1 251 ? 2.723 5.117 15.07 1 92.75 251 GLU B N 1
ATOM 5631 C CA . GLU B 1 251 ? 1.6 4.621 15.859 1 92.75 251 GLU B CA 1
ATOM 5632 C C . GLU B 1 251 ? 0.764 5.77 16.422 1 92.75 251 GLU B C 1
ATOM 5634 O O . GLU B 1 251 ? 1.169 6.934 16.344 1 92.75 251 GLU B O 1
ATOM 5639 N N . GLY B 1 252 ? -0.485 5.465 16.875 1 95.56 252 GLY B N 1
ATOM 5640 C CA . GLY B 1 252 ? -1.19 6.512 17.594 1 95.56 252 GLY B CA 1
ATOM 5641 C C . GLY B 1 252 ? -0.387 7.094 18.75 1 95.56 252 GLY B C 1
ATOM 5642 O O . GLY B 1 252 ? 0.571 6.477 19.219 1 95.56 252 GLY B O 1
ATOM 5643 N N . ILE B 1 253 ? -0.679 8.273 19.125 1 97.62 253 ILE B N 1
ATOM 5644 C CA . ILE B 1 253 ? 0.054 8.922 20.203 1 97.62 253 ILE B CA 1
ATOM 5645 C C . ILE B 1 253 ? -0.607 8.594 21.547 1 97.62 253 ILE B C 1
ATOM 5647 O O . ILE B 1 253 ? -1.815 8.781 21.703 1 97.62 253 ILE B O 1
ATOM 5651 N N . ARG B 1 254 ? 0.167 8.023 22.438 1 97.38 254 ARG B N 1
ATOM 5652 C CA . ARG B 1 254 ? -0.295 7.625 23.75 1 97.38 254 ARG B CA 1
ATOM 5653 C C . ARG B 1 254 ? 0.493 8.336 24.844 1 97.38 254 ARG B C 1
ATOM 5655 O O . ARG B 1 254 ? 1.645 8.719 24.641 1 97.38 254 ARG B O 1
ATOM 5662 N N . ASN B 1 255 ? -0.122 8.531 26 1 97.06 255 ASN B N 1
ATOM 5663 C CA . ASN B 1 255 ? 0.606 9.062 27.141 1 97.06 255 ASN B CA 1
ATOM 5664 C C . ASN B 1 255 ? 1.387 7.965 27.875 1 97.06 255 ASN B C 1
ATOM 5666 O O . ASN B 1 255 ? 1.386 6.812 27.438 1 97.06 255 ASN B O 1
ATOM 5670 N N . GLU B 1 256 ? 2.096 8.344 28.906 1 96.25 256 GLU B N 1
ATOM 5671 C CA . GLU B 1 256 ? 2.959 7.438 29.656 1 96.25 256 GLU B CA 1
ATOM 5672 C C . GLU B 1 256 ? 2.162 6.273 30.234 1 96.25 256 GLU B C 1
ATOM 5674 O O . GLU B 1 256 ? 2.701 5.184 30.438 1 96.25 256 GLU B O 1
ATOM 5679 N N . ALA B 1 257 ? 0.86 6.473 30.484 1 96.25 257 ALA B N 1
ATOM 5680 C CA . ALA B 1 257 ? 0.002 5.434 31.047 1 96.25 257 ALA B CA 1
ATOM 5681 C C . ALA B 1 257 ? -0.536 4.516 29.953 1 96.25 257 ALA B C 1
ATOM 5683 O O . ALA B 1 257 ? -1.227 3.533 30.234 1 96.25 257 ALA B O 1
ATOM 5684 N N . GLY B 1 258 ? -0.274 4.855 28.719 1 96.69 258 GLY B N 1
ATOM 5685 C CA . GLY B 1 258 ? -0.681 4 27.609 1 96.69 258 GLY B CA 1
ATOM 5686 C C . GLY B 1 258 ? -2.006 4.406 27 1 96.69 258 GLY B C 1
ATOM 5687 O O . GLY B 1 258 ? -2.512 3.736 26.094 1 96.69 258 GLY B O 1
ATOM 5688 N N . ASN B 1 259 ? -2.566 5.504 27.469 1 97.19 259 ASN B N 1
ATOM 5689 C CA . ASN B 1 259 ? -3.824 5.992 26.906 1 97.19 259 ASN B CA 1
ATOM 5690 C C . ASN B 1 259 ? -3.592 6.867 25.672 1 97.19 259 ASN B C 1
ATOM 5692 O O . ASN B 1 259 ? -2.643 7.652 25.641 1 97.19 259 ASN B O 1
ATOM 5696 N N . PHE B 1 260 ? -4.477 6.68 24.703 1 97.75 260 PHE B N 1
ATOM 5697 C CA . PHE B 1 260 ? -4.41 7.57 23.562 1 97.75 260 PHE B CA 1
ATOM 5698 C C . PHE B 1 260 ? -4.637 9.016 23.984 1 97.75 260 PHE B C 1
ATOM 5700 O O . PHE B 1 260 ? -5.477 9.297 24.844 1 97.75 260 PHE B O 1
ATOM 5707 N N . VAL B 1 261 ? -3.928 9.898 23.391 1 98.19 261 VAL B N 1
ATOM 5708 C CA . VAL B 1 261 ? -4.207 11.328 23.516 1 98.19 261 VAL B CA 1
ATOM 5709 C C . VAL B 1 261 ? -4.66 11.883 22.172 1 98.19 261 VAL B C 1
ATOM 5711 O O . VAL B 1 261 ? -4.266 11.375 21.109 1 98.19 261 VAL B O 1
ATOM 5714 N N . PRO B 1 262 ? -5.543 12.883 22.141 1 98.5 262 PRO B N 1
ATOM 5715 C CA . PRO B 1 262 ? -5.926 13.477 20.875 1 98.5 262 PRO B CA 1
ATOM 5716 C C . PRO B 1 262 ? -4.742 14.078 20.109 1 98.5 262 PRO B C 1
ATOM 5718 O O . PRO B 1 262 ? -3.865 14.695 20.734 1 98.5 262 PRO B O 1
ATOM 5721 N N . TRP B 1 263 ? -4.656 13.797 18.844 1 98.62 263 TRP B N 1
ATOM 5722 C CA . TRP B 1 263 ? -3.596 14.383 18.031 1 98.62 263 TRP B CA 1
ATOM 5723 C C . TRP B 1 263 ? -4.086 14.68 16.609 1 98.62 263 TRP B C 1
ATOM 5725 O O . TRP B 1 263 ? -5.078 14.102 16.172 1 98.62 263 TRP B O 1
ATOM 5735 N N . GLU B 1 264 ? -3.479 15.664 15.984 1 98.69 264 GLU B N 1
ATOM 5736 C CA . GLU B 1 264 ? -3.844 16.141 14.656 1 98.69 264 GLU B CA 1
ATOM 5737 C C . GLU B 1 264 ? -2.607 16.375 13.789 1 98.69 264 GLU B C 1
ATOM 5739 O O . GLU B 1 264 ? -1.782 17.234 14.094 1 98.69 264 GLU B O 1
ATOM 5744 N N . LEU B 1 265 ? -2.504 15.539 12.703 1 98.44 265 LEU B N 1
ATOM 5745 C CA . LEU B 1 265 ? -1.471 15.812 11.711 1 98.44 265 LEU B CA 1
ATOM 5746 C C . LEU B 1 265 ? -1.781 17.094 10.938 1 98.44 265 LEU B C 1
ATOM 5748 O O . LEU B 1 265 ? -2.859 17.219 10.352 1 98.44 265 LEU B O 1
ATOM 5752 N N . CYS B 1 266 ? -0.92 18 11 1 98.44 266 CYS B N 1
ATOM 5753 C CA . CYS B 1 266 ? -1.026 19.094 10.047 1 98.44 266 CYS B CA 1
ATOM 5754 C C . CYS B 1 266 ? -0.036 18.922 8.898 1 98.44 266 CYS B C 1
ATOM 5756 O O . CYS B 1 266 ? 1.152 18.688 9.133 1 98.44 266 CYS B O 1
ATOM 5758 N N . LEU B 1 267 ? -0.512 18.922 7.738 1 97.88 267 LEU B N 1
ATOM 5759 C CA . LEU B 1 267 ? 0.35 18.703 6.582 1 97.88 267 LEU B CA 1
ATOM 5760 C C . LEU B 1 267 ? -0.089 19.562 5.406 1 97.88 267 LEU B C 1
ATOM 5762 O O . LEU B 1 267 ? -1.242 20 5.344 1 97.88 267 LEU B O 1
ATOM 5766 N N . THR B 1 268 ? 0.871 19.891 4.52 1 98.44 268 THR B N 1
ATOM 5767 C CA . THR B 1 268 ? 0.648 20.688 3.312 1 98.44 268 THR B CA 1
ATOM 5768 C C . THR B 1 268 ? 0.382 19.766 2.117 1 98.44 268 THR B C 1
ATOM 5770 O O . THR B 1 268 ? 0.753 18.594 2.131 1 98.44 268 THR B O 1
ATOM 5773 N N . MET B 1 269 ? -0.265 20.344 1.05 1 98.5 269 MET B N 1
ATOM 5774 C CA . MET B 1 269 ? -0.463 19.578 -0.183 1 98.5 269 MET B CA 1
ATOM 5775 C C . MET B 1 269 ? 0.816 19.547 -1.014 1 98.5 269 MET B C 1
ATOM 5777 O O . MET B 1 269 ? 1.16 18.516 -1.593 1 98.5 269 MET B O 1
ATOM 5781 N N . ASN B 1 270 ? 1.453 20.656 -1.17 1 97.94 270 ASN B N 1
ATOM 5782 C CA . ASN B 1 270 ? 2.834 20.672 -1.642 1 97.94 270 ASN B CA 1
ATOM 5783 C C . ASN B 1 270 ? 3.822 20.781 -0.485 1 97.94 270 ASN B C 1
ATOM 5785 O O . ASN B 1 270 ? 3.67 20.109 0.537 1 97.94 270 ASN B O 1
ATOM 5789 N N . ASN B 1 271 ? 4.82 21.609 -0.502 1 97.88 271 ASN B N 1
ATOM 5790 C CA . ASN B 1 271 ? 5.762 21.609 0.611 1 97.88 271 ASN B CA 1
ATOM 5791 C C . ASN B 1 271 ? 5.793 22.969 1.314 1 97.88 271 ASN B C 1
ATOM 5793 O O . ASN B 1 271 ? 6.711 23.25 2.088 1 97.88 271 ASN B O 1
ATOM 5797 N N . ASN B 1 272 ? 4.797 23.828 0.999 1 97.94 272 ASN B N 1
ATOM 5798 C CA . ASN B 1 272 ? 4.691 25.141 1.632 1 97.94 272 ASN B CA 1
ATOM 5799 C C . ASN B 1 272 ? 3.309 25.359 2.24 1 97.94 272 ASN B C 1
ATOM 5801 O O . ASN B 1 272 ? 2.303 24.922 1.678 1 97.94 272 ASN B O 1
ATOM 5805 N N . TRP B 1 273 ? 3.232 26 3.33 1 98.25 273 TRP B N 1
ATOM 5806 C CA . TRP B 1 273 ? 1.961 26.297 3.979 1 98.25 273 TRP B CA 1
ATOM 5807 C C . TRP B 1 273 ? 1.194 27.359 3.195 1 98.25 273 TRP B C 1
ATOM 5809 O O . TRP B 1 273 ? 0.001 27.203 2.928 1 98.25 273 TRP B O 1
ATOM 5819 N N . ALA B 1 274 ? 1.858 28.422 2.811 1 98.5 274 ALA B N 1
ATOM 5820 C CA . ALA B 1 274 ? 1.237 29.484 2.02 1 98.5 274 ALA B CA 1
ATOM 5821 C C . ALA B 1 274 ? 1.488 29.281 0.528 1 98.5 274 ALA B C 1
ATOM 5823 O O . ALA B 1 274 ? 2.232 28.375 0.139 1 98.5 274 ALA B O 1
ATOM 5824 N N . TYR B 1 275 ? 0.875 30.125 -0.303 1 98.31 275 TYR B N 1
ATOM 5825 C CA . TYR B 1 275 ? 0.992 30.047 -1.755 1 98.31 275 TYR B CA 1
ATOM 5826 C C . TYR B 1 275 ? 2.447 30.172 -2.191 1 98.31 275 TYR B C 1
ATOM 5828 O O . TYR B 1 275 ? 3.162 31.078 -1.74 1 98.31 275 TYR B O 1
ATOM 5836 N N . HIS B 1 276 ? 2.895 29.25 -2.861 1 98.19 276 HIS B N 1
ATOM 5837 C CA . HIS B 1 276 ? 4.18 29.25 -3.547 1 98.19 276 HIS B CA 1
ATOM 5838 C C . HIS B 1 276 ? 4.016 28.969 -5.035 1 98.19 276 HIS B C 1
ATOM 5840 O O . HIS B 1 276 ? 3.713 27.844 -5.426 1 98.19 276 HIS B O 1
ATOM 5846 N N . ALA B 1 277 ? 4.363 29.938 -5.812 1 97.25 277 ALA B N 1
ATOM 5847 C CA . ALA B 1 277 ? 4.035 29.875 -7.234 1 97.25 277 ALA B CA 1
ATOM 5848 C C . ALA B 1 277 ? 4.891 28.844 -7.953 1 97.25 277 ALA B C 1
ATOM 5850 O O . ALA B 1 277 ? 4.516 28.344 -9.016 1 97.25 277 ALA B O 1
ATOM 5851 N N . ARG B 1 278 ? 6.07 28.484 -7.508 1 96.38 278 ARG B N 1
ATOM 5852 C CA . ARG B 1 278 ? 6.988 27.609 -8.234 1 96.38 278 ARG B CA 1
ATOM 5853 C C . ARG B 1 278 ? 7.062 26.234 -7.586 1 96.38 278 ARG B C 1
ATOM 5855 O O . ARG B 1 278 ? 7.824 25.375 -8.031 1 96.38 278 ARG B O 1
ATOM 5862 N N . ASP B 1 279 ? 6.383 25.984 -6.434 1 97.12 279 ASP B N 1
ATOM 5863 C CA . ASP B 1 279 ? 6.34 24.656 -5.82 1 97.12 279 ASP B CA 1
ATOM 5864 C C . ASP B 1 279 ? 5.18 23.844 -6.371 1 97.12 279 ASP B C 1
ATOM 5866 O O . ASP B 1 279 ? 4.039 23.984 -5.922 1 97.12 279 ASP B O 1
ATOM 5870 N N . HIS B 1 280 ? 5.504 23.016 -7.266 1 95.75 280 HIS B N 1
ATOM 5871 C CA . HIS B 1 280 ? 4.484 22.172 -7.883 1 95.75 280 HIS B CA 1
ATOM 5872 C C . HIS B 1 280 ? 4.605 20.734 -7.414 1 95.75 280 HIS B C 1
ATOM 5874 O O . HIS B 1 280 ? 4.105 19.812 -8.07 1 95.75 280 HIS B O 1
ATOM 5880 N N . HIS B 1 281 ? 5.344 20.531 -6.316 1 95.31 281 HIS B N 1
ATOM 5881 C CA . HIS B 1 281 ? 5.52 19.188 -5.766 1 95.31 281 HIS B CA 1
ATOM 5882 C C . HIS B 1 281 ? 4.328 18.781 -4.91 1 95.31 281 HIS B C 1
ATOM 5884 O O . HIS B 1 281 ? 4.477 18.531 -3.711 1 95.31 281 HIS B O 1
ATOM 5890 N N . TYR B 1 282 ? 3.189 18.641 -5.633 1 97.62 282 TYR B N 1
ATOM 5891 C CA . TYR B 1 282 ? 1.969 18.266 -4.926 1 97.62 282 TYR B CA 1
ATOM 5892 C C . TYR B 1 282 ? 1.942 16.781 -4.633 1 97.62 282 TYR B C 1
ATOM 5894 O O . TYR B 1 282 ? 2.314 15.961 -5.48 1 97.62 282 TYR B O 1
ATOM 5902 N N . LYS B 1 283 ? 1.615 16.422 -3.432 1 97.94 283 LYS B N 1
ATOM 5903 C CA . LYS B 1 283 ? 1.261 15.047 -3.092 1 97.94 283 LYS B CA 1
ATOM 5904 C C . LYS B 1 283 ? 0.007 14.602 -3.84 1 97.94 283 LYS B C 1
ATOM 5906 O O . LYS B 1 283 ? -0.892 15.406 -4.09 1 97.94 283 LYS B O 1
ATOM 5911 N N . SER B 1 284 ? -0.062 13.383 -4.18 1 97.31 284 SER B N 1
ATOM 5912 C CA . SER B 1 284 ? -1.218 12.891 -4.922 1 97.31 284 SER B CA 1
ATOM 5913 C C . SER B 1 284 ? -2.453 12.805 -4.035 1 97.31 284 SER B C 1
ATOM 5915 O O . SER B 1 284 ? -2.338 12.648 -2.816 1 97.31 284 SER B O 1
ATOM 5917 N N . SER B 1 285 ? -3.652 12.867 -4.68 1 98.19 285 SER B N 1
ATOM 5918 C CA . SER B 1 285 ? -4.902 12.672 -3.955 1 98.19 285 SER B CA 1
ATOM 5919 C C . SER B 1 285 ? -4.918 11.32 -3.246 1 98.19 285 SER B C 1
ATOM 5921 O O . SER B 1 285 ? -5.391 11.211 -2.113 1 98.19 285 SER B O 1
ATOM 5923 N N . ALA B 1 286 ? -4.375 10.32 -3.92 1 97.75 286 ALA B N 1
ATOM 5924 C CA . ALA B 1 286 ? -4.348 8.977 -3.348 1 97.75 286 ALA B CA 1
ATOM 5925 C C . ALA B 1 286 ? -3.547 8.945 -2.047 1 97.75 286 ALA B C 1
ATOM 5927 O O . ALA B 1 286 ? -4.02 8.438 -1.03 1 97.75 286 ALA B O 1
ATOM 5928 N N . THR B 1 287 ? -2.359 9.562 -2.109 1 97.75 287 THR B N 1
ATOM 5929 C CA . THR B 1 287 ? -1.515 9.617 -0.92 1 97.75 287 THR B CA 1
ATOM 5930 C C . THR B 1 287 ? -2.225 10.344 0.216 1 97.75 287 THR B C 1
ATOM 5932 O O . THR B 1 287 ? -2.248 9.867 1.352 1 97.75 287 THR B O 1
ATOM 5935 N N . LEU B 1 288 ? -2.836 11.422 -0.064 1 98.75 288 LEU B N 1
ATOM 5936 C CA . LEU B 1 288 ? -3.471 12.242 0.965 1 98.75 288 LEU B CA 1
ATOM 5937 C C . LEU B 1 288 ? -4.688 11.531 1.547 1 98.75 288 LEU B C 1
ATOM 5939 O O . LEU B 1 288 ? -4.922 11.578 2.758 1 98.75 288 LEU B O 1
ATOM 5943 N N . ILE B 1 289 ? -5.469 10.859 0.729 1 98.88 289 ILE B N 1
ATOM 5944 C CA . ILE B 1 289 ? -6.613 10.102 1.216 1 98.88 289 ILE B CA 1
ATOM 5945 C C . ILE B 1 289 ? -6.133 8.938 2.084 1 98.88 289 ILE B C 1
ATOM 5947 O O . ILE B 1 289 ? -6.703 8.672 3.145 1 98.88 289 ILE B O 1
ATOM 5951 N N . HIS B 1 290 ? -5.086 8.258 1.657 1 98.69 290 HIS B N 1
ATOM 5952 C CA . HIS B 1 290 ? -4.496 7.195 2.465 1 98.69 290 HIS B CA 1
ATOM 5953 C C . HIS B 1 290 ? -4.059 7.715 3.828 1 98.69 290 HIS B C 1
ATOM 5955 O O . HIS B 1 290 ? -4.238 7.043 4.844 1 98.69 290 HIS B O 1
ATOM 5961 N N . LYS B 1 291 ? -3.5 8.93 3.842 1 98.62 291 LYS B N 1
ATOM 5962 C CA . LYS B 1 291 ? -3.006 9.484 5.098 1 98.62 291 LYS B CA 1
ATOM 5963 C C . LYS B 1 291 ? -4.16 9.867 6.02 1 98.62 291 LYS B C 1
ATOM 5965 O O . LYS B 1 291 ? -4.047 9.758 7.242 1 98.62 291 LYS B O 1
ATOM 5970 N N . LEU B 1 292 ? -5.258 10.312 5.434 1 98.88 292 LEU B N 1
ATOM 5971 C CA . LEU B 1 292 ? -6.441 10.531 6.258 1 98.88 292 LEU B CA 1
ATOM 5972 C C . LEU B 1 292 ? -6.867 9.242 6.949 1 98.88 292 LEU B C 1
ATOM 5974 O O . LEU B 1 292 ? -7.074 9.227 8.164 1 98.88 292 LEU B O 1
ATOM 5978 N N . VAL B 1 293 ? -6.957 8.18 6.211 1 98.88 293 VAL B N 1
ATOM 5979 C CA . VAL B 1 293 ? -7.355 6.879 6.746 1 98.88 293 VAL B CA 1
ATOM 5980 C C . VAL B 1 293 ? -6.371 6.434 7.82 1 98.88 293 VAL B C 1
ATOM 5982 O O . VAL B 1 293 ? -6.773 5.953 8.883 1 98.88 293 VAL B O 1
ATOM 5985 N N . GLU B 1 294 ? -5.109 6.582 7.52 1 98.62 294 GLU B N 1
ATOM 5986 C CA . GLU B 1 294 ? -4.059 6.211 8.461 1 98.62 294 GLU B CA 1
ATOM 5987 C C . GLU B 1 294 ? -4.195 6.984 9.773 1 98.62 294 GLU B C 1
ATOM 5989 O O . GLU B 1 294 ? -4.078 6.406 10.852 1 98.62 294 GLU B O 1
ATOM 5994 N N . CYS B 1 295 ? -4.418 8.289 9.672 1 98.75 295 CYS B N 1
ATOM 5995 C CA . CYS B 1 295 ? -4.625 9.102 10.875 1 98.75 295 CYS B CA 1
ATOM 5996 C C . CYS B 1 295 ? -5.793 8.57 11.695 1 98.75 295 CYS B C 1
ATOM 5998 O O . CYS B 1 295 ? -5.668 8.383 12.906 1 98.75 295 CYS B O 1
ATOM 6000 N N . VAL B 1 296 ? -6.906 8.289 11.039 1 98.88 296 VAL B N 1
ATOM 6001 C CA . VAL B 1 296 ? -8.102 7.816 11.727 1 98.88 296 VAL B CA 1
ATOM 6002 C C . VAL B 1 296 ? -7.812 6.469 12.383 1 98.88 296 VAL B C 1
ATOM 6004 O O . VAL B 1 296 ? -8.148 6.254 13.555 1 98.88 296 VAL B O 1
ATOM 6007 N N . ALA B 1 297 ? -7.137 5.605 11.641 1 98.75 297 ALA B N 1
ATOM 6008 C CA . ALA B 1 297 ? -6.812 4.273 12.148 1 98.75 297 ALA B CA 1
ATOM 6009 C C . ALA B 1 297 ? -5.922 4.355 13.383 1 98.75 297 ALA B C 1
ATOM 6011 O O . ALA B 1 297 ? -5.871 3.418 14.18 1 98.75 297 ALA B O 1
ATOM 6012 N N . LYS B 1 298 ? -5.211 5.465 13.539 1 98.38 298 LYS B N 1
ATOM 6013 C CA . LYS B 1 298 ? -4.285 5.664 14.648 1 98.38 298 LYS B CA 1
ATOM 6014 C C . LYS B 1 298 ? -4.844 6.668 15.656 1 98.38 298 LYS B C 1
ATOM 6016 O O . LYS B 1 298 ? -4.09 7.27 16.422 1 98.38 298 LYS B O 1
ATOM 6021 N N . GLU B 1 299 ? -6.133 6.996 15.609 1 98.38 299 GLU B N 1
ATOM 6022 C CA . GLU B 1 299 ? -6.891 7.797 16.562 1 98.38 299 GLU B CA 1
ATOM 6023 C C . GLU B 1 299 ? -6.586 9.281 16.406 1 98.38 299 GLU B C 1
ATOM 6025 O O . GLU B 1 299 ? -6.652 10.047 17.359 1 98.38 299 GLU B O 1
ATOM 6030 N N . GLY B 1 300 ? -6.188 9.641 15.227 1 98.69 300 GLY B N 1
ATOM 6031 C CA . GLY B 1 300 ? -5.816 11.031 15.016 1 98.69 300 GLY B CA 1
ATOM 6032 C C . GLY B 1 300 ? -6.695 11.742 14 1 98.69 300 GLY B C 1
ATOM 6033 O O . GLY B 1 300 ? -7.598 11.133 13.422 1 98.69 300 GLY B O 1
ATOM 6034 N N . ASN B 1 301 ? -6.539 13.039 13.852 1 98.88 301 ASN B N 1
ATOM 6035 C CA . ASN B 1 301 ? -7.133 13.898 12.828 1 98.88 301 ASN B CA 1
ATOM 6036 C C . ASN B 1 301 ? -6.109 14.297 11.766 1 98.88 301 ASN B C 1
ATOM 6038 O O . ASN B 1 301 ? -4.902 14.148 11.977 1 98.88 301 ASN B O 1
ATOM 6042 N N . MET B 1 302 ? -6.621 14.672 10.656 1 98.94 302 MET B N 1
ATOM 6043 C CA . MET B 1 302 ? -5.777 15.281 9.633 1 98.94 302 MET B CA 1
ATOM 6044 C C . MET B 1 302 ? -6.23 16.703 9.336 1 98.94 302 MET B C 1
ATOM 6046 O O . MET B 1 302 ? -7.414 16.953 9.094 1 98.94 302 MET B O 1
ATOM 6050 N N . LEU B 1 303 ? -5.344 17.609 9.508 1 98.94 303 LEU B N 1
ATOM 6051 C CA . LEU B 1 303 ? -5.523 19 9.141 1 98.94 303 LEU B CA 1
ATOM 6052 C C . LEU B 1 303 ? -4.762 19.344 7.863 1 98.94 303 LEU B C 1
ATOM 6054 O O . LEU B 1 303 ? -3.537 19.484 7.883 1 98.94 303 LEU B O 1
ATOM 6058 N N . LEU B 1 304 ? -5.461 19.422 6.734 1 98.94 304 LEU B N 1
ATOM 6059 C CA . LEU B 1 304 ? -4.859 19.578 5.414 1 98.94 304 LEU B CA 1
ATOM 6060 C C . LEU B 1 304 ? -4.836 21.047 4.996 1 98.94 304 LEU B C 1
ATOM 6062 O O . LEU B 1 304 ? -5.871 21.719 5.008 1 98.94 304 LEU B O 1
ATOM 6066 N N . ASN B 1 305 ? -3.686 21.484 4.59 1 98.88 305 ASN B N 1
ATOM 6067 C CA . ASN B 1 305 ? -3.48 22.922 4.383 1 98.88 305 ASN B CA 1
ATOM 6068 C C . ASN B 1 305 ? -3.65 23.297 2.918 1 98.88 305 ASN B C 1
ATOM 6070 O O . ASN B 1 305 ? -3.26 22.547 2.023 1 98.88 305 ASN B O 1
ATOM 6074 N N . ILE B 1 306 ? -4.199 24.453 2.723 1 98.56 306 ILE B N 1
ATOM 6075 C CA . ILE B 1 306 ? -4.227 25.172 1.448 1 98.56 306 ILE B CA 1
ATOM 6076 C C . ILE B 1 306 ? -3.605 26.547 1.617 1 98.56 306 ILE B C 1
ATOM 6078 O O . ILE B 1 306 ? -3.855 27.234 2.613 1 98.56 306 ILE B O 1
ATOM 6082 N N . GLY B 1 307 ? -2.775 26.922 0.688 1 98.62 307 GLY B N 1
ATOM 6083 C CA . GLY B 1 307 ? -2.297 28.281 0.58 1 98.62 307 GLY B CA 1
ATOM 6084 C C . GLY B 1 307 ? -2.947 29.062 -0.552 1 98.62 307 GLY B C 1
ATOM 6085 O O . GLY B 1 307 ? -2.521 28.953 -1.705 1 98.62 307 GLY B O 1
ATOM 6086 N N . PRO B 1 308 ? -3.992 29.812 -0.267 1 98.69 308 PRO B N 1
ATOM 6087 C CA . PRO B 1 308 ? -4.656 30.578 -1.323 1 98.69 308 PRO B CA 1
ATOM 6088 C C . PRO B 1 308 ? -3.729 31.594 -1.989 1 98.69 308 PRO B C 1
ATOM 6090 O O . PRO B 1 308 ? -2.766 32.062 -1.371 1 98.69 308 PRO B O 1
ATOM 6093 N N . THR B 1 309 ? -4.035 31.969 -3.213 1 98.25 309 THR B N 1
ATOM 6094 C CA . THR B 1 309 ? -3.285 33 -3.914 1 98.25 309 THR B CA 1
ATOM 6095 C C . THR B 1 309 ? -3.482 34.375 -3.24 1 98.25 309 THR B C 1
ATOM 6097 O O . THR B 1 309 ? -4.336 34.5 -2.365 1 98.25 309 THR B O 1
ATOM 6100 N N . ALA B 1 310 ? -2.693 35.344 -3.727 1 97.5 310 ALA B N 1
ATOM 6101 C CA . ALA B 1 310 ? -2.818 36.688 -3.191 1 97.5 310 ALA B CA 1
ATOM 6102 C C . ALA B 1 310 ? -4.23 37.25 -3.398 1 97.5 310 ALA B C 1
ATOM 6104 O O . ALA B 1 310 ? -4.699 38.062 -2.629 1 97.5 310 ALA B O 1
ATOM 6105 N N . GLN B 1 311 ? -4.945 36.688 -4.371 1 97.69 311 GLN B N 1
ATOM 6106 C CA . GLN B 1 311 ? -6.297 37.156 -4.68 1 97.69 311 GLN B CA 1
ATOM 6107 C C . GLN B 1 311 ? -7.332 36.406 -3.842 1 97.69 311 GLN B C 1
ATOM 6109 O O . GLN B 1 311 ? -8.531 36.719 -3.916 1 97.69 311 GLN B O 1
ATOM 6114 N N . GLY B 1 312 ? -6.883 35.438 -3.051 1 98 312 GLY B N 1
ATOM 6115 C CA . GLY B 1 312 ? -7.789 34.688 -2.182 1 98 312 GLY B CA 1
ATOM 6116 C C . GLY B 1 312 ? -8.406 33.469 -2.854 1 98 312 GLY B C 1
ATOM 6117 O O . GLY B 1 312 ? -9.414 32.938 -2.381 1 98 312 GLY B O 1
ATOM 6118 N N . ARG B 1 313 ? -7.797 33.031 -3.953 1 98.19 313 ARG B N 1
ATOM 6119 C CA . ARG B 1 313 ? -8.328 31.891 -4.684 1 98.19 313 ARG B CA 1
ATOM 6120 C C . ARG B 1 313 ? -7.539 30.625 -4.363 1 98.19 313 ARG B C 1
ATOM 6122 O O . ARG B 1 313 ? -6.32 30.672 -4.168 1 98.19 313 ARG B O 1
ATOM 6129 N N . PHE B 1 314 ? -8.281 29.516 -4.25 1 98.31 314 PHE B N 1
ATOM 6130 C CA . PHE B 1 314 ? -7.57 28.234 -4.18 1 98.31 314 PHE B CA 1
ATOM 6131 C C . PHE B 1 314 ? -6.887 27.922 -5.504 1 98.31 314 PHE B C 1
ATOM 6133 O O . PHE B 1 314 ? -7.5 28.031 -6.566 1 98.31 314 PHE B O 1
ATOM 6140 N N . PRO B 1 315 ? -5.551 27.562 -5.488 1 97.69 315 PRO B N 1
ATOM 6141 C CA . PRO B 1 315 ? -4.91 27.109 -6.727 1 97.69 315 PRO B CA 1
ATOM 6142 C C . PRO B 1 315 ? -5.629 25.922 -7.367 1 97.69 315 PRO B C 1
ATOM 6144 O O . PRO B 1 315 ? -6.281 25.141 -6.672 1 97.69 315 PRO B O 1
ATOM 6147 N N . ALA B 1 316 ? -5.449 25.797 -8.672 1 97.56 316 ALA B N 1
ATOM 6148 C CA . ALA B 1 316 ? -6.141 24.75 -9.438 1 97.56 316 ALA B CA 1
ATOM 6149 C C . ALA B 1 316 ? -5.789 23.359 -8.914 1 97.56 316 ALA B C 1
ATOM 6151 O O . ALA B 1 316 ? -6.652 22.484 -8.844 1 97.56 316 ALA B O 1
ATOM 6152 N N . GLU B 1 317 ? -4.531 23.109 -8.586 1 97.88 317 GLU B N 1
ATOM 6153 C CA . GLU B 1 317 ? -4.09 21.812 -8.094 1 97.88 317 GLU B CA 1
ATOM 6154 C C . GLU B 1 317 ? -4.77 21.453 -6.773 1 97.88 317 GLU B C 1
ATOM 6156 O O . GLU B 1 317 ? -5.16 20.312 -6.555 1 97.88 317 GLU B O 1
ATOM 6161 N N . ASN B 1 318 ? -4.922 22.469 -5.902 1 98.31 318 ASN B N 1
ATOM 6162 C CA . ASN B 1 318 ? -5.633 22.266 -4.648 1 98.31 318 ASN B CA 1
ATOM 6163 C C . ASN B 1 318 ? -7.09 21.875 -4.891 1 98.31 318 ASN B C 1
ATOM 6165 O O . ASN B 1 318 ? -7.617 20.969 -4.234 1 98.31 318 ASN B O 1
ATOM 6169 N N . GLN B 1 319 ? -7.676 22.594 -5.812 1 98.38 319 GLN B N 1
ATOM 6170 C CA . GLN B 1 319 ? -9.078 22.328 -6.125 1 98.38 319 GLN B CA 1
ATOM 6171 C C . GLN B 1 319 ? -9.266 20.906 -6.648 1 98.38 319 GLN B C 1
ATOM 6173 O O . GLN B 1 319 ? -10.25 20.25 -6.32 1 98.38 319 GLN B O 1
ATOM 6178 N N . ALA B 1 320 ? -8.359 20.484 -7.492 1 98.56 320 ALA B N 1
ATOM 6179 C CA . ALA B 1 320 ? -8.422 19.125 -8.023 1 98.56 320 ALA B CA 1
ATOM 6180 C C . ALA B 1 320 ? -8.336 18.094 -6.906 1 98.56 320 ALA B C 1
ATOM 6182 O O . ALA B 1 320 ? -9.094 17.109 -6.895 1 98.56 320 ALA B O 1
ATOM 6183 N N . ILE B 1 321 ? -7.438 18.234 -5.969 1 98.75 321 ILE B N 1
ATOM 6184 C CA . ILE B 1 321 ? -7.273 17.328 -4.828 1 98.75 321 ILE B CA 1
ATOM 6185 C C . ILE B 1 321 ? -8.547 17.328 -3.988 1 98.75 321 ILE B C 1
ATOM 6187 O O . ILE B 1 321 ? -9.023 16.266 -3.586 1 98.75 321 ILE B O 1
ATOM 6191 N N . LEU B 1 322 ? -9.133 18.531 -3.758 1 98.88 322 LEU B N 1
ATOM 6192 C CA . LEU B 1 322 ? -10.367 18.625 -2.982 1 98.88 322 LEU B CA 1
ATOM 6193 C C . LEU B 1 322 ? -11.508 17.891 -3.686 1 98.88 322 LEU B C 1
ATOM 6195 O O . LEU B 1 322 ? -12.344 17.266 -3.031 1 98.88 322 LEU B O 1
ATOM 6199 N N . ARG B 1 323 ? -11.555 18.016 -4.992 1 98.75 323 ARG B N 1
ATOM 6200 C CA . ARG B 1 323 ? -12.586 17.312 -5.742 1 98.75 323 ARG B CA 1
ATOM 6201 C C . ARG B 1 323 ? -12.445 15.805 -5.578 1 98.75 323 ARG B C 1
ATOM 6203 O O . ARG B 1 323 ? -13.438 15.094 -5.426 1 98.75 323 ARG B O 1
ATOM 6210 N N . ASP B 1 324 ? -11.219 15.305 -5.609 1 98.75 324 ASP B N 1
ATOM 6211 C CA . ASP B 1 324 ? -10.984 13.875 -5.422 1 98.75 324 ASP B CA 1
ATOM 6212 C C . ASP B 1 324 ? -11.406 13.43 -4.027 1 98.75 324 ASP B C 1
ATOM 6214 O O . ASP B 1 324 ? -11.984 12.352 -3.859 1 98.75 324 ASP B O 1
ATOM 6218 N N . PHE B 1 325 ? -11.109 14.25 -3.033 1 98.88 325 PHE B N 1
ATOM 6219 C CA . PHE B 1 325 ? -11.625 13.977 -1.695 1 98.88 325 PHE B CA 1
ATOM 6220 C C . PHE B 1 325 ? -13.148 13.914 -1.698 1 98.88 325 PHE B C 1
ATOM 6222 O O . PHE B 1 325 ? -13.734 13.016 -1.099 1 98.88 325 PHE B O 1
ATOM 6229 N N . SER B 1 326 ? -13.719 14.953 -2.318 1 98.88 326 SER B N 1
ATOM 6230 C CA . SER B 1 326 ? -15.172 15.016 -2.373 1 98.88 326 SER B CA 1
ATOM 6231 C C . SER B 1 326 ? -15.766 13.734 -2.947 1 98.88 326 SER B C 1
ATOM 6233 O O . SER B 1 326 ? -16.688 13.156 -2.371 1 98.88 326 SER B O 1
ATOM 6235 N N . ASP B 1 327 ? -15.242 13.289 -4.039 1 98.69 327 ASP B N 1
ATOM 6236 C CA . ASP B 1 327 ? -15.719 12.078 -4.703 1 98.69 327 ASP B CA 1
ATOM 6237 C C . ASP B 1 327 ? -15.586 10.859 -3.793 1 98.69 327 ASP B C 1
ATOM 6239 O O . ASP B 1 327 ? -16.516 10.055 -3.684 1 98.69 327 ASP B O 1
ATOM 6243 N N . TRP B 1 328 ? -14.492 10.727 -3.143 1 98.81 328 TRP B N 1
ATOM 6244 C CA . TRP B 1 328 ? -14.25 9.555 -2.305 1 98.81 328 TRP B CA 1
ATOM 6245 C C . TRP B 1 328 ? -15.094 9.617 -1.032 1 98.81 328 TRP B C 1
ATOM 6247 O O . TRP B 1 328 ? -15.711 8.625 -0.639 1 98.81 328 TRP B O 1
ATOM 6257 N N . MET B 1 329 ? -15.172 10.797 -0.399 1 98.81 329 MET B N 1
ATOM 6258 C CA . MET B 1 329 ? -15.875 10.969 0.869 1 98.81 329 MET B CA 1
ATOM 6259 C C . MET B 1 329 ? -17.375 10.82 0.679 1 98.81 329 MET B C 1
ATOM 6261 O O . MET B 1 329 ? -18.078 10.336 1.574 1 98.81 329 MET B O 1
ATOM 6265 N N . ASP B 1 330 ? -17.828 11.211 -0.423 1 98.31 330 ASP B N 1
ATOM 6266 C CA . ASP B 1 330 ? -19.25 11.07 -0.717 1 98.31 330 ASP B CA 1
ATOM 6267 C C . ASP B 1 330 ? -19.719 9.617 -0.536 1 98.31 330 ASP B C 1
ATOM 6269 O O . ASP B 1 330 ? -20.828 9.367 -0.09 1 98.31 330 ASP B O 1
ATOM 6273 N N . LEU B 1 331 ? -18.781 8.703 -0.779 1 98.44 331 LEU B N 1
ATOM 6274 C CA . LEU B 1 331 ? -19.141 7.289 -0.785 1 98.44 331 LEU B CA 1
ATOM 6275 C C . LEU B 1 331 ? -18.625 6.598 0.475 1 98.44 331 LEU B C 1
ATOM 6277 O O . LEU B 1 331 ? -19.062 5.496 0.808 1 98.44 331 LEU B O 1
ATOM 6281 N N . HIS B 1 332 ? -17.703 7.266 1.234 1 98.81 332 HIS B N 1
ATOM 6282 C CA . HIS B 1 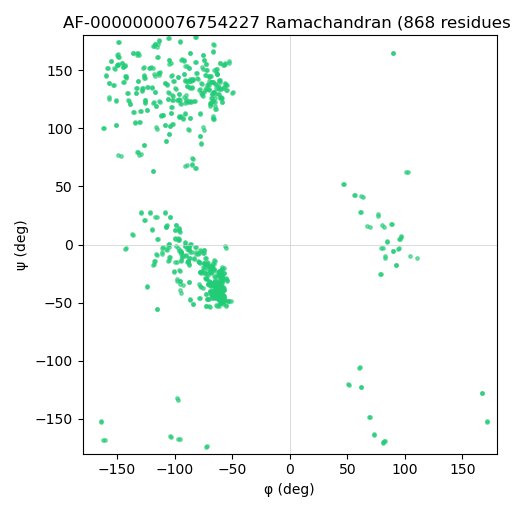332 ? -16.984 6.469 2.225 1 98.81 332 HIS B CA 1
ATOM 6283 C C . HIS B 1 332 ? -16.875 7.207 3.555 1 98.81 332 HIS B C 1
ATOM 6285 O O . HIS B 1 332 ? -16.234 6.727 4.488 1 98.81 332 HIS B O 1
ATOM 6291 N N . ALA B 1 333 ? -17.531 8.312 3.752 1 98.69 333 ALA B N 1
ATOM 6292 C CA . ALA B 1 333 ? -17.375 9.172 4.922 1 98.69 333 ALA B CA 1
ATOM 6293 C C . ALA B 1 333 ? -17.719 8.414 6.207 1 98.69 333 ALA B C 1
ATOM 6295 O O . ALA B 1 333 ? -17.156 8.703 7.266 1 98.69 333 ALA B O 1
ATOM 6296 N N . GLU B 1 334 ? -18.609 7.418 6.109 1 98.69 334 GLU B N 1
ATOM 6297 C CA . GLU B 1 334 ? -19.016 6.613 7.258 1 98.69 334 GLU B CA 1
ATOM 6298 C C . GLU B 1 334 ? -17.812 5.926 7.902 1 98.69 334 GLU B C 1
ATOM 6300 O O . GLU B 1 334 ? -17.812 5.664 9.109 1 98.69 334 GLU B O 1
ATOM 6305 N N . SER B 1 335 ? -16.781 5.641 7.078 1 98.94 335 SER B N 1
ATOM 6306 C CA . SER B 1 335 ? -15.609 4.918 7.559 1 98.94 335 SER B CA 1
ATOM 6307 C C . SER B 1 335 ? -14.594 5.867 8.18 1 98.94 335 SER B C 1
ATOM 6309 O O . SER B 1 335 ? -13.539 5.438 8.648 1 98.94 335 SER B O 1
ATOM 6311 N N . ILE B 1 336 ? -14.906 7.168 8.211 1 98.94 336 ILE B N 1
ATOM 6312 C CA . ILE B 1 336 ? -13.992 8.195 8.703 1 98.94 336 ILE B CA 1
ATOM 6313 C C . ILE B 1 336 ? -14.57 8.852 9.953 1 98.94 336 ILE B C 1
ATOM 6315 O O . ILE B 1 336 ? -13.977 8.781 11.031 1 98.94 336 ILE B O 1
ATOM 6319 N N . TYR B 1 337 ? -15.82 9.398 9.859 1 98.88 337 TYR B N 1
ATOM 6320 C CA . TYR B 1 337 ? -16.406 10.164 10.953 1 98.88 337 TYR B CA 1
ATOM 6321 C C . TYR B 1 337 ? -16.734 9.25 12.141 1 98.88 337 TYR B C 1
ATOM 6323 O O . TYR B 1 337 ? -17.422 8.242 11.992 1 98.88 337 TYR B O 1
ATOM 6331 N N . GLY B 1 338 ? -16.156 9.586 13.25 1 98.69 338 GLY B N 1
ATOM 6332 C CA . GLY B 1 338 ? -16.453 8.852 14.477 1 98.69 338 GLY B CA 1
ATOM 6333 C C . GLY B 1 338 ? -15.68 7.547 14.578 1 98.69 338 GLY B C 1
ATOM 6334 O O . GLY B 1 338 ? -15.773 6.844 15.594 1 98.69 338 GLY B O 1
ATOM 6335 N N . CYS B 1 339 ? -14.922 7.215 13.578 1 98.81 339 CYS B N 1
ATOM 6336 C CA . CYS B 1 339 ? -14.125 5.996 13.602 1 98.81 339 CYS B CA 1
ATOM 6337 C C . CYS B 1 339 ? -12.773 6.242 14.266 1 98.81 339 CYS B C 1
ATOM 6339 O O . CYS B 1 339 ? -12.383 7.391 14.477 1 98.81 339 CYS B O 1
ATOM 6341 N N . GLY B 1 340 ? -12.055 5.145 14.641 1 98.5 340 GLY B N 1
ATOM 6342 C CA . GLY B 1 340 ? -10.75 5.219 15.266 1 98.5 340 GLY B CA 1
ATOM 6343 C C . GLY B 1 340 ? -9.992 3.902 15.234 1 98.5 340 GLY B C 1
ATOM 6344 O O . GLY B 1 340 ? -10.086 3.156 14.25 1 98.5 340 GLY B O 1
ATOM 6345 N N . TYR B 1 341 ? -9.148 3.748 16.219 1 98.19 341 TYR B N 1
ATOM 6346 C CA . TYR B 1 341 ? -8.297 2.572 16.375 1 98.19 341 TYR B CA 1
ATOM 6347 C C . TYR B 1 341 ? -9.141 1.308 16.5 1 98.19 341 TYR B C 1
ATOM 6349 O O . TYR B 1 341 ? -10.055 1.239 17.328 1 98.19 341 TYR B O 1
ATOM 6357 N N . ALA B 1 342 ? -8.867 0.299 15.664 1 98.19 342 ALA B N 1
ATOM 6358 C CA . ALA B 1 342 ? -9.695 -0.9 15.594 1 98.19 342 ALA B CA 1
ATOM 6359 C C . ALA B 1 342 ? -9.227 -1.952 16.594 1 98.19 342 ALA B C 1
ATOM 6361 O O . ALA B 1 342 ? -9.953 -2.908 16.891 1 98.19 342 ALA B O 1
ATOM 6362 N N . ASP B 1 343 ? -8.031 -1.789 17.156 1 97.06 343 ASP B N 1
ATOM 6363 C CA . ASP B 1 343 ? -7.438 -2.785 18.031 1 97.06 343 ASP B CA 1
ATOM 6364 C C . ASP B 1 343 ? -7.348 -4.148 17.359 1 97.06 343 ASP B C 1
ATOM 6366 O O . ASP B 1 343 ? -7.801 -5.152 17.906 1 97.06 343 ASP B O 1
ATOM 6370 N N . LEU B 1 344 ? -6.949 -4.215 16.078 1 97.88 344 LEU B N 1
ATOM 6371 C CA . LEU B 1 344 ? -6.691 -5.379 15.242 1 97.88 344 LEU B CA 1
ATOM 6372 C C . LEU B 1 344 ? -5.301 -5.301 14.617 1 97.88 344 LEU B C 1
ATOM 6374 O O . LEU B 1 344 ? -4.738 -4.211 14.484 1 97.88 344 LEU B O 1
ATOM 6378 N N . PRO B 1 345 ? -4.695 -6.461 14.305 1 96.38 345 PRO B N 1
ATOM 6379 C CA . PRO B 1 345 ? -3.428 -6.402 13.578 1 96.38 345 PRO B CA 1
ATOM 6380 C C . PRO B 1 345 ? -3.527 -5.605 12.281 1 96.38 345 PRO B C 1
ATOM 6382 O O . PRO B 1 345 ? -4.516 -5.723 11.555 1 96.38 345 PRO B O 1
ATOM 6385 N N . LYS B 1 346 ? -2.586 -4.703 12.031 1 95.81 346 LYS B N 1
ATOM 6386 C CA . LYS B 1 346 ? -2.588 -3.926 10.797 1 95.81 346 LYS B CA 1
ATOM 6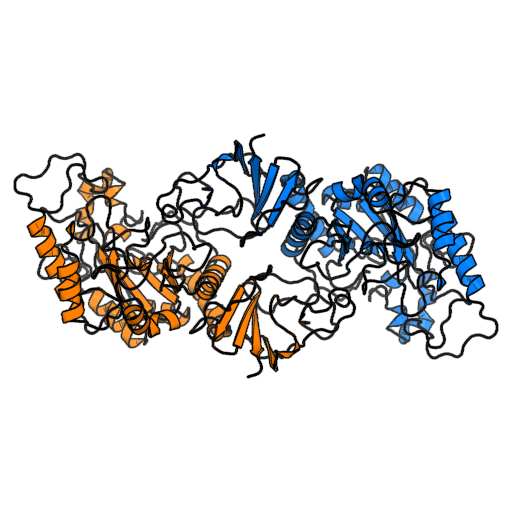387 C C . LYS B 1 346 ? -2.498 -4.84 9.578 1 95.81 346 LYS B C 1
ATOM 6389 O O . LYS B 1 346 ? -1.589 -5.664 9.477 1 95.81 346 LYS B O 1
ATOM 6394 N N . PRO B 1 347 ? -3.391 -4.711 8.664 1 96.31 347 PRO B N 1
ATOM 6395 C CA . PRO B 1 347 ? -3.316 -5.531 7.453 1 96.31 347 PRO B CA 1
ATOM 6396 C C . PRO B 1 347 ? -2.227 -5.07 6.488 1 96.31 347 PRO B C 1
ATOM 6398 O O . PRO B 1 347 ? -1.848 -3.895 6.5 1 96.31 347 PRO B O 1
ATOM 6401 N N . ASP B 1 348 ? -1.807 -5.949 5.617 1 93.88 348 ASP B N 1
ATOM 6402 C CA . ASP B 1 348 ? -0.792 -5.629 4.617 1 93.88 348 ASP B CA 1
ATOM 6403 C C . ASP B 1 348 ? -1.371 -4.754 3.51 1 93.88 348 ASP B C 1
ATOM 6405 O O . ASP B 1 348 ? -0.641 -4 2.861 1 93.88 348 ASP B O 1
ATOM 6409 N N . TRP B 1 349 ? -2.637 -4.844 3.348 1 95.62 349 TRP B N 1
ATOM 6410 C CA . TRP B 1 349 ? -3.254 -4.242 2.172 1 95.62 349 TRP B CA 1
ATOM 6411 C C . TRP B 1 349 ? -3.791 -2.85 2.492 1 95.62 349 TRP B C 1
ATOM 6413 O O . TRP B 1 349 ? -4.285 -2.148 1.605 1 95.62 349 TRP B O 1
ATOM 6423 N N . GLY B 1 350 ? -3.738 -2.41 3.777 1 97.38 350 GLY B N 1
ATOM 6424 C CA . GLY B 1 350 ? -4.262 -1.104 4.137 1 97.38 350 GLY B CA 1
ATOM 6425 C C . GLY B 1 350 ? -4.406 -0.912 5.637 1 97.38 350 GLY B C 1
ATOM 6426 O O . GLY B 1 350 ? -3.443 -1.087 6.383 1 97.38 350 GLY B O 1
ATOM 6427 N N . TYR B 1 351 ? -5.668 -0.491 6.039 1 98.56 351 TYR B N 1
ATOM 6428 C CA . TYR B 1 351 ? -5.93 -0.209 7.445 1 98.56 351 TYR B CA 1
ATOM 6429 C C . TYR B 1 351 ? -7.359 -0.583 7.82 1 98.56 351 TYR B C 1
ATOM 6431 O O . TYR B 1 351 ? -8.234 -0.672 6.953 1 98.56 351 TYR B O 1
ATOM 6439 N N . TYR B 1 352 ? -7.531 -0.819 9.086 1 98.81 352 TYR B N 1
ATOM 6440 C CA . TYR B 1 352 ? -8.852 -0.878 9.695 1 98.81 352 TYR B CA 1
ATOM 6441 C C . TYR B 1 352 ? -9.195 0.432 10.391 1 98.81 352 TYR B C 1
ATOM 6443 O O . TYR B 1 352 ? -8.336 1.036 11.039 1 98.81 352 TYR B O 1
ATOM 6451 N N . THR B 1 353 ? -10.375 0.909 10.172 1 98.88 353 THR B N 1
ATOM 6452 C CA . THR B 1 353 ? -11.008 1.829 11.117 1 98.88 353 THR B CA 1
ATOM 6453 C C . THR B 1 353 ? -12.242 1.198 11.75 1 98.88 353 THR B C 1
ATOM 6455 O O . THR B 1 353 ? -12.75 0.188 11.258 1 98.88 353 THR B O 1
ATOM 6458 N N . ARG B 1 354 ? -12.68 1.768 12.891 1 98.75 354 ARG B N 1
ATOM 6459 C CA . ARG B 1 354 ? -13.766 1.108 13.602 1 98.75 354 ARG B CA 1
ATOM 6460 C C . ARG B 1 354 ? -14.688 2.131 14.258 1 98.75 354 ARG B C 1
ATOM 6462 O O . ARG B 1 354 ? -14.234 3.162 14.75 1 98.75 354 ARG B O 1
ATOM 6469 N N . LYS B 1 355 ? -15.914 1.91 14.219 1 98.38 355 LYS B N 1
ATOM 6470 C CA . LYS B 1 355 ? -16.969 2.607 14.961 1 98.38 355 LYS B CA 1
ATOM 6471 C C . LYS B 1 355 ? -17.953 1.621 15.586 1 98.38 355 LYS B C 1
ATOM 6473 O O . LYS B 1 355 ? -18.766 1.018 14.883 1 98.38 355 LYS B O 1
ATOM 6478 N N . GLY B 1 356 ? -17.812 1.465 16.938 1 97.38 356 GLY B N 1
ATOM 6479 C CA . GLY B 1 356 ? -18.641 0.477 17.609 1 97.38 356 GLY B CA 1
ATOM 6480 C C . GLY B 1 356 ? -18.391 -0.938 17.125 1 97.38 356 GLY B C 1
ATOM 6481 O O . GLY B 1 356 ? -17.25 -1.408 17.109 1 97.38 356 GLY B O 1
ATOM 6482 N N . GLN B 1 357 ? -19.453 -1.569 16.641 1 97.81 357 GLN B N 1
ATOM 6483 C CA . GLN B 1 357 ? -19.375 -2.965 16.219 1 97.81 357 GLN B CA 1
ATOM 6484 C C . GLN B 1 357 ? -19.156 -3.074 14.719 1 97.81 357 GLN B C 1
ATOM 6486 O O . GLN B 1 357 ? -19.375 -4.133 14.133 1 97.81 357 GLN B O 1
ATOM 6491 N N . THR B 1 358 ? -18.797 -1.988 14.133 1 98.75 358 THR B N 1
ATOM 6492 C CA . THR B 1 358 ? -18.531 -1.994 12.703 1 98.75 358 THR B CA 1
ATOM 6493 C C . THR B 1 358 ? -17.047 -1.731 12.438 1 98.75 358 THR B C 1
ATOM 6495 O O . THR B 1 358 ? -16.484 -0.759 12.938 1 98.75 358 THR B O 1
ATOM 6498 N N . ILE B 1 359 ? -16.422 -2.66 11.734 1 98.88 359 ILE B N 1
ATOM 6499 C CA . ILE B 1 359 ? -15.047 -2.508 11.266 1 98.88 359 ILE B CA 1
ATOM 6500 C C . ILE B 1 359 ? -15.039 -2.139 9.789 1 98.88 359 ILE B C 1
ATOM 6502 O O . ILE B 1 359 ? -15.773 -2.73 8.992 1 98.88 359 ILE B O 1
ATOM 6506 N N . TYR B 1 360 ? -14.352 -1.114 9.43 1 98.94 360 TYR B N 1
ATOM 6507 C CA . TYR B 1 360 ? -14.156 -0.735 8.039 1 98.94 360 TYR B CA 1
ATOM 6508 C C . TYR B 1 360 ? -12.766 -1.132 7.555 1 98.94 360 TYR B C 1
ATOM 6510 O O . TYR B 1 360 ? -11.758 -0.711 8.125 1 98.94 360 TYR B O 1
ATOM 6518 N N . ALA B 1 361 ? -12.656 -1.999 6.547 1 98.94 361 ALA B N 1
ATOM 6519 C CA . ALA B 1 361 ? -11.398 -2.398 5.93 1 98.94 361 ALA B CA 1
ATOM 6520 C C . ALA B 1 361 ? -11.07 -1.521 4.723 1 98.94 361 ALA B C 1
ATOM 6522 O O . ALA B 1 361 ? -11.75 -1.596 3.697 1 98.94 361 ALA B O 1
ATOM 6523 N N . HIS B 1 362 ? -10.086 -0.669 4.871 1 98.94 362 HIS B N 1
ATOM 6524 C CA . HIS B 1 362 ? -9.625 0.208 3.801 1 98.94 362 HIS B CA 1
ATOM 6525 C C . HIS B 1 362 ? -8.578 -0.483 2.934 1 98.94 362 HIS B C 1
ATOM 6527 O O . HIS B 1 362 ? -7.449 -0.702 3.375 1 98.94 362 HIS B O 1
ATOM 6533 N N . LEU B 1 363 ? -8.953 -0.82 1.707 1 98.56 363 LEU B N 1
ATOM 6534 C CA . LEU B 1 363 ? -8.078 -1.543 0.793 1 98.56 363 LEU B CA 1
ATOM 6535 C C . LEU B 1 363 ? -7.352 -0.581 -0.143 1 98.56 363 LEU B C 1
ATOM 6537 O O . LEU B 1 363 ? -7.961 -0.023 -1.059 1 98.56 363 LEU B O 1
ATOM 6541 N N . PHE B 1 364 ? -6.031 -0.451 0.086 1 97.69 364 PHE B N 1
ATOM 6542 C CA . PHE B 1 364 ? -5.211 0.425 -0.739 1 97.69 364 PHE B CA 1
ATOM 6543 C C . PHE B 1 364 ? -4.668 -0.324 -1.95 1 97.69 364 PHE B C 1
ATOM 6545 O O . PHE B 1 364 ? -4.176 0.291 -2.898 1 97.69 364 PHE B O 1
ATOM 6552 N N . GLU B 1 365 ? -4.773 -1.675 -1.851 1 94.94 365 GLU B N 1
ATOM 6553 C CA . GLU B 1 365 ? -4.25 -2.512 -2.926 1 94.94 365 GLU B CA 1
ATOM 6554 C C . GLU B 1 365 ? -5.145 -3.723 -3.17 1 94.94 365 GLU B C 1
ATOM 6556 O O . GLU B 1 365 ? -5.668 -4.312 -2.225 1 94.94 365 GLU B O 1
ATOM 6561 N N . GLN B 1 366 ? -5.199 -4.062 -4.438 1 95.62 366 GLN B N 1
ATOM 6562 C CA . GLN B 1 366 ? -5.961 -5.227 -4.871 1 95.62 366 GLN B CA 1
ATOM 6563 C C . GLN B 1 366 ? -5.328 -6.523 -4.367 1 95.62 366 GLN B C 1
ATOM 6565 O O . GLN B 1 366 ? -4.125 -6.734 -4.535 1 95.62 366 GLN B O 1
ATOM 6570 N N . PRO B 1 367 ? -6.062 -7.387 -3.674 1 96.31 367 PRO B N 1
ATOM 6571 C CA . PRO B 1 367 ? -5.504 -8.68 -3.275 1 96.31 367 PRO B CA 1
ATOM 6572 C C . PRO B 1 367 ? -5.422 -9.672 -4.434 1 96.31 367 PRO B C 1
ATOM 6574 O O . PRO B 1 367 ? -6.023 -9.445 -5.488 1 96.31 367 PRO B O 1
ATOM 6577 N N . ILE B 1 368 ? -4.629 -10.711 -4.27 1 97.62 368 ILE B N 1
ATOM 6578 C CA . ILE B 1 368 ? -4.684 -11.875 -5.145 1 97.62 368 ILE B CA 1
ATOM 6579 C C . ILE B 1 368 ? -5.66 -12.898 -4.578 1 97.62 368 ILE B C 1
ATOM 6581 O O . ILE B 1 368 ? -5.406 -13.5 -3.531 1 97.62 368 ILE B O 1
ATOM 6585 N N . GLY B 1 369 ? -6.77 -13.117 -5.277 1 97.19 369 GLY B N 1
ATOM 6586 C CA . GLY B 1 369 ? -7.797 -14 -4.746 1 97.19 369 GLY B CA 1
ATOM 6587 C C . GLY B 1 369 ? -8.516 -13.43 -3.539 1 97.19 369 GLY B C 1
ATOM 6588 O O . GLY B 1 369 ? -8.781 -12.227 -3.48 1 97.19 369 GLY B O 1
ATOM 6589 N N . PRO B 1 370 ? -8.953 -14.336 -2.617 1 97.81 370 PRO B N 1
ATOM 6590 C CA . PRO B 1 370 ? -9.672 -13.875 -1.428 1 97.81 370 PRO B CA 1
ATOM 6591 C C . PRO B 1 370 ? -8.812 -12.992 -0.527 1 97.81 370 PRO B C 1
ATOM 6593 O O . PRO B 1 370 ? -7.602 -13.195 -0.421 1 97.81 370 PRO B O 1
ATOM 6596 N N . LEU B 1 371 ? -9.477 -12.062 0.088 1 98.12 371 LEU B N 1
ATOM 6597 C CA . LEU B 1 371 ? -8.797 -11.094 0.942 1 98.12 371 LEU B CA 1
ATOM 6598 C C . LEU B 1 371 ? -8.727 -11.594 2.381 1 98.12 371 LEU B C 1
ATOM 6600 O O . LEU B 1 371 ? -9.758 -11.891 2.992 1 98.12 371 LEU B O 1
ATOM 6604 N N . TYR B 1 372 ? -7.531 -11.648 2.943 1 98.19 372 TYR B N 1
ATOM 6605 C CA . TYR B 1 372 ? -7.312 -12.016 4.34 1 98.19 372 TYR B CA 1
ATOM 6606 C C . TYR B 1 372 ? -7.664 -10.859 5.266 1 98.19 372 TYR B C 1
ATOM 6608 O O . TYR B 1 372 ? -7.246 -9.719 5.031 1 98.19 372 TYR B O 1
ATOM 6616 N N . LEU B 1 373 ? -8.477 -11.164 6.293 1 98.5 373 LEU B N 1
ATOM 6617 C CA . LEU B 1 373 ? -8.852 -10.188 7.301 1 98.5 373 LEU B CA 1
ATOM 6618 C C . LEU B 1 373 ? -8.156 -10.469 8.625 1 98.5 373 LEU B C 1
ATOM 6620 O O . LEU B 1 373 ? -8.758 -11.062 9.531 1 98.5 373 LEU B O 1
ATOM 6624 N N . PRO B 1 374 ? -6.945 -9.914 8.844 1 97.94 374 PRO B N 1
ATOM 6625 C CA . PRO B 1 374 ? -6.227 -10.227 10.078 1 97.94 374 PRO B CA 1
ATOM 6626 C C . PRO B 1 374 ? -6.977 -9.781 11.328 1 97.94 374 PRO B C 1
ATOM 6628 O O . PRO B 1 374 ? -7.414 -8.633 11.414 1 97.94 374 PRO B O 1
ATOM 6631 N N . GLY B 1 375 ? -7.105 -10.711 12.242 1 98 375 GLY B N 1
ATOM 6632 C CA . GLY B 1 375 ? -7.633 -10.398 13.555 1 98 375 GLY B CA 1
ATOM 6633 C C . GLY B 1 375 ? -9.141 -10.531 13.641 1 98 375 GLY B C 1
ATOM 6634 O O . GLY B 1 375 ? -9.727 -10.391 14.719 1 98 375 GLY B O 1
ATOM 6635 N N . ILE B 1 376 ? -9.812 -10.797 12.531 1 98.25 376 ILE B N 1
ATOM 6636 C CA . ILE B 1 376 ? -11.266 -10.914 12.547 1 98.25 376 ILE B CA 1
ATOM 6637 C C . ILE B 1 376 ? -11.664 -12.383 12.43 1 98.25 376 ILE B C 1
ATOM 6639 O O . ILE B 1 376 ? -11.281 -13.062 11.477 1 98.25 376 ILE B O 1
ATOM 6643 N N . ASP B 1 377 ? -12.43 -12.836 13.336 1 97.56 377 ASP B N 1
ATOM 6644 C CA . ASP B 1 377 ? -12.945 -14.203 13.32 1 97.56 377 ASP B CA 1
ATOM 6645 C C . ASP B 1 377 ? -14.211 -14.305 12.477 1 97.56 377 ASP B C 1
ATOM 6647 O O . ASP B 1 377 ? -15.125 -13.484 12.609 1 97.56 377 ASP B O 1
ATOM 6651 N N . ARG B 1 378 ? -14.25 -15.312 11.688 1 97.25 378 ARG B N 1
ATOM 6652 C CA . ARG B 1 378 ? -15.383 -15.477 10.781 1 97.25 378 ARG B CA 1
ATOM 6653 C C . ARG B 1 378 ? -16.688 -15.562 11.562 1 97.25 378 ARG B C 1
ATOM 6655 O O . ARG B 1 378 ? -17.734 -15.102 11.094 1 97.25 378 ARG B O 1
ATOM 6662 N N . ASP B 1 379 ? -16.672 -16.141 12.766 1 97.12 379 ASP B N 1
ATOM 6663 C CA . ASP B 1 379 ? -17.875 -16.359 13.547 1 97.12 379 ASP B CA 1
ATOM 6664 C C . ASP B 1 379 ? -18.406 -15.055 14.133 1 97.12 379 ASP B C 1
ATOM 6666 O O . ASP B 1 379 ? -19.547 -14.992 14.594 1 97.12 379 ASP B O 1
ATOM 6670 N N . GLN B 1 380 ? -17.578 -14.07 14.141 1 97.38 380 GLN B N 1
ATOM 6671 C CA . GLN B 1 380 ? -17.969 -12.781 14.695 1 97.38 380 GLN B CA 1
ATOM 6672 C C . GLN B 1 380 ? -18.656 -11.922 13.641 1 97.38 380 GLN B C 1
ATOM 6674 O O . GLN B 1 380 ? -19.266 -10.898 13.969 1 97.38 380 GLN B O 1
ATOM 6679 N N . ILE B 1 381 ? -18.609 -12.289 12.398 1 98.56 381 ILE B N 1
ATOM 6680 C CA . ILE B 1 381 ? -19.062 -11.445 11.297 1 98.56 381 ILE B CA 1
ATOM 6681 C C . ILE B 1 381 ? -20.562 -11.633 11.094 1 98.56 381 ILE B C 1
ATOM 6683 O O . ILE B 1 381 ? -21.031 -12.758 10.906 1 98.56 381 ILE B O 1
ATOM 6687 N N . LYS B 1 382 ? -21.312 -10.547 11.172 1 98.38 382 LYS B N 1
ATOM 6688 C CA . LYS B 1 382 ? -22.734 -10.531 10.852 1 98.38 382 LYS B CA 1
ATOM 6689 C C . LYS B 1 382 ? -22.969 -10.305 9.359 1 98.38 382 LYS B C 1
ATOM 6691 O O . LYS B 1 382 ? -23.781 -11 8.742 1 98.38 382 LYS B O 1
ATOM 6696 N N . ARG B 1 383 ? -22.281 -9.344 8.859 1 98.38 383 ARG B N 1
ATOM 6697 C CA . ARG B 1 383 ? -22.469 -8.969 7.457 1 98.38 383 ARG B CA 1
ATOM 6698 C C . ARG B 1 383 ? -21.234 -8.242 6.922 1 98.38 383 ARG B C 1
ATOM 6700 O O . ARG B 1 383 ? -20.594 -7.48 7.645 1 98.38 383 ARG B O 1
ATOM 6707 N N . ILE B 1 384 ? -20.859 -8.57 5.672 1 98.75 384 ILE B N 1
ATOM 6708 C CA . ILE B 1 384 ? -19.828 -7.832 4.965 1 98.75 384 ILE B CA 1
ATOM 6709 C C . ILE B 1 384 ? -20.406 -7.219 3.689 1 98.75 384 ILE B C 1
ATOM 6711 O O . ILE B 1 384 ? -21.125 -7.883 2.949 1 98.75 384 ILE B O 1
ATOM 6715 N N . SER B 1 385 ? -20.109 -5.934 3.398 1 98.75 385 SER B N 1
ATOM 6716 C CA . SER B 1 385 ? -20.578 -5.254 2.189 1 98.75 385 SER B CA 1
ATOM 6717 C C . SER B 1 385 ? -19.578 -4.199 1.733 1 98.75 385 SER B C 1
ATOM 6719 O O . SER B 1 385 ? -18.719 -3.77 2.51 1 98.75 385 SER B O 1
ATOM 6721 N N . TRP B 1 386 ? -19.578 -3.887 0.437 1 98.75 386 TRP B N 1
ATOM 6722 C CA . TRP B 1 386 ? -18.875 -2.695 -0.025 1 98.75 386 TRP B CA 1
ATOM 6723 C C . TRP B 1 386 ? -19.531 -1.431 0.508 1 98.75 386 TRP B C 1
ATOM 6725 O O . TRP B 1 386 ? -20.75 -1.253 0.37 1 98.75 386 TRP B O 1
ATOM 6735 N N . LEU B 1 387 ? -18.766 -0.583 1.04 1 98.81 387 LEU B N 1
ATOM 6736 C CA . LEU B 1 387 ? -19.344 0.619 1.632 1 98.81 387 LEU B CA 1
ATOM 6737 C C . LEU B 1 387 ? -19.922 1.535 0.555 1 98.81 387 LEU B C 1
ATOM 6739 O O . LEU B 1 387 ? -20.906 2.223 0.784 1 98.81 387 LEU B O 1
ATOM 6743 N N . ASN B 1 388 ? -19.281 1.623 -0.665 1 98.5 388 ASN B N 1
ATOM 6744 C CA . ASN B 1 388 ? -19.641 2.586 -1.704 1 98.5 388 ASN B CA 1
ATOM 6745 C C . ASN B 1 388 ? -21.031 2.326 -2.26 1 98.5 388 ASN B C 1
ATOM 6747 O O . ASN B 1 388 ? -21.719 3.252 -2.711 1 98.5 388 ASN B O 1
ATOM 6751 N N . ASP B 1 389 ? -21.562 1.06 -2.236 1 98 389 ASP B N 1
ATOM 6752 C CA . ASP B 1 389 ? -22.844 0.828 -2.887 1 98 389 ASP B CA 1
ATOM 6753 C C . ASP B 1 389 ? -23.688 -0.178 -2.102 1 98 389 ASP B C 1
ATOM 6755 O O . ASP B 1 389 ? -24.828 -0.467 -2.475 1 98 389 ASP B O 1
ATOM 6759 N N . GLY B 1 390 ? -23.156 -0.728 -1.066 1 98.06 390 GLY B N 1
ATOM 6760 C CA . GLY B 1 390 ? -23.922 -1.568 -0.168 1 98.06 390 GLY B CA 1
ATOM 6761 C C . GLY B 1 390 ? -24.016 -3.012 -0.626 1 98.06 390 GLY B C 1
ATOM 6762 O O . GLY B 1 390 ? -24.641 -3.842 0.034 1 98.06 390 GLY B O 1
ATOM 6763 N N . SER B 1 391 ? -23.344 -3.377 -1.766 1 98 391 SER B N 1
ATOM 6764 C CA . SER B 1 391 ? -23.422 -4.746 -2.27 1 98 391 SER B CA 1
ATOM 6765 C C . SER B 1 391 ? -22.75 -5.723 -1.314 1 98 391 SER B C 1
ATOM 6767 O O . SER B 1 391 ? -21.688 -5.426 -0.759 1 98 391 SER B O 1
ATOM 6769 N N . GLU B 1 392 ? -23.344 -6.82 -1.147 1 97.88 392 GLU B N 1
ATOM 6770 C CA . GLU B 1 392 ? -22.906 -7.809 -0.164 1 97.88 392 GLU B CA 1
ATOM 6771 C C . GLU B 1 392 ? -21.734 -8.633 -0.685 1 97.88 392 GLU B C 1
ATOM 6773 O O . GLU B 1 392 ? -21.672 -8.938 -1.876 1 97.88 392 GLU B O 1
ATOM 6778 N N . LEU B 1 393 ? -20.828 -8.961 0.187 1 98.12 393 LEU B N 1
ATOM 6779 C CA . LEU B 1 393 ? -19.766 -9.938 -0.036 1 98.12 393 LEU B CA 1
ATOM 6780 C C . LEU B 1 393 ? -19.875 -11.102 0.94 1 98.12 393 LEU B C 1
ATOM 6782 O O . LEU B 1 393 ? -20.703 -11.07 1.853 1 98.12 393 LEU B O 1
ATOM 6786 N N . GLN B 1 394 ? -19.078 -12.117 0.694 1 97.12 394 GLN B N 1
ATOM 6787 C CA . GLN B 1 394 ? -19.188 -13.32 1.515 1 97.12 394 GLN B CA 1
ATOM 6788 C C . GLN B 1 394 ? -17.844 -13.711 2.113 1 97.12 394 GLN B C 1
ATOM 6790 O O . GLN B 1 394 ? -16.797 -13.5 1.495 1 97.12 394 GLN B O 1
ATOM 6795 N N . VAL B 1 395 ? -17.953 -14.242 3.336 1 98.12 395 VAL B N 1
ATOM 6796 C CA . VAL B 1 395 ? -16.797 -14.945 3.883 1 98.12 395 VAL B CA 1
ATOM 6797 C C . VAL B 1 395 ? -16.453 -16.141 3 1 98.12 395 VAL B C 1
ATOM 6799 O O . VAL B 1 395 ? -17.328 -16.891 2.59 1 98.12 395 VAL B O 1
ATOM 6802 N N . SER B 1 396 ? -15.195 -16.297 2.73 1 97.94 39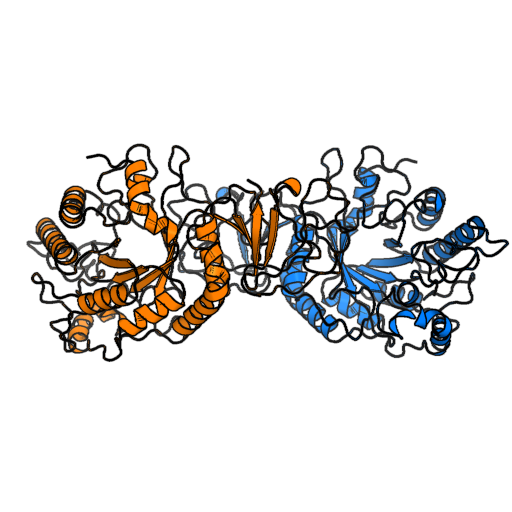6 SER B N 1
ATOM 6803 C CA . SER B 1 396 ? -14.781 -17.219 1.682 1 97.94 396 SER B CA 1
ATOM 6804 C C . SER B 1 396 ? -14.531 -18.625 2.242 1 97.94 396 SER B C 1
ATOM 6806 O O . SER B 1 396 ? -13.992 -18.766 3.338 1 97.94 396 SER B O 1
ATOM 6808 N N . ASP B 1 397 ? -14.914 -19.641 1.52 1 96.44 397 ASP B N 1
ATOM 6809 C CA . ASP B 1 397 ? -14.547 -21.031 1.731 1 96.44 397 ASP B CA 1
ATOM 6810 C C . ASP B 1 397 ? -13.844 -21.609 0.502 1 96.44 397 ASP B C 1
ATOM 6812 O O . ASP B 1 397 ? -13.938 -22.812 0.235 1 96.44 397 ASP B O 1
ATOM 6816 N N . SER B 1 398 ? -13.258 -20.719 -0.158 1 96.19 398 SER B N 1
ATOM 6817 C CA . SER B 1 398 ? -12.609 -21.094 -1.413 1 96.19 398 SER B CA 1
ATOM 6818 C C . SER B 1 398 ? -11.57 -22.188 -1.199 1 96.19 398 SER B C 1
ATOM 6820 O O . SER B 1 398 ? -10.922 -22.234 -0.153 1 96.19 398 SER B O 1
ATOM 6822 N N . TRP B 1 399 ? -11.297 -22.953 -2.223 1 94.88 399 TRP B N 1
ATOM 6823 C CA . TRP B 1 399 ? -10.367 -24.078 -2.135 1 94.88 399 TRP B CA 1
ATOM 6824 C C . TRP B 1 399 ? -8.945 -23.609 -1.869 1 94.88 399 TRP B C 1
ATOM 6826 O O . TRP B 1 399 ? -8.188 -24.266 -1.156 1 94.88 399 TRP B O 1
ATOM 6836 N N . ASN B 1 400 ? -8.547 -22.438 -2.365 1 95.69 400 ASN B N 1
ATOM 6837 C CA . ASN B 1 400 ? -7.16 -22 -2.344 1 95.69 400 ASN B CA 1
ATOM 6838 C C . ASN B 1 400 ? -6.785 -21.391 -0.997 1 95.69 400 ASN B C 1
ATOM 6840 O O . ASN B 1 400 ? -5.656 -20.938 -0.807 1 95.69 400 ASN B O 1
ATOM 6844 N N . ILE B 1 401 ? -7.734 -21.312 -0.104 1 96.75 401 ILE B N 1
ATOM 6845 C CA . ILE B 1 401 ? -7.402 -20.797 1.216 1 96.75 401 ILE B CA 1
ATOM 6846 C C . ILE B 1 401 ? -7.562 -21.891 2.264 1 96.75 401 ILE B C 1
ATOM 6848 O O . ILE B 1 401 ? -7.422 -21.641 3.463 1 96.75 401 ILE B O 1
ATOM 6852 N N . LYS B 1 402 ? -7.855 -23.094 1.869 1 95.38 402 LYS B N 1
ATOM 6853 C CA . LYS B 1 402 ? -8.078 -24.219 2.783 1 95.38 402 LYS B CA 1
ATOM 6854 C C . LYS B 1 402 ? -6.824 -24.531 3.592 1 95.38 402 LYS B C 1
ATOM 6856 O O . LYS B 1 402 ? -6.91 -25.016 4.719 1 95.38 402 LYS B O 1
ATOM 6861 N N . ALA B 1 403 ? -5.707 -24.219 3.047 1 93.75 403 ALA B N 1
ATOM 6862 C CA . ALA B 1 403 ? -4.434 -24.484 3.709 1 93.75 403 ALA B CA 1
ATOM 6863 C C . ALA B 1 403 ? -4.188 -23.516 4.855 1 93.75 403 ALA B C 1
ATOM 6865 O O . ALA B 1 403 ? -3.193 -23.625 5.574 1 93.75 403 ALA B O 1
ATOM 6866 N N . PHE B 1 404 ? -5.051 -22.516 5.086 1 94.81 404 PHE B N 1
ATOM 6867 C CA . PHE B 1 404 ? -4.914 -21.5 6.125 1 94.81 404 PHE B CA 1
ATOM 6868 C C . PHE B 1 404 ? -6.074 -21.562 7.109 1 94.81 404 PHE B C 1
ATOM 6870 O O . PHE B 1 404 ? -6.812 -20.594 7.273 1 94.81 404 PHE B O 1
ATOM 6877 N N . PRO B 1 405 ? -6.121 -22.734 7.777 1 92.31 405 PRO B N 1
ATOM 6878 C CA . PRO B 1 405 ? -7.238 -22.875 8.711 1 92.31 405 PRO B CA 1
ATOM 6879 C C . PRO B 1 405 ? -7.215 -21.828 9.82 1 92.31 405 PRO B C 1
ATOM 6881 O O . PRO B 1 405 ? -6.145 -21.453 10.305 1 92.31 405 PRO B O 1
ATOM 6884 N N . GLY B 1 406 ? -8.32 -21.344 10.156 1 94.56 406 GLY B N 1
ATOM 6885 C CA . GLY B 1 406 ? -8.438 -20.375 11.242 1 94.56 406 GLY B CA 1
ATOM 6886 C C . GLY B 1 406 ? -8.359 -18.938 10.781 1 94.56 406 GLY B C 1
ATOM 6887 O O . GLY B 1 406 ? -8.68 -18.016 11.531 1 94.56 406 GLY B O 1
ATOM 6888 N N . LEU B 1 407 ? -7.848 -18.766 9.586 1 96.81 407 LEU B N 1
ATOM 6889 C CA . LEU B 1 407 ? -7.793 -17.422 9.039 1 96.81 407 LEU B CA 1
ATOM 6890 C C . LEU B 1 407 ? -9.086 -17.078 8.32 1 96.81 407 LEU B C 1
ATOM 6892 O O . LEU B 1 407 ? -9.695 -17.938 7.676 1 96.81 407 LEU B O 1
ATOM 6896 N N . THR B 1 408 ? -9.562 -15.867 8.445 1 98.44 408 THR B N 1
ATOM 6897 C CA . THR B 1 408 ? -10.797 -15.398 7.824 1 98.44 408 THR B CA 1
ATOM 6898 C C . THR B 1 408 ? -10.5 -14.664 6.52 1 98.44 408 THR B C 1
ATOM 6900 O O . THR B 1 408 ? -9.672 -13.75 6.484 1 98.44 408 THR B O 1
ATOM 6903 N N . PHE B 1 409 ? -11.117 -15.117 5.434 1 98.31 409 PHE B N 1
ATOM 6904 C CA . PHE B 1 409 ? -10.984 -14.5 4.121 1 98.31 409 PHE B CA 1
ATOM 6905 C C . PHE B 1 409 ? -12.336 -14.055 3.588 1 98.31 409 PHE B C 1
ATOM 6907 O O . PHE B 1 409 ? -13.367 -14.641 3.926 1 98.31 409 PHE B O 1
ATOM 6914 N N . VAL B 1 410 ? -12.32 -13.055 2.775 1 98.38 410 VAL B N 1
ATOM 6915 C CA . VAL B 1 410 ? -13.516 -12.586 2.076 1 98.38 410 VAL B CA 1
ATOM 6916 C C . VAL B 1 410 ? -13.328 -12.75 0.569 1 98.38 410 VAL B C 1
ATOM 6918 O O . VAL B 1 410 ? -12.266 -12.438 0.032 1 98.38 410 VAL B O 1
ATOM 6921 N N . GLN B 1 411 ? -14.297 -13.336 -0.095 1 97.75 411 GLN B N 1
ATOM 6922 C CA . GLN B 1 411 ? -14.289 -13.375 -1.554 1 97.75 411 GLN B CA 1
ATOM 6923 C C . GLN B 1 411 ? -15.047 -12.188 -2.141 1 97.75 411 GLN B C 1
ATOM 6925 O O . GLN B 1 411 ? -16.078 -11.773 -1.601 1 97.75 411 GLN B O 1
ATOM 6930 N N . MET B 1 412 ? -14.641 -11.695 -3.238 1 95.75 412 MET B N 1
ATOM 6931 C CA . MET B 1 412 ? -15.164 -10.438 -3.756 1 95.75 412 MET B CA 1
ATOM 6932 C C . MET B 1 412 ? -16.125 -10.68 -4.918 1 95.75 412 MET B C 1
ATOM 6934 O O . MET B 1 412 ? -16.625 -9.727 -5.52 1 95.75 412 MET B O 1
ATOM 6938 N N . GLY B 1 413 ? -16.312 -11.898 -5.305 1 94.62 413 GLY B N 1
ATOM 6939 C CA . GLY B 1 413 ? -17.266 -12.25 -6.359 1 94.62 413 GLY B CA 1
ATOM 6940 C C . GLY B 1 413 ? -17.672 -13.703 -6.336 1 94.62 413 GLY B C 1
ATOM 6941 O O . GLY B 1 413 ? -17.438 -14.406 -5.352 1 94.62 413 GLY B O 1
ATOM 6942 N N . GLU B 1 414 ? -18.328 -14.109 -7.402 1 93.75 414 GLU B N 1
ATOM 6943 C CA . GLU B 1 414 ? -18.922 -15.438 -7.465 1 93.75 414 GLU B CA 1
ATOM 6944 C C . GLU B 1 414 ? -17.859 -16.531 -7.562 1 93.75 414 GLU B C 1
ATOM 6946 O O . GLU B 1 414 ? -17.984 -17.578 -6.93 1 93.75 414 GLU 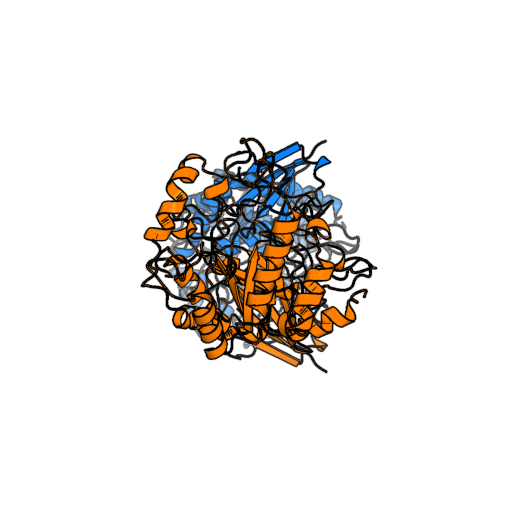B O 1
ATOM 6951 N N . VAL B 1 415 ? -16.938 -16.281 -8.438 1 95.56 415 VAL B N 1
ATOM 6952 C CA . VAL B 1 415 ? -15.82 -17.219 -8.469 1 95.56 415 VAL B CA 1
ATOM 6953 C C . VAL B 1 415 ? -14.859 -16.922 -7.32 1 95.56 415 VAL B C 1
ATOM 6955 O O . VAL B 1 415 ? -14.156 -15.914 -7.336 1 95.56 415 VAL B O 1
ATOM 6958 N N . GLU B 1 416 ? -14.758 -17.766 -6.395 1 95.38 416 GLU B N 1
ATOM 6959 C CA . GLU B 1 416 ? -14.219 -17.484 -5.066 1 95.38 416 GLU B CA 1
ATOM 6960 C C . GLU B 1 416 ? -12.727 -17.172 -5.129 1 95.38 416 GLU B C 1
ATOM 6962 O O . GLU B 1 416 ? -12.227 -16.359 -4.352 1 95.38 416 GLU B O 1
ATOM 6967 N N . HIS B 1 417 ? -11.992 -17.797 -6.02 1 95.81 417 HIS B N 1
ATOM 6968 C CA . HIS B 1 417 ? -10.539 -17.672 -6.012 1 95.81 417 HIS B CA 1
ATOM 6969 C C . HIS B 1 417 ? -10.07 -16.656 -7.043 1 95.81 417 HIS B C 1
ATOM 6971 O O . HIS B 1 417 ? -8.867 -16.469 -7.23 1 95.81 417 HIS B O 1
ATOM 6977 N N . TYR B 1 418 ? -10.992 -15.938 -7.754 1 96.94 418 TYR B N 1
ATOM 6978 C CA . TYR B 1 418 ? -10.641 -14.914 -8.734 1 96.94 418 TYR B CA 1
ATOM 6979 C C . TYR B 1 418 ? -10.18 -13.633 -8.047 1 96.94 418 TYR B C 1
ATOM 6981 O O . TYR B 1 418 ? -10.539 -13.375 -6.895 1 96.94 418 TYR B O 1
ATOM 6989 N N . THR B 1 419 ? -9.344 -12.938 -8.719 1 97.25 419 THR B N 1
ATOM 6990 C CA . THR B 1 419 ? -9.023 -11.562 -8.352 1 97.25 419 THR B CA 1
ATOM 6991 C C . THR B 1 419 ? -9.969 -10.586 -9.055 1 97.25 419 THR B C 1
ATOM 6993 O O . THR B 1 419 ? -10.164 -10.672 -10.273 1 97.25 419 THR B O 1
ATOM 6996 N N . TYR B 1 420 ? -10.57 -9.719 -8.352 1 96.19 420 TYR B N 1
ATOM 6997 C CA . TYR B 1 420 ? -11.523 -8.758 -8.906 1 96.19 420 TYR B CA 1
ATOM 6998 C C . TYR B 1 420 ? -10.992 -7.336 -8.781 1 96.19 420 TYR B C 1
ATOM 7000 O O . TYR B 1 420 ? -10.227 -7.027 -7.859 1 96.19 420 TYR B O 1
ATOM 7008 N N . LEU B 1 421 ? -11.359 -6.539 -9.758 1 94.56 421 LEU B N 1
ATOM 7009 C CA . LEU B 1 421 ? -11.031 -5.121 -9.656 1 94.56 421 LEU B CA 1
ATOM 7010 C C . LEU B 1 421 ? -11.75 -4.48 -8.469 1 94.56 421 LEU B C 1
ATOM 7012 O O . LEU B 1 421 ? -12.93 -4.75 -8.234 1 94.56 421 LEU B O 1
ATOM 7016 N N . LEU B 1 422 ? -11.023 -3.709 -7.723 1 97 422 LEU B N 1
ATOM 7017 C CA . LEU B 1 422 ? -11.641 -2.984 -6.613 1 97 422 LEU B CA 1
ATOM 7018 C C . LEU B 1 422 ? -12.578 -1.896 -7.129 1 97 422 LEU B C 1
ATOM 7020 O O . LEU B 1 422 ? -12.312 -1.277 -8.164 1 97 422 LEU B O 1
ATOM 7024 N N . PRO B 1 423 ? -13.703 -1.628 -6.422 1 97.12 423 PRO B N 1
ATOM 7025 C CA . PRO B 1 423 ? -14.656 -0.621 -6.891 1 97.12 423 PRO B CA 1
ATOM 7026 C C . PRO B 1 423 ? -14.094 0.797 -6.836 1 97.12 423 PRO B C 1
ATOM 7028 O O . PRO B 1 423 ? -14.664 1.714 -7.438 1 97.12 423 PRO B O 1
ATOM 7031 N N . ASN B 1 424 ? -13.086 1.028 -6.062 1 97.25 424 ASN B N 1
ATOM 7032 C CA . ASN B 1 424 ? -12.336 2.277 -5.996 1 97.25 424 ASN B CA 1
ATOM 7033 C C . ASN B 1 424 ? -10.836 2.029 -6.012 1 97.25 424 ASN B C 1
ATOM 7035 O O . ASN B 1 424 ? -10.32 1.234 -5.219 1 97.25 424 ASN B O 1
ATOM 7039 N N . GLN B 1 425 ? -10.094 2.736 -6.875 1 94.75 425 GLN B N 1
ATOM 7040 C CA . GLN B 1 425 ? -8.688 2.424 -7.09 1 94.75 425 GLN B CA 1
ATOM 7041 C C . GLN B 1 425 ? -7.801 3.154 -6.082 1 94.75 425 GLN B C 1
ATOM 7043 O O . GLN B 1 425 ? -6.617 2.844 -5.949 1 94.75 425 GLN B O 1
ATOM 7048 N N . ILE B 1 426 ? -8.359 4.191 -5.441 1 96.81 426 ILE B N 1
ATOM 7049 C CA . ILE B 1 426 ? -7.605 4.922 -4.426 1 96.81 426 ILE B CA 1
ATOM 7050 C C . ILE B 1 426 ? -7.711 4.199 -3.086 1 96.81 426 ILE B C 1
ATOM 7052 O O . ILE B 1 426 ? -6.695 3.855 -2.479 1 96.81 426 ILE B O 1
ATOM 7056 N N . ASP B 1 427 ? -8.828 3.887 -2.666 1 98.44 427 ASP B N 1
ATOM 7057 C CA . ASP B 1 427 ? -9.164 3.24 -1.401 1 98.44 427 ASP B CA 1
ATOM 7058 C C . ASP B 1 427 ? -10.562 2.633 -1.448 1 98.44 427 ASP B C 1
ATOM 7060 O O . ASP B 1 427 ? -11.562 3.352 -1.361 1 98.44 427 ASP B O 1
ATOM 7064 N N . ALA B 1 428 ? -10.664 1.302 -1.668 1 98.75 428 ALA B N 1
ATOM 7065 C CA . ALA B 1 428 ? -11.93 0.592 -1.544 1 98.75 428 ALA B CA 1
ATOM 7066 C C . ALA B 1 428 ? -12.195 0.194 -0.095 1 98.75 428 ALA B C 1
ATOM 7068 O O . ALA B 1 428 ? -11.281 -0.219 0.621 1 98.75 428 ALA B O 1
ATOM 7069 N N . VAL B 1 429 ? -13.492 0.28 0.31 1 98.94 429 VAL B N 1
ATOM 7070 C CA . VAL B 1 429 ? -13.758 0.083 1.732 1 98.94 429 VAL B CA 1
ATOM 7071 C C . VAL B 1 429 ? -14.812 -1.009 1.916 1 98.94 429 VAL B C 1
ATOM 7073 O O . VAL B 1 429 ? -15.906 -0.928 1.35 1 98.94 429 VAL B O 1
ATOM 7076 N N . LEU B 1 430 ? -14.5 -2.023 2.68 1 98.88 430 LEU B N 1
ATOM 7077 C CA . LEU B 1 430 ? -15.484 -2.98 3.166 1 98.88 430 LEU B CA 1
ATOM 7078 C C . LEU B 1 430 ? -16.109 -2.498 4.469 1 98.88 430 LEU B C 1
ATOM 7080 O O . LEU B 1 430 ? -15.422 -1.965 5.34 1 98.88 430 LEU B O 1
ATOM 7084 N N . LYS B 1 431 ? -17.375 -2.621 4.535 1 98.88 431 LYS B N 1
ATOM 7085 C CA . LYS B 1 431 ? -18.094 -2.496 5.801 1 98.88 431 LYS B CA 1
ATOM 7086 C C . LYS B 1 431 ? -18.344 -3.863 6.43 1 98.88 431 LYS B C 1
ATOM 7088 O O . LYS B 1 431 ? -19.078 -4.684 5.871 1 98.88 431 LYS B O 1
ATOM 7093 N N . ILE B 1 432 ? -17.688 -4.18 7.551 1 98.88 432 ILE B N 1
ATOM 7094 C CA . ILE B 1 432 ? -17.812 -5.449 8.258 1 98.88 432 ILE B CA 1
ATOM 7095 C C . ILE B 1 432 ? -18.578 -5.246 9.562 1 98.88 432 ILE B C 1
ATOM 7097 O O . ILE B 1 432 ? -18.047 -4.684 10.523 1 98.88 432 ILE B O 1
ATOM 7101 N N . GLU B 1 433 ? -19.781 -5.625 9.547 1 98.75 433 GLU B N 1
ATOM 7102 C CA . GLU B 1 433 ? -20.609 -5.539 10.742 1 98.75 433 GLU B CA 1
ATOM 7103 C C . GLU B 1 433 ? -20.469 -6.789 11.609 1 98.75 433 GLU B C 1
ATOM 7105 O O . GLU B 1 433 ? -20.672 -7.906 11.133 1 98.75 433 GLU B O 1
ATOM 7110 N N . LEU B 1 434 ? -20.109 -6.629 12.812 1 98.38 434 LEU B N 1
ATOM 7111 C CA . LEU B 1 434 ? -19.891 -7.727 13.75 1 98.38 434 LEU B CA 1
ATOM 7112 C C . LEU B 1 434 ? -21.156 -8.039 14.531 1 98.38 434 LEU B C 1
ATOM 7114 O O . LEU B 1 434 ? -22.031 -7.18 14.664 1 98.38 434 LEU B O 1
ATOM 7118 N N . LYS B 1 435 ? -21.188 -9.25 15.047 1 96.19 435 LYS B N 1
ATOM 7119 C CA . LYS B 1 435 ? -22.281 -9.664 15.914 1 96.19 435 LYS B CA 1
ATOM 7120 C C . LYS B 1 435 ? -22.188 -8.992 17.281 1 96.19 435 LYS B C 1
ATOM 7122 O O . LYS B 1 435 ? -21.094 -8.609 17.719 1 96.19 435 LYS B O 1
ATOM 7127 N N . ASP B 1 436 ? -23.25 -8.742 17.969 1 85.88 436 ASP B N 1
ATOM 7128 C CA . ASP B 1 436 ? -23.297 -8.109 19.281 1 85.88 436 ASP B CA 1
ATOM 7129 C C . ASP B 1 436 ? -22.641 -8.992 20.344 1 85.88 436 ASP B C 1
ATOM 7131 O O . ASP B 1 436 ? -22.688 -10.219 20.25 1 85.88 436 ASP B O 1
#

Secondary structure (DSSP, 8-state):
--B-HHHHHHHTHHHHHH-EEEEE--SGGGTTTB-TTHHHH-GGGTTTGGGHHHH---TT--HHHHHHHHHHTT--EEEEEEE-TT--BSS--SS-S-BGGGSSS-S-HHHHHHHHHHHTT-EEEEEEES--SS-TTS--TT-SS-TTTTSPPPTT--HHHHHHHHHHHHHHHHHHSS--SEEEEE--BTTBSGGGGTHHHHHHHHHHH-TT-EE-STTT--TT---GGGSSSB-TTS-SSB--BSS--SS--B-TTS-B--EEEEEESSS-SS-BTT---PPPHHHHHHHHHHHHHTTEEEEEEE---TTSPPPHHHHHHHHHHHHHHHHHGGGTTT-B---SPPPTTEEEEEETTEEEEEESS--SSSEE-TT--GGGEEEEEETTT--EEEE---GGGTTSTT--EEE-SSSTT-----S-SS-EEEEEEEP-/-PBPHHHHHHHTHHHHHH-EEEEE--SGGGTTTB-TTHHHH-GGGTTTGGGHHHH---TT--HHHHHHHHHHTT--EEEEEEE-TT--BSS--TT-S-BGGGSTT-S-HHHHHHHHHHHTT-EEEEEEES--SS-TTS--TT-SS-TTTTSPPPTT--HHHHHHHHHHHHHHHHHHSS--SEEEEE--BTTBSGGGGTHHHHHHHHHHH-TT-EE-STTT--TT---GGGSSSB-TTS-SSB--BSS--SS--B-TTS-B--EEEEEESSS-SS-BTT---PPPHHHHHHHHHHHHHTTEEEEEEE---TTSPPPHHHHHHHHHHHHHHHHHGGGTTT-B---SPPPTTEEEEEETTEEEEEESS--SSSEE-TT--GGGEEEEEETTT--EEEE---GGGTTSTT--EEE-SSSTT-----S-SS-EEEEEEEP-

Radius of gyration: 32.9 Å; Cα contacts (8 Å, |Δi|>4): 1961; chains: 2; bounding box: 54×103×77 Å

Organism: NCBI:txid592010